Protein AF-A0A4W2FYG4-F1 (afdb_monomer)

Solvent-accessible surface area (backbone atoms only — not comparable to full-atom values): 48461 Å² total; per-residue (Å²): 132,93,82,66,62,69,71,53,63,71,65,68,75,59,91,82,85,75,86,90,75,97,72,81,83,77,82,85,71,73,76,90,79,64,87,76,72,78,89,72,66,62,41,51,52,47,89,77,82,77,51,70,73,56,52,53,50,39,50,63,35,26,74,56,40,35,59,55,27,54,51,48,37,51,54,47,48,53,56,41,28,54,46,18,47,62,55,44,57,94,55,65,95,74,72,91,65,68,86,60,67,67,48,44,70,57,40,49,61,51,49,42,49,48,44,50,52,37,43,44,42,50,22,42,48,78,45,82,39,71,65,84,69,49,40,77,69,22,23,31,38,41,39,38,62,43,24,34,87,70,56,58,52,55,38,44,72,72,64,58,38,16,35,66,41,55,52,69,57,55,70,39,82,65,56,12,47,38,48,54,57,36,58,51,47,60,33,48,90,84,47,80,63,30,55,58,53,36,40,53,52,49,37,59,43,54,71,42,81,42,70,35,71,30,37,39,39,53,42,46,79,55,45,25,58,65,60,42,44,54,38,46,51,34,72,86,34,59,68,45,62,31,32,26,43,31,40,58,44,66,89,46,98,66,80,37,63,60,35,21,84,69,32,56,53,73,68,55,31,50,51,52,37,34,21,35,91,61,43,49,37,38,45,34,34,44,77,72,45,70,61,52,77,65,28,44,76,32,23,59,58,38,27,49,52,53,50,50,57,51,23,61,78,69,72,36,51,72,43,84,55,41,61,67,54,51,51,51,43,52,54,34,51,78,65,73,43,85,79,82,61,63,71,69,54,47,58,52,48,43,67,72,70,64,65,58,65,68,58,57,58,66,48,44,62,60,50,51,56,46,45,76,69,43,100,72,42,60,41,43,64,67,57,56,17,60,72,71,73,41,76,89,38,77,66,51,52,57,52,46,59,64,28,22,76,87,69,80,70,42,34,34,61,66,34,47,50,53,33,49,62,71,66,73,52,97,62,96,44,70,68,58,52,51,55,53,47,60,63,31,21,81,86,70,83,68,42,29,41,69,66,39,48,29,50,49,49,24,64,69,68,74,39,83,90,57,88,43,67,73,60,48,59,74,47,24,95,62,86,44,30,40,62,68,37,52,44,53,43,46,72,73,34,65,74,60,57,36,62,87,50,49,62,63,66,52,54,56,56,58,71,72,66,63,72,98,74,84,95,77,86,87,88,87,90,81,85,90,86,89,84,91,89,91,86,87,92,85,92,90,87,90,89,86,89,88,89,88,85,86,89,84,88,87,90,85,89,88,80,86,82,87,89,89,85,87,90,87,88,90,84,92,86,86,89,87,88,87,92,85,84,91,77,84,88,75,87,77,77,96,66,95,70,76,76,79,87,75,71,92,44,75,61,34,50,51,42,42,53,48,61,68,73,57,53,72,54,63,70,52,50,47,57,52,53,28,51,77,58,59,32,79,62,32,53,55,61,51,52,50,45,37,64,71,48,47,50,53,52,52,50,49,51,52,50,53,43,65,72,69,70,52,52,72,49,60,53,26,73,83,45,65,88,53,30,63,56,22,52,49,52,53,52,49,51,52,58,51,52,61,56,53,48,51,55,52,11,52,53,49,47,53,55,61,52,57,75,44,98,65,54,80,41,74,51,60,82,55,97,55,53,58,97,71,43,49,47,78,80,79,68,66,100,80,73,94,66,80,86,77,71,74,67,82,78,60,40,32,28,49,45,32,31,47,43,36,60,70,62,40,50,84,71,33,92,42,92,95,37,74,62,76,86,59,64,70,51,50,52,32,34,51,52,52,51,52,54,53,46,67,36,46,72,66,40,69,74,34,36,24,56,51,36,59,61,75,77,106

Sequence (808 aa):
MNRCADARAVAATVPGADVGNAGLRPPMVPRQASFFPPPVLNPFVQQTRLGVARRIQIFFLGIILLPIRALLVAIILLLSWSLAAISTACCPEKLTHPITGWKRKITHPVLKFLGHAMFFSMGFVVTVKGKIATPLEAPIFVVAPHSTFFDGIACVAAGLPSIVSRNENVQVPLVGRILRALQPVLVSRVDPDSRKNTINEIIRRATSGGEWPQILVFPEGTCTNRSCLITFKPGAFIPGVPVQPILLRYPNKLDTVTWTWQGYTFIQLCVLTWCQPFTRVEVEFMPVQVPSDEERSDPVLFASTIRNVMAEALKIPVTDHTYEDCRLMISAGQLTLPMEAGLVEFTKISRKLKLDWDGIRKHLDEYAAIASSSKGGRIGIEEFAEYLKLPVSDVLRQLFALFDRNHDGSIDFREYVIGLAVLCNPANTEEIIQVAFKLFDVDEDGFITEEEFSTILQASLGVPDLDVSGLFKEIAQGDSVSYEEFKSFALKHPEYAKIFTTYLDLQTCHVFSLPKEVQATPSVQSLCVLPVFLTPLSPTAPMLLARMNPQVQPENGGAGPGSEQPPRKRKEVLVVKERNGVQCLLASRDGDEQPRETWGKKIDFLLSVVGFAVDLANVWRFPYLCYKNGGGAFLIPYTLFLIIAGMPLFYMELALGQYNREGAATVWKICPFFKGVGYAVILIALYVGFYYNVIIAWSLYYLFSSFTPTLPWTDCGHAWNSPNCTDPKLLNSSVLGNHTKYSKYKFTPAAEFYERGVLHLHESSGIHDIGLPQWQLLLCLIIVVIVLFFSLWKGVKTSGKVMSLFLF

Foldseek 3Di:
DPPPPVVVVVVPPDPDPDDDDDDDDDDDDPPPPDPDDPDQPDFQDDDQDDDPVNVVLLVVLLVPQVVQLVVQLVVLLVVLLVLLCQLCPPPDPQHPFARDDPSCVPSQVVNLVSLVSNCVSLFEDEAEADDQDACQLALAEEEDDAFAPVSCVLCSVSRLAAEEDEPVQLVDPSRNSSNVSSVHQYAYPVDPCRLVSSLVVLLCRSPVNRRHGRYYYHQQVDHTPPQAAEQGHLSNQQNQAKYKYKYKDFPDPGPLGGDHPNDDDNVSSSSSSSSDNHTYMYIYTDPIDHDDPVSNVPSSVVSVVSRVVNCVVSVHHHDHDGVVLVVVLVVCVVVVHDNRDAPPLLVVLCVVVVQDPVLVLVCVVVLLVCCVPDPPQKAALCRVCVSSVHPPDVSSVVVVCSLVVVPPRIRGPLSVVVSVVSHVDDDPDLSVLVVVQCQLPPVPPQWHAPVSVQVSLCVNQVHPPDPCVVVQVVQDPDRIHGSVSSSVCCVVCVVVVCSSVVSVVVVVVVVVPDDPDDPDDDDDDDDDDDDDDDDDDDDDDDDDDDDDDDDDDDDDDDDDDDDDDDDDDDDDDDDDDDDDDDDDDDDDDDDPDDPPDDAPDPVLVVLLVVVVVDDPCVVPVVQVCCVVVPNPVVVVVVVVCCVPPVVVVVVVVVCLCVVVVDALQVSCVVPVVCSVVSVVVVVVVVVVVVVVLLVQLLVVLLVVQVPDPDRQQQDDDDPQADPQADHPVVDDPDPPDDDPPPPPPCRGSNNSCVCRVRLVVVQAPDPVGSDDDDVSSVVSSVVSVVVVCVQDVVHSHRVSVVSVVVVD

Structure (mmCIF, N/CA/C/O backbone):
data_AF-A0A4W2FYG4-F1
#
_entry.id   AF-A0A4W2FYG4-F1
#
loop_
_atom_site.group_PDB
_atom_site.id
_atom_site.type_symbol
_atom_site.label_atom_id
_atom_site.label_alt_id
_atom_site.label_comp_id
_atom_site.label_asym_id
_atom_site.label_entity_id
_atom_site.label_seq_id
_atom_site.pdbx_PDB_ins_code
_atom_site.Cartn_x
_atom_site.Cartn_y
_atom_site.Cartn_z
_atom_site.occupancy
_atom_site.B_iso_or_equiv
_atom_site.auth_seq_id
_atom_site.auth_comp_id
_atom_site.auth_asym_id
_atom_site.auth_atom_id
_atom_site.pdbx_PDB_model_num
ATOM 1 N N . MET A 1 1 ? -19.599 -35.412 -28.132 1.00 35.66 1 MET A N 1
ATOM 2 C CA . MET A 1 1 ? -20.012 -35.941 -26.812 1.00 35.66 1 MET A CA 1
ATOM 3 C C . MET A 1 1 ? -19.128 -37.089 -26.291 1.00 35.66 1 MET A C 1
ATOM 5 O O . MET A 1 1 ? -19.317 -37.475 -25.148 1.00 35.66 1 MET A O 1
ATOM 9 N N . ASN A 1 2 ? -18.092 -37.556 -27.008 1.00 29.70 2 ASN A N 1
ATOM 10 C CA . ASN A 1 2 ? -17.240 -38.674 -26.553 1.00 29.70 2 ASN A CA 1
ATOM 11 C C . ASN A 1 2 ? -15.898 -38.213 -25.940 1.00 29.70 2 ASN A C 1
ATOM 13 O O . ASN A 1 2 ? -14.840 -38.609 -26.408 1.00 29.70 2 ASN A O 1
ATOM 17 N N . ARG A 1 3 ? -15.936 -37.330 -24.929 1.00 28.33 3 ARG A N 1
ATOM 18 C CA . ARG A 1 3 ? -14.764 -36.970 -24.085 1.00 28.33 3 ARG A CA 1
ATOM 19 C C . ARG A 1 3 ? -15.118 -36.795 -22.594 1.00 28.33 3 ARG A C 1
ATOM 21 O O . ARG A 1 3 ? -14.402 -36.138 -21.849 1.00 28.33 3 ARG A O 1
ATOM 28 N N . CYS A 1 4 ? -16.241 -37.371 -22.160 1.00 28.52 4 CYS A N 1
ATOM 29 C CA . CYS A 1 4 ? -16.668 -37.394 -20.751 1.00 28.52 4 CYS A CA 1
ATOM 30 C C . CYS A 1 4 ? -16.801 -38.818 -20.179 1.00 28.52 4 CYS A C 1
ATOM 32 O O . CYS A 1 4 ? -17.163 -38.964 -19.015 1.00 28.52 4 CYS A O 1
ATOM 34 N N . ALA A 1 5 ? -16.529 -39.857 -20.978 1.00 27.62 5 ALA A N 1
ATOM 35 C CA . ALA A 1 5 ? -16.554 -41.249 -20.528 1.00 27.62 5 ALA A CA 1
ATOM 36 C C . ALA A 1 5 ? -15.259 -41.618 -19.783 1.00 27.62 5 ALA A C 1
ATOM 38 O O . ALA A 1 5 ? -15.313 -42.118 -18.663 1.00 27.62 5 ALA A O 1
ATOM 39 N N . ASP A 1 6 ? -14.103 -41.270 -20.349 1.00 31.62 6 ASP A N 1
ATOM 40 C CA . ASP A 1 6 ? -12.790 -41.702 -19.841 1.00 31.62 6 ASP A CA 1
ATOM 41 C C . ASP A 1 6 ? -12.454 -41.092 -18.467 1.00 31.62 6 ASP A C 1
ATOM 43 O O . ASP A 1 6 ? -11.830 -41.731 -17.622 1.00 31.62 6 ASP A O 1
ATOM 47 N N . ALA A 1 7 ? -12.981 -39.896 -18.177 1.00 30.00 7 ALA A N 1
ATOM 48 C CA . ALA A 1 7 ? -12.865 -39.252 -16.867 1.00 30.00 7 ALA A CA 1
ATOM 49 C C . ALA A 1 7 ? -13.614 -39.992 -15.736 1.00 30.00 7 ALA A C 1
ATOM 51 O O . ALA A 1 7 ? -13.339 -39.743 -14.564 1.00 30.00 7 ALA A O 1
ATOM 52 N N . ARG A 1 8 ? -14.552 -40.901 -16.053 1.00 28.20 8 ARG A N 1
ATOM 53 C CA . ARG A 1 8 ? -15.215 -41.762 -15.054 1.00 28.20 8 ARG A CA 1
ATOM 54 C C . ARG A 1 8 ? -14.449 -43.050 -14.764 1.00 28.20 8 ARG A C 1
ATOM 56 O O . ARG A 1 8 ? -14.571 -43.555 -13.655 1.00 28.20 8 ARG A O 1
ATOM 63 N N . ALA A 1 9 ? -13.651 -43.556 -15.706 1.00 28.31 9 ALA A N 1
ATOM 64 C CA . ALA A 1 9 ? -12.872 -44.779 -15.502 1.00 28.31 9 ALA A CA 1
ATOM 65 C C . ALA A 1 9 ? -11.739 -44.578 -14.478 1.00 28.31 9 ALA A C 1
ATOM 67 O O . ALA A 1 9 ? -11.515 -45.432 -13.627 1.00 28.31 9 ALA A O 1
ATOM 68 N N . VAL A 1 10 ? -11.085 -43.410 -14.495 1.00 33.09 10 VAL A N 1
ATOM 69 C CA . VAL A 1 10 ? -10.004 -43.065 -13.546 1.00 33.09 10 VAL A CA 1
ATOM 70 C C . VAL A 1 10 ? -10.533 -42.778 -12.131 1.00 33.09 10 VAL A C 1
ATOM 72 O O . VAL A 1 10 ? -9.816 -42.949 -11.154 1.00 33.09 10 VAL A O 1
ATOM 75 N N . ALA A 1 11 ? -11.805 -42.393 -11.987 1.00 28.78 11 ALA A N 1
ATOM 76 C CA . ALA A 1 11 ? -12.427 -42.167 -10.679 1.00 28.78 11 ALA A CA 1
ATOM 77 C C . ALA A 1 11 ? -12.814 -43.469 -9.941 1.00 28.78 11 ALA A C 1
ATOM 79 O O . ALA A 1 11 ? -13.177 -43.413 -8.769 1.00 28.78 11 ALA A O 1
ATOM 80 N N . ALA A 1 12 ? -12.754 -44.627 -10.611 1.00 26.88 12 ALA A N 1
ATOM 81 C CA . ALA A 1 12 ? -13.190 -45.919 -10.076 1.00 26.88 12 ALA A CA 1
ATOM 82 C C . ALA A 1 12 ? -12.073 -46.737 -9.393 1.00 26.88 12 ALA A C 1
ATOM 84 O O . ALA A 1 12 ? -12.335 -47.827 -8.895 1.00 26.88 12 ALA A O 1
ATOM 85 N N . THR A 1 13 ? -10.832 -46.237 -9.360 1.00 29.45 13 THR A N 1
ATOM 86 C CA . THR A 1 13 ? -9.667 -46.941 -8.786 1.00 29.45 13 THR A CA 1
ATOM 87 C C . THR A 1 13 ? -9.306 -46.496 -7.363 1.00 29.45 13 THR A C 1
ATOM 89 O O . THR A 1 13 ? -8.319 -46.974 -6.807 1.00 29.45 13 THR A O 1
ATOM 92 N N . VAL A 1 14 ? -10.098 -45.611 -6.745 1.00 27.89 14 VAL A N 1
ATOM 93 C CA . VAL A 1 14 ? -9.914 -45.174 -5.350 1.00 27.89 14 VAL A CA 1
ATOM 94 C C . VAL A 1 14 ? -10.729 -46.076 -4.406 1.00 27.89 14 VAL A C 1
ATOM 96 O O . VAL A 1 14 ? -11.959 -46.087 -4.506 1.00 27.89 14 VAL A O 1
ATOM 99 N N . PRO A 1 15 ? -10.102 -46.808 -3.462 1.00 23.58 15 PRO A N 1
ATOM 100 C CA . PRO A 1 15 ? -10.832 -47.637 -2.504 1.00 23.58 15 PRO A CA 1
ATOM 101 C C . PRO A 1 15 ? -11.699 -46.789 -1.559 1.00 23.58 15 PRO A C 1
ATOM 103 O O . PRO A 1 15 ? -11.214 -45.827 -0.967 1.00 23.58 15 PRO A O 1
ATOM 106 N N . GLY A 1 16 ? -12.968 -47.174 -1.379 1.00 31.95 16 GLY A N 1
ATOM 107 C CA . GLY A 1 16 ? -13.890 -46.550 -0.413 1.00 31.95 16 GLY A CA 1
ATOM 108 C C . GLY A 1 16 ? -15.119 -45.851 -1.008 1.00 31.95 16 GLY A C 1
ATOM 109 O O . GLY A 1 16 ? -15.928 -45.310 -0.257 1.00 31.95 16 GLY A O 1
ATOM 110 N N . ALA A 1 17 ? -15.294 -45.871 -2.330 1.00 30.58 17 ALA A N 1
ATOM 111 C CA . ALA A 1 17 ? -16.522 -45.418 -2.975 1.00 30.58 17 ALA A CA 1
ATOM 112 C C . ALA A 1 17 ? -17.598 -46.518 -2.969 1.00 30.58 17 ALA A C 1
ATOM 114 O O . ALA A 1 17 ? -17.764 -47.209 -3.969 1.00 30.58 17 ALA A O 1
ATOM 115 N N . ASP A 1 18 ? -18.351 -46.655 -1.871 1.00 25.28 18 ASP A N 1
ATOM 116 C CA . ASP A 1 18 ? -19.643 -47.350 -1.919 1.00 25.28 18 ASP A CA 1
ATOM 117 C C . ASP A 1 18 ? -20.636 -46.931 -0.817 1.00 25.28 18 ASP A C 1
ATOM 119 O O . ASP A 1 18 ? -20.256 -46.419 0.235 1.00 25.28 18 ASP A O 1
ATOM 123 N N . VAL A 1 19 ? -21.922 -47.196 -1.078 1.00 30.16 19 VAL A N 1
ATOM 124 C CA . VAL A 1 19 ? -23.110 -46.946 -0.227 1.00 30.16 19 VAL A CA 1
ATOM 125 C C . VAL A 1 19 ? -23.534 -45.478 -0.041 1.00 30.16 19 VAL A C 1
ATOM 127 O O . VAL A 1 19 ? -23.146 -44.771 0.889 1.00 30.16 19 VAL A O 1
ATOM 130 N N . GLY A 1 20 ? -24.508 -45.063 -0.854 1.00 31.80 20 GLY A N 1
ATOM 131 C CA . GLY A 1 20 ? -25.427 -43.985 -0.489 1.00 31.80 20 GLY A CA 1
ATOM 132 C C . GLY A 1 20 ? -26.639 -44.530 0.270 1.00 31.80 20 GLY A C 1
ATOM 133 O O . GLY A 1 20 ? -27.361 -45.370 -0.260 1.00 31.80 20 GLY A O 1
ATOM 134 N N . ASN A 1 21 ? -26.916 -44.014 1.471 1.00 23.50 21 ASN A N 1
ATOM 135 C CA . ASN A 1 21 ? -28.264 -44.041 2.043 1.00 23.50 21 ASN A CA 1
ATOM 136 C C . ASN A 1 21 ? -28.465 -42.898 3.055 1.00 23.50 21 ASN A C 1
ATOM 138 O O . ASN A 1 21 ? -27.508 -42.414 3.660 1.00 23.50 21 ASN A O 1
ATOM 142 N N . ALA A 1 22 ? -29.703 -42.430 3.223 1.00 33.62 22 ALA A N 1
ATOM 143 C CA . ALA A 1 22 ? -30.007 -41.285 4.081 1.00 33.62 22 ALA A CA 1
ATOM 144 C C . ALA A 1 22 ? -30.299 -41.718 5.530 1.00 33.62 22 ALA A C 1
ATOM 146 O O . ALA A 1 22 ? -31.404 -42.151 5.842 1.00 33.62 22 ALA A O 1
ATOM 147 N N . GLY A 1 23 ? -29.327 -41.548 6.429 1.00 25.70 23 GLY A N 1
ATOM 148 C CA . GLY A 1 23 ? -29.519 -41.741 7.870 1.00 25.70 23 GLY A CA 1
ATOM 149 C C . GLY A 1 23 ? -28.197 -41.868 8.626 1.00 25.70 23 GLY A C 1
ATOM 150 O O . GLY A 1 23 ? -27.310 -42.569 8.167 1.00 25.70 23 GLY A O 1
ATOM 151 N N . LEU A 1 24 ? -28.088 -41.188 9.777 1.00 26.56 24 LEU A N 1
ATOM 152 C CA . LEU A 1 24 ? -26.979 -41.272 10.747 1.00 26.56 24 LEU A CA 1
ATOM 153 C C . LEU A 1 24 ? -25.557 -41.127 10.162 1.00 26.56 24 LEU A C 1
ATOM 155 O O . LEU A 1 24 ? -24.897 -42.099 9.802 1.00 26.56 24 LEU A O 1
ATOM 159 N N . ARG A 1 25 ? -25.014 -39.899 10.194 1.00 23.78 25 ARG A N 1
ATOM 160 C CA . ARG A 1 25 ? -23.551 -39.729 10.136 1.00 23.78 25 ARG A CA 1
ATOM 161 C C . ARG A 1 25 ? -22.924 -40.425 11.357 1.00 23.78 25 ARG A C 1
ATOM 163 O O . ARG A 1 25 ? -23.405 -40.174 12.464 1.00 23.78 25 ARG A O 1
ATOM 170 N N . PRO A 1 26 ? -21.858 -41.230 11.195 1.00 22.50 26 PRO A N 1
ATOM 171 C CA . PRO A 1 26 ? -21.104 -41.745 12.334 1.00 22.50 26 PRO A CA 1
ATOM 172 C C . PRO A 1 26 ? -20.475 -40.586 13.131 1.00 22.50 26 PRO A C 1
ATOM 174 O O . PRO A 1 26 ? -20.264 -39.502 12.570 1.00 22.50 26 PRO A O 1
ATOM 177 N N . PRO A 1 27 ? -20.184 -40.779 14.432 1.00 23.50 27 PRO A N 1
ATOM 178 C CA . PRO A 1 27 ? -19.633 -39.724 15.276 1.00 23.50 27 PRO A CA 1
ATOM 179 C C . PRO A 1 27 ? -18.306 -39.207 14.711 1.00 23.50 27 PRO A C 1
ATOM 181 O O . PRO A 1 27 ? -17.446 -39.983 14.292 1.00 23.50 27 PRO A O 1
ATOM 184 N N . MET A 1 28 ? -18.139 -37.881 14.700 1.00 25.56 28 MET A N 1
ATOM 185 C CA . MET A 1 28 ? -16.910 -37.239 14.234 1.00 25.56 28 MET A CA 1
ATOM 186 C C . MET A 1 28 ? -15.748 -37.577 15.173 1.00 25.56 28 MET A C 1
ATOM 188 O O . MET A 1 28 ? -15.586 -36.965 16.226 1.00 25.56 28 MET A O 1
ATOM 192 N N . VAL A 1 29 ? -14.927 -38.545 14.768 1.00 23.23 29 VAL A N 1
ATOM 193 C CA . VAL A 1 29 ? -13.667 -38.873 15.440 1.00 23.23 29 VAL A CA 1
ATOM 194 C C . VAL A 1 29 ? -12.726 -37.656 15.370 1.00 23.23 29 VAL A C 1
ATOM 196 O O . VAL A 1 29 ? -12.616 -37.043 14.302 1.00 23.23 29 VAL A O 1
ATOM 199 N N . PRO A 1 30 ? -12.028 -37.287 16.464 1.00 26.98 30 PRO A N 1
ATOM 200 C CA . PRO A 1 30 ? -11.064 -36.191 16.456 1.00 26.98 30 PRO A CA 1
ATOM 201 C C . PRO A 1 30 ? -10.010 -36.319 15.347 1.00 26.98 30 PRO A C 1
ATOM 203 O O . PRO A 1 30 ? -9.455 -37.388 15.090 1.00 26.98 30 PRO A O 1
ATOM 206 N N . ARG A 1 31 ? -9.690 -35.186 14.710 1.00 35.44 31 ARG A N 1
ATOM 207 C CA . ARG A 1 31 ? -8.894 -35.073 13.468 1.00 35.44 31 ARG A CA 1
ATOM 208 C C . ARG A 1 31 ? -7.462 -35.636 13.528 1.00 35.44 31 ARG A C 1
ATOM 210 O O . ARG A 1 31 ? -6.792 -35.703 12.505 1.00 35.44 31 ARG A O 1
ATOM 217 N N . GLN A 1 32 ? -6.972 -36.026 14.701 1.00 31.25 32 GLN A N 1
ATOM 218 C CA . GLN A 1 32 ? -5.591 -36.475 14.915 1.00 31.25 32 GLN A CA 1
ATOM 219 C C . GLN A 1 32 ? -5.256 -37.798 14.184 1.00 31.25 32 GLN A C 1
ATOM 221 O O . GLN A 1 32 ? -4.081 -38.070 13.925 1.00 31.25 32 GLN A O 1
ATOM 226 N N . ALA A 1 33 ? -6.274 -38.582 13.797 1.00 29.20 33 ALA A N 1
ATOM 227 C CA . ALA A 1 33 ? -6.122 -39.940 13.263 1.00 29.20 33 ALA A CA 1
ATOM 228 C C . ALA A 1 33 ? -6.135 -40.096 11.721 1.00 29.20 33 ALA A C 1
ATOM 230 O O . ALA A 1 33 ? -5.760 -41.162 11.243 1.00 29.20 33 ALA A O 1
ATOM 231 N N . SER A 1 34 ? -6.526 -39.087 10.924 1.00 28.94 34 SER A N 1
ATOM 232 C CA . SER A 1 34 ? -6.575 -39.215 9.448 1.00 28.94 34 SER A CA 1
ATOM 233 C C . SER A 1 34 ? -5.407 -38.512 8.752 1.00 28.94 34 SER A C 1
ATOM 235 O O . SER A 1 34 ? -5.094 -37.360 9.060 1.00 28.94 34 SER A O 1
ATOM 237 N N . PHE A 1 35 ? -4.783 -39.194 7.787 1.00 33.97 35 PHE A N 1
ATOM 238 C CA . PHE A 1 35 ? -3.716 -38.643 6.941 1.00 33.97 35 PHE A CA 1
ATOM 239 C C . PHE A 1 35 ? -4.205 -38.082 5.602 1.00 33.97 35 PHE A C 1
ATOM 241 O O . PHE A 1 35 ? -3.509 -37.252 5.032 1.00 33.97 35 PHE A O 1
ATOM 248 N N . PHE A 1 36 ? -5.399 -38.457 5.134 1.00 31.78 36 PHE A N 1
ATOM 249 C CA . PHE A 1 36 ? -6.007 -37.843 3.954 1.00 31.78 36 PHE A CA 1
ATOM 250 C C . PHE A 1 36 ? -6.797 -36.599 4.380 1.00 31.78 36 PHE A C 1
ATOM 252 O O . PHE A 1 36 ? -7.862 -36.739 4.997 1.00 31.78 36 PHE A O 1
ATOM 259 N N . PRO A 1 37 ? -6.314 -35.372 4.100 1.00 39.56 37 PRO A N 1
ATOM 260 C CA . PRO A 1 37 ? -7.140 -34.194 4.279 1.00 39.56 37 PRO A CA 1
ATOM 261 C C . PRO A 1 37 ? -8.272 -34.222 3.236 1.00 39.56 37 PRO A C 1
ATOM 263 O O . PRO A 1 37 ? -8.009 -34.505 2.066 1.00 39.56 37 PRO A O 1
ATOM 266 N N . PRO A 1 38 ? -9.519 -33.845 3.578 1.00 36.09 38 PRO A N 1
ATOM 267 C CA . PRO A 1 38 ? -10.360 -33.238 2.555 1.00 36.09 38 PRO A CA 1
ATOM 268 C C . PRO A 1 38 ? -9.603 -31.995 2.048 1.00 36.09 38 PRO A C 1
ATOM 270 O O . PRO A 1 38 ? -9.083 -31.253 2.888 1.00 36.09 38 PRO A O 1
ATOM 273 N N . PRO A 1 39 ? -9.494 -31.757 0.729 1.00 48.66 39 PRO A N 1
ATOM 274 C CA . PRO A 1 39 ? -8.674 -30.674 0.192 1.00 48.66 39 PRO A CA 1
ATOM 275 C C . PRO A 1 39 ? -9.170 -29.319 0.710 1.00 48.66 39 PRO A C 1
ATOM 277 O O . PRO A 1 39 ? -10.189 -28.790 0.262 1.00 48.66 39 PRO A O 1
ATOM 280 N N . VAL A 1 40 ? -8.455 -28.760 1.690 1.00 54.06 40 VAL A N 1
ATOM 281 C CA . VAL A 1 40 ? -8.733 -27.427 2.224 1.00 54.06 40 VAL A CA 1
ATOM 282 C C . VAL A 1 40 ? -8.129 -26.423 1.253 1.00 54.06 40 VAL A C 1
ATOM 284 O O . VAL A 1 40 ? -6.916 -26.391 1.063 1.00 54.06 40 VAL A O 1
ATOM 287 N N . LEU A 1 41 ? -8.982 -25.604 0.636 1.00 62.50 41 LEU A N 1
ATOM 288 C CA . LEU A 1 41 ? -8.560 -24.510 -0.238 1.00 62.50 41 LEU A CA 1
ATOM 289 C C . LEU A 1 41 ? -7.541 -23.622 0.484 1.00 62.50 41 LEU A C 1
ATOM 291 O O . LEU A 1 41 ? -7.842 -23.125 1.572 1.00 62.50 41 LEU A O 1
ATOM 295 N N . ASN A 1 42 ? -6.381 -23.401 -0.145 1.00 68.69 42 ASN A N 1
ATOM 296 C CA . ASN A 1 42 ? -5.283 -22.592 0.388 1.00 68.69 42 ASN A CA 1
ATOM 297 C C . ASN A 1 42 ? -5.819 -21.255 0.952 1.00 68.69 42 ASN A C 1
ATOM 299 O O . ASN A 1 42 ? -6.348 -20.451 0.177 1.00 68.69 42 ASN A O 1
ATOM 303 N N . PRO A 1 43 ? -5.711 -20.993 2.271 1.00 75.94 43 PRO A N 1
ATOM 304 C CA . PRO A 1 43 ? -6.346 -19.835 2.902 1.00 75.94 43 PRO A CA 1
ATOM 305 C C . PRO A 1 43 ? -5.724 -18.488 2.510 1.00 75.94 43 PRO A C 1
ATOM 307 O O . PRO A 1 43 ? -6.311 -17.440 2.781 1.00 75.94 43 PRO A O 1
ATOM 310 N N . PHE A 1 44 ? -4.547 -18.497 1.876 1.00 74.69 44 PHE A N 1
ATOM 311 C CA . PHE A 1 44 ? -3.757 -17.306 1.546 1.00 74.69 44 PHE A CA 1
ATOM 312 C C . PHE A 1 44 ? -3.856 -16.885 0.070 1.00 74.69 44 PHE A C 1
ATOM 314 O O . PHE A 1 44 ? -3.167 -15.951 -0.354 1.00 74.69 44 PHE A O 1
ATOM 321 N N . VAL A 1 45 ? -4.722 -17.541 -0.711 1.00 70.25 45 VAL A N 1
ATOM 322 C CA . VAL A 1 45 ? -4.934 -17.273 -2.141 1.00 70.25 45 VAL A CA 1
ATOM 323 C C . VAL A 1 45 ? -6.418 -17.033 -2.415 1.00 70.25 45 VAL A C 1
ATOM 325 O O . VAL A 1 45 ? -7.274 -17.787 -1.958 1.00 70.25 45 VAL A O 1
ATOM 328 N N . GLN A 1 46 ? -6.733 -15.993 -3.192 1.00 75.88 46 GLN A N 1
ATOM 329 C CA . GLN A 1 46 ? -8.100 -15.668 -3.603 1.00 75.88 46 GLN A CA 1
ATOM 330 C C . GLN A 1 46 ? -8.147 -15.306 -5.093 1.00 75.88 46 GLN A C 1
ATOM 332 O O . GLN A 1 46 ? -7.815 -14.189 -5.487 1.00 75.88 46 GLN A O 1
ATOM 337 N N . GLN A 1 47 ? -8.617 -16.231 -5.937 1.00 65.25 47 GLN A N 1
ATOM 338 C CA . GLN A 1 47 ? -8.833 -15.972 -7.367 1.00 65.25 47 GLN A CA 1
ATOM 339 C C . GLN A 1 47 ? -10.249 -15.434 -7.646 1.00 65.25 47 GLN A C 1
ATOM 341 O O . GLN A 1 47 ? -11.113 -16.143 -8.167 1.00 65.25 47 GLN A O 1
ATOM 346 N N . THR A 1 48 ? -10.504 -14.154 -7.356 1.00 68.50 48 THR A N 1
ATOM 347 C CA . THR A 1 48 ? -11.793 -13.517 -7.692 1.00 68.50 48 THR A CA 1
ATOM 348 C C . THR A 1 48 ? -11.914 -13.257 -9.204 1.00 68.50 48 THR A C 1
ATOM 350 O O . THR A 1 48 ? -11.502 -12.219 -9.729 1.00 68.50 48 THR A O 1
ATOM 353 N N . ARG A 1 49 ? -12.517 -14.197 -9.945 1.00 68.31 49 ARG A N 1
ATOM 354 C CA . ARG A 1 49 ? -12.766 -14.054 -11.394 1.00 68.31 49 ARG A CA 1
ATOM 355 C C . ARG A 1 49 ? -13.982 -13.162 -11.682 1.00 68.31 49 ARG A C 1
ATOM 357 O O . ARG A 1 49 ? -15.120 -13.620 -11.736 1.00 68.31 49 ARG A O 1
ATOM 364 N N . LEU A 1 50 ? -13.738 -11.871 -11.923 1.00 79.25 50 LEU A N 1
ATOM 365 C CA . LEU A 1 50 ? -14.764 -10.909 -12.352 1.00 79.25 50 LEU A CA 1
ATOM 366 C C . LEU A 1 50 ? -15.104 -11.053 -13.845 1.00 79.25 50 LEU A C 1
ATOM 368 O O . LEU A 1 50 ? -14.309 -10.653 -14.702 1.00 79.25 50 LEU A O 1
ATOM 372 N N . GLY A 1 51 ? -16.302 -11.560 -14.151 1.00 82.50 51 GLY A N 1
ATOM 373 C CA . GLY A 1 51 ? -16.851 -11.609 -15.514 1.00 82.50 51 GLY A CA 1
ATOM 374 C C . GLY A 1 51 ? -17.167 -10.224 -16.101 1.00 82.50 51 GLY A C 1
ATOM 375 O O . GLY A 1 51 ? -17.415 -9.266 -15.365 1.00 82.50 51 GLY A O 1
ATOM 376 N N . VAL A 1 52 ? -17.188 -10.120 -17.436 1.00 85.31 52 VAL A N 1
ATOM 377 C CA . VAL A 1 52 ? -17.272 -8.845 -18.185 1.00 85.31 52 VAL A CA 1
ATOM 378 C C . VAL A 1 52 ? -18.456 -7.974 -17.747 1.00 85.31 52 VAL A C 1
ATOM 380 O O . VAL A 1 52 ? -18.258 -6.814 -17.394 1.00 85.31 52 VAL A O 1
ATOM 383 N N . ALA A 1 53 ? -19.664 -8.540 -17.652 1.00 85.69 53 ALA A N 1
ATOM 384 C CA . ALA A 1 53 ? -20.857 -7.807 -17.216 1.00 85.69 53 ALA A CA 1
ATOM 385 C C . ALA A 1 53 ? -20.717 -7.193 -15.806 1.00 85.69 53 ALA A C 1
ATOM 387 O O . ALA A 1 53 ? -21.196 -6.088 -15.559 1.00 85.69 53 ALA A O 1
ATOM 388 N N . ARG A 1 54 ? -20.011 -7.866 -14.882 1.00 84.50 54 ARG A N 1
ATOM 389 C CA . ARG A 1 54 ? -19.738 -7.326 -13.538 1.00 84.50 54 ARG A CA 1
ATOM 390 C C . ARG A 1 54 ? -18.690 -6.221 -13.567 1.00 84.50 54 ARG A C 1
ATOM 392 O O . ARG A 1 54 ? -18.848 -5.254 -12.834 1.00 84.50 54 ARG A O 1
ATOM 399 N N . ARG A 1 55 ? -17.671 -6.315 -14.429 1.00 86.38 55 ARG A N 1
ATOM 400 C CA . ARG A 1 55 ? -16.697 -5.225 -14.631 1.00 86.38 55 ARG A CA 1
ATOM 401 C C . ARG A 1 55 ? -17.380 -3.963 -15.162 1.00 86.38 55 ARG A C 1
ATOM 403 O O . ARG A 1 55 ? -17.151 -2.891 -14.618 1.00 86.38 55 ARG A O 1
ATOM 410 N N . ILE A 1 56 ? -18.274 -4.107 -16.144 1.00 87.94 56 ILE A N 1
ATOM 411 C CA . ILE A 1 56 ? -19.084 -3.003 -16.686 1.00 87.94 56 ILE A CA 1
ATOM 412 C C . ILE A 1 56 ? -19.974 -2.392 -15.591 1.00 87.94 56 ILE A C 1
ATOM 414 O O . ILE A 1 56 ? -19.990 -1.176 -15.416 1.00 87.94 56 ILE A O 1
ATOM 418 N N . GLN A 1 57 ? -20.661 -3.221 -14.797 1.00 87.25 57 GLN A N 1
ATOM 419 C CA . GLN A 1 57 ? -21.486 -2.742 -13.683 1.00 87.25 57 GLN A CA 1
ATOM 420 C C . GLN A 1 57 ? -20.664 -1.975 -12.629 1.00 87.25 57 GLN A C 1
ATOM 422 O O . GLN A 1 57 ? -21.072 -0.898 -12.201 1.00 87.25 57 GLN A O 1
ATOM 427 N N . ILE A 1 58 ? -19.509 -2.515 -12.224 1.00 88.50 58 ILE A N 1
ATOM 428 C CA . ILE A 1 58 ? -18.589 -1.885 -11.263 1.00 88.50 58 ILE A CA 1
ATOM 429 C C . ILE A 1 58 ? -18.051 -0.558 -11.809 1.00 88.50 58 ILE A C 1
ATOM 431 O O . ILE A 1 58 ? -17.925 0.393 -11.046 1.00 88.50 58 ILE A O 1
ATOM 435 N N . PHE A 1 59 ? -17.773 -0.470 -13.112 1.00 89.25 59 PHE A N 1
ATOM 436 C CA . PHE A 1 59 ? -17.317 0.757 -13.762 1.00 89.25 59 PHE A CA 1
ATOM 437 C C . PHE A 1 59 ? -18.377 1.867 -13.697 1.00 89.25 59 PHE A C 1
ATOM 439 O O . PHE A 1 59 ? -18.103 2.938 -13.157 1.00 89.25 59 PHE A O 1
ATOM 446 N N . PHE A 1 60 ? -19.607 1.601 -14.154 1.00 91.00 60 PHE A N 1
ATOM 447 C CA . PHE A 1 60 ? -20.682 2.602 -14.126 1.00 91.00 60 PHE A CA 1
ATOM 448 C C . PHE A 1 60 ? -21.091 3.008 -12.704 1.00 91.00 60 PHE A C 1
ATOM 450 O O . PHE A 1 60 ? -21.276 4.195 -12.440 1.00 91.00 60 PHE A O 1
ATOM 457 N N . LEU A 1 61 ? -21.182 2.056 -11.768 1.00 91.75 61 LEU A N 1
ATOM 458 C CA . LEU A 1 61 ? -21.424 2.383 -10.360 1.00 91.75 61 LEU A CA 1
ATOM 459 C C . LEU A 1 61 ? -20.248 3.149 -9.744 1.00 91.75 61 LEU A C 1
ATOM 461 O O . LEU A 1 61 ? -20.471 4.037 -8.929 1.00 91.75 61 LEU A O 1
ATOM 465 N N . GLY A 1 62 ? -19.013 2.846 -10.146 1.00 92.38 62 GLY A N 1
ATOM 466 C CA . GLY A 1 62 ? -17.807 3.505 -9.656 1.00 92.38 62 GLY A CA 1
ATOM 467 C C . GLY A 1 62 ? -17.724 4.982 -10.015 1.00 92.38 62 GLY A C 1
ATOM 468 O O . GLY A 1 62 ? -17.343 5.774 -9.161 1.00 92.38 62 GLY A O 1
ATOM 469 N N . ILE A 1 63 ? -18.162 5.377 -11.216 1.00 92.56 63 ILE A N 1
ATOM 470 C CA . ILE A 1 63 ? -18.214 6.792 -11.632 1.00 92.56 63 ILE A CA 1
ATOM 471 C C . ILE A 1 63 ? -19.038 7.645 -10.649 1.00 92.56 63 ILE A C 1
ATOM 473 O O . ILE A 1 63 ? -18.701 8.802 -10.416 1.00 92.56 63 ILE A O 1
ATOM 477 N N . ILE A 1 64 ? -20.092 7.078 -10.048 1.00 92.00 64 ILE A N 1
ATOM 478 C CA . ILE A 1 64 ? -21.013 7.799 -9.156 1.00 92.00 64 ILE A CA 1
ATOM 479 C C . ILE A 1 64 ? -20.686 7.537 -7.679 1.00 92.00 64 ILE A C 1
ATOM 481 O O . ILE A 1 64 ? -20.486 8.472 -6.906 1.00 92.00 64 ILE A O 1
ATOM 485 N N . LEU A 1 65 ? -20.629 6.269 -7.262 1.00 94.81 65 LEU A N 1
ATOM 486 C CA . LEU A 1 65 ? -20.484 5.894 -5.855 1.00 94.81 65 LEU A CA 1
ATOM 487 C C . LEU A 1 65 ? -19.080 6.175 -5.318 1.00 94.81 65 LEU A C 1
ATOM 489 O O . LEU A 1 65 ? -18.958 6.661 -4.196 1.00 94.81 65 LEU A O 1
ATOM 493 N N . LEU A 1 66 ? -18.022 5.898 -6.087 1.00 94.44 66 LEU A N 1
ATOM 494 C CA . LEU A 1 66 ? -16.649 6.031 -5.597 1.00 94.44 66 LEU A CA 1
ATOM 495 C C . LEU A 1 66 ? -16.294 7.469 -5.168 1.00 94.44 66 LEU A C 1
ATOM 497 O O . LEU A 1 66 ? -15.826 7.611 -4.037 1.00 94.44 66 LEU A O 1
ATOM 501 N N . PRO A 1 67 ? -16.530 8.536 -5.968 1.00 94.06 67 PRO A N 1
ATOM 502 C CA . PRO A 1 67 ? -16.202 9.898 -5.541 1.00 94.06 67 PRO A CA 1
ATOM 503 C C . PRO A 1 67 ? -17.057 10.364 -4.355 1.00 94.06 67 PRO A C 1
ATOM 505 O O . PRO A 1 67 ? -16.522 10.970 -3.429 1.00 94.06 67 PRO A O 1
ATOM 508 N N . ILE A 1 68 ? -18.355 10.029 -4.330 1.00 94.56 68 ILE A N 1
ATOM 509 C CA . ILE A 1 68 ? -19.253 10.382 -3.218 1.00 94.56 68 ILE A CA 1
ATOM 510 C C . ILE A 1 68 ? -18.774 9.723 -1.918 1.00 94.56 68 ILE A C 1
ATOM 512 O O . ILE A 1 68 ? -18.624 10.391 -0.896 1.00 94.56 68 ILE A O 1
ATOM 516 N N . ARG A 1 69 ? -18.482 8.417 -1.951 1.00 95.88 69 ARG A N 1
ATOM 517 C CA . ARG A 1 69 ? -18.022 7.671 -0.772 1.00 95.88 69 ARG A CA 1
ATOM 518 C C . ARG A 1 69 ? -16.636 8.101 -0.315 1.00 95.88 69 ARG A C 1
ATOM 520 O O . ARG A 1 69 ? -16.438 8.272 0.884 1.00 95.88 69 ARG A O 1
ATOM 527 N N . ALA A 1 70 ? -15.706 8.334 -1.240 1.00 94.00 70 ALA A N 1
ATOM 528 C CA . ALA A 1 70 ? -14.379 8.844 -0.912 1.00 94.00 70 ALA A CA 1
ATOM 529 C C . ALA A 1 70 ? -14.449 10.217 -0.223 1.00 94.00 70 ALA A C 1
ATOM 531 O O . ALA A 1 70 ? -13.776 10.421 0.786 1.00 94.00 70 ALA A O 1
ATOM 532 N N . LEU A 1 71 ? -15.311 11.123 -0.704 1.00 94.44 71 LEU A N 1
ATOM 533 C CA . LEU A 1 71 ? -15.536 12.429 -0.081 1.00 94.44 71 LEU A CA 1
ATOM 534 C C . LEU A 1 71 ? -16.140 12.299 1.327 1.00 94.44 71 LEU A C 1
ATOM 536 O O . LEU A 1 71 ? -15.624 12.900 2.269 1.00 94.44 71 LEU A O 1
ATOM 540 N N . LEU A 1 72 ? -17.186 11.482 1.498 1.00 95.94 72 LEU A N 1
ATOM 541 C CA . LEU A 1 72 ? -17.807 11.241 2.808 1.00 95.94 72 LEU A CA 1
ATOM 542 C C . LEU A 1 72 ? -16.820 10.625 3.809 1.00 95.94 72 LEU A C 1
ATOM 544 O O . LEU A 1 72 ? -16.719 11.091 4.943 1.00 95.94 72 LEU A O 1
ATOM 548 N N . VAL A 1 73 ? -16.049 9.618 3.389 1.00 94.75 73 VAL A N 1
ATOM 549 C CA . VAL A 1 73 ? -15.014 8.988 4.222 1.00 94.75 73 VAL A CA 1
ATOM 550 C C . VAL A 1 73 ? -13.917 9.991 4.587 1.00 94.75 73 VAL A C 1
ATOM 552 O O . VAL A 1 73 ? -13.519 10.035 5.748 1.00 94.75 73 VAL A O 1
ATOM 555 N N . ALA A 1 74 ? -13.470 10.842 3.658 1.00 92.81 74 ALA A N 1
ATOM 556 C CA . ALA A 1 74 ? -12.482 11.883 3.945 1.00 92.81 74 ALA A CA 1
ATOM 557 C C . ALA A 1 74 ? -12.990 12.897 4.990 1.00 92.81 74 ALA A C 1
ATOM 559 O O . ALA A 1 74 ? -12.278 13.193 5.950 1.00 92.81 74 ALA A O 1
ATOM 560 N N . ILE A 1 75 ? -14.235 13.370 4.860 1.00 94.44 75 ILE A N 1
ATOM 561 C CA . ILE A 1 75 ? -14.869 14.276 5.834 1.00 94.44 75 ILE A CA 1
ATOM 562 C C . ILE A 1 75 ? -14.956 13.609 7.215 1.00 94.44 75 ILE A C 1
ATOM 564 O O . ILE A 1 75 ? -14.548 14.198 8.217 1.00 94.44 75 ILE A O 1
ATOM 568 N N . ILE A 1 76 ? -15.432 12.361 7.283 1.00 95.44 76 ILE A N 1
ATOM 569 C CA . ILE A 1 76 ? -15.576 11.628 8.549 1.00 95.44 76 ILE A CA 1
ATOM 570 C C . ILE A 1 76 ? -14.210 11.346 9.193 1.00 95.44 76 ILE A C 1
ATOM 572 O O . ILE A 1 76 ? -14.090 11.447 10.415 1.00 95.44 76 ILE A O 1
ATOM 576 N N . LEU A 1 77 ? -13.167 11.052 8.410 1.00 92.75 77 LEU A N 1
ATOM 577 C CA . LEU A 1 77 ? -11.803 10.876 8.920 1.00 92.75 77 LEU A CA 1
ATOM 578 C C . LEU A 1 77 ? -11.219 12.177 9.484 1.00 92.75 77 LEU A C 1
ATOM 580 O O . LEU A 1 77 ? -10.598 12.135 10.543 1.00 92.75 77 LEU A O 1
ATOM 584 N N . LEU A 1 78 ? -11.451 13.328 8.844 1.00 92.19 78 LEU A N 1
ATOM 585 C CA . LEU A 1 78 ? -11.012 14.634 9.358 1.00 92.19 78 LEU A CA 1
ATOM 586 C C . LEU A 1 78 ? -11.720 15.002 10.675 1.00 92.19 78 LEU A C 1
ATOM 588 O O . LEU A 1 78 ? -11.065 15.433 11.625 1.00 92.19 78 LEU A O 1
ATOM 592 N N . LEU A 1 79 ? -13.034 14.764 10.769 1.00 93.25 79 LEU A N 1
ATOM 593 C CA . LEU A 1 79 ? -13.812 14.955 12.003 1.00 93.25 79 LEU A CA 1
ATOM 594 C C . LEU A 1 79 ? -13.390 13.981 13.116 1.00 93.25 79 LEU A C 1
ATOM 596 O O . LEU A 1 79 ? -13.269 14.362 14.279 1.00 93.25 79 LEU A O 1
ATOM 600 N N . SER A 1 80 ? -13.120 12.723 12.765 1.00 93.31 80 SER A N 1
ATOM 601 C CA . SER A 1 80 ? -12.628 11.721 13.717 1.00 93.31 80 SER A CA 1
ATOM 602 C C . SER A 1 80 ? -11.220 12.063 14.205 1.00 93.31 80 SER A C 1
ATOM 604 O O . SER A 1 80 ? -10.916 11.881 15.382 1.00 93.31 80 SER A O 1
ATOM 606 N N . TRP A 1 81 ? -10.364 12.600 13.329 1.00 92.81 81 TRP A N 1
ATOM 607 C CA . TRP A 1 81 ? -9.009 13.021 13.674 1.00 92.81 81 TRP A CA 1
ATOM 608 C C . TRP A 1 81 ? -8.992 14.199 14.649 1.00 92.81 81 TRP A C 1
ATOM 610 O O . TRP A 1 81 ? -8.244 14.148 15.624 1.00 92.81 81 TRP A O 1
ATOM 620 N N . SER A 1 82 ? -9.820 15.229 14.443 1.00 90.56 82 SER A N 1
ATOM 621 C CA . SER A 1 82 ? -9.863 16.386 15.348 1.00 90.56 82 SER A CA 1
ATOM 622 C C . SER A 1 82 ? -10.364 15.995 16.744 1.00 90.56 82 SER A C 1
ATOM 624 O O . SER A 1 82 ? -9.748 16.358 17.748 1.00 90.56 82 SER A O 1
ATOM 626 N N . LEU A 1 83 ? -11.398 15.152 16.830 1.00 89.44 83 LEU A N 1
ATOM 627 C CA . LEU A 1 83 ? -11.872 14.577 18.096 1.00 89.44 83 LEU A CA 1
ATOM 628 C C . LEU A 1 83 ? -10.828 13.670 18.759 1.00 89.44 83 LEU A C 1
ATOM 630 O O . LEU A 1 83 ? -10.619 13.747 19.973 1.00 89.44 83 LEU A O 1
ATOM 634 N N . ALA A 1 84 ? -10.135 12.838 17.979 1.00 88.88 84 ALA A N 1
ATOM 635 C CA . ALA A 1 84 ? -9.044 12.012 18.481 1.00 88.88 84 ALA A CA 1
ATOM 636 C C . ALA A 1 84 ? -7.898 12.876 19.026 1.00 88.88 84 ALA A C 1
ATOM 638 O O . ALA A 1 84 ? -7.403 12.604 20.123 1.00 88.88 84 ALA A O 1
ATOM 639 N N . ALA A 1 85 ? -7.524 13.951 18.325 1.00 88.00 85 ALA A N 1
ATOM 640 C CA . ALA A 1 85 ? -6.509 14.905 18.754 1.00 88.00 85 ALA A CA 1
ATOM 641 C C . ALA A 1 85 ? -6.876 15.581 20.085 1.00 88.00 85 ALA A C 1
ATOM 643 O O . ALA A 1 85 ? -6.022 15.624 20.967 1.00 88.00 85 ALA A O 1
ATOM 644 N N . ILE A 1 86 ? -8.137 15.996 20.269 1.00 86.50 86 ILE A N 1
ATOM 645 C CA . ILE A 1 86 ? -8.661 16.530 21.542 1.00 86.50 86 ILE A CA 1
ATOM 646 C C . ILE A 1 86 ? -8.607 15.468 22.652 1.00 86.50 86 ILE A C 1
ATOM 648 O O . ILE A 1 86 ? -8.117 15.741 23.749 1.00 86.50 86 ILE A O 1
ATOM 652 N N . SER A 1 87 ? -9.062 14.240 22.377 1.00 82.94 87 SER A N 1
ATOM 653 C CA . SER A 1 87 ? -9.101 13.158 23.377 1.00 82.94 87 SER A CA 1
ATOM 654 C C . SER A 1 87 ? -7.717 12.757 23.901 1.00 82.94 87 SER A C 1
ATOM 656 O O . SER A 1 87 ? -7.585 12.375 25.061 1.00 82.94 87 SER A O 1
ATOM 658 N N . THR A 1 88 ? -6.690 12.898 23.058 1.00 83.25 88 THR A N 1
ATOM 659 C CA . THR A 1 88 ? -5.286 12.549 23.333 1.00 83.25 88 THR A CA 1
ATOM 660 C C . THR A 1 88 ? -4.401 13.782 23.570 1.00 83.25 88 THR A C 1
ATOM 662 O O . THR A 1 88 ? -3.173 13.671 23.637 1.00 83.25 88 THR A O 1
ATOM 665 N N . ALA A 1 89 ? -4.989 14.979 23.676 1.00 82.44 89 ALA A N 1
ATOM 666 C CA . ALA A 1 89 ? -4.261 16.201 24.001 1.00 82.44 89 ALA A CA 1
ATOM 667 C C . ALA A 1 89 ? -3.711 16.115 25.432 1.00 82.44 89 ALA A C 1
ATOM 669 O O . ALA A 1 89 ? -4.452 15.782 26.364 1.00 82.44 89 ALA A O 1
ATOM 670 N N . CYS A 1 90 ? -2.424 16.429 25.599 1.00 76.75 90 CYS A N 1
ATOM 671 C CA . CYS A 1 90 ? -1.679 16.322 26.861 1.00 76.75 90 CYS A CA 1
ATOM 672 C C . CYS A 1 90 ? -1.591 14.895 27.449 1.00 76.75 90 CYS A C 1
ATOM 674 O O . CYS A 1 90 ? -1.312 14.746 28.635 1.00 76.75 90 CYS A O 1
ATOM 676 N N . CYS A 1 91 ? -1.821 13.846 26.651 1.00 74.31 91 CYS A N 1
ATOM 677 C CA . CYS A 1 91 ? -1.520 12.467 27.048 1.00 74.31 91 CYS A CA 1
ATOM 678 C C . CYS A 1 91 ? -0.074 12.101 26.654 1.00 74.31 91 CYS A C 1
ATOM 680 O O . CYS A 1 91 ? 0.337 12.453 25.543 1.00 74.31 91 CYS A O 1
ATOM 682 N N . PRO A 1 92 ? 0.685 11.380 27.504 1.00 70.88 92 PRO A N 1
ATOM 683 C CA . PRO A 1 92 ? 1.997 10.848 27.135 1.00 70.88 92 PRO A CA 1
ATOM 684 C C . PRO A 1 92 ? 1.876 9.799 26.018 1.00 70.88 92 PRO A C 1
ATOM 686 O O . PRO A 1 92 ? 0.835 9.159 25.863 1.00 70.88 92 PRO A O 1
ATOM 689 N N . GLU A 1 93 ? 2.945 9.604 25.241 1.00 65.75 93 GLU A N 1
ATOM 690 C CA . GLU A 1 93 ? 2.916 8.702 24.078 1.00 65.75 93 GLU A CA 1
ATOM 691 C C . GLU A 1 93 ? 2.780 7.216 24.464 1.00 65.75 93 GLU A C 1
ATOM 693 O O . GLU A 1 93 ? 2.125 6.455 23.751 1.00 65.75 93 GLU A O 1
ATOM 698 N N . LYS A 1 94 ? 3.301 6.824 25.634 1.00 67.25 94 LYS A N 1
ATOM 699 C CA . LYS A 1 94 ? 2.937 5.576 26.321 1.00 67.25 94 LYS A CA 1
ATOM 700 C C . LYS A 1 94 ? 1.966 5.896 27.461 1.00 67.25 94 LYS A C 1
ATOM 702 O O . LYS A 1 94 ? 2.337 6.562 28.424 1.00 67.25 94 LYS A O 1
ATOM 707 N N . LEU A 1 95 ? 0.733 5.405 27.355 1.00 69.94 95 LEU A N 1
ATOM 708 C CA . LEU A 1 95 ? -0.286 5.512 28.403 1.00 69.94 95 LEU A CA 1
ATOM 709 C C . LEU A 1 95 ? -0.038 4.462 29.496 1.00 69.94 95 LEU A C 1
ATOM 711 O O . LEU A 1 95 ? -0.136 3.266 29.235 1.00 69.94 95 LEU A O 1
ATOM 715 N N . THR A 1 96 ? 0.244 4.911 30.720 1.00 67.94 96 THR A N 1
ATOM 716 C CA . THR A 1 96 ? 0.366 4.053 31.916 1.00 67.94 96 THR A CA 1
ATOM 717 C C . THR A 1 96 ? -0.973 3.784 32.606 1.00 67.94 96 THR A C 1
ATOM 719 O O . THR A 1 96 ? -1.111 2.783 33.303 1.00 67.94 96 THR A O 1
ATOM 722 N N . HIS A 1 97 ? -1.969 4.641 32.371 1.00 79.56 97 HIS A N 1
ATOM 723 C CA . HIS A 1 97 ? -3.332 4.554 32.900 1.00 79.56 97 HIS A CA 1
ATOM 724 C C . HIS A 1 97 ? -4.348 4.776 31.771 1.00 79.56 97 HIS A C 1
ATOM 726 O O . HIS A 1 97 ? -4.018 5.450 30.786 1.00 79.56 97 HIS A O 1
ATOM 732 N N . PRO A 1 98 ? -5.582 4.254 31.892 1.00 83.56 98 PRO A N 1
ATOM 733 C CA . PRO A 1 98 ? -6.606 4.471 30.884 1.00 83.56 98 PRO A CA 1
ATOM 734 C C . PRO A 1 98 ? -7.005 5.952 30.807 1.00 83.56 98 PRO A C 1
ATOM 736 O O . PRO A 1 98 ? -7.070 6.657 31.816 1.00 83.56 98 PRO A O 1
ATOM 739 N N . ILE A 1 99 ? -7.354 6.427 29.610 1.00 82.06 99 ILE A N 1
ATOM 740 C CA . ILE A 1 99 ? -7.970 7.746 29.431 1.00 82.06 99 ILE A CA 1
ATOM 741 C C . ILE A 1 99 ? -9.317 7.744 30.173 1.00 82.06 99 ILE A C 1
ATOM 743 O O . ILE A 1 99 ? -10.178 6.889 29.935 1.00 82.06 99 ILE A O 1
ATOM 747 N N . THR A 1 100 ? -9.503 8.708 31.073 1.00 75.06 100 THR A N 1
ATOM 748 C CA . THR A 1 100 ? -10.664 8.835 31.971 1.00 75.06 100 THR A CA 1
ATOM 749 C C . THR A 1 100 ? -11.254 10.254 31.938 1.00 75.06 100 THR A C 1
ATOM 751 O O . THR A 1 100 ? -10.824 11.121 31.173 1.00 75.06 100 THR A O 1
ATOM 754 N N . GLY A 1 101 ? -12.305 10.490 32.731 1.00 79.62 101 GLY A N 1
ATOM 755 C CA . GLY A 1 101 ? -12.917 11.809 32.898 1.00 79.62 101 GLY A CA 1
ATOM 756 C C . GLY A 1 101 ? -13.739 12.301 31.700 1.00 79.62 101 GLY A C 1
ATOM 757 O O . GLY A 1 101 ? -14.240 11.523 30.882 1.00 79.62 101 GLY A O 1
ATOM 758 N N . TRP A 1 102 ? -13.911 13.625 31.620 1.00 78.56 102 TRP A N 1
ATOM 759 C CA . TRP A 1 102 ? -14.778 14.277 30.632 1.00 78.56 102 TRP A CA 1
ATOM 760 C C . TRP A 1 102 ? -14.321 14.043 29.187 1.00 78.56 102 TRP A C 1
ATOM 762 O O . TRP A 1 102 ? -15.170 13.839 28.321 1.00 78.56 102 TRP A O 1
ATOM 772 N N . LYS A 1 103 ? -13.000 13.986 28.940 1.00 77.56 103 LYS A N 1
ATOM 773 C CA . LYS A 1 103 ? -12.423 13.731 27.610 1.00 77.56 103 LYS A CA 1
ATOM 774 C C . LYS A 1 103 ? -13.014 12.458 27.004 1.00 77.56 103 LYS A C 1
ATOM 776 O O . LYS A 1 103 ? -13.640 12.532 25.953 1.00 77.56 103 LYS A O 1
ATOM 781 N N . ARG A 1 104 ? -12.924 11.319 27.705 1.00 80.31 104 ARG A N 1
ATOM 782 C CA . ARG A 1 104 ? -13.493 10.044 27.231 1.00 80.31 104 ARG A CA 1
ATOM 783 C C . ARG A 1 104 ? -15.021 10.056 27.204 1.00 80.31 104 ARG A C 1
ATOM 785 O O . ARG A 1 104 ? -15.588 9.575 26.229 1.00 80.31 104 ARG A O 1
ATOM 792 N N . LYS A 1 105 ? -15.695 10.620 28.218 1.00 83.38 105 LYS A N 1
ATOM 793 C CA . LYS A 1 105 ? -17.173 10.679 28.248 1.00 83.38 105 LYS A CA 1
ATOM 794 C C . LYS A 1 105 ? -17.768 11.422 27.042 1.00 83.38 105 LYS A C 1
ATOM 796 O O . LYS A 1 105 ? -18.818 11.010 26.566 1.00 83.38 105 LYS A O 1
ATOM 801 N N . ILE A 1 106 ? -17.102 12.467 26.542 1.00 82.44 106 ILE A N 1
ATOM 802 C CA . ILE A 1 106 ? -17.570 13.251 25.388 1.00 82.44 106 ILE A CA 1
ATOM 803 C C . ILE A 1 106 ? -17.076 12.667 24.060 1.00 82.44 106 ILE A C 1
ATOM 805 O O . ILE A 1 106 ? -17.876 12.488 23.144 1.00 82.44 106 ILE A O 1
ATOM 809 N N . THR A 1 107 ? -15.785 12.348 23.912 1.00 84.62 107 THR A N 1
ATOM 810 C CA . THR A 1 107 ? -15.259 11.945 22.594 1.00 84.62 107 THR A CA 1
ATOM 811 C C . THR A 1 107 ? -15.623 10.515 22.208 1.00 84.62 107 THR A C 1
ATOM 813 O O . THR A 1 107 ? -15.792 10.241 21.023 1.00 84.62 107 THR A O 1
ATOM 816 N N . HIS A 1 108 ? -15.782 9.599 23.166 1.00 87.75 108 HIS A N 1
ATOM 817 C CA . HIS A 1 108 ? -15.997 8.179 22.876 1.00 87.75 108 HIS A CA 1
ATOM 818 C C . HIS A 1 108 ? -17.359 7.874 22.217 1.00 87.75 108 HIS A C 1
ATOM 820 O O . HIS A 1 108 ? -17.367 7.149 21.219 1.00 87.75 108 HIS A O 1
ATOM 826 N N . PRO A 1 109 ? -18.508 8.430 22.667 1.00 91.69 109 PRO A N 1
ATOM 827 C CA . PRO A 1 109 ? -19.781 8.252 21.962 1.00 91.69 109 PRO A CA 1
ATOM 828 C C . PRO A 1 109 ? -19.751 8.831 20.542 1.00 91.69 109 PRO A C 1
ATOM 830 O O . PRO A 1 109 ? -20.259 8.202 19.615 1.00 91.69 109 PRO A O 1
ATOM 833 N N . VAL A 1 110 ? -19.107 9.989 20.354 1.00 92.31 110 VAL A N 1
ATOM 834 C CA . VAL A 1 110 ? -19.012 10.650 19.043 1.00 92.31 110 VAL A CA 1
ATOM 835 C C . VAL A 1 110 ? -18.098 9.870 18.097 1.00 92.31 110 VAL A C 1
ATOM 837 O O . VAL A 1 110 ? -18.482 9.625 16.959 1.00 92.31 110 VAL A O 1
ATOM 840 N N . LEU A 1 111 ? -16.939 9.388 18.560 1.00 91.94 111 LEU A N 1
ATOM 841 C CA . LEU A 1 111 ? -16.073 8.500 17.776 1.00 91.94 111 LEU A CA 1
ATOM 842 C C . LEU A 1 111 ? -16.774 7.177 17.434 1.00 91.94 111 LEU A C 1
ATOM 844 O O . LEU A 1 111 ? -16.630 6.693 16.312 1.00 91.94 111 LEU A O 1
ATOM 848 N N . LYS A 1 112 ? -17.586 6.611 18.342 1.00 93.12 112 LYS A N 1
ATOM 849 C CA . LYS A 1 112 ? -18.395 5.418 18.042 1.00 93.12 112 LYS A CA 1
ATOM 850 C C . LYS A 1 112 ? -19.414 5.715 16.940 1.00 93.12 112 LYS A C 1
ATOM 852 O O . LYS A 1 112 ? -19.521 4.930 15.999 1.00 93.12 112 LYS A O 1
ATOM 857 N N . PHE A 1 113 ? -20.128 6.839 17.019 1.00 95.19 113 PHE A N 1
ATOM 858 C CA . PHE A 1 113 ? -21.073 7.270 15.983 1.00 95.19 113 PHE A CA 1
ATOM 859 C C . PHE A 1 113 ? -20.382 7.498 14.630 1.00 95.19 113 PHE A C 1
ATOM 861 O O . PHE A 1 113 ? -20.811 6.934 13.625 1.00 95.19 113 PHE A O 1
ATOM 868 N N . LEU A 1 114 ? -19.270 8.242 14.607 1.00 95.38 114 LEU A N 1
ATOM 869 C CA . LEU A 1 114 ? -18.484 8.484 13.394 1.00 95.38 114 LEU A CA 1
ATOM 870 C C . LEU A 1 114 ? -17.922 7.186 12.801 1.00 95.38 114 LEU A C 1
ATOM 872 O O . LEU A 1 114 ? -17.921 7.039 11.585 1.00 95.38 114 LEU A O 1
ATOM 876 N N . GLY A 1 115 ? -17.532 6.210 13.626 1.00 94.56 115 GLY A N 1
ATOM 877 C CA . GLY A 1 115 ? -17.147 4.874 13.165 1.00 94.56 115 GLY A CA 1
ATOM 878 C C . GLY A 1 115 ? -18.277 4.152 12.422 1.00 94.56 115 GLY A C 1
ATOM 879 O O . GLY A 1 115 ? -18.052 3.617 11.337 1.00 94.56 115 GLY A O 1
ATOM 880 N N . HIS A 1 116 ? -19.507 4.183 12.949 1.00 95.44 116 HIS A N 1
ATOM 881 C CA . HIS A 1 116 ? -20.674 3.609 12.261 1.00 95.44 116 HIS A CA 1
ATOM 882 C C . HIS A 1 116 ? -20.982 4.372 10.963 1.00 95.44 116 HIS A C 1
ATOM 884 O O . HIS A 1 116 ? -21.182 3.753 9.917 1.00 95.44 116 HIS A O 1
ATOM 890 N N . ALA A 1 117 ? -20.950 5.708 11.003 1.00 96.56 117 ALA A N 1
ATOM 891 C CA . ALA A 1 117 ? -21.153 6.558 9.832 1.00 96.56 117 ALA A CA 1
ATOM 892 C C . ALA A 1 117 ? -20.077 6.338 8.750 1.00 96.56 117 ALA A C 1
ATOM 894 O O . ALA A 1 117 ? -20.392 6.375 7.561 1.00 96.56 117 ALA A O 1
ATOM 895 N N . MET A 1 118 ? -18.827 6.064 9.140 1.00 95.50 118 MET A N 1
ATOM 896 C CA . MET A 1 118 ? -17.718 5.760 8.233 1.00 95.50 118 MET A CA 1
ATOM 897 C C . MET A 1 118 ? -17.976 4.460 7.469 1.00 95.50 118 MET A C 1
ATOM 899 O O . MET A 1 118 ? -17.949 4.463 6.240 1.00 95.50 118 MET A O 1
ATOM 903 N N . PHE A 1 119 ? -18.280 3.364 8.171 1.00 96.06 119 PHE A N 1
ATOM 904 C CA . PHE A 1 119 ? -18.575 2.082 7.526 1.00 96.06 119 PHE A CA 1
ATOM 905 C C . PHE A 1 119 ? -19.847 2.144 6.670 1.00 96.06 119 PHE A C 1
ATOM 907 O O . PHE A 1 119 ? -19.844 1.639 5.547 1.00 96.06 119 PHE A O 1
ATOM 914 N N . PHE A 1 120 ? -20.892 2.841 7.126 1.00 96.19 120 PHE A N 1
ATOM 915 C CA . PHE A 1 120 ? -22.081 3.107 6.312 1.00 96.19 120 PHE A CA 1
ATOM 916 C C . PHE A 1 120 ? -21.738 3.892 5.032 1.00 96.19 120 PHE A C 1
ATOM 918 O O . PHE A 1 120 ? -22.157 3.511 3.940 1.00 96.19 120 PHE A O 1
ATOM 925 N N . SER A 1 121 ? -20.894 4.926 5.137 1.00 95.56 121 SER A N 1
ATOM 926 C CA . SER A 1 121 ? -20.420 5.717 3.988 1.00 95.56 121 SER A CA 1
ATOM 927 C C . SER A 1 121 ? -19.553 4.904 3.024 1.00 95.56 121 SER A C 1
ATOM 929 O O . SER A 1 121 ? -19.635 5.108 1.821 1.00 95.56 121 SER A O 1
ATOM 931 N N . MET A 1 122 ? -18.786 3.926 3.512 1.00 95.25 122 MET A N 1
ATOM 932 C CA . MET A 1 122 ? -18.080 2.940 2.675 1.00 95.25 122 MET A CA 1
ATOM 933 C C . MET A 1 122 ? -19.028 1.938 1.982 1.00 95.25 122 MET A C 1
ATOM 935 O O . MET A 1 122 ? -18.591 1.176 1.121 1.00 95.25 122 MET A O 1
ATOM 939 N N . GLY A 1 123 ? -20.319 1.940 2.331 1.00 94.56 123 GLY A N 1
ATOM 940 C CA . GLY A 1 123 ? -21.346 1.056 1.783 1.00 94.56 123 GLY A CA 1
ATOM 941 C C . GLY A 1 123 ? -21.640 -0.191 2.614 1.00 94.56 123 GLY A C 1
ATOM 942 O O . GLY A 1 123 ? -22.339 -1.076 2.118 1.00 94.56 123 GLY A O 1
ATOM 943 N N . PHE A 1 124 ? -21.125 -0.303 3.842 1.00 96.56 124 PHE A N 1
ATOM 944 C CA . PHE A 1 124 ? -21.386 -1.466 4.689 1.00 96.56 124 PHE A CA 1
ATOM 945 C C . PHE A 1 124 ? -22.754 -1.395 5.369 1.00 96.56 124 PHE A C 1
ATOM 947 O O . PHE A 1 124 ? -23.103 -0.412 6.020 1.00 96.56 124 PHE A O 1
ATOM 954 N N . VAL A 1 125 ? -23.503 -2.493 5.266 1.00 96.12 125 VAL A N 1
ATOM 955 C CA . VAL A 1 125 ? -24.737 -2.734 6.020 1.00 96.12 125 VAL A CA 1
ATOM 956 C C . VAL A 1 125 ? -24.415 -3.762 7.097 1.00 96.12 125 VAL A C 1
ATOM 958 O O . VAL A 1 125 ? -24.187 -4.936 6.796 1.00 96.12 125 VAL A O 1
ATOM 961 N N . VAL A 1 126 ? -24.350 -3.290 8.341 1.00 96.06 126 VAL A N 1
ATOM 962 C CA . VAL A 1 126 ? -23.899 -4.065 9.503 1.00 96.06 126 VAL A CA 1
ATOM 963 C C . VAL A 1 126 ? -25.093 -4.692 10.205 1.00 96.06 126 VAL A C 1
ATOM 965 O O . VAL A 1 126 ? -26.041 -3.998 10.562 1.00 96.06 126 VAL A O 1
ATOM 968 N N . THR A 1 127 ? -25.046 -5.999 10.441 1.00 96.81 127 THR A N 1
ATOM 969 C CA . THR A 1 127 ? -26.001 -6.704 11.304 1.00 96.81 127 THR A CA 1
ATOM 970 C C . THR A 1 127 ? -25.261 -7.230 12.523 1.00 96.81 127 THR A C 1
ATOM 972 O O . THR A 1 127 ? -24.377 -8.071 12.387 1.00 96.81 127 THR A O 1
ATOM 975 N N . VAL A 1 128 ? -25.610 -6.737 13.711 1.00 96.88 128 VAL A N 1
ATOM 976 C CA . VAL A 1 128 ? -25.033 -7.207 14.978 1.00 96.88 128 VAL A CA 1
ATOM 977 C C . VAL A 1 128 ? -25.949 -8.268 15.589 1.00 96.88 128 VAL A C 1
ATOM 979 O O . VAL A 1 128 ? -27.160 -8.063 15.664 1.00 96.88 128 VAL A O 1
ATOM 982 N N . LYS A 1 129 ? -25.378 -9.401 16.007 1.00 97.12 129 LYS A N 1
ATOM 983 C CA . LYS A 1 129 ? -26.069 -10.522 16.667 1.00 97.12 129 LYS A CA 1
ATOM 984 C C . LYS A 1 129 ? -25.393 -10.838 18.006 1.00 97.12 129 LYS A C 1
ATOM 986 O O . LYS A 1 129 ? -24.187 -10.655 18.135 1.00 97.12 129 LYS A O 1
ATOM 991 N N . GLY A 1 130 ? -26.153 -11.351 18.973 1.00 95.69 130 GLY A N 1
ATOM 992 C CA . GLY A 1 130 ? -25.645 -11.709 20.305 1.00 95.69 130 GLY A CA 1
ATOM 993 C C . GLY A 1 130 ? -25.546 -10.534 21.290 1.00 95.69 130 GLY A C 1
ATOM 994 O O . GLY A 1 130 ? -25.813 -9.383 20.944 1.00 95.69 130 GLY A O 1
ATOM 995 N N . LYS A 1 131 ? -25.190 -10.839 22.546 1.00 95.69 131 LYS A N 1
ATOM 996 C CA . LYS A 1 131 ? -24.998 -9.861 23.633 1.00 95.69 131 LYS A CA 1
ATOM 997 C C . LYS A 1 131 ? -23.506 -9.552 23.772 1.00 95.69 131 LYS A C 1
ATOM 999 O O . LYS A 1 131 ? -22.711 -10.470 23.951 1.00 95.69 131 LYS A O 1
ATOM 1004 N N . ILE A 1 132 ? -23.140 -8.273 23.753 1.00 96.31 132 ILE A N 1
ATOM 1005 C CA . ILE A 1 132 ? -21.771 -7.827 24.048 1.00 96.31 132 ILE A CA 1
ATOM 1006 C C . ILE A 1 132 ? -21.514 -7.998 25.553 1.00 96.31 132 ILE A C 1
ATOM 1008 O O . ILE A 1 132 ? -22.290 -7.498 26.370 1.00 96.31 132 ILE A O 1
ATOM 1012 N N . ALA A 1 133 ? -20.446 -8.708 25.909 1.00 95.69 133 ALA A N 1
ATOM 1013 C CA . ALA A 1 133 ? -19.996 -8.879 27.284 1.00 95.69 133 ALA A CA 1
ATOM 1014 C C . ALA A 1 133 ? -19.362 -7.591 27.829 1.00 95.69 133 ALA A C 1
ATOM 1016 O O . ALA A 1 133 ? -18.708 -6.836 27.107 1.00 95.69 133 ALA A O 1
ATOM 1017 N N . THR A 1 134 ? -19.534 -7.350 29.123 1.00 94.44 134 THR A N 1
ATOM 1018 C CA . THR A 1 134 ? -18.863 -6.276 29.863 1.00 94.44 134 THR A CA 1
ATOM 1019 C C . THR A 1 134 ? -17.375 -6.590 30.091 1.00 94.44 134 THR A C 1
ATOM 1021 O O . THR A 1 134 ? -16.986 -7.760 30.055 1.00 94.44 134 THR A O 1
ATOM 1024 N N . PRO A 1 135 ? -16.531 -5.584 30.407 1.00 92.06 135 PRO A N 1
ATOM 1025 C CA . PRO A 1 135 ? -15.119 -5.804 30.743 1.00 92.06 135 PRO A CA 1
ATOM 1026 C C . PRO A 1 135 ? -14.872 -6.750 31.928 1.00 92.06 135 PRO A C 1
ATOM 1028 O O . PRO A 1 135 ? -13.781 -7.300 32.034 1.00 92.06 135 PRO A O 1
ATOM 1031 N N . LEU A 1 136 ? -15.870 -6.930 32.803 1.00 92.75 136 LEU A N 1
ATOM 1032 C CA . LEU A 1 136 ? -15.839 -7.865 33.932 1.00 92.75 136 LEU A CA 1
ATOM 1033 C C . LEU A 1 136 ? -16.220 -9.297 33.523 1.00 92.75 136 LEU A C 1
ATOM 1035 O O . LEU A 1 136 ? -15.645 -10.246 34.041 1.00 92.75 136 LEU A O 1
ATOM 1039 N N . GLU A 1 137 ? -17.181 -9.458 32.604 1.00 94.94 137 GLU A N 1
ATOM 1040 C CA . GLU A 1 137 ? -17.590 -10.770 32.077 1.00 94.94 137 GLU A CA 1
ATOM 1041 C C . GLU A 1 137 ? -16.519 -11.356 31.138 1.00 94.94 137 GLU A C 1
ATOM 1043 O O . GLU A 1 137 ? -16.225 -12.545 31.216 1.00 94.94 137 GLU A O 1
ATOM 1048 N N . ALA A 1 138 ? -15.937 -10.537 30.251 1.00 96.19 138 ALA A N 1
ATOM 1049 C CA . ALA A 1 138 ? -14.875 -10.947 29.330 1.00 96.19 138 ALA A CA 1
ATOM 1050 C C . ALA A 1 138 ? -13.951 -9.762 28.978 1.00 96.19 138 ALA A C 1
ATOM 1052 O O . ALA A 1 138 ? -14.324 -8.927 28.146 1.00 96.19 138 ALA A O 1
ATOM 1053 N N . PRO A 1 139 ? -12.737 -9.660 29.551 1.00 96.50 139 PRO A N 1
ATOM 1054 C CA . PRO A 1 139 ? -11.800 -8.577 29.239 1.00 96.50 139 PRO A CA 1
ATOM 1055 C C . PRO A 1 139 ? -11.221 -8.627 27.811 1.00 96.50 139 PRO A C 1
ATOM 1057 O O . PRO A 1 139 ? -10.656 -7.629 27.356 1.00 96.50 139 PRO A O 1
ATOM 1060 N N . ILE A 1 140 ? -11.341 -9.751 27.091 1.00 97.50 140 ILE A N 1
ATOM 1061 C CA . ILE A 1 140 ? -10.754 -9.943 25.754 1.00 97.50 140 ILE A CA 1
ATOM 1062 C C . ILE A 1 140 ? -11.818 -10.378 24.733 1.00 97.50 140 ILE A C 1
ATOM 1064 O O . ILE A 1 140 ? -12.548 -11.346 24.945 1.00 97.50 140 ILE A O 1
ATOM 1068 N N . PHE A 1 141 ? -11.855 -9.692 23.590 1.00 98.19 141 PHE A N 1
ATOM 1069 C CA . PHE A 1 141 ? -12.585 -10.082 22.386 1.00 98.19 141 PHE A CA 1
ATOM 1070 C C . PHE A 1 141 ? -11.655 -10.784 21.393 1.00 98.19 141 PHE A C 1
ATOM 1072 O O . PHE A 1 141 ? -10.606 -10.246 21.026 1.00 98.19 141 PHE A O 1
ATOM 1079 N N . VAL A 1 142 ? -12.071 -11.949 20.900 1.00 97.81 142 VAL A N 1
ATOM 1080 C CA . VAL A 1 142 ? -11.320 -12.754 19.924 1.00 97.81 142 VAL A CA 1
ATOM 1081 C C . VAL A 1 142 ? -12.101 -12.780 18.614 1.00 97.81 142 VAL A C 1
ATOM 1083 O O . VAL A 1 142 ? -13.212 -13.297 18.586 1.00 97.81 142 VAL A O 1
ATOM 1086 N N . VAL A 1 143 ? -11.563 -12.209 17.534 1.00 97.94 143 VAL A N 1
ATOM 1087 C CA . VAL A 1 143 ? -12.317 -11.989 16.283 1.00 97.94 143 VAL A CA 1
ATOM 1088 C C . VAL A 1 143 ? -11.803 -12.869 15.146 1.00 97.94 143 VAL A C 1
ATOM 1090 O O . VAL A 1 143 ? -10.619 -12.809 14.818 1.00 97.94 143 VAL A O 1
ATOM 1093 N N . ALA A 1 144 ? -12.691 -13.646 14.515 1.00 96.88 144 ALA A N 1
ATOM 1094 C CA . ALA A 1 144 ? -12.366 -14.484 13.356 1.00 96.88 144 ALA A CA 1
ATOM 1095 C C . ALA A 1 144 ? -13.593 -14.714 12.432 1.00 96.88 144 ALA A C 1
ATOM 1097 O O . ALA A 1 144 ? -14.732 -14.623 12.895 1.00 96.88 144 ALA A O 1
ATOM 1098 N N . PRO A 1 145 ? -13.405 -15.025 11.136 1.00 96.25 145 PRO A N 1
ATOM 1099 C CA . PRO A 1 145 ? -12.128 -15.049 10.436 1.00 96.25 145 PRO A CA 1
ATOM 1100 C C . PRO A 1 145 ? -11.606 -13.633 10.178 1.00 96.25 145 PRO A C 1
ATOM 1102 O O . PRO A 1 145 ? -12.366 -12.755 9.760 1.00 96.25 145 PRO A O 1
ATOM 1105 N N . HIS A 1 146 ? -10.310 -13.410 10.365 1.00 94.50 146 HIS A N 1
ATOM 1106 C CA . HIS A 1 146 ? -9.656 -12.197 9.898 1.00 94.50 146 HIS A CA 1
ATOM 1107 C C . HIS A 1 146 ? -9.429 -12.321 8.392 1.00 94.50 146 HIS A C 1
ATOM 1109 O O . HIS A 1 146 ? -8.686 -13.177 7.932 1.00 94.50 146 HIS A O 1
ATOM 1115 N N . SER A 1 147 ? -10.080 -11.475 7.605 1.00 92.06 147 SER A N 1
ATOM 1116 C CA . SER A 1 147 ? -10.118 -11.569 6.146 1.00 92.06 147 SER A CA 1
ATOM 1117 C C . SER A 1 147 ? -9.771 -10.276 5.426 1.00 92.06 147 SER A C 1
ATOM 1119 O O . SER A 1 147 ? -9.547 -10.296 4.216 1.00 92.06 147 SER A O 1
ATOM 1121 N N . THR A 1 148 ? -9.825 -9.133 6.114 1.00 92.81 148 THR A N 1
ATOM 1122 C CA . THR A 1 148 ? -9.712 -7.828 5.467 1.00 92.81 148 THR A CA 1
ATOM 1123 C C . THR A 1 148 ? -9.413 -6.691 6.438 1.00 92.81 148 THR A C 1
ATOM 1125 O O . THR A 1 148 ? -9.734 -6.738 7.622 1.00 92.81 148 THR A O 1
ATOM 1128 N N . PHE A 1 149 ? -8.869 -5.590 5.920 1.00 88.25 149 PHE A N 1
ATOM 1129 C CA . PHE A 1 149 ? -8.731 -4.346 6.683 1.00 88.25 149 PHE A CA 1
ATOM 1130 C C . PHE A 1 149 ? -10.087 -3.769 7.133 1.00 88.25 149 PHE A C 1
ATOM 1132 O O . PHE A 1 149 ? -10.144 -3.032 8.118 1.00 88.25 149 PHE A O 1
ATOM 1139 N N . PHE A 1 150 ? -11.191 -4.126 6.462 1.00 94.00 150 PHE A N 1
ATOM 1140 C CA . PHE A 1 150 ? -12.541 -3.737 6.885 1.00 94.00 150 PHE A CA 1
ATOM 1141 C C . PHE A 1 150 ? -13.035 -4.471 8.147 1.00 94.00 150 PHE A C 1
ATOM 1143 O O . PHE A 1 150 ? -14.024 -4.034 8.734 1.00 94.00 150 PHE A O 1
ATOM 1150 N N . ASP A 1 151 ? -12.339 -5.509 8.630 1.00 94.75 151 ASP A N 1
ATOM 1151 C CA . ASP A 1 151 ? -12.703 -6.230 9.862 1.00 94.75 151 ASP A CA 1
ATOM 1152 C C . ASP A 1 151 ? -12.609 -5.347 11.116 1.00 94.75 151 ASP A C 1
ATOM 1154 O O . ASP A 1 151 ? -13.198 -5.661 12.151 1.00 94.75 151 ASP A O 1
ATOM 1158 N N . GLY A 1 152 ? -11.957 -4.179 11.018 1.00 92.06 152 GLY A N 1
ATOM 1159 C CA . GLY A 1 152 ? -12.034 -3.112 12.023 1.00 92.06 152 GLY A CA 1
ATOM 1160 C C . GLY A 1 152 ? -13.470 -2.682 12.367 1.00 92.06 152 GLY A C 1
ATOM 1161 O O . GLY A 1 152 ? -13.693 -2.057 13.404 1.00 92.06 152 GLY A O 1
ATOM 1162 N N . ILE A 1 153 ? -14.464 -3.076 11.564 1.00 95.31 153 ILE A N 1
ATOM 1163 C CA . ILE A 1 153 ? -15.885 -2.946 11.893 1.00 95.31 153 ILE A CA 1
ATOM 1164 C C . ILE A 1 153 ? -16.278 -3.694 13.176 1.00 95.31 153 ILE A C 1
ATOM 1166 O O . ILE A 1 153 ? -17.156 -3.225 13.900 1.00 95.31 153 ILE A O 1
ATOM 1170 N N . ALA A 1 154 ? -15.584 -4.786 13.521 1.00 96.38 154 ALA A N 1
ATOM 1171 C CA . ALA A 1 154 ? -15.754 -5.488 14.793 1.00 96.38 154 ALA A CA 1
ATOM 1172 C C . ALA A 1 154 ? -15.439 -4.575 15.989 1.00 96.38 154 ALA A C 1
ATOM 1174 O O . ALA A 1 154 ? -16.168 -4.583 16.975 1.00 96.38 154 ALA A O 1
ATOM 1175 N N . CYS A 1 155 ? -14.413 -3.723 15.880 1.00 95.06 155 CYS A N 1
ATOM 1176 C CA . CYS A 1 155 ? -14.068 -2.738 16.908 1.00 95.06 155 CYS A CA 1
ATOM 1177 C C . CYS A 1 155 ? -15.164 -1.668 17.055 1.00 95.06 155 CYS A C 1
ATOM 1179 O O . CYS A 1 155 ? -15.569 -1.330 18.167 1.00 95.06 155 CYS A O 1
ATOM 1181 N N . VAL A 1 156 ? -15.727 -1.187 15.944 1.00 95.06 156 VAL A N 1
ATOM 1182 C CA . VAL A 1 156 ? -16.846 -0.229 15.969 1.00 95.06 156 VAL A CA 1
ATOM 1183 C C . VAL A 1 156 ? -18.103 -0.847 16.604 1.00 95.06 156 VAL A C 1
ATOM 1185 O O . VAL A 1 156 ? -18.714 -0.223 17.479 1.00 95.06 156 VAL A O 1
ATOM 1188 N N . ALA A 1 157 ? -18.444 -2.085 16.233 1.00 95.62 157 ALA A N 1
ATOM 1189 C CA . ALA A 1 157 ? -19.580 -2.831 16.779 1.00 95.62 157 ALA A CA 1
ATOM 1190 C C . ALA A 1 157 ? -19.413 -3.148 18.278 1.00 95.62 157 ALA A C 1
ATOM 1192 O O . ALA A 1 157 ? -20.327 -2.889 19.062 1.00 95.62 157 ALA A O 1
ATOM 1193 N N . ALA A 1 158 ? -18.227 -3.609 18.693 1.00 95.25 158 ALA A N 1
ATOM 1194 C CA . ALA A 1 158 ? -17.873 -3.893 20.088 1.00 95.25 158 ALA A CA 1
ATOM 1195 C C . ALA A 1 158 ? -17.774 -2.633 20.971 1.00 95.25 158 ALA A C 1
ATOM 1197 O O . ALA A 1 158 ? -17.637 -2.734 22.185 1.00 95.25 158 ALA A O 1
ATOM 1198 N N . GLY A 1 159 ? -17.879 -1.433 20.388 1.00 92.88 159 GLY A N 1
ATOM 1199 C CA . GLY A 1 159 ? -17.912 -0.181 21.139 1.00 92.88 159 GLY A CA 1
ATOM 1200 C C . GLY A 1 159 ? -16.542 0.421 21.437 1.00 92.88 159 GLY A C 1
ATOM 1201 O O . GLY A 1 159 ? -16.390 1.032 22.487 1.00 92.88 159 GLY A O 1
ATOM 1202 N N . LEU A 1 160 ? -15.605 0.314 20.493 1.00 93.25 160 LEU A N 1
ATOM 1203 C CA . LEU A 1 160 ? -14.250 0.883 20.534 1.00 93.25 160 LEU A CA 1
ATOM 1204 C C . LEU A 1 160 ? -13.316 0.314 21.635 1.00 93.25 160 LEU A C 1
ATOM 1206 O O . LEU A 1 160 ? -12.716 1.085 22.387 1.00 93.25 160 LEU A O 1
ATOM 1210 N N . PRO A 1 161 ? -13.150 -1.024 21.724 1.00 94.38 161 PRO A N 1
ATOM 1211 C CA . PRO A 1 161 ? -12.120 -1.652 22.554 1.00 94.38 161 PRO A CA 1
ATOM 1212 C C . PRO A 1 161 ? -10.691 -1.259 22.136 1.00 94.38 161 PRO A C 1
ATOM 1214 O O . PRO A 1 161 ? -10.432 -0.824 21.011 1.00 94.38 161 PRO A O 1
ATOM 1217 N N . SER A 1 162 ? -9.740 -1.484 23.043 1.00 93.44 162 SER A N 1
ATOM 1218 C CA . SER A 1 162 ? -8.303 -1.380 22.773 1.00 93.44 162 SER A CA 1
ATOM 1219 C C . SER A 1 162 ? -7.886 -2.467 21.786 1.00 93.44 162 SER A C 1
ATOM 1221 O O . SER A 1 162 ? -8.046 -3.646 22.078 1.00 93.44 162 SER A O 1
ATOM 1223 N N . ILE A 1 163 ? -7.297 -2.114 20.643 1.00 91.62 163 ILE A N 1
ATOM 1224 C CA . ILE A 1 163 ? -6.856 -3.113 19.655 1.00 91.62 163 ILE A CA 1
ATOM 1225 C C . ILE A 1 163 ? -5.368 -3.447 19.795 1.00 91.62 163 ILE A C 1
ATOM 1227 O O . ILE A 1 163 ? -4.557 -2.571 20.109 1.00 91.62 163 ILE A O 1
ATOM 1231 N N . VAL A 1 164 ? -4.993 -4.694 19.502 1.00 89.31 164 VAL A N 1
ATOM 1232 C CA . VAL A 1 164 ? -3.588 -5.051 19.245 1.00 89.31 164 VAL A CA 1
ATOM 1233 C C . VAL A 1 164 ? -3.238 -4.638 17.813 1.00 89.31 164 VAL A C 1
ATOM 1235 O O . VAL A 1 164 ? -3.882 -5.076 16.862 1.00 89.31 164 VAL A O 1
ATOM 1238 N N . SER A 1 165 ? -2.234 -3.778 17.642 1.00 86.62 165 SER A N 1
ATOM 1239 C CA . SER A 1 165 ? -1.844 -3.221 16.339 1.00 86.62 165 SER A CA 1
ATOM 1240 C C . SER A 1 165 ? -0.330 -3.197 16.172 1.00 86.62 165 SER A C 1
ATOM 1242 O O . SER A 1 165 ? 0.410 -3.036 17.140 1.00 86.62 165 SER A O 1
ATOM 1244 N N . ARG A 1 166 ? 0.151 -3.282 14.926 1.00 82.50 166 ARG A N 1
ATOM 1245 C CA . ARG A 1 166 ? 1.574 -3.056 14.654 1.00 82.50 166 ARG A CA 1
ATOM 1246 C C . ARG A 1 166 ? 1.963 -1.599 14.919 1.00 82.50 166 ARG A C 1
ATOM 1248 O O . ARG A 1 166 ? 1.129 -0.701 14.760 1.00 82.50 166 ARG A O 1
ATOM 1255 N N . ASN A 1 167 ? 3.220 -1.371 15.293 1.00 82.50 167 ASN A N 1
ATOM 1256 C CA . ASN A 1 167 ? 3.741 -0.044 15.628 1.00 82.50 167 ASN A CA 1
ATOM 1257 C C . ASN A 1 167 ? 3.787 0.916 14.421 1.00 82.50 167 ASN A C 1
ATOM 1259 O O . ASN A 1 167 ? 3.643 2.123 14.581 1.00 82.50 167 ASN A O 1
ATOM 1263 N N . GLU A 1 168 ? 3.914 0.411 13.193 1.00 81.50 168 GLU A N 1
ATOM 1264 C CA . GLU A 1 168 ? 3.944 1.263 11.996 1.00 81.50 168 GLU A CA 1
ATOM 1265 C C . GLU A 1 168 ? 2.583 1.953 11.761 1.00 81.50 168 GLU A C 1
ATOM 1267 O O . GLU A 1 168 ? 2.523 3.083 11.276 1.00 81.50 168 GLU A O 1
ATOM 1272 N N . ASN A 1 169 ? 1.480 1.330 12.195 1.00 82.75 169 ASN A N 1
ATOM 1273 C CA . ASN A 1 169 ? 0.125 1.857 12.012 1.00 82.75 169 ASN A CA 1
ATOM 1274 C C . ASN A 1 169 ? -0.127 3.172 12.776 1.00 82.75 169 ASN A C 1
ATOM 1276 O O . ASN A 1 169 ? -0.957 3.972 12.343 1.00 82.75 169 ASN A O 1
ATOM 1280 N N . VAL A 1 170 ? 0.571 3.436 13.893 1.00 82.50 170 VAL A N 1
ATOM 1281 C CA . VAL A 1 170 ? 0.434 4.724 14.608 1.00 82.50 170 VAL A CA 1
ATOM 1282 C C . VAL A 1 170 ? 1.180 5.873 13.927 1.00 82.50 170 VAL A C 1
ATOM 1284 O O . VAL A 1 170 ? 0.926 7.030 14.264 1.00 82.50 170 VAL A O 1
ATOM 1287 N N . GLN A 1 171 ? 2.038 5.587 12.945 1.00 81.25 171 GLN A N 1
ATOM 1288 C CA . GLN A 1 171 ? 2.738 6.603 12.150 1.00 81.25 171 GLN A CA 1
ATOM 1289 C C . GLN A 1 171 ? 1.966 7.020 10.887 1.00 81.25 171 GLN A C 1
ATOM 1291 O O . GLN A 1 171 ? 2.328 7.998 10.238 1.00 81.25 171 GLN A O 1
ATOM 1296 N N . VAL A 1 172 ? 0.873 6.327 10.546 1.00 80.56 172 VAL A N 1
ATOM 1297 C CA . VAL A 1 172 ? 0.028 6.676 9.394 1.00 80.56 172 VAL A CA 1
ATOM 1298 C C . VAL A 1 172 ? -0.658 8.034 9.635 1.00 80.56 172 VAL A C 1
ATOM 1300 O O . VAL A 1 172 ? -1.370 8.176 10.637 1.00 80.56 172 VAL A O 1
ATOM 1303 N N . PRO A 1 173 ? -0.512 9.031 8.738 1.00 73.00 173 PRO A N 1
ATOM 1304 C CA . PRO A 1 173 ? -1.197 10.317 8.862 1.00 73.00 173 PRO A CA 1
ATOM 1305 C C . PRO A 1 173 ? -2.718 10.160 8.981 1.00 73.00 173 PRO A C 1
ATOM 1307 O O . PRO A 1 173 ? -3.314 9.279 8.363 1.00 73.00 173 PRO A O 1
ATOM 1310 N N . LEU A 1 174 ? -3.349 11.026 9.782 1.00 78.38 174 LEU A N 1
ATOM 1311 C CA . LEU A 1 174 ? -4.761 10.970 10.203 1.00 78.38 174 LEU A CA 1
ATOM 1312 C C . LEU A 1 174 ? -5.131 9.710 11.021 1.00 78.38 174 LEU A C 1
ATOM 1314 O O . LEU A 1 174 ? -5.519 9.817 12.187 1.00 78.38 174 LEU A O 1
ATOM 1318 N N . VAL A 1 175 ? -4.963 8.510 10.467 1.00 83.31 175 VAL A N 1
ATOM 1319 C CA . VAL A 1 175 ? -5.376 7.242 11.095 1.00 83.31 175 VAL A CA 1
ATOM 1320 C C . VAL A 1 175 ? -4.621 6.984 12.404 1.00 83.31 175 VAL A C 1
ATOM 1322 O O . VAL A 1 175 ? -5.230 6.601 13.400 1.00 83.31 175 VAL A O 1
ATOM 1325 N N . GLY A 1 176 ? -3.319 7.273 12.460 1.00 85.00 176 GLY A N 1
ATOM 1326 C CA . GLY A 1 176 ? -2.465 7.007 13.620 1.00 85.00 176 GLY A CA 1
ATOM 1327 C C . GLY A 1 176 ? -2.816 7.801 14.886 1.00 85.00 176 GLY A C 1
ATOM 1328 O O . GLY A 1 176 ? -2.473 7.377 15.993 1.00 85.00 176 GLY A O 1
ATOM 1329 N N . ARG A 1 177 ? -3.532 8.932 14.772 1.00 85.94 177 ARG A N 1
ATOM 1330 C CA . ARG A 1 177 ? -4.040 9.684 15.940 1.00 85.94 177 ARG A CA 1
ATOM 1331 C C . ARG A 1 177 ? -5.379 9.129 16.429 1.00 85.94 177 ARG A C 1
ATOM 1333 O O . ARG A 1 177 ? -5.566 9.015 17.637 1.00 85.94 177 ARG A O 1
ATOM 1340 N N . ILE A 1 178 ? -6.256 8.720 15.507 1.00 88.00 178 ILE A N 1
ATOM 1341 C CA . ILE A 1 178 ? -7.503 7.997 15.818 1.00 88.00 178 ILE A CA 1
ATOM 1342 C C . ILE A 1 178 ? -7.168 6.675 16.515 1.00 88.00 178 ILE A C 1
ATOM 1344 O O . ILE A 1 178 ? -7.717 6.379 17.570 1.00 88.00 178 ILE A O 1
ATOM 1348 N N . LEU A 1 179 ? -6.185 5.939 15.990 1.00 88.06 179 LEU A N 1
ATOM 1349 C CA . LEU A 1 179 ? -5.685 4.708 16.587 1.00 88.06 179 LEU A CA 1
ATOM 1350 C C . LEU A 1 179 ? -5.172 4.936 18.017 1.00 88.06 179 LEU A C 1
ATOM 1352 O O . LEU A 1 179 ? -5.598 4.218 18.912 1.00 88.06 179 LEU A O 1
ATOM 1356 N N . ARG A 1 180 ? -4.350 5.971 18.272 1.00 86.94 180 ARG A N 1
ATOM 1357 C CA . ARG A 1 180 ? -3.907 6.331 19.639 1.00 86.94 180 ARG A CA 1
ATOM 1358 C C . ARG A 1 180 ? -5.075 6.617 20.601 1.00 86.94 180 ARG A C 1
ATOM 1360 O O . ARG A 1 180 ? -4.967 6.273 21.773 1.00 86.94 180 ARG A O 1
ATOM 1367 N N . ALA A 1 181 ? -6.187 7.192 20.134 1.00 88.00 181 ALA A N 1
ATOM 1368 C CA . ALA A 1 181 ? -7.370 7.445 20.971 1.00 88.00 181 ALA A CA 1
ATOM 1369 C C . ALA A 1 181 ? -8.090 6.156 21.424 1.00 88.00 181 ALA A C 1
ATOM 1371 O O . ALA A 1 181 ? -8.740 6.159 22.469 1.00 88.00 181 ALA A O 1
ATOM 1372 N N . LEU A 1 182 ? -7.917 5.046 20.694 1.00 89.00 182 LEU A N 1
ATOM 1373 C CA . LEU A 1 182 ? -8.356 3.705 21.106 1.00 89.00 182 LEU A CA 1
ATOM 1374 C C . LEU A 1 182 ? -7.411 3.048 22.127 1.00 89.00 182 LEU A C 1
ATOM 1376 O O . LEU A 1 182 ? -7.703 1.960 22.610 1.00 89.00 182 LEU A O 1
ATOM 1380 N N . GLN A 1 183 ? -6.303 3.708 22.486 1.00 90.38 183 GLN A N 1
ATOM 1381 C CA . GLN A 1 183 ? -5.324 3.247 23.478 1.00 90.38 183 GLN A CA 1
ATOM 1382 C C . GLN A 1 183 ? -4.738 1.867 23.120 1.00 90.38 183 GLN A C 1
ATOM 1384 O O . GLN A 1 183 ? -4.851 0.934 23.909 1.00 90.38 183 GLN A O 1
ATOM 1389 N N . PRO A 1 184 ? -4.138 1.692 21.932 1.00 91.25 184 PRO A N 1
ATOM 1390 C CA . PRO A 1 184 ? -3.809 0.380 21.387 1.00 91.25 184 PRO A CA 1
ATOM 1391 C C . PRO A 1 184 ? -2.693 -0.304 22.184 1.00 91.25 184 PRO A C 1
ATOM 1393 O O . PRO A 1 184 ? -1.860 0.355 22.811 1.00 91.25 184 PRO A O 1
ATOM 1396 N N . VAL A 1 185 ? -2.637 -1.632 22.102 1.00 91.00 185 VAL A N 1
ATOM 1397 C CA . VAL A 1 185 ? -1.443 -2.396 22.478 1.00 91.00 185 VAL A CA 1
ATOM 1398 C C . VAL A 1 185 ? -0.579 -2.525 21.225 1.00 91.00 185 VAL A C 1
ATOM 1400 O O . VAL A 1 185 ? -1.012 -3.096 20.222 1.00 91.00 185 VAL A O 1
ATOM 1403 N N . LEU A 1 186 ? 0.618 -1.940 21.252 1.00 86.94 186 LEU A N 1
ATOM 1404 C CA . LEU A 1 186 ? 1.500 -1.870 20.087 1.00 86.94 186 LEU A CA 1
ATOM 1405 C C . LEU A 1 186 ? 2.513 -3.012 20.084 1.00 86.94 186 LEU A C 1
ATOM 1407 O O . LEU A 1 186 ? 3.168 -3.255 21.093 1.00 86.94 186 LEU A O 1
ATOM 1411 N N . VAL A 1 187 ? 2.680 -3.647 18.922 1.00 83.38 187 VAL A N 1
ATOM 1412 C CA . VAL A 1 187 ? 3.695 -4.679 18.680 1.00 83.38 187 VAL A CA 1
ATOM 1413 C C . VAL A 1 187 ? 4.631 -4.266 17.541 1.00 83.38 187 VAL A C 1
ATOM 1415 O O . VAL A 1 187 ? 4.192 -3.903 16.448 1.00 83.38 187 VAL A O 1
ATOM 1418 N N . SER A 1 188 ? 5.936 -4.319 17.788 1.00 76.50 188 SER A N 1
ATOM 1419 C CA . SER A 1 188 ? 6.984 -4.230 16.769 1.00 76.50 188 SER A CA 1
ATOM 1420 C C . SER A 1 188 ? 7.385 -5.634 16.321 1.00 76.50 188 SER A C 1
ATOM 1422 O O . SER A 1 188 ? 7.287 -6.606 17.071 1.00 76.50 188 SER A O 1
ATOM 1424 N N . ARG A 1 189 ? 7.825 -5.745 15.068 1.00 65.69 189 ARG A N 1
ATOM 1425 C CA . ARG A 1 189 ? 8.347 -6.993 14.489 1.00 65.69 189 ARG A CA 1
ATOM 1426 C C . ARG A 1 189 ? 9.872 -7.024 14.402 1.00 65.69 189 ARG A C 1
ATOM 1428 O O . ARG A 1 189 ? 10.419 -8.096 14.174 1.00 65.69 189 ARG A O 1
ATOM 1435 N N . VAL A 1 190 ? 10.507 -5.863 14.566 1.00 62.44 190 VAL A N 1
ATOM 1436 C CA . VAL A 1 190 ? 11.961 -5.654 14.475 1.00 62.44 190 VAL A CA 1
ATOM 1437 C C . VAL A 1 190 ? 12.615 -5.738 15.856 1.00 62.44 190 VAL A C 1
ATOM 1439 O O . VAL A 1 190 ? 13.727 -6.227 15.984 1.00 62.44 190 VAL A O 1
ATOM 1442 N N . ASP A 1 191 ? 11.903 -5.293 16.893 1.00 65.06 191 ASP A N 1
ATOM 1443 C CA . ASP A 1 191 ? 12.348 -5.351 18.287 1.00 65.06 191 ASP A CA 1
ATOM 1444 C C . ASP A 1 191 ? 12.002 -6.736 18.890 1.00 65.06 191 ASP A C 1
ATOM 1446 O O . ASP A 1 191 ? 10.810 -7.079 18.949 1.00 65.06 191 ASP A O 1
ATOM 1450 N N . PRO A 1 192 ? 13.000 -7.541 19.316 1.00 56.78 192 PRO A N 1
ATOM 1451 C CA . PRO A 1 192 ? 12.774 -8.875 19.873 1.00 56.78 192 PRO A CA 1
ATOM 1452 C C . PRO A 1 192 ? 12.014 -8.841 21.209 1.00 56.78 192 PRO A C 1
ATOM 1454 O O . PRO A 1 192 ? 11.147 -9.692 21.439 1.00 56.78 192 PRO A O 1
ATOM 1457 N N . ASP A 1 193 ? 12.242 -7.828 22.050 1.00 71.44 193 ASP A N 1
ATOM 1458 C CA . ASP A 1 193 ? 11.559 -7.666 23.337 1.00 71.44 193 ASP A CA 1
ATOM 1459 C C . ASP A 1 193 ? 10.117 -7.168 23.174 1.00 71.44 193 ASP A C 1
ATOM 1461 O O . ASP A 1 193 ? 9.274 -7.363 24.056 1.00 71.44 193 ASP A O 1
ATOM 1465 N N . SER A 1 194 ? 9.772 -6.581 22.024 1.00 75.88 194 SER A N 1
ATOM 1466 C CA . SER A 1 194 ? 8.432 -6.041 21.769 1.00 75.88 194 SER A CA 1
ATOM 1467 C C . SER A 1 194 ? 7.311 -7.064 21.952 1.00 75.88 194 SER A C 1
ATOM 1469 O O . SER A 1 194 ? 6.235 -6.719 22.447 1.00 75.88 194 SER A O 1
ATOM 1471 N N . ARG A 1 195 ? 7.546 -8.336 21.599 1.00 71.88 195 ARG A N 1
ATOM 1472 C CA . ARG A 1 195 ? 6.547 -9.406 21.779 1.00 71.88 195 ARG A CA 1
ATOM 1473 C C . ARG A 1 195 ? 6.291 -9.683 23.260 1.00 71.88 195 ARG A C 1
ATOM 1475 O O . ARG A 1 195 ? 5.137 -9.793 23.666 1.00 71.88 195 ARG A O 1
ATOM 1482 N N . LYS A 1 196 ? 7.353 -9.727 24.069 1.00 81.19 196 LYS A N 1
ATOM 1483 C CA . LYS A 1 196 ? 7.287 -9.901 25.527 1.00 81.19 196 LYS A CA 1
ATOM 1484 C C . LYS A 1 196 ? 6.586 -8.709 26.183 1.00 81.19 196 LYS A C 1
ATOM 1486 O O . LYS A 1 196 ? 5.669 -8.894 26.976 1.00 81.19 196 LYS A O 1
ATOM 1491 N N . ASN A 1 197 ? 6.923 -7.492 25.755 1.00 84.88 197 ASN A N 1
ATOM 1492 C CA . ASN A 1 197 ? 6.267 -6.260 26.196 1.00 84.88 197 ASN A CA 1
ATOM 1493 C C . ASN A 1 197 ? 4.771 -6.221 25.826 1.00 84.88 197 ASN A C 1
ATOM 1495 O O . ASN A 1 197 ? 3.947 -5.845 26.654 1.00 84.88 197 ASN A O 1
ATOM 1499 N N . THR A 1 198 ? 4.407 -6.676 24.622 1.00 86.38 198 THR A N 1
ATOM 1500 C CA . THR A 1 198 ? 3.008 -6.817 24.176 1.00 86.38 198 THR A CA 1
ATOM 1501 C C . THR A 1 198 ? 2.232 -7.789 25.067 1.00 86.38 198 THR A C 1
ATOM 1503 O O . THR A 1 198 ? 1.128 -7.468 25.498 1.00 86.38 198 THR A O 1
ATOM 1506 N N . ILE A 1 199 ? 2.807 -8.956 25.376 1.00 87.19 199 ILE A N 1
ATOM 1507 C CA . ILE A 1 199 ? 2.185 -9.963 26.251 1.00 87.19 199 ILE A CA 1
ATOM 1508 C C . ILE A 1 199 ? 2.004 -9.409 27.671 1.00 87.19 199 ILE A C 1
ATOM 1510 O O . ILE A 1 199 ? 0.906 -9.487 28.214 1.00 87.19 199 ILE A O 1
ATOM 1514 N N . ASN A 1 200 ? 3.032 -8.774 28.240 1.00 90.69 200 ASN A N 1
ATOM 1515 C CA . ASN A 1 200 ? 2.959 -8.151 29.566 1.00 90.69 200 ASN A CA 1
ATOM 1516 C C . ASN A 1 200 ? 1.873 -7.059 29.639 1.00 90.69 200 ASN A C 1
ATOM 1518 O O . ASN A 1 200 ? 1.147 -6.971 30.628 1.00 90.69 200 ASN A O 1
ATOM 1522 N N . GLU A 1 201 ? 1.729 -6.248 28.587 1.00 90.75 201 GLU A N 1
ATOM 1523 C CA . GLU A 1 201 ? 0.686 -5.219 28.487 1.00 90.75 201 GLU A CA 1
ATOM 1524 C C . GLU A 1 201 ? -0.720 -5.836 28.363 1.00 90.75 201 GLU A C 1
ATOM 1526 O O . GLU A 1 201 ? -1.657 -5.340 28.991 1.00 90.75 201 GLU A O 1
ATOM 1531 N N . ILE A 1 202 ? -0.872 -6.933 27.607 1.00 92.69 202 ILE A N 1
ATOM 1532 C CA . ILE A 1 202 ? -2.129 -7.694 27.518 1.00 92.69 202 ILE A CA 1
ATOM 1533 C C . ILE A 1 202 ? -2.502 -8.257 28.891 1.00 92.69 202 ILE A C 1
ATOM 1535 O O . ILE A 1 202 ? -3.623 -8.023 29.335 1.00 92.69 202 ILE A O 1
ATOM 1539 N N . ILE A 1 203 ? -1.571 -8.921 29.589 1.00 93.69 203 ILE A N 1
ATOM 1540 C CA . ILE A 1 203 ? -1.788 -9.447 30.946 1.00 93.69 203 ILE A CA 1
ATOM 1541 C C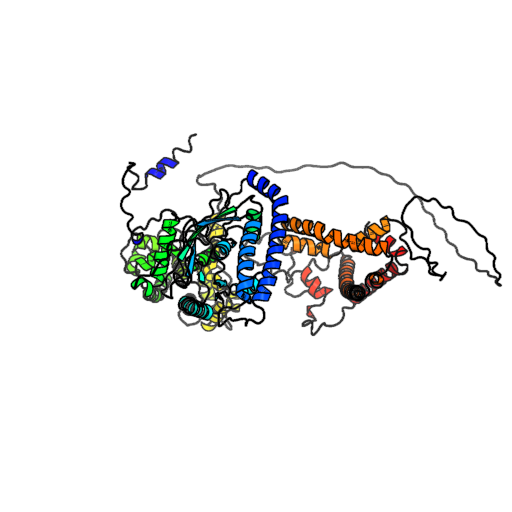 . ILE A 1 203 ? -2.227 -8.312 31.879 1.00 93.69 203 ILE A C 1
ATOM 1543 O O . ILE A 1 203 ? -3.321 -8.385 32.433 1.00 93.69 203 ILE A O 1
ATOM 1547 N N . ARG A 1 204 ? -1.439 -7.227 31.987 1.00 93.12 204 ARG A N 1
ATOM 1548 C CA . ARG A 1 204 ? -1.713 -6.099 32.903 1.00 93.12 204 ARG A CA 1
ATOM 1549 C C . ARG A 1 204 ? -3.101 -5.492 32.703 1.00 93.12 204 ARG A C 1
ATOM 1551 O O . ARG A 1 204 ? -3.734 -5.075 33.666 1.00 93.12 204 ARG A O 1
ATOM 1558 N N . ARG A 1 205 ? -3.566 -5.391 31.455 1.00 93.12 205 ARG A N 1
ATOM 1559 C CA . ARG A 1 205 ? -4.881 -4.819 31.134 1.00 93.12 205 ARG A CA 1
ATOM 1560 C C . ARG A 1 205 ? -6.012 -5.823 31.327 1.00 93.12 205 ARG A C 1
ATOM 1562 O O . ARG A 1 205 ? -7.053 -5.450 31.863 1.00 93.12 205 ARG A O 1
ATOM 1569 N N . ALA A 1 206 ? -5.808 -7.077 30.933 1.00 93.75 206 ALA A N 1
ATOM 1570 C CA . ALA A 1 206 ? -6.814 -8.127 31.038 1.00 93.75 206 ALA A CA 1
ATOM 1571 C C . ALA A 1 206 ? -7.133 -8.502 32.495 1.00 93.75 206 ALA A C 1
ATOM 1573 O O . ALA A 1 206 ? -8.285 -8.784 32.808 1.00 93.75 206 ALA A O 1
ATOM 1574 N N . THR A 1 207 ? -6.147 -8.441 33.396 1.00 92.81 207 THR A N 1
ATOM 1575 C CA . THR A 1 207 ? -6.328 -8.723 34.831 1.00 92.81 207 THR A CA 1
ATOM 1576 C C . THR A 1 207 ? -6.699 -7.490 35.668 1.00 92.81 207 THR A C 1
ATOM 1578 O O . THR A 1 207 ? -6.850 -7.598 36.880 1.00 92.81 207 THR A O 1
ATOM 1581 N N . SER A 1 208 ? -6.909 -6.319 35.050 1.00 90.25 208 SER A N 1
ATOM 1582 C CA . SER A 1 208 ? -7.155 -5.037 35.747 1.00 90.25 208 SER A CA 1
ATOM 1583 C C . SER A 1 208 ? -8.561 -4.849 36.344 1.00 90.25 208 SER A C 1
ATOM 1585 O O . SER A 1 208 ? -8.981 -3.718 36.574 1.00 90.25 208 SER A O 1
ATOM 1587 N N . GLY A 1 209 ? -9.343 -5.917 36.531 1.00 86.88 209 GLY A N 1
ATOM 1588 C CA . GLY A 1 209 ? -10.695 -5.820 37.106 1.00 86.88 209 GLY A CA 1
ATOM 1589 C C . GLY A 1 209 ? -11.655 -4.889 36.345 1.00 86.88 209 GLY A C 1
ATOM 1590 O O . GLY A 1 209 ? -12.568 -4.329 36.942 1.00 86.88 209 GLY A O 1
ATOM 1591 N N . GLY A 1 210 ? -11.443 -4.687 35.039 1.00 83.75 210 GLY A N 1
ATOM 1592 C CA . GLY A 1 210 ? -12.272 -3.817 34.197 1.00 83.75 210 GLY A CA 1
ATOM 1593 C C . GLY A 1 210 ? -11.904 -2.324 34.195 1.00 83.75 210 GLY A C 1
ATOM 1594 O O . GLY A 1 210 ? -12.634 -1.541 33.585 1.00 83.75 210 GLY A O 1
ATOM 1595 N N . GLU A 1 211 ? -10.793 -1.905 34.817 1.00 87.06 211 GLU A N 1
ATOM 1596 C CA . GLU A 1 211 ? -10.307 -0.514 34.725 1.00 87.06 211 GLU A CA 1
ATOM 1597 C C . GLU A 1 211 ? -9.935 -0.115 33.285 1.00 87.06 211 GLU A C 1
ATOM 1599 O O . GLU A 1 211 ? -10.230 0.996 32.822 1.00 87.06 211 GLU A O 1
ATOM 1604 N N . TRP A 1 212 ? -9.283 -1.025 32.555 1.00 90.25 212 TRP A N 1
ATOM 1605 C CA . TRP A 1 212 ? -8.927 -0.820 31.153 1.00 90.25 212 TRP A CA 1
ATOM 1606 C C . TRP A 1 212 ? -10.089 -1.160 30.202 1.00 90.25 212 TRP A C 1
ATOM 1608 O O . TRP A 1 212 ? -10.933 -2.001 30.512 1.00 90.25 212 TRP A O 1
ATOM 1618 N N . PRO A 1 213 ? -10.153 -0.533 29.006 1.00 90.19 213 PRO A N 1
ATOM 1619 C CA . PRO A 1 213 ? -11.035 -1.007 27.945 1.00 90.19 213 PRO A CA 1
ATOM 1620 C C . PRO A 1 213 ? -10.694 -2.458 27.580 1.00 90.19 213 PRO A C 1
ATOM 1622 O O . PRO A 1 213 ? -9.515 -2.818 27.556 1.00 90.19 213 PRO A O 1
ATOM 1625 N N . GLN A 1 214 ? -11.712 -3.242 27.214 1.00 94.81 214 GLN A N 1
ATOM 1626 C CA . GLN A 1 214 ? -11.534 -4.594 26.673 1.00 94.81 214 GLN A CA 1
ATOM 1627 C C . GLN A 1 214 ? -10.532 -4.607 25.514 1.00 94.81 214 GLN A C 1
ATOM 1629 O O . GLN A 1 214 ? -10.424 -3.628 24.768 1.00 94.81 214 GLN A O 1
ATOM 1634 N N . ILE A 1 215 ? -9.814 -5.717 25.356 1.00 96.31 215 ILE A N 1
ATOM 1635 C CA . ILE A 1 215 ? -8.793 -5.887 24.319 1.00 96.31 215 ILE A CA 1
ATOM 1636 C C . ILE A 1 215 ? -9.386 -6.675 23.154 1.00 96.31 215 ILE A C 1
ATOM 1638 O O . ILE A 1 215 ? -9.849 -7.790 23.352 1.00 96.31 215 ILE A O 1
ATOM 1642 N N . LEU A 1 216 ? -9.348 -6.140 21.936 1.00 96.81 216 LEU A N 1
ATOM 1643 C CA . LEU A 1 216 ? -9.770 -6.848 20.727 1.00 96.81 216 LEU A CA 1
ATOM 1644 C C . LEU A 1 216 ? -8.553 -7.368 19.958 1.00 96.81 216 LEU A C 1
ATOM 1646 O O . LEU A 1 216 ? -7.647 -6.603 19.606 1.00 96.81 216 LEU A O 1
ATOM 1650 N N . VAL A 1 217 ? -8.552 -8.676 19.686 1.00 95.62 217 VAL A N 1
ATOM 1651 C CA . VAL A 1 217 ? -7.454 -9.390 19.025 1.00 95.62 217 VAL A CA 1
ATOM 1652 C C . VAL A 1 217 ? -7.975 -10.241 17.866 1.00 95.62 217 VAL A C 1
ATOM 1654 O O . VAL A 1 217 ? -8.962 -10.961 18.000 1.00 95.62 217 VAL A O 1
ATOM 1657 N N . PHE A 1 218 ? -7.261 -10.200 16.740 1.00 95.06 218 PHE A N 1
ATOM 1658 C CA . PHE A 1 218 ? -7.402 -11.147 15.633 1.00 95.06 218 PHE A CA 1
ATOM 1659 C C . PHE A 1 218 ? -6.324 -12.237 15.790 1.00 95.06 218 PHE A C 1
ATOM 1661 O O . PHE A 1 218 ? -5.160 -11.982 15.461 1.00 95.06 218 PHE A O 1
ATOM 1668 N N . PRO A 1 219 ? -6.648 -13.425 16.335 1.00 92.81 219 PRO A N 1
ATOM 1669 C CA . PRO A 1 219 ? -5.648 -14.411 16.754 1.00 92.81 219 PRO A CA 1
ATOM 1670 C C . PRO A 1 219 ? -4.918 -15.082 15.579 1.00 92.81 219 PRO A C 1
ATOM 1672 O O . PRO A 1 219 ? -3.821 -15.599 15.773 1.00 92.81 219 PRO A O 1
ATOM 1675 N N . GLU A 1 220 ? -5.472 -15.034 14.364 1.00 88.44 220 GLU A N 1
ATOM 1676 C CA . GLU A 1 220 ? -4.814 -15.485 13.125 1.00 88.44 220 GLU A CA 1
ATOM 1677 C C . GLU A 1 220 ? -3.537 -14.676 12.809 1.00 88.44 220 GLU A C 1
ATOM 1679 O O . GLU A 1 220 ? -2.596 -15.181 12.198 1.00 88.44 220 GLU A O 1
ATOM 1684 N N . GLY A 1 221 ? -3.468 -13.402 13.221 1.00 81.56 221 GLY A N 1
ATOM 1685 C CA . GLY A 1 221 ? -2.311 -12.525 12.987 1.00 81.56 221 GLY A CA 1
ATOM 1686 C C . GLY A 1 221 ? -2.063 -12.113 11.523 1.00 81.56 221 GLY A C 1
ATOM 1687 O O . GLY A 1 221 ? -1.112 -11.371 11.251 1.00 81.56 221 GLY A O 1
ATOM 1688 N N . THR A 1 222 ? -2.908 -12.563 10.592 1.00 82.12 222 THR A N 1
ATOM 1689 C CA . THR A 1 222 ? -2.937 -12.212 9.162 1.00 82.12 222 THR A CA 1
ATOM 1690 C C . THR A 1 222 ? -4.356 -12.362 8.612 1.00 82.12 222 THR A C 1
ATOM 1692 O O . THR A 1 222 ? -5.213 -12.913 9.297 1.00 82.12 222 THR A O 1
ATOM 1695 N N . CYS A 1 223 ? -4.605 -11.876 7.395 1.00 89.38 223 CYS A N 1
ATOM 1696 C CA . CYS A 1 223 ? -5.879 -12.060 6.705 1.00 89.38 223 CYS A CA 1
ATOM 1697 C C . CYS A 1 223 ? -5.892 -13.342 5.851 1.00 89.38 223 CYS A C 1
ATOM 1699 O O . CYS A 1 223 ? -4.884 -13.686 5.224 1.00 89.38 223 CYS A O 1
ATOM 1701 N N . THR A 1 224 ? -7.043 -14.014 5.811 1.00 88.38 224 THR A N 1
ATOM 1702 C CA . THR A 1 224 ? -7.318 -15.265 5.088 1.00 88.38 224 THR A CA 1
ATOM 1703 C C . THR A 1 224 ? -8.583 -15.148 4.219 1.00 88.38 224 THR A C 1
ATOM 1705 O O . THR A 1 224 ? -9.371 -14.209 4.339 1.00 88.38 224 THR A O 1
ATOM 1708 N N . ASN A 1 225 ? -8.809 -16.095 3.304 1.00 87.88 225 ASN A N 1
ATOM 1709 C CA . ASN A 1 225 ? -9.966 -16.091 2.391 1.00 87.88 225 ASN A CA 1
ATOM 1710 C C . ASN A 1 225 ? -11.282 -16.641 2.986 1.00 87.88 225 ASN A C 1
ATOM 1712 O O . ASN A 1 225 ? -12.255 -16.811 2.250 1.00 87.88 225 ASN A O 1
ATOM 1716 N N . ARG A 1 226 ? -11.339 -16.902 4.301 1.00 91.19 2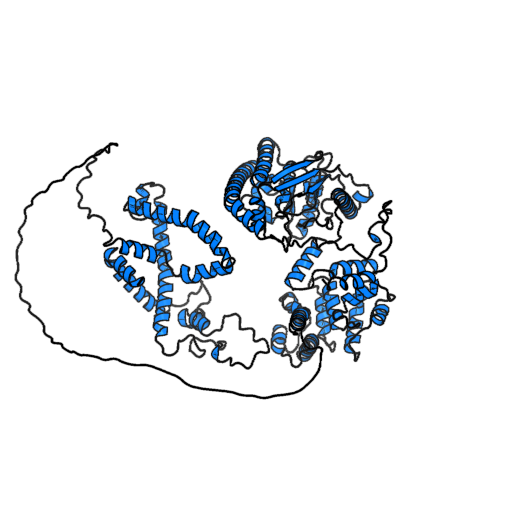26 ARG A N 1
ATOM 1717 C CA . ARG A 1 226 ? -12.486 -17.508 5.018 1.00 91.19 226 ARG A CA 1
ATOM 1718 C C . ARG A 1 226 ? -12.821 -18.962 4.650 1.00 91.19 226 ARG A C 1
ATOM 1720 O O . ARG A 1 226 ? -13.843 -19.456 5.121 1.00 91.19 226 ARG A O 1
ATOM 1727 N N . SER A 1 227 ? -12.005 -19.666 3.857 1.00 86.19 227 SER A N 1
ATOM 1728 C CA . SER A 1 227 ? -12.230 -21.096 3.563 1.00 86.19 227 SER A CA 1
ATOM 1729 C C . SER A 1 227 ? -12.076 -21.985 4.805 1.00 86.19 227 SER A C 1
ATOM 1731 O O . SER A 1 227 ? -12.720 -23.028 4.906 1.00 86.19 227 SER A O 1
ATOM 1733 N N . CYS A 1 228 ? -11.230 -21.565 5.748 1.00 86.81 228 CYS A N 1
ATOM 1734 C CA . CYS A 1 228 ? -10.929 -22.247 7.000 1.00 86.81 228 CYS A CA 1
ATOM 1735 C C . CYS A 1 228 ? -10.357 -21.270 8.041 1.00 86.81 228 CYS A C 1
ATOM 1737 O O . CYS A 1 228 ? -9.857 -20.209 7.668 1.00 86.81 228 CYS A O 1
ATOM 1739 N N . LEU A 1 229 ? -10.349 -21.650 9.325 1.00 89.19 229 LEU A N 1
ATOM 1740 C CA . LEU A 1 229 ? -9.566 -20.943 10.353 1.00 89.19 229 LEU A CA 1
ATOM 1741 C C . LEU A 1 229 ? -8.155 -21.532 10.475 1.00 89.19 229 LEU A C 1
ATOM 1743 O O . LEU A 1 229 ? -8.005 -22.735 10.702 1.00 89.19 229 LEU A O 1
ATOM 1747 N N . ILE A 1 230 ? -7.134 -20.680 10.366 1.00 83.62 230 ILE A N 1
ATOM 1748 C CA . ILE A 1 230 ? -5.727 -21.050 10.588 1.00 83.62 230 ILE A CA 1
ATOM 1749 C C . ILE A 1 230 ? -5.397 -21.154 12.091 1.00 83.62 230 ILE A C 1
ATOM 1751 O O . ILE A 1 230 ? -6.228 -20.835 12.944 1.00 83.62 230 ILE A O 1
ATOM 1755 N N . THR A 1 231 ? -4.195 -21.611 12.446 1.00 81.25 231 THR A N 1
ATOM 1756 C CA . THR A 1 231 ? -3.741 -21.720 13.843 1.00 81.25 231 THR A CA 1
ATOM 1757 C C . THR A 1 231 ? -3.765 -20.365 14.558 1.00 81.25 231 THR A C 1
ATOM 1759 O O . THR A 1 231 ? -3.163 -19.388 14.109 1.00 81.25 231 THR A O 1
ATOM 1762 N N . PHE A 1 232 ? -4.449 -20.312 15.702 1.00 91.69 232 PHE A N 1
ATOM 1763 C CA . PHE A 1 232 ? -4.553 -19.120 16.542 1.00 91.69 232 PHE A CA 1
ATOM 1764 C C . PHE A 1 232 ? -3.284 -18.922 17.377 1.00 91.69 232 PHE A C 1
ATOM 1766 O O . PHE A 1 232 ? -2.784 -19.857 18.001 1.00 91.69 232 PHE A O 1
ATOM 1773 N N . LYS A 1 233 ? -2.764 -17.690 17.426 1.00 86.94 233 LYS A N 1
ATOM 1774 C CA . LYS A 1 233 ? -1.592 -17.358 18.244 1.00 86.94 233 LYS A CA 1
ATOM 1775 C C . LYS A 1 233 ? -1.978 -17.284 19.733 1.00 86.94 233 LYS A C 1
ATOM 1777 O O . LYS A 1 233 ? -2.935 -16.582 20.064 1.00 86.94 233 LYS A O 1
ATOM 1782 N N . PRO A 1 234 ? -1.201 -17.897 20.649 1.00 87.44 234 PRO A N 1
ATOM 1783 C CA . PRO A 1 234 ? -1.565 -18.013 22.066 1.00 87.44 234 PRO A CA 1
ATOM 1784 C C . PRO A 1 234 ? -1.554 -16.682 22.835 1.00 87.44 234 PRO A C 1
ATOM 1786 O O . PRO A 1 234 ? -2.087 -16.611 23.934 1.00 87.44 234 PRO A O 1
ATOM 1789 N N . GLY A 1 235 ? -0.981 -15.604 22.284 1.00 88.44 235 GLY A N 1
ATOM 1790 C CA . GLY A 1 235 ? -0.732 -14.348 23.010 1.00 88.44 235 GLY A CA 1
ATOM 1791 C C . GLY A 1 235 ? -1.957 -13.669 23.644 1.00 88.44 235 GLY A C 1
ATOM 1792 O O . GLY A 1 235 ? -1.802 -12.984 24.649 1.00 88.44 235 GLY A O 1
ATOM 1793 N N . ALA A 1 236 ? -3.161 -13.872 23.098 1.00 90.62 236 ALA A N 1
ATOM 1794 C CA . ALA A 1 236 ? -4.411 -13.373 23.688 1.00 90.62 236 ALA A CA 1
ATOM 1795 C C . ALA A 1 236 ? -4.942 -14.251 24.839 1.00 90.62 236 ALA A C 1
ATOM 1797 O O . ALA A 1 236 ? -5.772 -13.802 25.620 1.00 90.62 236 ALA A O 1
ATOM 1798 N N . PHE A 1 237 ? -4.465 -15.492 24.929 1.00 95.19 237 PHE A N 1
ATOM 1799 C CA . PHE A 1 237 ? -4.954 -16.545 25.820 1.00 95.19 237 PHE A CA 1
ATOM 1800 C C . PHE A 1 237 ? -4.034 -16.750 27.038 1.00 95.19 237 PHE A C 1
ATOM 1802 O O . PHE A 1 237 ? -4.489 -17.236 28.067 1.00 95.19 237 PHE A O 1
ATOM 1809 N N . ILE A 1 238 ? -2.774 -16.285 26.963 1.00 93.75 238 ILE A N 1
ATOM 1810 C CA . ILE A 1 238 ? -1.787 -16.298 28.065 1.00 93.75 238 ILE A CA 1
ATOM 1811 C C . ILE A 1 238 ? -2.333 -15.791 29.417 1.00 93.75 238 ILE A C 1
ATOM 1813 O O . ILE A 1 238 ? -1.960 -16.377 30.428 1.00 93.75 238 ILE A O 1
ATOM 1817 N N . PRO A 1 239 ? -3.192 -14.751 29.507 1.00 93.94 239 PRO A N 1
ATOM 1818 C CA . PRO A 1 239 ? -3.679 -14.287 30.808 1.00 93.94 239 PRO A CA 1
ATOM 1819 C C . PRO A 1 239 ? -4.629 -15.253 31.543 1.00 93.94 239 PRO A C 1
ATOM 1821 O O . PRO A 1 239 ? -4.983 -14.958 32.680 1.00 93.94 239 PRO A O 1
ATOM 1824 N N . GLY A 1 240 ? -5.100 -16.343 30.916 1.00 94.25 240 GLY A N 1
ATOM 1825 C CA . GLY A 1 240 ? -6.008 -17.315 31.551 1.00 94.25 240 GLY A CA 1
ATOM 1826 C C . GLY A 1 240 ? -7.397 -16.761 31.918 1.00 94.25 240 GLY A C 1
ATOM 1827 O O . GLY A 1 240 ? -8.096 -17.329 32.755 1.00 94.25 240 GLY A O 1
ATOM 1828 N N . VAL A 1 241 ? -7.795 -15.636 31.320 1.00 95.56 241 VAL A N 1
ATOM 1829 C CA . VAL A 1 241 ? -9.066 -14.934 31.580 1.00 95.56 241 VAL A CA 1
ATOM 1830 C C . VAL A 1 241 ? -10.180 -15.375 30.619 1.00 95.56 241 VAL A C 1
ATOM 1832 O O . VAL A 1 241 ? -9.880 -15.857 29.525 1.00 95.56 241 VAL A O 1
ATOM 1835 N N . PRO A 1 242 ? -11.466 -15.152 30.958 1.00 97.00 242 PRO A N 1
ATOM 1836 C CA . PRO A 1 242 ? -12.566 -15.352 30.020 1.00 97.00 242 PRO A CA 1
ATOM 1837 C C . PRO A 1 242 ? -12.428 -14.501 28.750 1.00 97.00 242 PRO A C 1
ATOM 1839 O O . PRO A 1 242 ? -12.057 -13.324 28.801 1.00 97.00 242 PRO A O 1
ATOM 1842 N N . VAL A 1 243 ? -12.789 -15.084 27.608 1.00 97.56 243 VAL A N 1
ATOM 1843 C CA . VAL A 1 243 ? -12.775 -14.417 26.299 1.00 97.56 243 VAL A CA 1
ATOM 1844 C C . VAL A 1 243 ? -14.164 -14.456 25.668 1.00 97.56 243 VAL A C 1
ATOM 1846 O O . VAL A 1 243 ? -14.888 -15.439 25.811 1.00 97.56 243 VAL A O 1
ATOM 1849 N N . GLN A 1 244 ? -14.553 -13.413 24.932 1.00 98.25 244 GLN A N 1
ATOM 1850 C CA . GLN A 1 244 ? -15.756 -13.450 24.097 1.00 98.25 244 GLN A CA 1
ATOM 1851 C C . GLN A 1 244 ? -15.369 -13.571 22.613 1.00 98.25 244 GLN A C 1
ATOM 1853 O O . GLN A 1 244 ? -14.799 -12.628 22.051 1.00 98.25 244 GLN A O 1
ATOM 1858 N N . PRO A 1 245 ? -15.685 -14.698 21.949 1.00 98.38 245 PRO A N 1
ATOM 1859 C CA . PRO A 1 245 ? -15.495 -14.832 20.512 1.00 98.38 245 PRO A CA 1
ATOM 1860 C C . PRO A 1 245 ? -16.472 -13.949 19.719 1.00 98.38 245 PRO A C 1
ATOM 1862 O O . PRO A 1 245 ? -17.656 -13.845 20.052 1.00 98.38 245 PRO A O 1
ATOM 1865 N N . ILE A 1 246 ? -15.982 -13.341 18.641 1.00 98.38 246 ILE A N 1
ATOM 1866 C CA . ILE A 1 246 ? -16.759 -12.550 17.684 1.00 98.38 246 ILE A CA 1
ATOM 1867 C C . ILE A 1 246 ? -16.574 -13.157 16.294 1.00 98.38 246 ILE A C 1
ATOM 1869 O O . ILE A 1 246 ? -15.452 -13.246 15.790 1.00 98.38 246 ILE A O 1
ATOM 1873 N N . LEU A 1 247 ? -17.680 -13.542 15.661 1.00 98.19 247 LEU A N 1
ATOM 1874 C CA . LEU A 1 247 ? -17.691 -14.122 14.323 1.00 98.19 247 LEU A CA 1
ATOM 1875 C C . LEU A 1 247 ? -18.009 -13.061 13.272 1.00 98.19 247 LEU A C 1
ATOM 1877 O O . LEU A 1 247 ? -19.021 -12.361 13.373 1.00 98.19 247 LEU A O 1
ATOM 1881 N N . LEU A 1 248 ? -17.174 -12.983 12.235 1.00 97.62 248 LEU A N 1
ATOM 1882 C CA . LEU A 1 248 ? -17.406 -12.139 11.064 1.00 97.62 248 LEU A CA 1
ATOM 1883 C C . LEU A 1 248 ? -17.904 -12.973 9.884 1.00 97.62 248 LEU A C 1
ATOM 1885 O O . LEU A 1 248 ? -17.278 -13.955 9.484 1.00 97.62 248 LEU A O 1
ATOM 1889 N N . ARG A 1 249 ? -19.026 -12.565 9.282 1.00 96.19 249 ARG A N 1
ATOM 1890 C CA . ARG A 1 249 ? -19.534 -13.170 8.040 1.00 96.19 249 ARG A CA 1
ATOM 1891 C C . ARG A 1 249 ? -19.823 -12.102 6.997 1.00 96.19 249 ARG A C 1
ATOM 1893 O O . ARG A 1 249 ? -20.480 -11.105 7.277 1.00 96.19 249 ARG A O 1
ATOM 1900 N N . TYR A 1 250 ? -19.401 -12.365 5.764 1.00 94.31 250 TYR A N 1
ATOM 1901 C CA . TYR A 1 250 ? -19.646 -11.513 4.601 1.00 94.31 250 TYR A CA 1
ATOM 1902 C C . TYR A 1 250 ? -20.566 -12.245 3.606 1.00 94.31 250 TYR A C 1
ATOM 1904 O O . TYR A 1 250 ? -20.065 -12.822 2.640 1.00 94.31 250 TYR A O 1
ATOM 1912 N N . PRO A 1 251 ? -21.902 -12.261 3.813 1.00 91.75 251 PRO A N 1
ATOM 1913 C CA . PRO A 1 251 ? -22.863 -13.020 2.999 1.00 91.75 251 PRO A CA 1
ATOM 1914 C C . PRO A 1 251 ? 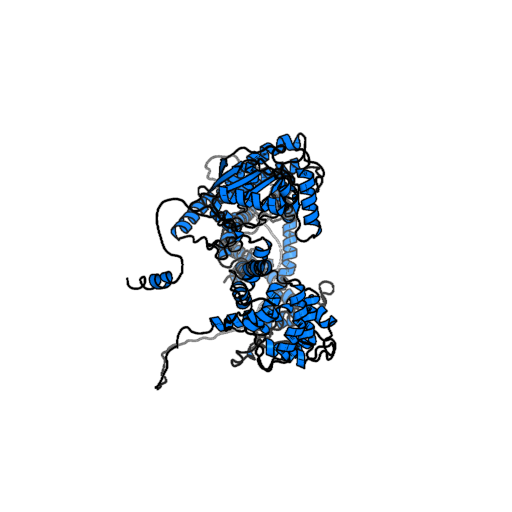-23.154 -12.351 1.637 1.00 91.75 251 PRO A C 1
ATOM 1916 O O . PRO A 1 251 ? -24.304 -12.184 1.224 1.00 91.75 251 PRO A O 1
ATOM 1919 N N . ASN A 1 252 ? -22.106 -11.917 0.937 1.00 89.50 252 ASN A N 1
ATOM 1920 C CA . ASN A 1 252 ? -22.188 -11.197 -0.329 1.00 89.50 252 ASN A CA 1
ATOM 1921 C C . ASN A 1 252 ? -22.014 -12.161 -1.505 1.00 89.50 252 ASN A C 1
ATOM 1923 O O . ASN A 1 252 ? -21.094 -12.971 -1.519 1.00 89.50 252 ASN A O 1
ATOM 1927 N N . LYS A 1 253 ? -22.856 -12.027 -2.541 1.00 82.69 253 LYS A N 1
ATOM 1928 C CA . LYS A 1 253 ? -22.724 -12.815 -3.785 1.00 82.69 253 LYS A CA 1
ATOM 1929 C C . LYS A 1 253 ? -21.419 -12.538 -4.538 1.00 82.69 253 LYS A C 1
ATOM 1931 O O . LYS A 1 253 ? -21.011 -13.355 -5.357 1.00 82.69 253 LYS A O 1
ATOM 1936 N N . LEU A 1 254 ? -20.818 -11.370 -4.313 1.00 84.75 254 LEU A N 1
ATOM 1937 C CA . LEU A 1 254 ? -19.530 -10.989 -4.867 1.00 84.75 254 LEU A CA 1
ATOM 1938 C C . LEU A 1 254 ? -18.571 -10.656 -3.727 1.00 84.75 254 LEU A C 1
ATOM 1940 O O . LEU A 1 254 ? -18.822 -9.732 -2.952 1.00 84.75 254 LEU A O 1
ATOM 1944 N N . ASP A 1 255 ? -17.468 -11.394 -3.664 1.00 87.25 255 ASP A N 1
ATOM 1945 C CA . ASP A 1 255 ? -16.404 -11.150 -2.704 1.00 87.25 255 ASP A CA 1
ATOM 1946 C C . ASP A 1 255 ? -15.437 -10.080 -3.225 1.00 87.25 255 ASP A C 1
ATOM 1948 O O . ASP A 1 255 ? -14.539 -10.353 -4.024 1.00 87.25 255 ASP A O 1
ATOM 1952 N N . THR A 1 256 ? -15.656 -8.845 -2.778 1.00 88.56 256 THR A N 1
ATOM 1953 C CA . THR A 1 256 ? -14.744 -7.709 -2.995 1.00 88.56 256 THR A CA 1
ATOM 1954 C C . THR A 1 256 ? -13.973 -7.328 -1.738 1.00 88.56 256 THR A C 1
ATOM 1956 O O . THR A 1 256 ? -13.233 -6.351 -1.777 1.00 88.56 256 THR A O 1
ATOM 1959 N N . VAL A 1 257 ? -14.184 -8.040 -0.626 1.00 90.75 257 VAL A N 1
ATOM 1960 C CA . VAL A 1 257 ? -13.642 -7.668 0.687 1.00 90.75 257 VAL A CA 1
ATOM 1961 C C . VAL A 1 257 ? -12.440 -8.508 1.079 1.00 90.75 257 VAL A C 1
ATOM 1963 O O . VAL A 1 257 ? -11.590 -7.983 1.784 1.00 90.75 257 VAL A O 1
ATOM 1966 N N . THR A 1 258 ? -12.321 -9.757 0.620 1.00 91.69 258 THR A N 1
ATOM 1967 C CA . THR A 1 258 ? -11.171 -10.619 0.936 1.00 91.69 258 THR A CA 1
ATOM 1968 C C . THR A 1 258 ? -9.848 -10.011 0.491 1.00 91.69 258 THR A C 1
ATOM 1970 O O . THR A 1 258 ? -9.608 -9.801 -0.699 1.00 91.69 258 THR A O 1
ATOM 1973 N N . TRP A 1 259 ? -8.964 -9.803 1.463 1.00 89.25 259 TRP A N 1
ATOM 1974 C CA . TRP A 1 259 ? -7.586 -9.403 1.253 1.00 89.25 259 TRP A CA 1
ATOM 1975 C C . TRP A 1 259 ? -6.649 -10.561 1.600 1.00 89.25 259 TRP A C 1
ATOM 1977 O O . TRP A 1 259 ? -6.435 -10.885 2.764 1.00 89.25 259 TRP A O 1
ATOM 1987 N N . THR A 1 260 ? -6.079 -11.177 0.571 1.00 83.31 260 THR A N 1
ATOM 1988 C CA . THR A 1 260 ? -5.044 -12.215 0.675 1.00 83.31 260 THR A CA 1
ATOM 1989 C C . THR A 1 260 ? -3.768 -11.757 -0.018 1.00 83.31 260 THR A C 1
ATOM 1991 O O . THR A 1 260 ? -3.813 -10.848 -0.847 1.00 83.31 260 THR A O 1
ATOM 1994 N N . TRP A 1 261 ? -2.637 -12.418 0.242 1.00 67.62 261 TRP A N 1
ATOM 1995 C CA . TRP A 1 261 ? -1.355 -12.027 -0.351 1.00 67.62 261 TRP A CA 1
ATOM 1996 C C . TRP A 1 261 ? -1.341 -12.095 -1.891 1.00 67.62 261 TRP A C 1
ATOM 1998 O O . TRP A 1 261 ? -0.946 -11.121 -2.525 1.00 67.62 261 TRP A O 1
ATOM 2008 N N . GLN A 1 262 ? -1.862 -13.169 -2.500 1.00 64.50 262 GLN A N 1
ATOM 2009 C CA . GLN A 1 262 ? -2.059 -13.252 -3.963 1.00 64.50 262 GLN A CA 1
ATOM 2010 C C . GLN A 1 262 ? -3.383 -12.617 -4.445 1.00 64.50 262 GLN A C 1
ATOM 2012 O O . GLN A 1 262 ? -3.898 -12.965 -5.506 1.00 64.50 262 GLN A O 1
ATOM 2017 N N . GLY A 1 263 ? -3.993 -11.752 -3.631 1.00 73.50 263 GLY A N 1
ATOM 2018 C CA . GLY A 1 263 ? -5.275 -11.109 -3.918 1.00 73.50 263 GLY A CA 1
ATOM 2019 C C . GLY A 1 263 ? -5.134 -9.699 -4.494 1.00 73.50 263 GLY A C 1
ATOM 2020 O O . GLY A 1 263 ? -4.092 -9.294 -5.007 1.00 73.50 263 GLY A O 1
ATOM 2021 N N . TYR A 1 264 ? -6.211 -8.921 -4.381 1.00 82.31 264 TYR A N 1
ATOM 2022 C CA . TYR A 1 264 ? -6.207 -7.503 -4.738 1.00 82.31 264 TYR A CA 1
ATOM 2023 C C . TYR A 1 264 ? -5.320 -6.674 -3.800 1.00 82.31 264 TYR A C 1
ATOM 2025 O O . TYR A 1 264 ? -5.252 -6.926 -2.596 1.00 82.31 264 TYR A O 1
ATOM 2033 N N . THR A 1 265 ? -4.708 -5.609 -4.323 1.00 83.31 265 THR A N 1
ATOM 2034 C CA . THR A 1 265 ? -4.073 -4.595 -3.467 1.00 83.31 265 THR A CA 1
ATOM 2035 C C . THR A 1 265 ? -5.126 -3.879 -2.616 1.00 83.31 265 THR A C 1
ATOM 2037 O O . THR A 1 265 ? -6.297 -3.810 -2.990 1.00 83.31 265 THR A O 1
ATOM 2040 N N . PHE A 1 266 ? -4.723 -3.281 -1.489 1.00 82.50 266 PHE A N 1
ATOM 2041 C CA . PHE A 1 266 ? -5.642 -2.535 -0.616 1.00 82.50 266 PHE A CA 1
ATOM 2042 C C . PHE A 1 266 ? -6.468 -1.476 -1.376 1.00 82.50 266 PHE A C 1
ATOM 2044 O O . PHE A 1 266 ? -7.675 -1.368 -1.179 1.00 82.50 266 PHE A O 1
ATOM 2051 N N . ILE A 1 267 ? -5.845 -0.743 -2.307 1.00 86.94 267 ILE A N 1
ATOM 2052 C CA . ILE A 1 267 ? -6.533 0.274 -3.118 1.00 86.94 267 ILE A CA 1
ATOM 2053 C C . ILE A 1 267 ? -7.551 -0.374 -4.068 1.00 86.94 267 ILE A C 1
ATOM 2055 O O . ILE A 1 267 ? -8.688 0.087 -4.148 1.00 86.94 267 ILE A O 1
ATOM 2059 N N . GLN A 1 268 ? -7.180 -1.462 -4.752 1.00 88.56 268 GLN A N 1
ATOM 2060 C CA . GLN A 1 268 ? -8.098 -2.209 -5.623 1.00 88.56 268 GLN A CA 1
ATOM 2061 C C . GLN A 1 268 ? -9.302 -2.748 -4.837 1.00 88.56 268 GLN A C 1
ATOM 2063 O O . GLN A 1 268 ? -10.434 -2.649 -5.302 1.00 88.56 268 GLN A O 1
ATOM 2068 N N . LEU A 1 269 ? -9.068 -3.259 -3.628 1.00 89.81 269 LEU A N 1
ATOM 2069 C CA . LEU A 1 269 ? -10.092 -3.777 -2.724 1.00 89.81 269 LEU A CA 1
ATOM 2070 C C . LEU A 1 269 ? -11.083 -2.691 -2.271 1.00 89.81 269 LEU A C 1
ATOM 2072 O O . LEU A 1 269 ? -12.298 -2.908 -2.289 1.00 89.81 269 LEU A O 1
ATOM 2076 N N . CYS A 1 270 ? -10.571 -1.504 -1.924 1.00 91.62 270 CYS A N 1
ATOM 2077 C CA . CYS A 1 270 ? -11.382 -0.325 -1.618 1.00 91.62 270 CYS A CA 1
ATOM 2078 C C . CYS A 1 270 ? -12.238 0.095 -2.815 1.00 91.62 270 CYS A C 1
ATOM 2080 O O . CYS A 1 270 ? -13.441 0.272 -2.651 1.00 91.62 270 CYS A O 1
ATOM 2082 N N . VAL A 1 271 ? -11.664 0.177 -4.022 1.00 91.19 271 VAL A N 1
ATOM 2083 C CA . VAL A 1 271 ? -12.424 0.484 -5.246 1.00 91.19 271 VAL A CA 1
ATOM 2084 C C . VAL A 1 271 ? -13.524 -0.555 -5.476 1.00 91.19 271 VAL A C 1
ATOM 2086 O O . VAL A 1 271 ? -14.692 -0.195 -5.587 1.00 91.19 271 VAL A O 1
ATOM 2089 N N . LEU A 1 272 ? -13.192 -1.849 -5.481 1.00 90.75 272 LEU A N 1
ATOM 2090 C CA . LEU A 1 272 ? -14.162 -2.920 -5.730 1.00 90.75 272 LEU A CA 1
ATOM 2091 C C . LEU A 1 272 ? -15.306 -2.930 -4.704 1.00 90.75 272 LEU A C 1
ATOM 2093 O O . LEU A 1 272 ? -16.460 -3.120 -5.085 1.00 90.75 272 LEU A O 1
ATOM 2097 N N . THR A 1 273 ? -15.004 -2.688 -3.426 1.00 92.88 273 THR A N 1
ATOM 2098 C CA . THR A 1 273 ? -16.006 -2.640 -2.350 1.00 92.88 273 THR A CA 1
ATOM 2099 C C . THR A 1 273 ? -16.856 -1.373 -2.406 1.00 92.88 273 THR A C 1
ATOM 2101 O O . THR A 1 273 ? -18.081 -1.453 -2.321 1.00 92.88 273 THR A O 1
ATOM 2104 N N . TRP A 1 274 ? -16.249 -0.199 -2.598 1.00 94.62 274 TRP A N 1
ATOM 2105 C CA . TRP A 1 274 ? -16.978 1.073 -2.608 1.00 94.62 274 TRP A CA 1
ATOM 2106 C C . TRP A 1 274 ? -17.783 1.289 -3.896 1.00 94.62 274 TRP A C 1
ATOM 2108 O O . TRP A 1 274 ? -18.736 2.065 -3.873 1.00 94.62 274 TRP A O 1
ATOM 2118 N N . CYS A 1 275 ? -17.487 0.566 -4.979 1.00 93.25 275 CYS A N 1
ATOM 2119 C CA . CYS A 1 275 ? -18.338 0.504 -6.170 1.00 93.25 275 CYS A CA 1
ATOM 2120 C C . CYS A 1 275 ? -19.567 -0.420 -6.014 1.00 93.25 275 CYS A C 1
ATOM 2122 O O . CYS A 1 275 ? -20.457 -0.377 -6.864 1.00 93.25 275 CYS A O 1
ATOM 2124 N N . GLN A 1 276 ? -19.662 -1.259 -4.970 1.00 90.75 276 GLN A N 1
ATOM 2125 C CA . GLN A 1 276 ? -20.875 -2.057 -4.726 1.00 90.75 276 GLN A CA 1
ATOM 2126 C C . GLN A 1 276 ? -22.007 -1.175 -4.170 1.00 90.75 276 GLN A C 1
ATOM 2128 O O . GLN A 1 276 ? -21.738 -0.345 -3.304 1.00 90.75 276 GLN A O 1
ATOM 2133 N N . PRO A 1 277 ? -23.289 -1.366 -4.545 1.00 90.31 277 PRO A N 1
ATOM 2134 C CA . PRO A 1 277 ? -24.393 -0.597 -3.958 1.00 90.31 277 PRO A CA 1
ATOM 2135 C C . PRO A 1 277 ? -24.445 -0.728 -2.429 1.00 90.31 277 PRO A C 1
ATOM 2137 O O . PRO A 1 277 ? -24.578 0.269 -1.724 1.00 90.31 277 PRO A O 1
ATOM 2140 N N . PHE A 1 278 ? -24.242 -1.942 -1.916 1.00 92.19 278 PHE A N 1
ATOM 2141 C CA . PHE A 1 278 ? -24.050 -2.232 -0.499 1.00 92.19 278 PHE A CA 1
ATOM 2142 C C . PHE A 1 278 ? -23.198 -3.495 -0.325 1.00 92.19 278 PHE A C 1
ATOM 2144 O O . PHE A 1 278 ? -23.265 -4.408 -1.146 1.00 92.19 278 PHE A O 1
ATOM 2151 N N . THR A 1 279 ? -22.461 -3.567 0.781 1.00 95.06 279 THR A N 1
ATOM 2152 C CA . THR A 1 279 ? -21.715 -4.750 1.228 1.00 95.06 279 THR A CA 1
ATOM 2153 C C . THR A 1 279 ? -22.268 -5.171 2.586 1.00 95.06 279 THR A C 1
ATOM 2155 O O . THR A 1 279 ? -22.207 -4.413 3.549 1.00 95.06 279 THR A O 1
ATOM 2158 N N . ARG A 1 280 ? -22.857 -6.362 2.689 1.00 96.06 280 ARG A N 1
ATOM 2159 C CA . ARG A 1 280 ? -23.403 -6.869 3.955 1.00 96.06 280 ARG A CA 1
ATOM 2160 C C . ARG A 1 280 ? -22.299 -7.483 4.802 1.00 96.06 280 ARG A C 1
ATOM 2162 O O . ARG A 1 280 ? -21.442 -8.195 4.277 1.00 96.06 280 ARG A O 1
ATOM 2169 N N . VAL A 1 281 ? -22.353 -7.243 6.104 1.00 96.62 281 VAL A N 1
ATOM 2170 C CA . VAL A 1 281 ? -21.480 -7.888 7.086 1.00 96.62 281 VAL A CA 1
ATOM 2171 C C . VAL A 1 281 ? -22.268 -8.184 8.353 1.00 96.62 281 VAL A C 1
ATOM 2173 O O . VAL A 1 281 ? -22.986 -7.328 8.872 1.00 96.62 281 VAL A O 1
ATOM 2176 N N . GLU A 1 282 ? -22.150 -9.414 8.835 1.00 97.31 282 GLU A N 1
ATOM 2177 C CA . GLU A 1 282 ? -22.695 -9.833 10.118 1.00 97.31 282 GLU A CA 1
ATOM 2178 C C . GLU A 1 282 ? -21.564 -9.912 11.145 1.00 97.31 282 GLU A C 1
ATOM 2180 O O . GLU A 1 282 ? -20.521 -10.508 10.870 1.00 97.31 282 GLU A O 1
ATOM 2185 N N . VAL A 1 283 ? -21.794 -9.319 12.315 1.00 98.06 283 VAL A N 1
ATOM 2186 C CA . VAL A 1 283 ? -20.906 -9.362 13.481 1.00 98.06 283 VAL A CA 1
ATOM 2187 C C . VAL A 1 283 ? -21.667 -10.071 14.597 1.00 98.06 283 VAL A C 1
ATOM 2189 O O . VAL A 1 283 ? -22.622 -9.521 15.143 1.00 98.06 283 VAL A O 1
ATOM 2192 N N . GLU A 1 284 ? -21.293 -11.308 14.906 1.00 98.25 284 GLU A N 1
ATOM 2193 C CA . GLU A 1 284 ? -21.966 -12.128 15.918 1.00 98.25 284 GLU A CA 1
ATOM 2194 C C . GLU A 1 284 ? -21.094 -12.293 17.162 1.00 98.25 284 GLU A C 1
ATOM 2196 O O . GLU A 1 284 ? -20.009 -12.861 17.095 1.00 98.25 284 GLU A O 1
ATOM 2201 N N . PHE A 1 285 ? -21.588 -11.819 18.303 1.00 98.44 285 PHE A N 1
ATOM 2202 C CA . PHE A 1 285 ? -20.982 -12.004 19.617 1.00 98.44 285 PHE A CA 1
ATOM 2203 C C . PHE A 1 285 ? -21.437 -13.352 20.193 1.00 98.44 285 PHE A C 1
ATOM 2205 O O . PHE A 1 285 ? -22.608 -13.517 20.545 1.00 98.44 285 PHE A O 1
ATOM 2212 N N . MET A 1 286 ? -20.523 -14.320 20.277 1.00 98.00 286 MET A N 1
ATOM 2213 C CA . MET A 1 286 ? -20.787 -15.639 20.867 1.00 98.00 286 MET A CA 1
ATOM 2214 C C . MET A 1 286 ? -20.913 -15.556 22.400 1.00 98.00 286 MET A C 1
ATOM 2216 O O . MET A 1 286 ? -20.501 -14.558 22.994 1.00 98.00 286 MET A O 1
ATOM 2220 N N . PRO A 1 287 ? -21.439 -16.588 23.085 1.00 97.62 287 PRO A N 1
ATOM 2221 C CA . PRO A 1 287 ? -21.340 -16.687 24.540 1.00 97.62 287 PRO A CA 1
ATOM 2222 C C . PRO A 1 287 ? -19.884 -16.596 25.022 1.00 97.62 287 PRO A C 1
ATOM 2224 O O . PRO A 1 287 ? -18.974 -17.107 24.363 1.00 97.62 287 PRO A O 1
ATOM 2227 N N . VAL A 1 288 ? -19.677 -15.958 26.177 1.00 97.88 288 VAL A N 1
ATOM 2228 C CA . VAL A 1 288 ? -18.365 -15.874 26.837 1.00 97.88 288 VAL A CA 1
ATOM 2229 C C . VAL A 1 288 ? -17.831 -17.279 27.107 1.00 97.88 288 VAL A C 1
ATOM 2231 O O . VAL A 1 288 ? -18.552 -18.130 27.622 1.00 97.88 288 VAL A O 1
ATOM 2234 N N . GLN A 1 289 ? -16.567 -17.501 26.764 1.00 97.12 289 GLN A N 1
ATOM 2235 C CA . GLN A 1 289 ? -15.843 -18.740 27.008 1.00 97.12 289 GLN A CA 1
ATOM 2236 C C . GLN A 1 289 ? -14.918 -18.533 28.209 1.00 97.12 289 GLN A C 1
ATOM 2238 O O . GLN A 1 289 ? -14.045 -17.662 28.187 1.00 97.12 289 GLN A O 1
ATOM 2243 N N . VAL A 1 290 ? -15.140 -19.307 29.268 1.00 96.31 290 VAL A N 1
ATOM 2244 C CA . VAL A 1 290 ? -14.321 -19.307 30.485 1.00 96.31 290 VAL A CA 1
ATOM 2245 C C . VAL A 1 290 ? -13.353 -20.489 30.378 1.00 96.31 290 VAL A C 1
ATOM 2247 O O . VAL A 1 290 ? -13.844 -21.601 30.199 1.00 96.31 290 VAL A O 1
ATOM 2250 N N . PRO A 1 291 ? -12.025 -20.287 30.475 1.00 95.81 291 PRO A N 1
ATOM 2251 C CA . PRO A 1 291 ? -11.071 -21.390 30.377 1.00 95.81 291 PRO A CA 1
ATOM 2252 C C . PRO A 1 291 ? -11.187 -22.345 31.568 1.00 95.81 291 PRO A C 1
ATOM 2254 O O . PRO A 1 291 ? -11.359 -21.892 32.712 1.00 95.81 291 PRO A O 1
ATOM 2257 N N . SER A 1 292 ? -11.038 -23.644 31.292 1.00 94.94 292 SER A N 1
ATOM 2258 C CA . SER A 1 292 ? -10.824 -24.681 32.309 1.00 94.94 292 SER A CA 1
ATOM 2259 C C . SER A 1 292 ? -9.487 -24.493 33.043 1.00 94.94 292 SER A C 1
ATOM 2261 O O . SER A 1 292 ? -8.651 -23.678 32.645 1.00 94.94 292 SER A O 1
ATOM 2263 N N . ASP A 1 293 ? -9.257 -25.239 34.125 1.00 93.06 293 ASP A N 1
ATOM 2264 C CA . ASP A 1 293 ? -7.992 -25.145 34.865 1.00 93.06 293 ASP A CA 1
ATOM 2265 C C . ASP A 1 293 ? -6.791 -25.650 34.042 1.00 93.06 293 ASP A C 1
ATOM 2267 O O . ASP A 1 293 ? -5.707 -25.068 34.111 1.00 93.06 293 ASP A O 1
ATOM 2271 N N . GLU A 1 294 ? -6.995 -26.635 33.164 1.00 91.56 294 GLU A N 1
ATOM 2272 C CA . GLU A 1 294 ? -6.005 -27.071 32.175 1.00 91.56 294 GLU A CA 1
ATOM 2273 C C . GLU A 1 294 ? -5.711 -25.957 31.158 1.00 91.56 294 GLU A C 1
ATOM 2275 O O . GLU A 1 294 ? -4.549 -25.632 30.916 1.00 91.56 294 GLU A O 1
ATOM 2280 N N . GLU A 1 295 ? -6.744 -25.310 30.613 1.00 91.81 295 GLU A N 1
ATOM 2281 C CA . GLU A 1 295 ? -6.627 -24.220 29.632 1.00 91.81 295 GLU A CA 1
ATOM 2282 C C . GLU A 1 295 ? -5.995 -22.942 30.204 1.00 91.81 295 GLU A C 1
ATOM 2284 O O . GLU A 1 295 ? -5.365 -22.177 29.472 1.00 91.81 295 GLU A O 1
ATOM 2289 N N . ARG A 1 296 ? -6.110 -22.710 31.518 1.00 91.62 296 ARG A N 1
ATOM 2290 C CA . ARG A 1 296 ? -5.353 -21.657 32.220 1.00 91.62 296 ARG A CA 1
ATOM 2291 C C . ARG A 1 296 ? -3.856 -21.955 32.268 1.00 91.62 296 ARG A C 1
ATOM 2293 O O . ARG A 1 296 ? -3.060 -21.018 32.273 1.00 91.62 296 ARG A O 1
ATOM 2300 N N . SER A 1 297 ? -3.477 -23.233 32.322 1.00 88.94 297 SER A N 1
ATOM 2301 C CA . SER A 1 297 ? -2.076 -23.672 32.333 1.00 88.94 297 SER A CA 1
ATOM 2302 C C . SER A 1 297 ? -1.472 -23.829 30.930 1.00 88.94 297 SER A C 1
ATOM 2304 O O . SER A 1 297 ? -0.270 -23.621 30.765 1.00 88.94 297 SER A O 1
ATOM 2306 N N . ASP A 1 298 ? -2.297 -24.114 29.914 1.00 89.50 298 ASP A N 1
ATOM 2307 C CA . ASP A 1 298 ? -1.897 -24.224 28.507 1.00 89.50 298 ASP A CA 1
ATOM 2308 C C . ASP A 1 298 ? -2.659 -23.222 27.602 1.00 89.50 298 ASP A C 1
ATOM 2310 O O . ASP A 1 298 ? -3.739 -23.513 27.073 1.00 89.50 298 ASP A O 1
ATOM 2314 N N . PRO A 1 299 ? -2.060 -22.044 27.333 1.00 89.44 299 PRO A N 1
ATOM 2315 C CA . PRO A 1 299 ? -2.610 -21.055 26.406 1.00 89.44 299 PRO A CA 1
ATOM 2316 C C . PRO A 1 299 ? -2.725 -21.523 24.947 1.00 89.44 299 PRO A C 1
ATOM 2318 O O . PRO A 1 299 ? -3.454 -20.901 24.170 1.00 89.44 299 PRO A O 1
ATOM 2321 N N . VAL A 1 300 ? -1.990 -22.563 24.534 1.00 86.19 300 VAL A N 1
ATOM 2322 C CA . VAL A 1 300 ? -2.071 -23.139 23.181 1.00 86.19 300 VAL A CA 1
ATOM 2323 C C . VAL A 1 300 ? -3.295 -24.043 23.082 1.00 86.19 300 VAL A C 1
ATOM 2325 O O . VAL A 1 300 ? -4.039 -23.940 22.103 1.00 86.19 300 VAL A O 1
ATOM 2328 N N . LEU A 1 301 ? -3.555 -24.852 24.115 1.00 87.75 301 LEU A N 1
ATOM 2329 C CA . LEU A 1 301 ? -4.798 -25.608 24.252 1.00 87.75 301 LEU A CA 1
ATOM 2330 C C . LEU A 1 301 ? -6.002 -24.663 24.195 1.00 87.75 301 LEU A C 1
ATOM 2332 O O . LEU A 1 301 ? -6.833 -24.826 23.301 1.00 87.75 301 LEU A O 1
ATOM 2336 N N . PHE A 1 302 ? -6.037 -23.618 25.033 1.00 94.94 302 PHE A N 1
ATOM 2337 C CA . PHE A 1 302 ? -7.153 -22.662 25.065 1.00 94.94 302 PHE A CA 1
ATOM 2338 C C . PHE A 1 302 ? -7.367 -21.965 23.709 1.00 94.94 302 PHE A C 1
ATOM 2340 O O . PHE A 1 302 ? -8.488 -21.900 23.199 1.00 94.94 302 PHE A O 1
ATOM 2347 N N . ALA A 1 303 ? -6.286 -21.519 23.053 1.00 92.38 303 ALA A N 1
ATOM 2348 C CA . ALA A 1 303 ? -6.356 -20.957 21.703 1.00 92.38 303 ALA A CA 1
ATOM 2349 C C . ALA A 1 303 ? -6.953 -21.948 20.683 1.00 92.38 303 ALA A C 1
ATOM 2351 O O . ALA A 1 303 ? -7.711 -21.547 19.794 1.00 92.38 303 ALA A O 1
ATOM 2352 N N . SER A 1 304 ? -6.630 -23.240 20.810 1.00 89.25 304 SER A N 1
ATOM 2353 C CA . SER A 1 304 ? -7.136 -24.298 19.934 1.00 89.25 304 SER A CA 1
ATOM 2354 C C . SER A 1 304 ? -8.613 -24.627 20.191 1.00 89.25 304 SER A C 1
ATOM 2356 O O . SER A 1 304 ? -9.364 -24.762 19.222 1.00 89.25 304 SER A O 1
ATOM 2358 N N . THR A 1 305 ? -9.060 -24.661 21.453 1.00 94.94 305 THR A N 1
ATOM 2359 C CA . THR A 1 305 ? -10.474 -24.832 21.826 1.00 94.94 305 THR A CA 1
ATOM 2360 C C . THR A 1 305 ? -11.311 -23.708 21.232 1.00 94.94 305 THR A C 1
ATOM 2362 O O . THR A 1 305 ? -12.271 -23.965 20.505 1.00 94.94 305 THR A O 1
ATOM 2365 N N . ILE A 1 306 ? -10.896 -22.455 21.447 1.00 97.38 306 ILE A N 1
ATOM 2366 C CA . ILE A 1 306 ? -11.599 -21.276 20.930 1.00 97.38 306 ILE A CA 1
ATOM 2367 C C . ILE A 1 306 ? -11.628 -21.277 19.395 1.00 97.38 306 ILE A C 1
ATOM 2369 O O . ILE A 1 306 ? -12.683 -21.025 18.812 1.00 97.38 306 ILE A O 1
ATOM 2373 N N . ARG A 1 307 ? -10.525 -21.647 18.721 1.00 96.12 307 ARG A N 1
ATOM 2374 C CA . ARG A 1 307 ? -10.506 -21.841 17.257 1.00 96.12 307 ARG A CA 1
ATOM 2375 C C . ARG A 1 307 ? -11.561 -22.853 16.807 1.00 96.12 307 ARG A C 1
ATOM 2377 O O . ARG A 1 307 ? -12.286 -22.583 15.853 1.00 96.12 307 ARG A O 1
ATOM 2384 N N . ASN A 1 308 ? -11.656 -24.000 17.477 1.00 94.06 308 ASN A N 1
ATOM 2385 C CA . ASN A 1 308 ? -12.583 -25.068 17.104 1.00 94.06 308 ASN A CA 1
ATOM 2386 C C . ASN A 1 308 ? -14.050 -24.650 17.320 1.00 94.06 308 ASN A C 1
ATOM 2388 O O . ASN A 1 308 ? -14.862 -24.816 16.412 1.00 94.06 308 ASN A O 1
ATOM 2392 N N . VAL A 1 309 ? -14.366 -24.019 18.457 1.00 96.56 309 VAL A N 1
ATOM 2393 C CA . VAL A 1 309 ? -15.705 -23.477 18.769 1.00 96.56 309 VAL A CA 1
ATOM 2394 C C . VAL A 1 309 ? -16.136 -22.418 17.743 1.00 96.56 309 VAL A C 1
ATOM 2396 O O . VAL A 1 309 ? -17.269 -22.439 17.255 1.00 96.56 309 VAL A O 1
ATOM 2399 N N . MET A 1 310 ? -15.229 -21.516 17.352 1.00 97.81 310 MET A N 1
ATOM 2400 C CA . MET A 1 310 ? -15.504 -20.522 16.307 1.00 97.81 310 MET A CA 1
ATOM 2401 C C . MET A 1 310 ? -15.693 -21.174 14.929 1.00 97.81 310 MET A C 1
ATOM 2403 O O . MET A 1 310 ? -16.602 -20.792 14.192 1.00 97.81 310 MET A O 1
ATOM 2407 N N . ALA A 1 311 ? -14.875 -22.171 14.580 1.00 94.94 311 ALA A N 1
ATOM 2408 C CA . ALA A 1 311 ? -14.963 -22.894 13.311 1.00 94.94 311 ALA A CA 1
ATOM 2409 C C . ALA A 1 311 ? -16.285 -23.667 13.165 1.00 94.94 311 ALA A C 1
ATOM 2411 O O . ALA A 1 311 ? -16.917 -23.609 12.107 1.00 94.94 311 ALA A O 1
ATOM 2412 N N . GLU A 1 312 ? -16.749 -24.320 14.234 1.00 95.62 312 GLU A N 1
ATOM 2413 C CA . GLU A 1 312 ? -18.035 -25.021 14.279 1.00 95.62 312 GLU A CA 1
ATOM 2414 C C . GLU A 1 312 ? -19.214 -24.054 14.071 1.00 95.62 312 GLU A C 1
ATOM 2416 O O . GLU A 1 312 ? -20.060 -24.276 13.201 1.00 95.62 312 GLU A O 1
ATOM 2421 N N . ALA A 1 313 ? -19.223 -22.922 14.781 1.00 95.69 313 ALA A N 1
ATOM 2422 C CA . ALA A 1 313 ? -20.253 -21.889 14.644 1.00 95.69 313 ALA A CA 1
ATOM 2423 C C . ALA A 1 313 ? -20.216 -21.147 13.286 1.00 95.69 313 ALA A C 1
ATOM 2425 O O . ALA A 1 313 ? -21.240 -20.644 12.804 1.00 95.69 313 ALA A O 1
ATOM 2426 N N . LEU A 1 314 ? -19.055 -21.093 12.628 1.00 94.81 314 LEU A N 1
ATOM 2427 C CA . LEU A 1 314 ? -18.899 -20.617 11.248 1.00 94.81 314 LEU A CA 1
ATOM 2428 C C . LEU A 1 314 ? -19.238 -21.686 10.196 1.00 94.81 314 LEU A C 1
ATOM 2430 O O . LEU A 1 314 ? -19.521 -21.326 9.053 1.00 94.81 314 LEU A O 1
ATOM 2434 N N . LYS A 1 315 ? -19.248 -22.970 10.576 1.00 94.25 315 LYS A N 1
ATOM 2435 C CA . LYS A 1 315 ? -19.365 -24.147 9.697 1.00 94.25 315 LYS A CA 1
ATOM 2436 C C . LYS A 1 315 ? -18.256 -24.228 8.639 1.00 94.25 315 LYS A C 1
ATOM 2438 O O . LYS A 1 315 ? -18.510 -24.623 7.501 1.00 94.25 315 LYS A O 1
ATOM 2443 N N . ILE A 1 316 ? -17.030 -23.872 9.023 1.00 89.19 316 ILE A N 1
ATOM 2444 C CA . ILE A 1 316 ? -15.827 -23.975 8.181 1.00 89.19 316 ILE A CA 1
ATOM 2445 C C . ILE A 1 316 ? -14.794 -24.904 8.837 1.00 89.19 316 ILE A C 1
ATOM 2447 O O . ILE A 1 316 ? -14.757 -24.997 10.063 1.00 89.19 316 ILE A O 1
ATOM 2451 N N . PRO A 1 317 ? -13.952 -25.615 8.067 1.00 86.00 317 PRO A N 1
ATOM 2452 C CA . PRO A 1 317 ? -12.874 -26.417 8.639 1.00 86.00 317 PRO A CA 1
ATOM 2453 C C . PRO A 1 317 ? -11.820 -25.545 9.340 1.00 86.00 317 PRO A C 1
ATOM 2455 O O . PRO A 1 317 ? -11.672 -24.357 9.057 1.00 86.00 317 PRO A O 1
ATOM 2458 N N . VAL A 1 318 ? -11.021 -26.155 10.214 1.00 82.38 318 VAL A N 1
ATOM 2459 C CA . VAL A 1 318 ? -9.753 -25.569 10.684 1.00 82.38 318 VAL A CA 1
ATOM 2460 C C . VAL A 1 318 ? -8.590 -26.062 9.821 1.00 82.38 318 VAL A C 1
ATOM 2462 O O . VAL A 1 318 ? -8.685 -27.088 9.141 1.00 82.38 318 VAL A O 1
ATOM 2465 N N . THR A 1 319 ? -7.458 -25.376 9.855 1.00 73.56 319 THR A N 1
ATOM 2466 C CA . THR A 1 319 ? -6.199 -25.832 9.259 1.00 73.56 319 THR A CA 1
ATOM 2467 C C . THR A 1 319 ? -5.037 -25.419 10.146 1.00 73.56 319 THR A C 1
ATOM 2469 O O . THR A 1 319 ? -5.105 -24.386 10.810 1.00 73.56 319 THR A O 1
ATOM 2472 N N . ASP A 1 320 ? -3.982 -26.225 10.177 1.00 67.94 320 ASP A N 1
ATOM 2473 C CA . ASP A 1 320 ? -2.885 -26.025 11.127 1.00 67.94 320 ASP A CA 1
ATOM 2474 C C . ASP A 1 320 ? -1.765 -25.122 10.584 1.00 67.94 320 ASP A C 1
ATOM 2476 O O . ASP A 1 320 ? -0.797 -24.856 11.294 1.00 67.94 320 ASP A O 1
ATOM 2480 N N . HIS A 1 321 ? -1.964 -24.551 9.384 1.00 64.62 321 HIS A N 1
ATOM 2481 C CA . HIS A 1 321 ? -1.173 -23.434 8.866 1.00 64.62 321 HIS A CA 1
ATOM 2482 C C . HIS A 1 321 ? -1.043 -22.316 9.907 1.00 64.62 321 HIS A C 1
ATOM 2484 O O . HIS A 1 321 ? -2.000 -21.953 10.595 1.00 64.62 321 H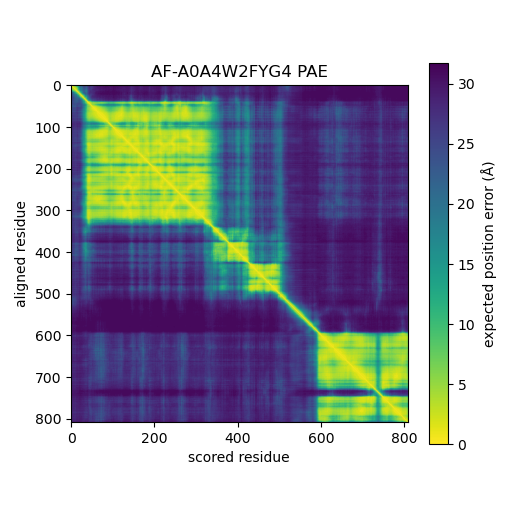IS A O 1
ATOM 2490 N N . THR A 1 322 ? 0.135 -21.720 9.964 1.00 63.19 322 THR A N 1
ATOM 2491 C CA . THR A 1 322 ? 0.489 -20.592 10.819 1.00 63.19 322 THR A CA 1
ATOM 2492 C C . THR A 1 322 ? 0.776 -19.341 9.982 1.00 63.19 322 THR A C 1
ATOM 2494 O O . THR A 1 322 ? 0.840 -19.365 8.749 1.00 63.19 322 THR A O 1
ATOM 2497 N N . TYR A 1 323 ? 0.974 -18.206 10.654 1.00 58.62 323 TYR A N 1
ATOM 2498 C CA . TYR A 1 323 ? 1.482 -16.995 10.002 1.00 58.62 323 TYR A CA 1
ATOM 2499 C C . TYR A 1 323 ? 2.922 -17.178 9.485 1.00 58.62 323 TYR A C 1
ATOM 2501 O O . TYR A 1 323 ? 3.338 -16.558 8.505 1.00 58.62 323 TYR A O 1
ATOM 2509 N N . GLU A 1 324 ? 3.689 -18.015 10.169 1.00 53.19 324 GLU A N 1
ATOM 2510 C CA . GLU A 1 324 ? 5.062 -18.363 9.849 1.00 53.19 324 GLU A CA 1
ATOM 2511 C C . GLU A 1 324 ? 5.112 -19.201 8.555 1.00 53.19 324 GLU A C 1
ATOM 2513 O O . GLU A 1 324 ? 5.865 -18.848 7.647 1.00 53.19 324 GLU A O 1
ATOM 2518 N N . ASP A 1 325 ? 4.208 -20.175 8.393 1.00 52.03 325 ASP A N 1
ATOM 2519 C CA . ASP A 1 325 ? 4.020 -20.916 7.132 1.00 52.03 325 ASP A CA 1
ATOM 2520 C C . ASP A 1 325 ? 3.615 -19.980 5.988 1.00 52.03 325 ASP A C 1
ATOM 2522 O O . ASP A 1 325 ? 4.180 -20.042 4.900 1.00 52.03 325 ASP A O 1
ATOM 2526 N N . CYS A 1 326 ? 2.702 -19.035 6.244 1.00 52.09 326 CYS A N 1
ATOM 2527 C CA . CYS A 1 326 ? 2.323 -18.006 5.273 1.00 52.09 326 CYS A CA 1
ATOM 2528 C C . CYS A 1 326 ? 3.542 -17.193 4.794 1.00 52.09 326 CYS A C 1
ATOM 2530 O O . CYS A 1 326 ? 3.689 -16.948 3.598 1.00 52.09 326 CYS A O 1
ATOM 2532 N N . ARG A 1 327 ? 4.460 -16.807 5.696 1.00 47.19 327 ARG A N 1
ATOM 2533 C CA . ARG A 1 327 ? 5.716 -16.133 5.312 1.00 47.19 327 ARG A CA 1
ATOM 2534 C C . ARG A 1 327 ? 6.619 -17.018 4.456 1.00 47.19 327 ARG A C 1
ATOM 2536 O O . ARG A 1 327 ? 7.167 -16.515 3.479 1.00 47.19 327 ARG A O 1
ATOM 2543 N N . LEU A 1 328 ? 6.775 -18.290 4.820 1.00 47.44 328 LEU A N 1
ATOM 2544 C CA . LEU A 1 328 ? 7.589 -19.248 4.069 1.00 47.44 328 LEU A CA 1
ATOM 2545 C C . LEU A 1 328 ? 7.017 -19.465 2.662 1.00 47.44 328 LEU A C 1
ATOM 2547 O O . LEU A 1 328 ? 7.761 -19.377 1.691 1.00 47.44 328 LEU A O 1
ATOM 2551 N N . MET A 1 329 ? 5.696 -19.618 2.535 1.00 48.25 329 MET A N 1
ATOM 2552 C CA . MET A 1 329 ? 4.997 -19.683 1.245 1.00 48.25 329 MET A CA 1
ATOM 2553 C C . MET A 1 329 ? 5.212 -18.410 0.415 1.00 48.25 329 MET A C 1
ATOM 2555 O O . MET A 1 329 ? 5.508 -18.504 -0.768 1.00 48.25 329 MET A O 1
ATOM 2559 N N . ILE A 1 330 ? 5.133 -17.215 1.012 1.00 43.06 330 ILE A N 1
ATOM 2560 C CA . ILE A 1 330 ? 5.400 -15.946 0.306 1.00 43.06 330 ILE A CA 1
ATOM 2561 C C . ILE A 1 330 ? 6.826 -15.913 -0.259 1.00 43.06 330 ILE A C 1
ATOM 2563 O O . ILE A 1 330 ? 7.009 -15.581 -1.430 1.00 43.06 330 ILE A O 1
ATOM 2567 N N . SER A 1 331 ? 7.826 -16.276 0.549 1.00 39.66 331 SER A N 1
ATOM 2568 C CA . SER A 1 331 ? 9.222 -16.351 0.107 1.00 39.66 331 SER A CA 1
ATOM 2569 C C . SER A 1 331 ? 9.420 -17.417 -0.976 1.00 39.66 331 SER A C 1
ATOM 2571 O O . SER A 1 331 ? 10.044 -17.134 -1.993 1.00 39.66 331 SER A O 1
ATOM 2573 N N . ALA A 1 332 ? 8.825 -18.601 -0.818 1.00 40.25 332 ALA A N 1
ATOM 2574 C CA . ALA A 1 332 ? 8.868 -19.682 -1.800 1.00 40.25 332 ALA A CA 1
ATOM 2575 C C . ALA A 1 332 ? 8.201 -19.294 -3.134 1.00 40.25 332 ALA A C 1
ATOM 2577 O O . ALA A 1 332 ? 8.743 -19.571 -4.200 1.00 40.25 332 ALA A O 1
ATOM 2578 N N . GLY A 1 333 ? 7.073 -18.580 -3.093 1.00 37.00 333 GLY A N 1
ATOM 2579 C CA . GLY A 1 333 ? 6.366 -18.084 -4.276 1.00 37.00 333 GLY A CA 1
ATOM 2580 C C . GLY A 1 333 ? 7.089 -16.946 -5.000 1.00 37.00 333 GLY A C 1
ATOM 2581 O O . GLY A 1 333 ? 6.994 -16.844 -6.220 1.00 37.00 333 GLY A O 1
ATOM 2582 N N . GLN A 1 334 ? 7.850 -16.117 -4.277 1.00 32.47 334 GLN A N 1
ATOM 2583 C CA . GLN A 1 334 ? 8.786 -15.147 -4.868 1.00 32.47 334 GLN A CA 1
ATOM 2584 C C . GLN A 1 334 ? 10.008 -15.818 -5.519 1.00 32.47 334 GLN A C 1
ATOM 2586 O O . GLN A 1 334 ? 10.668 -15.191 -6.343 1.00 32.47 334 GLN A O 1
ATOM 2591 N N . LEU A 1 335 ? 10.278 -17.078 -5.166 1.00 32.09 335 LEU A N 1
ATOM 2592 C CA . LEU A 1 335 ? 11.313 -17.951 -5.728 1.00 32.09 335 LEU A CA 1
ATOM 2593 C C . LEU A 1 335 ? 10.717 -19.030 -6.663 1.00 32.09 335 LEU A C 1
ATOM 2595 O O . LEU A 1 335 ? 11.374 -20.016 -6.974 1.00 32.09 335 LEU A O 1
ATOM 2599 N N . THR A 1 336 ? 9.457 -18.874 -7.095 1.00 34.12 336 THR A N 1
ATOM 2600 C CA . THR A 1 336 ? 8.754 -19.785 -8.027 1.00 34.12 336 THR A CA 1
ATOM 2601 C C . THR A 1 336 ? 8.709 -21.274 -7.630 1.00 34.12 336 THR A C 1
ATOM 2603 O O . THR A 1 336 ? 8.468 -22.140 -8.469 1.00 34.12 336 THR A O 1
ATOM 2606 N N . LEU A 1 337 ? 8.856 -21.589 -6.340 1.00 32.94 337 LEU A N 1
ATOM 2607 C CA . LEU A 1 337 ? 8.762 -22.955 -5.819 1.00 32.94 337 LEU A CA 1
ATOM 2608 C C . LEU A 1 337 ? 7.293 -23.424 -5.706 1.00 32.94 337 LEU A C 1
ATOM 2610 O O . LEU A 1 337 ? 6.408 -22.607 -5.426 1.00 32.94 337 LEU A O 1
ATOM 2614 N N . PRO A 1 338 ? 7.002 -24.731 -5.887 1.00 34.66 338 PRO A N 1
ATOM 2615 C CA . PRO A 1 338 ? 5.642 -25.267 -5.817 1.00 34.66 338 PRO A CA 1
ATOM 2616 C C . PRO A 1 338 ? 5.036 -25.078 -4.419 1.00 34.66 338 PRO A C 1
ATOM 2618 O O . PRO A 1 338 ? 5.477 -25.643 -3.421 1.00 34.66 338 PRO A O 1
ATOM 2621 N N . MET A 1 339 ? 3.989 -24.259 -4.363 1.00 36.28 339 MET A N 1
ATOM 2622 C CA . MET A 1 339 ? 3.507 -23.601 -3.144 1.00 36.28 339 MET A CA 1
ATOM 2623 C C . MET A 1 339 ? 2.534 -24.442 -2.296 1.00 36.28 339 MET A C 1
ATOM 2625 O O . MET A 1 339 ? 1.955 -23.927 -1.342 1.00 36.28 339 MET A O 1
ATOM 2629 N N . GLU A 1 340 ? 2.281 -25.698 -2.676 1.00 40.31 340 GLU A N 1
ATOM 2630 C CA . GLU A 1 340 ? 1.013 -26.371 -2.348 1.00 40.31 340 GLU A CA 1
ATOM 2631 C C . GLU A 1 340 ? 1.106 -27.565 -1.376 1.00 40.31 340 GLU A C 1
ATOM 2633 O O . GLU A 1 340 ? 0.059 -27.981 -0.886 1.00 40.31 340 GLU A O 1
ATOM 2638 N N . ALA A 1 341 ? 2.296 -28.102 -1.049 1.00 36.72 341 ALA A N 1
ATOM 2639 C CA . ALA A 1 341 ? 2.385 -29.329 -0.225 1.00 36.72 341 ALA A CA 1
ATOM 2640 C C . ALA A 1 341 ? 3.586 -29.480 0.743 1.00 36.72 341 ALA A C 1
ATOM 2642 O O . ALA A 1 341 ? 3.404 -30.022 1.830 1.00 36.72 341 ALA A O 1
ATOM 2643 N N . GLY A 1 342 ? 4.795 -29.026 0.385 1.00 35.66 342 GLY A N 1
ATOM 2644 C CA . GLY A 1 342 ? 6.052 -29.501 1.003 1.00 35.66 342 GLY A CA 1
ATOM 2645 C C . GLY A 1 342 ? 6.195 -29.344 2.530 1.00 35.66 342 GLY A C 1
ATOM 2646 O O . GLY A 1 342 ? 6.139 -30.326 3.269 1.00 35.66 342 GLY A O 1
ATOM 2647 N N . LEU A 1 343 ? 6.427 -28.119 3.024 1.00 39.84 343 LEU A N 1
ATOM 2648 C CA . LEU A 1 343 ? 6.914 -27.912 4.403 1.00 39.84 343 LEU A CA 1
ATOM 2649 C C . LEU A 1 343 ? 5.913 -28.309 5.508 1.00 39.84 343 LEU A C 1
ATOM 2651 O O . LEU A 1 343 ? 6.322 -28.783 6.572 1.00 39.84 343 LEU A O 1
ATOM 2655 N N . VAL A 1 344 ? 4.609 -28.114 5.287 1.00 41.00 344 VAL A N 1
ATOM 2656 C CA . VAL A 1 344 ? 3.585 -28.331 6.329 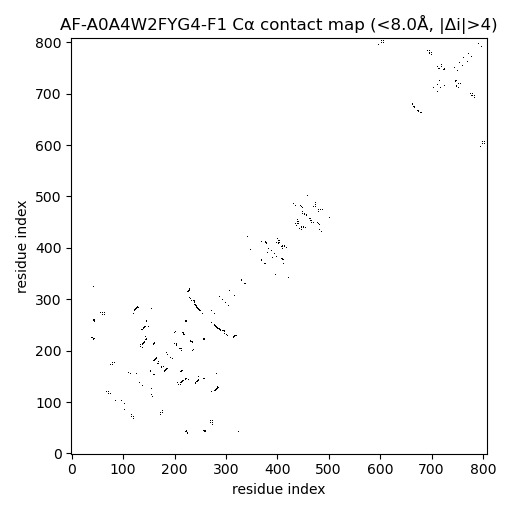1.00 41.00 344 VAL A CA 1
ATOM 2657 C C . VAL A 1 344 ? 3.362 -29.825 6.580 1.00 41.00 344 VAL A C 1
ATOM 2659 O O . VAL A 1 344 ? 3.332 -30.258 7.735 1.00 41.00 344 VAL A O 1
ATOM 2662 N N . GLU A 1 345 ? 3.265 -30.629 5.517 1.00 43.03 345 GLU A N 1
ATOM 2663 C CA . GLU A 1 345 ? 3.172 -32.086 5.646 1.00 43.03 345 GLU A CA 1
ATOM 2664 C C . GLU A 1 345 ? 4.494 -32.683 6.150 1.00 43.03 345 GLU A C 1
ATOM 2666 O O . GLU A 1 345 ? 4.465 -33.540 7.032 1.00 43.03 345 GLU A O 1
ATOM 2671 N N . PHE A 1 346 ? 5.651 -32.152 5.734 1.00 45.03 346 PHE A N 1
ATOM 2672 C CA . PHE A 1 346 ? 6.944 -32.579 6.275 1.00 45.03 346 PHE A CA 1
ATOM 2673 C C . PHE A 1 346 ? 7.037 -32.390 7.802 1.00 45.03 346 PHE A C 1
ATOM 2675 O O . PHE A 1 346 ? 7.359 -33.321 8.545 1.00 45.03 346 PHE A O 1
ATOM 2682 N N . THR A 1 347 ? 6.722 -31.192 8.307 1.00 42.34 347 THR A N 1
ATOM 2683 C CA . THR A 1 347 ? 6.822 -30.872 9.749 1.00 42.34 347 THR A CA 1
ATOM 2684 C C . THR A 1 347 ? 5.905 -31.770 10.596 1.00 42.34 347 THR A C 1
ATOM 2686 O O . THR A 1 347 ? 6.209 -32.121 11.740 1.00 42.34 347 THR A O 1
ATOM 2689 N N . LYS A 1 348 ? 4.778 -32.182 10.008 1.00 44.00 348 LYS A N 1
ATOM 2690 C CA . LYS A 1 348 ? 3.786 -33.111 10.561 1.00 44.00 348 LYS A CA 1
ATOM 2691 C C . LYS A 1 348 ? 4.261 -34.573 10.507 1.00 44.00 348 LYS A C 1
ATOM 2693 O O . LYS A 1 348 ? 4.037 -35.298 11.477 1.00 44.00 348 LYS A O 1
ATOM 2698 N N . ILE A 1 349 ? 4.949 -34.986 9.440 1.00 44.94 349 ILE A N 1
ATOM 2699 C CA . ILE A 1 349 ? 5.607 -36.298 9.297 1.00 44.94 349 ILE A CA 1
ATOM 2700 C C . ILE A 1 349 ? 6.709 -36.461 10.349 1.00 44.94 349 ILE A C 1
ATOM 2702 O O . ILE A 1 349 ? 6.648 -37.397 11.143 1.00 44.94 349 ILE A O 1
ATOM 2706 N N . SER A 1 350 ? 7.641 -35.508 10.447 1.00 47.16 350 SER A N 1
ATOM 2707 C CA . SER A 1 350 ? 8.727 -35.519 11.441 1.00 47.16 350 SER A CA 1
ATOM 2708 C C . SER A 1 350 ? 8.211 -35.666 12.878 1.00 47.16 350 SER A C 1
ATOM 2710 O O . SER A 1 350 ? 8.640 -36.559 13.613 1.00 47.16 350 SER A O 1
ATOM 2712 N N . ARG A 1 351 ? 7.223 -34.845 13.267 1.00 48.12 351 ARG A N 1
ATOM 2713 C CA . ARG A 1 351 ? 6.645 -34.875 14.620 1.00 48.12 351 ARG A CA 1
ATOM 2714 C C . ARG A 1 351 ? 5.917 -36.189 14.927 1.00 48.12 351 ARG A C 1
ATOM 2716 O O . ARG A 1 351 ? 5.886 -36.597 16.084 1.00 48.12 351 ARG A O 1
ATOM 2723 N N . LYS A 1 352 ? 5.342 -36.856 13.917 1.00 47.06 352 LYS A N 1
ATOM 2724 C CA . LYS A 1 352 ? 4.719 -38.182 14.069 1.00 47.06 352 LYS A CA 1
ATOM 2725 C C . LYS A 1 352 ? 5.739 -39.326 14.099 1.00 47.06 352 LYS A C 1
ATOM 2727 O O . LYS A 1 352 ? 5.516 -40.285 14.830 1.00 47.06 352 LYS A O 1
ATOM 2732 N N . LEU A 1 353 ? 6.841 -39.215 13.356 1.00 50.47 353 LEU A N 1
ATOM 2733 C CA . LEU A 1 353 ? 7.937 -40.193 13.341 1.00 50.47 353 LEU A CA 1
ATOM 2734 C C . LEU A 1 353 ? 8.870 -40.096 14.562 1.00 50.47 353 LEU A C 1
ATOM 2736 O O . LEU A 1 353 ? 9.644 -41.018 14.789 1.00 50.47 353 LEU A O 1
ATOM 2740 N N . LYS A 1 354 ? 8.795 -39.010 15.352 1.00 48.62 354 LYS A N 1
ATOM 2741 C CA . LYS A 1 354 ? 9.721 -38.709 16.464 1.00 48.62 354 LYS A CA 1
ATOM 2742 C C . LYS A 1 354 ? 11.197 -38.725 16.030 1.00 48.62 354 LYS A C 1
ATOM 2744 O O . LYS A 1 354 ? 12.047 -39.223 16.761 1.00 48.62 354 LYS A O 1
ATOM 2749 N N . LEU A 1 355 ? 11.483 -38.193 14.839 1.00 53.38 355 LEU A N 1
ATOM 2750 C CA . LEU A 1 355 ? 12.848 -38.125 14.314 1.00 53.38 355 LEU A CA 1
ATOM 2751 C C . LEU A 1 355 ? 13.750 -37.326 15.262 1.00 53.38 355 LEU A C 1
ATOM 2753 O O . LEU A 1 355 ? 13.440 -36.180 15.594 1.00 53.38 355 LEU A O 1
ATOM 2757 N N . ASP A 1 356 ? 14.861 -37.936 15.673 1.00 54.00 356 ASP A N 1
ATOM 2758 C CA . ASP A 1 356 ? 15.919 -37.263 16.419 1.00 54.00 356 ASP A CA 1
ATOM 2759 C C . ASP A 1 356 ? 16.748 -36.405 15.456 1.00 54.00 356 ASP A C 1
ATOM 2761 O O . ASP A 1 356 ? 17.579 -36.897 14.690 1.00 54.00 356 ASP A O 1
ATOM 2765 N N . TRP A 1 357 ? 16.486 -35.102 15.485 1.00 53.28 357 TRP A N 1
ATOM 2766 C CA . TRP A 1 357 ? 17.155 -34.125 14.636 1.00 53.28 357 TRP A CA 1
ATOM 2767 C C . TRP A 1 357 ? 18.616 -33.877 15.004 1.00 53.28 357 TRP A C 1
ATOM 2769 O O . TRP A 1 357 ? 19.376 -33.435 14.144 1.00 53.28 357 TRP A O 1
ATOM 2779 N N . ASP A 1 358 ? 19.026 -34.152 16.242 1.00 44.44 358 ASP A N 1
ATOM 2780 C CA . ASP A 1 358 ? 20.432 -34.062 16.641 1.00 44.44 358 ASP A CA 1
ATOM 2781 C C . ASP A 1 358 ? 21.182 -35.314 16.177 1.00 44.44 358 ASP A C 1
ATOM 2783 O O . ASP A 1 358 ? 22.278 -35.209 15.626 1.00 44.44 358 ASP A O 1
ATOM 2787 N N . GLY A 1 359 ? 20.535 -36.481 16.265 1.00 52.41 359 GLY A N 1
ATOM 2788 C CA . GLY A 1 359 ? 20.993 -37.722 15.644 1.00 52.41 359 GLY A CA 1
ATOM 2789 C C . GLY A 1 359 ? 21.204 -37.583 14.132 1.00 52.41 359 GLY A C 1
ATOM 2790 O O . GLY A 1 359 ? 22.315 -37.799 13.654 1.00 52.41 359 GLY A O 1
ATOM 2791 N N . ILE A 1 360 ? 20.179 -37.169 13.376 1.00 52.44 360 ILE A N 1
ATOM 2792 C CA . ILE A 1 360 ? 20.260 -37.016 11.906 1.00 52.44 360 ILE A CA 1
ATOM 2793 C C . ILE A 1 360 ? 21.351 -36.014 11.495 1.00 52.44 360 ILE A C 1
ATOM 2795 O O . ILE A 1 360 ? 22.058 -36.259 10.521 1.00 52.44 360 ILE A O 1
ATOM 2799 N N . ARG A 1 361 ? 21.534 -34.918 12.247 1.00 48.72 361 ARG A N 1
ATOM 2800 C CA . ARG A 1 361 ? 22.610 -33.943 11.998 1.00 48.72 361 ARG A CA 1
ATOM 2801 C C . ARG A 1 361 ? 24.000 -34.493 12.307 1.00 48.72 361 ARG A C 1
ATOM 2803 O O . ARG A 1 361 ? 24.929 -34.211 11.566 1.00 48.72 361 ARG A O 1
ATOM 2810 N N . LYS A 1 362 ? 24.157 -35.296 13.359 1.00 49.91 362 LYS A N 1
ATOM 2811 C CA . LYS A 1 362 ? 25.443 -35.930 13.695 1.00 49.91 362 LYS A CA 1
ATOM 2812 C C . LYS A 1 362 ? 25.849 -36.998 12.676 1.00 49.91 362 LYS A C 1
ATOM 2814 O O . LYS A 1 362 ? 27.019 -37.152 12.356 1.00 49.91 362 LYS A O 1
ATOM 2819 N N . HIS A 1 363 ? 24.855 -37.691 12.142 1.00 52.28 363 HIS A N 1
ATOM 2820 C CA . HIS A 1 363 ? 24.986 -38.660 11.065 1.00 52.28 363 HIS A CA 1
ATOM 2821 C C . HIS A 1 363 ? 25.270 -38.037 9.679 1.00 52.28 363 HIS A C 1
ATOM 2823 O O . HIS A 1 363 ? 25.446 -38.766 8.707 1.00 52.28 363 HIS A O 1
ATOM 2829 N N . LEU A 1 364 ? 25.284 -36.708 9.560 1.00 49.06 364 LEU A N 1
ATOM 2830 C CA . LEU A 1 364 ? 25.460 -36.003 8.289 1.00 49.06 364 LEU A CA 1
ATOM 2831 C C . LEU A 1 364 ? 26.913 -36.058 7.785 1.00 49.06 364 LEU A C 1
ATOM 2833 O O . LEU A 1 364 ? 27.128 -36.193 6.582 1.00 49.06 364 LEU A O 1
ATOM 2837 N N . ASP A 1 365 ? 27.885 -36.053 8.705 1.00 49.69 365 ASP A N 1
ATOM 2838 C CA . ASP A 1 365 ? 29.307 -36.283 8.408 1.00 49.69 365 ASP A CA 1
ATOM 2839 C C . ASP A 1 365 ? 29.533 -37.710 7.846 1.00 49.69 365 ASP A C 1
ATOM 2841 O O . ASP A 1 365 ? 30.233 -37.896 6.852 1.00 49.69 365 ASP A O 1
ATOM 2845 N N . GLU A 1 366 ? 28.870 -38.724 8.423 1.00 55.25 366 GLU A N 1
ATOM 2846 C CA . GLU A 1 366 ? 28.920 -40.118 7.940 1.00 55.25 366 GLU A CA 1
ATOM 2847 C C . GLU A 1 366 ? 28.310 -40.260 6.529 1.00 55.25 366 GLU A C 1
ATOM 2849 O O . GLU A 1 366 ? 28.853 -40.971 5.682 1.00 55.25 366 GLU A O 1
ATOM 2854 N N . TYR A 1 367 ? 27.217 -39.543 6.239 1.00 55.47 367 TYR A N 1
ATOM 2855 C CA . TYR A 1 367 ? 26.599 -39.517 4.907 1.00 55.47 367 TYR A CA 1
ATOM 2856 C C . TYR A 1 367 ? 27.474 -38.843 3.844 1.00 55.47 367 TYR A C 1
ATOM 2858 O O . TYR A 1 367 ? 27.547 -39.344 2.719 1.00 55.47 367 TYR A O 1
ATOM 2866 N N . ALA A 1 368 ? 28.136 -37.730 4.178 1.00 49.97 368 ALA A N 1
ATOM 2867 C CA . ALA A 1 368 ? 29.051 -37.047 3.265 1.00 49.97 368 ALA A CA 1
ATOM 2868 C C . ALA A 1 368 ? 30.209 -37.975 2.855 1.00 49.97 368 ALA A C 1
ATOM 2870 O O . ALA A 1 368 ? 30.451 -38.171 1.665 1.00 49.97 368 ALA A O 1
ATOM 2871 N N . ALA A 1 369 ? 30.827 -38.661 3.823 1.00 53.53 369 ALA A N 1
ATOM 2872 C CA . ALA A 1 369 ? 31.885 -39.639 3.564 1.00 53.53 369 ALA A CA 1
ATOM 2873 C C . ALA A 1 369 ? 31.433 -40.806 2.656 1.00 53.53 369 ALA A C 1
ATOM 2875 O O . ALA A 1 369 ? 32.211 -41.300 1.834 1.00 53.53 369 ALA A O 1
ATOM 2876 N N . ILE A 1 370 ? 30.173 -41.249 2.754 1.00 52.34 370 ILE A N 1
ATOM 2877 C CA . ILE A 1 370 ? 29.610 -42.303 1.887 1.00 52.34 370 ILE A CA 1
ATOM 2878 C C . ILE A 1 370 ? 29.348 -41.783 0.465 1.00 52.34 370 ILE A C 1
ATOM 2880 O O . ILE A 1 370 ? 29.633 -42.490 -0.505 1.00 52.34 370 ILE A O 1
ATOM 2884 N N . ALA A 1 371 ? 28.853 -40.554 0.310 1.00 45.94 371 ALA A N 1
ATOM 2885 C CA . ALA A 1 371 ? 28.660 -39.942 -1.005 1.00 45.94 371 ALA A CA 1
ATOM 2886 C C . ALA A 1 371 ? 29.991 -39.746 -1.755 1.00 45.94 371 ALA A C 1
ATOM 2888 O O . ALA A 1 371 ? 30.051 -40.005 -2.956 1.00 45.94 371 ALA A O 1
ATOM 2889 N N . SER A 1 372 ? 31.062 -39.386 -1.040 1.00 46.38 372 SER A N 1
ATOM 2890 C CA . SER A 1 372 ? 32.414 -39.238 -1.597 1.00 46.38 372 SER A CA 1
ATOM 2891 C C . SER A 1 372 ? 33.104 -40.574 -1.918 1.00 46.38 372 SER A C 1
ATOM 2893 O O . SER A 1 372 ? 33.933 -40.638 -2.824 1.00 46.38 372 SER A O 1
ATOM 2895 N N . SER A 1 373 ? 32.780 -41.659 -1.202 1.00 48.81 373 SER A N 1
ATOM 2896 C CA . SER A 1 373 ? 33.458 -42.964 -1.348 1.00 48.81 373 SER A CA 1
ATOM 2897 C C . SER A 1 373 ? 32.716 -43.991 -2.214 1.00 48.81 373 SER A C 1
ATOM 2899 O O . SER A 1 373 ? 33.339 -44.909 -2.760 1.00 48.81 373 SER A O 1
ATOM 2901 N N . SER A 1 374 ? 31.397 -43.862 -2.379 1.00 44.78 374 SER A N 1
ATOM 2902 C CA . SER A 1 374 ? 30.591 -44.797 -3.170 1.00 44.78 374 SER A CA 1
ATOM 2903 C C . SER A 1 374 ? 30.548 -44.412 -4.655 1.00 44.78 374 SER A C 1
ATOM 2905 O O . SER A 1 374 ? 30.124 -43.323 -5.036 1.00 44.78 374 SER A O 1
ATOM 2907 N N . LYS A 1 375 ? 30.924 -45.348 -5.539 1.00 45.72 375 LYS A N 1
ATOM 2908 C CA . LYS A 1 375 ? 30.824 -45.202 -7.008 1.00 45.72 375 LYS A CA 1
ATOM 2909 C C . LYS A 1 375 ? 29.365 -45.289 -7.501 1.00 45.72 375 LYS A C 1
ATOM 2911 O O . LYS A 1 375 ? 29.039 -46.154 -8.310 1.00 45.72 375 LYS A O 1
ATOM 2916 N N . GLY A 1 376 ? 28.488 -44.426 -6.988 1.00 53.31 376 GLY A N 1
ATOM 2917 C CA . GLY A 1 376 ? 27.053 -44.426 -7.295 1.00 53.31 376 GLY A CA 1
ATOM 2918 C C . GLY A 1 376 ? 26.257 -43.227 -6.761 1.00 53.31 376 GLY A C 1
ATOM 2919 O O . GLY A 1 376 ? 25.316 -42.813 -7.433 1.00 53.31 376 GLY A O 1
ATOM 2920 N N . GLY A 1 377 ? 26.632 -42.643 -5.611 1.00 55.56 377 GLY A N 1
ATOM 2921 C CA . GLY A 1 377 ? 26.108 -41.349 -5.125 1.00 55.56 377 GLY A CA 1
ATOM 2922 C C . GLY A 1 377 ? 24.584 -41.236 -4.925 1.00 55.56 377 GLY A C 1
ATOM 2923 O O . GLY A 1 377 ? 24.057 -40.122 -4.929 1.00 55.56 377 GLY A O 1
ATOM 2924 N N . ARG A 1 378 ? 23.876 -42.367 -4.804 1.00 61.41 378 ARG A N 1
ATOM 2925 C CA . ARG A 1 378 ? 22.408 -42.495 -4.803 1.00 61.41 378 ARG A CA 1
ATOM 2926 C C . ARG A 1 378 ? 21.966 -43.533 -3.776 1.00 61.41 378 ARG A C 1
ATOM 2928 O O . ARG A 1 378 ? 22.580 -44.593 -3.707 1.00 61.41 378 ARG A O 1
ATOM 2935 N N . ILE A 1 379 ? 20.911 -43.229 -3.022 1.00 68.44 379 ILE A N 1
ATOM 2936 C CA . ILE A 1 379 ? 20.433 -44.023 -1.877 1.00 68.44 379 ILE A CA 1
ATOM 2937 C C . ILE A 1 379 ? 18.983 -44.467 -2.109 1.00 68.44 379 ILE A C 1
ATOM 2939 O O . ILE A 1 379 ? 18.119 -43.639 -2.408 1.00 68.44 379 ILE A O 1
ATOM 2943 N N . GLY A 1 380 ? 18.705 -45.764 -1.959 1.00 76.94 380 GLY A N 1
ATOM 2944 C CA . GLY A 1 380 ? 17.351 -46.327 -2.053 1.00 76.94 380 GLY A CA 1
ATOM 2945 C C . GLY A 1 380 ? 16.506 -46.091 -0.794 1.00 76.94 380 GLY A C 1
ATOM 2946 O O . GLY A 1 380 ? 17.022 -45.749 0.272 1.00 76.94 380 GLY A O 1
ATOM 2947 N N . ILE A 1 381 ? 15.188 -46.301 -0.875 1.00 77.88 381 ILE A N 1
ATOM 2948 C CA . ILE A 1 381 ? 14.306 -46.104 0.291 1.00 77.88 381 ILE A CA 1
ATOM 2949 C C . ILE A 1 381 ? 14.577 -47.108 1.418 1.00 77.88 381 ILE A C 1
ATOM 2951 O O . ILE A 1 381 ? 14.428 -46.764 2.588 1.00 77.88 381 ILE A O 1
ATOM 2955 N N . GLU A 1 382 ? 15.005 -48.323 1.088 1.00 76.88 382 GLU A N 1
ATOM 2956 C CA . GLU A 1 382 ? 15.399 -49.354 2.048 1.00 76.88 382 GLU A CA 1
ATOM 2957 C C . GLU A 1 382 ? 16.638 -48.928 2.855 1.00 76.88 382 GLU A C 1
ATOM 2959 O O . GLU A 1 382 ? 16.629 -49.010 4.082 1.00 76.88 382 GLU A O 1
ATOM 2964 N N . GLU A 1 383 ? 17.657 -48.386 2.186 1.00 73.00 383 GLU A N 1
ATOM 2965 C CA . GLU A 1 383 ? 18.882 -47.867 2.813 1.00 73.00 383 GLU A CA 1
ATOM 2966 C C . GLU A 1 383 ? 18.581 -46.620 3.662 1.00 73.00 383 GLU A C 1
ATOM 2968 O O . GLU A 1 383 ? 19.011 -46.518 4.811 1.00 73.00 383 GLU A O 1
ATOM 2973 N N . PHE A 1 384 ? 17.749 -45.706 3.148 1.00 73.12 384 PHE A N 1
ATOM 2974 C CA . PHE A 1 384 ? 17.265 -44.534 3.887 1.00 73.12 384 PHE A CA 1
ATOM 2975 C C . PHE A 1 384 ? 16.470 -44.922 5.151 1.00 73.12 384 PHE A C 1
ATOM 2977 O O . PHE A 1 384 ? 16.532 -44.229 6.171 1.00 73.12 384 PHE A O 1
ATOM 2984 N N . ALA A 1 385 ? 15.743 -46.045 5.112 1.00 73.56 385 ALA A N 1
ATOM 2985 C CA . ALA A 1 385 ? 15.009 -46.602 6.248 1.00 73.56 385 ALA A CA 1
ATOM 2986 C C . ALA A 1 385 ? 15.939 -47.184 7.316 1.00 73.56 385 ALA A C 1
ATOM 2988 O O . ALA A 1 385 ? 15.842 -46.816 8.492 1.00 73.56 385 ALA A O 1
ATOM 2989 N N . GLU A 1 386 ? 16.856 -48.059 6.896 1.00 71.75 386 GLU A N 1
ATOM 2990 C CA . GLU A 1 386 ? 17.848 -48.700 7.760 1.00 71.75 386 GLU A CA 1
ATOM 2991 C C . GLU A 1 386 ? 18.694 -47.653 8.489 1.00 71.75 386 GLU A C 1
ATOM 2993 O O . GLU A 1 386 ? 18.852 -47.711 9.712 1.00 71.75 386 GLU A O 1
ATOM 2998 N N . TYR A 1 387 ? 19.124 -46.622 7.763 1.00 65.00 387 TYR A N 1
ATOM 2999 C CA . TYR A 1 387 ? 19.920 -45.535 8.308 1.00 65.00 387 TYR A CA 1
ATOM 3000 C C . TYR A 1 387 ? 19.159 -44.688 9.339 1.00 65.00 387 TYR A C 1
ATOM 3002 O O . TYR A 1 387 ? 19.662 -44.421 10.434 1.00 65.00 387 TYR A O 1
ATOM 3010 N N . LEU A 1 388 ? 17.915 -44.293 9.037 1.00 60.16 388 LEU A N 1
ATOM 3011 C CA . LEU A 1 388 ? 17.050 -43.597 9.999 1.00 60.16 388 LEU A CA 1
ATOM 3012 C C . LEU A 1 388 ? 16.577 -44.510 11.148 1.00 60.16 388 LEU A C 1
ATOM 3014 O O . LEU A 1 388 ? 15.884 -44.038 12.050 1.00 60.16 388 LEU A O 1
ATOM 3018 N N . LYS A 1 389 ? 16.955 -45.799 11.136 1.00 67.25 389 LYS A N 1
ATOM 3019 C CA . LYS A 1 389 ? 16.559 -46.841 12.099 1.00 67.25 389 LYS A CA 1
ATOM 3020 C C . LYS A 1 389 ? 15.036 -46.970 12.204 1.00 67.25 389 LYS A C 1
ATOM 3022 O O . LYS A 1 389 ? 14.484 -47.239 13.272 1.00 67.25 389 LYS A O 1
ATOM 3027 N N . LEU A 1 390 ? 14.354 -46.776 11.074 1.00 66.38 390 LEU A N 1
ATOM 3028 C CA . LEU A 1 390 ? 12.904 -46.848 10.933 1.00 66.38 390 LEU A CA 1
ATOM 3029 C C . LEU A 1 390 ? 12.518 -47.963 9.954 1.00 66.38 390 LEU A C 1
ATOM 3031 O O . LEU A 1 390 ? 13.170 -48.133 8.931 1.00 66.38 390 LEU A O 1
ATOM 3035 N N . PRO A 1 391 ? 11.421 -48.701 10.194 1.00 69.06 391 PRO A N 1
ATOM 3036 C CA . PRO A 1 391 ? 10.899 -49.621 9.193 1.00 69.06 391 PRO A CA 1
ATOM 3037 C C . PRO A 1 391 ? 10.346 -48.849 7.985 1.00 69.06 391 PRO A C 1
ATOM 3039 O O . PRO A 1 391 ? 9.715 -47.794 8.145 1.00 69.06 391 PRO A O 1
ATOM 3042 N N . VAL A 1 392 ? 10.505 -49.416 6.781 1.00 76.19 392 VAL A N 1
ATOM 3043 C CA . VAL A 1 392 ? 9.867 -48.906 5.557 1.00 76.19 392 VAL A CA 1
ATOM 3044 C C . VAL A 1 392 ? 8.351 -48.889 5.764 1.00 76.19 392 VAL A C 1
ATOM 3046 O O . VAL A 1 392 ? 7.681 -49.919 5.790 1.00 76.19 392 VAL A O 1
ATOM 3049 N N . SER A 1 393 ? 7.814 -47.688 5.941 1.00 70.62 393 SER A N 1
ATOM 3050 C CA . SER A 1 393 ? 6.408 -47.417 6.233 1.00 70.62 393 SER A CA 1
ATOM 3051 C C . SER A 1 393 ? 5.882 -46.364 5.267 1.00 70.62 393 SER A C 1
ATOM 3053 O O . SER A 1 393 ? 6.659 -45.606 4.688 1.00 70.62 393 SER A O 1
ATOM 3055 N N . ASP A 1 394 ? 4.564 -46.249 5.112 1.00 58.66 394 ASP A N 1
ATOM 3056 C CA . ASP A 1 394 ? 3.985 -45.248 4.203 1.00 58.66 394 ASP A CA 1
ATOM 3057 C C . ASP A 1 394 ? 4.314 -43.804 4.617 1.00 58.66 394 ASP A C 1
ATOM 3059 O O . ASP A 1 394 ? 4.330 -42.904 3.780 1.00 58.66 394 ASP A O 1
ATOM 3063 N N . VAL A 1 395 ? 4.634 -43.585 5.897 1.00 47.88 395 VAL A N 1
ATOM 3064 C CA . VAL A 1 395 ? 5.104 -42.299 6.430 1.00 47.88 395 VAL A CA 1
ATOM 3065 C C . VAL A 1 395 ? 6.568 -42.045 6.051 1.00 47.88 395 VAL A C 1
ATOM 3067 O O . VAL A 1 395 ? 6.916 -40.923 5.690 1.00 47.88 395 VAL A O 1
ATOM 3070 N N . LEU A 1 396 ? 7.415 -43.081 6.057 1.00 64.81 396 LEU A N 1
ATOM 3071 C CA . LEU A 1 396 ? 8.782 -42.985 5.542 1.00 64.81 396 LEU A CA 1
ATOM 3072 C C . LEU A 1 396 ? 8.804 -42.822 4.013 1.00 64.81 396 LEU A C 1
ATOM 3074 O O . LEU A 1 396 ? 9.602 -42.050 3.505 1.00 64.81 396 LEU A O 1
ATOM 3078 N N . ARG A 1 397 ? 7.892 -43.464 3.274 1.00 67.69 397 ARG A N 1
ATOM 3079 C CA . ARG A 1 397 ? 7.717 -43.252 1.822 1.00 67.69 397 ARG A CA 1
ATOM 3080 C C . ARG A 1 397 ? 7.370 -41.806 1.484 1.00 67.69 397 ARG A C 1
ATOM 3082 O O . ARG A 1 397 ? 7.915 -41.255 0.536 1.00 67.69 397 ARG A O 1
ATOM 3089 N N . GLN A 1 398 ? 6.511 -41.177 2.286 1.00 56.44 398 GLN A N 1
ATOM 3090 C CA . GLN A 1 398 ? 6.212 -39.748 2.157 1.00 56.44 398 GLN A CA 1
ATOM 3091 C C . GLN A 1 398 ? 7.417 -38.869 2.511 1.00 56.44 398 GLN A C 1
ATOM 3093 O O . GLN A 1 398 ? 7.613 -37.844 1.870 1.00 56.44 398 GLN A O 1
ATOM 3098 N N . LEU A 1 399 ? 8.235 -39.265 3.495 1.00 58.03 399 LEU A N 1
ATOM 3099 C CA . LEU A 1 399 ? 9.490 -38.580 3.809 1.00 58.03 399 LEU A CA 1
ATOM 3100 C C . LEU A 1 399 ? 10.483 -38.680 2.641 1.00 58.03 399 LEU A C 1
ATOM 3102 O O . LEU A 1 399 ? 10.999 -37.664 2.194 1.00 58.03 399 LEU A O 1
ATOM 3106 N N . PHE A 1 400 ? 10.697 -39.890 2.123 1.00 67.25 400 PHE A N 1
ATOM 3107 C CA . PHE A 1 400 ? 11.584 -40.187 1.002 1.00 67.25 400 PHE A CA 1
ATOM 3108 C C . PHE A 1 400 ? 11.193 -39.390 -0.248 1.00 67.25 400 PHE A C 1
ATOM 3110 O O . PHE A 1 400 ? 12.031 -38.686 -0.791 1.00 67.25 400 PHE A O 1
ATOM 3117 N N . ALA A 1 401 ? 9.908 -39.368 -0.620 1.00 62.12 401 ALA A N 1
ATOM 3118 C CA . ALA A 1 401 ? 9.388 -38.600 -1.761 1.00 62.12 401 ALA A CA 1
ATOM 3119 C C . ALA A 1 401 ? 9.452 -37.059 -1.608 1.00 62.12 401 ALA A C 1
ATOM 3121 O O . ALA A 1 401 ? 9.066 -36.331 -2.523 1.00 62.12 401 ALA A O 1
ATOM 3122 N N . LEU A 1 402 ? 9.888 -36.542 -0.451 1.00 52.97 402 LEU A N 1
ATOM 3123 C CA . LEU A 1 402 ? 10.193 -35.117 -0.250 1.00 52.97 402 LEU A CA 1
ATOM 3124 C C . LEU A 1 402 ? 11.690 -34.810 -0.449 1.00 52.97 402 LEU A C 1
ATOM 3126 O O . LEU A 1 402 ? 12.035 -33.649 -0.673 1.00 52.97 402 LEU A O 1
ATOM 3130 N N . PHE A 1 403 ? 12.550 -35.834 -0.399 1.00 59.75 403 PHE A N 1
ATOM 3131 C CA . PHE A 1 403 ? 13.964 -35.775 -0.776 1.00 59.75 403 PHE A CA 1
ATOM 3132 C C . PHE A 1 403 ? 14.167 -36.192 -2.246 1.00 59.75 403 PHE A C 1
ATOM 3134 O O . PHE A 1 403 ? 14.777 -35.436 -2.993 1.00 59.75 403 PHE A O 1
ATOM 3141 N N . ASP A 1 404 ? 13.597 -37.324 -2.676 1.00 64.31 404 ASP A N 1
ATOM 3142 C CA . ASP A 1 404 ? 13.526 -37.784 -4.074 1.00 64.31 404 ASP A CA 1
ATOM 3143 C C . ASP A 1 404 ? 12.584 -36.862 -4.868 1.00 64.31 404 ASP A C 1
ATOM 3145 O O . ASP A 1 404 ? 11.355 -37.018 -4.878 1.00 64.31 404 ASP A O 1
ATOM 3149 N N . ARG A 1 405 ? 13.173 -35.831 -5.481 1.00 53.38 405 ARG A N 1
ATOM 3150 C CA . ARG A 1 405 ? 12.462 -34.735 -6.152 1.00 53.38 405 ARG A CA 1
ATOM 3151 C C . ARG A 1 405 ? 12.271 -34.979 -7.637 1.00 53.38 405 ARG A C 1
ATOM 3153 O O . ARG A 1 405 ? 11.375 -34.379 -8.231 1.00 53.38 405 ARG A O 1
ATOM 3160 N N . ASN A 1 406 ? 13.141 -35.782 -8.234 1.00 51.59 406 ASN A N 1
ATOM 3161 C CA . ASN A 1 406 ? 13.032 -36.206 -9.623 1.00 51.59 406 ASN A CA 1
ATOM 3162 C C . ASN A 1 406 ? 12.083 -37.421 -9.791 1.00 51.59 406 ASN A C 1
ATOM 3164 O O . ASN A 1 406 ? 11.607 -37.663 -10.901 1.00 51.59 406 ASN A O 1
ATOM 3168 N N . HIS A 1 407 ? 11.734 -38.093 -8.685 1.00 61.00 407 HIS A N 1
ATOM 3169 C CA . HIS A 1 407 ? 10.880 -39.280 -8.595 1.00 61.00 407 HIS A CA 1
ATOM 3170 C C . HIS A 1 407 ? 11.453 -40.515 -9.314 1.00 61.00 407 HIS A C 1
ATOM 3172 O O . HIS A 1 407 ? 10.697 -41.332 -9.848 1.00 61.00 407 HIS A O 1
ATOM 3178 N N . ASP A 1 408 ? 12.782 -40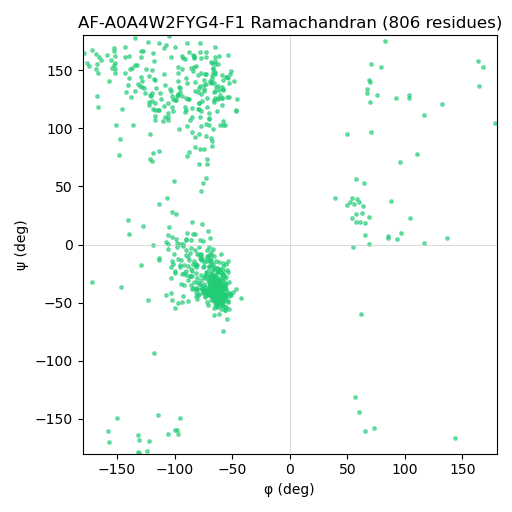.658 -9.331 1.00 68.06 408 ASP A N 1
ATOM 3179 C CA . ASP A 1 408 ? 13.497 -41.808 -9.897 1.00 68.06 408 ASP A CA 1
ATOM 3180 C C . ASP A 1 408 ? 13.659 -42.981 -8.914 1.00 68.06 408 ASP A C 1
ATOM 3182 O O . ASP A 1 408 ? 14.097 -44.062 -9.314 1.00 68.06 408 ASP A O 1
ATOM 3186 N N . GLY A 1 409 ? 13.212 -42.816 -7.663 1.00 71.12 409 GLY A N 1
ATOM 3187 C CA . GLY A 1 409 ? 13.236 -43.856 -6.635 1.00 71.12 409 GLY A CA 1
ATOM 3188 C C . GLY A 1 409 ? 14.556 -43.942 -5.869 1.00 71.12 409 GLY A C 1
ATOM 3189 O O . GLY A 1 409 ? 14.710 -44.840 -5.038 1.00 71.12 409 GLY A O 1
ATOM 3190 N N . SER A 1 410 ? 15.490 -43.020 -6.115 1.00 73.06 410 SER A N 1
ATOM 3191 C CA . SER A 1 410 ? 16.723 -42.855 -5.349 1.00 73.06 410 SER A CA 1
ATOM 3192 C C . SER A 1 410 ? 16.911 -41.399 -4.922 1.00 73.06 410 SER A C 1
ATOM 3194 O O . SER A 1 410 ? 16.564 -40.485 -5.657 1.00 73.06 410 SER A O 1
ATOM 3196 N N . ILE A 1 411 ? 17.469 -41.175 -3.732 1.00 64.62 411 ILE A N 1
ATOM 3197 C CA . ILE A 1 411 ? 17.899 -39.843 -3.295 1.00 64.62 411 ILE A CA 1
ATOM 3198 C C . ILE A 1 411 ? 19.361 -39.688 -3.705 1.00 64.62 411 ILE A C 1
ATOM 3200 O O . ILE A 1 411 ? 20.218 -40.405 -3.179 1.00 64.62 411 ILE A O 1
ATOM 3204 N N . ASP A 1 412 ? 19.664 -38.769 -4.624 1.00 61.00 412 ASP A N 1
ATOM 3205 C CA . ASP A 1 412 ? 21.056 -38.385 -4.883 1.00 61.00 412 ASP A CA 1
ATOM 3206 C C . ASP A 1 412 ? 21.611 -37.446 -3.791 1.00 61.00 412 ASP A C 1
ATOM 3208 O O . ASP A 1 412 ? 20.869 -36.821 -3.029 1.00 61.00 412 ASP A O 1
ATOM 3212 N N . PHE A 1 413 ? 22.938 -37.346 -3.675 1.00 53.97 413 PHE A N 1
ATOM 3213 C CA . PHE A 1 413 ? 23.574 -36.521 -2.636 1.00 53.97 413 PHE A CA 1
ATOM 3214 C C . PHE A 1 413 ? 23.130 -35.040 -2.657 1.00 53.97 413 PHE A C 1
ATOM 3216 O O . PHE A 1 413 ? 22.990 -34.398 -1.614 1.00 53.97 413 PHE A O 1
ATOM 3223 N N . ARG A 1 414 ? 22.840 -34.491 -3.839 1.00 50.44 414 ARG A N 1
ATOM 3224 C CA . ARG A 1 414 ? 22.360 -33.113 -4.011 1.00 50.44 414 ARG A CA 1
ATOM 3225 C C . ARG A 1 414 ? 20.898 -32.988 -3.572 1.00 50.44 414 ARG A C 1
ATOM 3227 O O . ARG A 1 414 ? 20.540 -32.003 -2.932 1.00 50.44 414 ARG A O 1
ATOM 3234 N N . GLU A 1 415 ? 20.058 -33.972 -3.866 1.00 54.75 415 GLU A N 1
ATOM 3235 C CA . GLU A 1 415 ? 18.687 -34.078 -3.358 1.00 54.75 415 GLU A CA 1
ATOM 3236 C C . GLU A 1 415 ? 18.640 -34.202 -1.829 1.00 54.75 415 GLU A C 1
ATOM 3238 O O . GLU A 1 415 ? 17.818 -33.542 -1.186 1.00 54.75 415 GLU A O 1
ATOM 3243 N N . TYR A 1 416 ? 19.581 -34.943 -1.238 1.00 59.53 416 TYR A N 1
ATOM 3244 C CA . TYR A 1 416 ? 19.773 -35.027 0.210 1.00 59.53 416 TYR A CA 1
ATOM 3245 C C . TYR A 1 416 ? 20.077 -33.653 0.837 1.00 59.53 416 TYR A C 1
ATOM 3247 O O . TYR A 1 416 ? 19.360 -33.212 1.743 1.00 59.53 416 TYR A O 1
ATOM 3255 N N . VAL A 1 417 ? 21.073 -32.930 0.307 1.00 49.41 417 VAL A N 1
ATOM 3256 C CA . VAL A 1 417 ? 21.452 -31.581 0.776 1.00 49.41 417 VAL A CA 1
ATOM 3257 C C . VAL A 1 417 ? 20.325 -30.562 0.564 1.00 49.41 417 VAL A C 1
ATOM 3259 O O . VAL A 1 417 ? 20.032 -29.775 1.465 1.00 49.41 417 VAL A O 1
ATOM 3262 N N . ILE A 1 418 ? 19.637 -30.590 -0.585 1.00 50.22 418 ILE A N 1
ATOM 3263 C CA . ILE A 1 418 ? 18.482 -29.718 -0.867 1.00 50.22 418 ILE A CA 1
ATOM 3264 C C . ILE A 1 418 ? 17.336 -29.993 0.107 1.00 50.22 418 ILE A C 1
ATOM 3266 O O . ILE A 1 418 ? 16.701 -29.045 0.574 1.00 50.22 418 ILE A O 1
ATOM 3270 N N . GLY A 1 419 ? 17.081 -31.264 0.426 1.00 51.03 419 GLY A N 1
ATOM 3271 C CA . GLY A 1 419 ? 16.164 -31.647 1.489 1.00 51.03 419 GLY A CA 1
ATOM 3272 C C . GLY A 1 419 ? 16.568 -30.971 2.794 1.00 51.03 419 GLY A C 1
ATOM 3273 O O . GLY A 1 419 ? 15.862 -30.087 3.267 1.00 51.03 419 GLY A O 1
ATOM 3274 N N . LEU A 1 420 ? 17.746 -31.282 3.333 1.00 50.25 420 LEU A N 1
ATOM 3275 C CA . LEU A 1 420 ? 18.248 -30.706 4.588 1.00 50.25 420 LEU A CA 1
ATOM 3276 C C . LEU A 1 420 ? 18.210 -29.168 4.645 1.00 50.25 420 LEU A C 1
ATOM 3278 O O . LEU A 1 420 ? 17.758 -28.613 5.647 1.00 50.25 420 LEU A O 1
ATOM 3282 N N . ALA A 1 421 ? 18.584 -28.467 3.573 1.00 46.44 421 ALA A N 1
ATOM 3283 C CA . ALA A 1 421 ? 18.531 -27.004 3.511 1.00 46.44 421 ALA A CA 1
ATOM 3284 C C . ALA A 1 421 ? 17.097 -26.438 3.606 1.00 46.44 421 ALA A C 1
ATOM 3286 O O . ALA A 1 421 ? 16.878 -25.385 4.207 1.00 46.44 421 ALA A O 1
ATOM 3287 N N . VAL A 1 422 ? 16.099 -27.145 3.062 1.00 44.97 422 VAL A N 1
ATOM 3288 C CA . VAL A 1 422 ? 14.671 -26.798 3.210 1.00 44.97 422 VAL A CA 1
ATOM 3289 C C . VAL A 1 422 ? 14.155 -27.103 4.626 1.00 44.97 422 VAL A C 1
ATOM 3291 O O . VAL A 1 422 ? 13.204 -26.465 5.086 1.00 44.97 422 VAL A O 1
ATOM 3294 N N . LEU A 1 423 ? 14.782 -28.045 5.334 1.00 47.47 423 LEU A N 1
ATOM 3295 C CA . LEU A 1 423 ? 14.333 -28.558 6.632 1.00 47.47 423 LEU A CA 1
ATOM 3296 C C . LEU A 1 423 ? 14.921 -27.838 7.842 1.00 47.47 423 LEU A C 1
ATOM 3298 O O . LEU A 1 423 ? 14.220 -27.651 8.836 1.00 47.47 423 LEU A O 1
ATOM 3302 N N . CYS A 1 424 ? 16.175 -27.398 7.761 1.00 44.94 424 CYS A N 1
ATOM 3303 C CA . CYS A 1 424 ? 16.893 -26.799 8.887 1.00 44.94 424 CYS A CA 1
ATOM 3304 C C . CYS A 1 424 ? 16.474 -25.353 9.224 1.00 44.94 424 CYS A C 1
ATOM 3306 O O . CYS A 1 424 ? 17.013 -24.795 10.177 1.00 44.94 424 CYS A O 1
ATOM 3308 N N . ASN A 1 425 ? 15.473 -24.793 8.519 1.00 45.44 425 ASN A N 1
ATOM 3309 C CA . ASN A 1 425 ? 14.940 -23.422 8.636 1.00 45.44 425 ASN A CA 1
ATOM 3310 C C . ASN A 1 425 ? 15.962 -22.340 8.194 1.00 45.44 425 ASN A C 1
ATOM 3312 O O . ASN A 1 425 ? 17.093 -22.346 8.669 1.00 45.44 425 ASN A O 1
ATOM 3316 N N . PRO A 1 426 ? 15.606 -21.374 7.318 1.00 40.47 426 PRO A N 1
ATOM 3317 C CA . PRO A 1 426 ? 16.553 -20.368 6.831 1.00 40.47 426 PRO A CA 1
ATOM 3318 C C . PRO A 1 426 ? 16.879 -19.303 7.893 1.00 40.47 426 PRO A C 1
ATOM 3320 O O . PRO A 1 426 ? 16.346 -18.189 7.892 1.00 40.47 426 PRO A O 1
ATOM 3323 N N . ALA A 1 427 ? 17.808 -19.650 8.774 1.00 34.78 427 ALA A N 1
ATOM 3324 C CA . ALA A 1 427 ? 18.767 -18.733 9.362 1.00 34.78 427 ALA A CA 1
ATOM 3325 C C . ALA A 1 427 ? 20.164 -19.188 8.918 1.00 34.78 427 ALA A C 1
ATOM 3327 O O . ALA A 1 427 ? 20.424 -20.389 8.860 1.00 34.78 427 ALA A O 1
ATOM 3328 N N . ASN A 1 428 ? 21.060 -18.243 8.619 1.00 48.31 428 ASN A N 1
ATOM 3329 C CA . ASN A 1 428 ? 22.478 -18.536 8.394 1.00 48.31 428 ASN A CA 1
ATOM 3330 C C . ASN A 1 428 ? 23.118 -18.875 9.748 1.00 48.31 428 ASN A C 1
ATOM 3332 O O . ASN A 1 428 ? 23.786 -18.041 10.357 1.00 48.31 428 ASN A O 1
ATOM 3336 N N . THR A 1 429 ? 22.817 -20.063 10.266 1.00 52.41 429 THR A N 1
ATOM 3337 C CA . THR A 1 429 ? 23.399 -20.579 11.500 1.00 52.41 429 THR A CA 1
ATOM 3338 C C . THR A 1 429 ? 24.835 -20.995 11.212 1.00 52.41 429 THR A C 1
ATOM 3340 O O . THR A 1 429 ? 25.095 -21.630 10.190 1.00 52.41 429 THR A O 1
ATOM 3343 N N . GLU A 1 430 ? 25.746 -20.660 12.125 1.00 53.16 430 GLU A N 1
ATOM 3344 C CA . GLU A 1 430 ? 27.170 -21.028 12.098 1.00 53.16 430 GLU A CA 1
ATOM 3345 C C . GLU A 1 430 ? 27.381 -22.493 11.668 1.00 53.16 430 GLU A C 1
ATOM 3347 O O . GLU A 1 430 ? 28.140 -22.784 10.753 1.00 53.16 430 GLU A O 1
ATOM 3352 N N . GLU A 1 431 ? 26.590 -23.398 12.248 1.00 52.09 431 GLU A N 1
ATOM 3353 C CA . GLU A 1 431 ? 26.582 -24.841 11.982 1.00 52.09 431 GLU A CA 1
ATOM 3354 C C . GLU A 1 431 ? 26.349 -25.207 10.500 1.00 52.09 431 GLU A C 1
ATOM 3356 O O . GLU A 1 431 ? 26.955 -26.148 9.995 1.00 52.09 431 GLU A O 1
ATOM 3361 N N . ILE A 1 432 ? 25.496 -24.470 9.776 1.00 53.31 432 ILE A N 1
ATOM 3362 C CA . ILE A 1 432 ? 25.209 -24.730 8.351 1.00 53.31 432 ILE A CA 1
ATOM 3363 C C . ILE A 1 432 ? 26.368 -24.242 7.476 1.00 53.31 432 ILE A C 1
ATOM 3365 O O . ILE A 1 432 ? 26.712 -24.889 6.490 1.00 53.31 432 ILE A O 1
ATOM 3369 N N . ILE A 1 433 ? 26.992 -23.123 7.852 1.00 59.16 433 ILE A N 1
ATOM 3370 C CA . ILE A 1 433 ? 28.190 -22.600 7.185 1.00 59.16 433 ILE A CA 1
ATOM 3371 C C . ILE A 1 433 ? 29.369 -23.559 7.404 1.00 59.16 433 ILE A C 1
ATOM 3373 O O . ILE A 1 433 ? 30.121 -23.815 6.471 1.00 59.16 433 ILE A O 1
ATOM 3377 N N . GLN A 1 434 ? 29.488 -24.147 8.597 1.00 60.66 434 GLN A N 1
ATOM 3378 C CA . GLN A 1 434 ? 30.508 -25.141 8.933 1.00 60.66 434 GLN A CA 1
ATOM 3379 C C . GLN A 1 434 ? 30.343 -26.453 8.153 1.00 60.66 434 GLN A C 1
ATOM 3381 O O . GLN A 1 434 ? 31.320 -26.967 7.616 1.00 60.66 434 GLN A O 1
ATOM 3386 N N . VAL A 1 435 ? 29.113 -26.962 8.026 1.00 56.19 435 VAL A N 1
ATOM 3387 C CA . VAL A 1 435 ? 28.808 -28.119 7.163 1.00 56.19 435 VAL A CA 1
ATOM 3388 C C . VAL A 1 435 ? 29.082 -27.803 5.690 1.00 56.19 435 VAL A C 1
ATOM 3390 O O . VAL A 1 435 ? 29.621 -28.642 4.978 1.00 56.19 435 VAL A O 1
ATOM 3393 N N . ALA A 1 436 ? 28.746 -26.595 5.226 1.00 58.53 436 ALA A N 1
ATOM 3394 C CA . ALA A 1 436 ? 29.044 -26.180 3.859 1.00 58.53 436 ALA A CA 1
ATOM 3395 C C . ALA A 1 436 ? 30.555 -26.037 3.611 1.00 58.53 436 ALA A C 1
ATOM 3397 O O . ALA A 1 436 ? 31.007 -26.404 2.537 1.00 58.53 436 ALA A O 1
ATOM 3398 N N . PHE A 1 437 ? 31.338 -25.558 4.582 1.00 66.94 437 PHE A N 1
ATOM 3399 C CA . PHE A 1 437 ? 32.796 -25.463 4.463 1.00 66.94 437 PHE A CA 1
ATOM 3400 C C . PHE A 1 437 ? 33.445 -26.845 4.317 1.00 66.94 437 PHE A C 1
ATOM 3402 O O . PHE A 1 437 ? 34.131 -27.083 3.329 1.00 66.94 437 PHE A O 1
ATOM 3409 N N . LYS A 1 438 ? 33.107 -27.786 5.214 1.00 61.16 438 LYS A N 1
ATOM 3410 C CA . LYS A 1 438 ? 33.504 -29.208 5.133 1.00 61.16 438 LYS A CA 1
ATOM 3411 C C . LYS A 1 438 ? 33.118 -29.907 3.820 1.00 61.16 438 LYS A C 1
ATOM 3413 O O . LYS A 1 438 ? 33.569 -31.012 3.563 1.00 61.16 438 LYS A O 1
ATOM 3418 N N . LEU A 1 439 ? 32.197 -29.337 3.040 1.00 58.62 439 LEU A N 1
ATOM 3419 C CA . LEU A 1 439 ? 31.794 -29.900 1.752 1.00 58.62 439 LEU A CA 1
ATOM 3420 C C . LEU A 1 439 ? 32.723 -29.473 0.605 1.00 58.62 439 LEU A C 1
ATOM 3422 O O . LEU A 1 439 ? 32.750 -30.135 -0.428 1.00 58.62 439 LEU A O 1
ATOM 3426 N N . PHE A 1 440 ? 33.434 -28.357 0.772 1.00 62.56 440 PHE A N 1
ATOM 3427 C CA . PHE A 1 440 ? 34.415 -27.844 -0.186 1.00 62.56 440 PHE A CA 1
ATOM 3428 C C . PHE A 1 440 ? 35.859 -28.177 0.184 1.00 62.56 440 PHE A C 1
ATOM 3430 O O . PHE A 1 440 ? 36.691 -28.190 -0.709 1.00 62.56 440 PHE A O 1
ATOM 3437 N N . ASP A 1 441 ? 36.130 -28.404 1.464 1.00 72.38 441 ASP A N 1
ATOM 3438 C CA . ASP A 1 441 ? 37.375 -28.948 2.011 1.00 72.38 441 ASP A CA 1
ATOM 3439 C C . ASP A 1 441 ? 37.299 -30.481 1.865 1.00 72.38 441 ASP A C 1
ATOM 3441 O O . ASP A 1 441 ? 36.629 -31.158 2.648 1.00 72.38 441 ASP A O 1
ATOM 3445 N N . VAL A 1 442 ? 37.825 -31.009 0.754 1.00 62.66 442 VAL A N 1
ATOM 3446 C CA . VAL A 1 442 ? 37.638 -32.406 0.315 1.00 62.66 442 VAL A CA 1
ATOM 3447 C C . VAL A 1 442 ? 38.721 -33.323 0.883 1.00 62.66 442 VAL A C 1
ATOM 3449 O O . VAL A 1 442 ? 38.475 -34.524 1.035 1.00 62.66 442 VAL A O 1
ATOM 3452 N N . ASP A 1 443 ? 39.903 -32.786 1.191 1.00 70.75 443 ASP A N 1
ATOM 3453 C CA . ASP A 1 443 ? 41.005 -33.522 1.821 1.00 70.75 443 ASP A CA 1
ATOM 3454 C C . ASP A 1 443 ? 41.118 -33.336 3.352 1.00 70.75 443 ASP A C 1
ATOM 3456 O O . ASP A 1 443 ? 41.947 -33.998 3.984 1.00 70.75 443 ASP A O 1
ATOM 3460 N N . GLU A 1 444 ? 40.204 -32.562 3.951 1.00 74.00 444 GLU A N 1
ATOM 3461 C CA . GLU A 1 444 ? 40.105 -32.245 5.385 1.00 74.00 444 GLU A CA 1
ATOM 3462 C C . GLU A 1 444 ? 41.324 -31.466 5.941 1.00 74.00 444 GLU A C 1
ATOM 3464 O O . GLU A 1 444 ? 41.630 -31.558 7.138 1.00 74.00 444 GLU A O 1
ATOM 3469 N N . ASP A 1 445 ? 42.032 -30.687 5.108 1.00 78.06 445 ASP A N 1
ATOM 3470 C CA . ASP A 1 445 ? 43.196 -29.890 5.533 1.00 78.06 445 ASP A CA 1
ATOM 3471 C C . ASP A 1 445 ? 42.834 -28.606 6.316 1.00 78.06 445 ASP A C 1
ATOM 3473 O O . ASP A 1 445 ? 43.686 -28.025 7.005 1.00 78.06 445 ASP A O 1
ATOM 3477 N N . GLY A 1 446 ? 41.554 -28.214 6.306 1.00 78.50 446 GLY A N 1
ATOM 3478 C CA . GLY A 1 446 ? 41.025 -27.036 6.996 1.00 78.50 446 GLY A CA 1
ATOM 3479 C C . GLY A 1 446 ? 40.980 -25.765 6.142 1.00 78.50 446 GLY A C 1
ATOM 3480 O O . GLY A 1 446 ? 40.632 -24.692 6.661 1.00 78.50 446 GLY A O 1
ATOM 3481 N N . PHE A 1 447 ? 41.315 -25.868 4.859 1.00 85.44 447 PHE A N 1
ATOM 3482 C CA . PHE A 1 447 ? 41.220 -24.831 3.843 1.00 85.44 447 PHE A CA 1
ATOM 3483 C C . PHE A 1 447 ? 40.435 -25.356 2.631 1.00 85.44 447 PHE A C 1
ATOM 3485 O O . PHE A 1 447 ? 40.160 -26.536 2.494 1.00 85.44 447 PHE A O 1
ATOM 3492 N N . ILE A 1 448 ? 40.020 -24.449 1.750 1.00 81.50 448 ILE A N 1
ATOM 3493 C CA . ILE A 1 448 ? 39.441 -24.802 0.452 1.00 81.50 448 ILE A CA 1
ATOM 3494 C C . ILE A 1 448 ? 40.371 -24.253 -0.622 1.00 81.50 448 ILE A C 1
ATOM 3496 O O . ILE A 1 448 ? 40.599 -23.038 -0.682 1.00 81.50 448 ILE A O 1
ATOM 3500 N N . THR A 1 449 ? 40.883 -25.118 -1.490 1.00 85.62 449 THR A N 1
ATOM 3501 C CA . THR A 1 449 ? 41.666 -24.725 -2.668 1.00 85.62 449 THR A CA 1
ATOM 3502 C C . THR A 1 449 ? 40.772 -24.353 -3.856 1.00 85.62 449 THR A C 1
ATOM 3504 O O . THR A 1 449 ? 39.581 -24.675 -3.911 1.00 85.62 449 THR A O 1
ATOM 3507 N N . GLU A 1 450 ? 41.341 -23.664 -4.852 1.00 81.25 450 GLU A N 1
ATOM 3508 C CA . GLU A 1 450 ? 40.600 -23.280 -6.063 1.00 81.25 450 GLU A CA 1
ATOM 3509 C C . GLU A 1 450 ? 40.115 -24.517 -6.847 1.00 81.25 450 GLU A C 1
ATOM 3511 O O . GLU A 1 450 ? 39.028 -24.497 -7.427 1.00 81.25 450 GLU A O 1
ATOM 3516 N N . GLU A 1 451 ? 40.881 -25.614 -6.813 1.00 78.00 451 GLU A N 1
ATOM 3517 C CA . GLU A 1 451 ? 40.550 -26.875 -7.486 1.00 78.00 451 GLU A CA 1
ATOM 3518 C C . GLU A 1 451 ? 39.372 -27.599 -6.821 1.00 78.00 451 GLU A C 1
ATOM 3520 O O . GLU A 1 451 ? 38.467 -28.058 -7.521 1.00 78.00 451 GLU A O 1
ATOM 3525 N N . GLU A 1 452 ? 39.312 -27.653 -5.489 1.00 74.56 452 GLU A N 1
ATOM 3526 C CA . GLU A 1 452 ? 38.187 -28.266 -4.771 1.00 74.56 452 GLU A CA 1
ATOM 3527 C C . GLU A 1 452 ? 36.919 -27.413 -4.869 1.00 74.56 452 GLU A C 1
ATOM 3529 O O . GLU A 1 452 ? 35.837 -27.928 -5.173 1.00 74.56 452 GLU A O 1
ATOM 3534 N N . PHE A 1 453 ? 37.056 -26.089 -4.718 1.00 76.56 453 PHE A N 1
ATOM 3535 C CA . PHE A 1 453 ? 35.958 -25.144 -4.917 1.00 76.56 453 PHE A CA 1
ATOM 3536 C C . PHE A 1 453 ? 35.355 -25.279 -6.320 1.00 76.56 453 PHE A C 1
ATOM 3538 O O . PHE A 1 4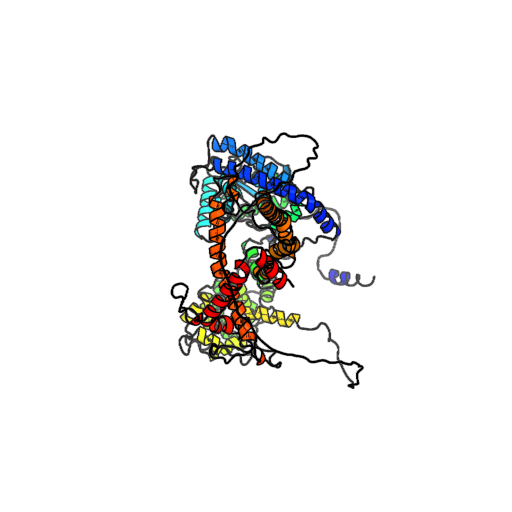53 ? 34.131 -25.308 -6.482 1.00 76.56 453 PHE A O 1
ATOM 3545 N N . SER A 1 454 ? 36.215 -25.430 -7.332 1.00 68.25 454 SER A N 1
ATOM 3546 C CA . SER A 1 454 ? 35.819 -25.701 -8.714 1.00 68.25 454 SER A CA 1
ATOM 3547 C C . SER A 1 454 ? 35.141 -27.060 -8.854 1.00 68.25 454 SER A C 1
ATOM 3549 O O . SER A 1 454 ? 34.026 -27.132 -9.365 1.00 68.25 454 SER A O 1
ATOM 3551 N N . THR A 1 455 ? 35.750 -28.128 -8.337 1.00 63.62 455 THR A N 1
ATOM 3552 C CA . THR A 1 455 ? 35.251 -29.509 -8.445 1.00 63.62 455 THR A CA 1
ATOM 3553 C C . THR A 1 455 ? 33.844 -29.648 -7.864 1.00 63.62 455 THR A C 1
ATOM 3555 O O . THR A 1 455 ? 32.943 -30.175 -8.523 1.00 63.62 455 THR A O 1
ATOM 3558 N N . ILE A 1 456 ? 33.614 -29.113 -6.662 1.00 58.88 456 ILE A N 1
ATOM 3559 C CA . ILE A 1 456 ? 32.313 -29.183 -5.991 1.00 58.88 456 ILE A CA 1
ATOM 3560 C C . ILE A 1 456 ? 31.272 -28.300 -6.693 1.00 58.88 456 ILE A C 1
ATOM 3562 O O . ILE A 1 456 ? 30.122 -28.725 -6.840 1.00 58.88 456 ILE A O 1
ATOM 3566 N N . LEU A 1 457 ? 31.637 -27.114 -7.202 1.00 56.09 457 LEU A N 1
ATOM 3567 C CA . LEU A 1 457 ? 30.712 -26.277 -7.981 1.00 56.09 457 LEU A CA 1
ATOM 3568 C C . LEU A 1 457 ? 30.368 -26.886 -9.348 1.00 56.09 457 LEU A C 1
ATOM 3570 O O . LEU A 1 457 ? 29.195 -26.880 -9.726 1.00 56.09 457 LEU A O 1
ATOM 3574 N N . GLN A 1 458 ? 31.341 -27.454 -10.062 1.00 59.66 458 GLN A N 1
ATOM 3575 C CA . GLN A 1 458 ? 31.136 -28.155 -11.335 1.00 59.66 458 GLN A CA 1
ATOM 3576 C C . GLN A 1 458 ? 30.211 -29.363 -11.157 1.00 59.66 458 GLN A C 1
ATOM 3578 O O . GLN A 1 458 ? 29.226 -29.497 -11.889 1.00 59.66 458 GLN A O 1
ATOM 3583 N N . ALA A 1 459 ? 30.457 -30.191 -10.135 1.00 50.16 459 ALA A N 1
ATOM 3584 C CA . ALA A 1 459 ? 29.600 -31.322 -9.785 1.00 50.16 459 ALA A CA 1
ATOM 3585 C C . ALA A 1 459 ? 28.181 -30.877 -9.377 1.00 50.16 459 ALA A C 1
ATOM 3587 O O . ALA A 1 459 ? 27.192 -31.450 -9.838 1.00 50.16 459 ALA A O 1
ATOM 3588 N N . SER A 1 460 ? 28.064 -29.815 -8.572 1.00 44.06 460 SER A N 1
ATOM 3589 C CA . SER A 1 460 ? 26.773 -29.281 -8.103 1.00 44.06 460 SER A CA 1
ATOM 3590 C C . SER A 1 460 ? 25.926 -28.669 -9.223 1.00 44.06 460 SER A C 1
ATOM 3592 O O . SER A 1 460 ? 24.696 -28.754 -9.192 1.00 44.06 460 SER A O 1
ATOM 3594 N N . LEU A 1 461 ? 26.571 -28.037 -10.208 1.00 44.19 461 LEU A N 1
ATOM 3595 C CA . LEU A 1 461 ? 25.909 -27.345 -11.318 1.00 44.19 461 LEU A CA 1
ATOM 3596 C C . LEU A 1 461 ? 25.755 -28.223 -12.570 1.00 44.19 461 LEU A C 1
ATOM 3598 O O . LEU A 1 461 ? 24.971 -27.874 -13.452 1.00 44.19 461 LEU A O 1
ATOM 3602 N N . GLY A 1 462 ? 26.448 -29.364 -12.643 1.00 41.00 462 GLY A N 1
ATOM 3603 C CA . GLY A 1 462 ? 26.424 -30.270 -13.795 1.00 41.00 462 GLY A CA 1
ATOM 3604 C C . GLY A 1 462 ? 27.099 -29.691 -15.043 1.00 41.00 462 GLY A C 1
ATOM 3605 O O . GLY A 1 462 ? 26.757 -30.082 -16.159 1.00 41.00 462 GLY A O 1
ATOM 3606 N N . VAL A 1 463 ? 28.018 -28.739 -14.860 1.00 47.12 463 VAL A N 1
ATOM 3607 C CA . VAL A 1 463 ? 28.732 -28.039 -15.935 1.00 47.12 463 VAL A CA 1
ATOM 3608 C C . VAL A 1 463 ? 30.223 -28.363 -15.812 1.00 47.12 463 VAL A C 1
ATOM 3610 O O . VAL A 1 463 ? 30.839 -27.899 -14.851 1.00 47.12 463 VAL A O 1
ATOM 3613 N N . PRO A 1 464 ? 30.815 -29.144 -16.737 1.00 49.12 464 PRO A N 1
ATOM 3614 C CA . PRO A 1 464 ? 32.266 -29.291 -16.799 1.00 49.12 464 PRO A CA 1
ATOM 3615 C C . PRO A 1 464 ? 32.915 -27.957 -17.193 1.00 49.12 464 PRO A C 1
ATOM 3617 O O . PRO A 1 464 ? 32.302 -27.151 -17.896 1.00 49.12 464 PRO A O 1
ATOM 3620 N N . ASP A 1 465 ? 34.154 -27.742 -16.752 1.00 57.84 465 ASP A N 1
ATOM 3621 C CA . ASP A 1 465 ? 34.979 -26.572 -17.094 1.00 57.84 465 ASP A CA 1
ATOM 3622 C C . ASP A 1 465 ? 34.372 -25.213 -16.673 1.00 57.84 465 ASP A C 1
ATOM 3624 O O . ASP A 1 465 ? 34.501 -24.198 -17.363 1.00 57.84 465 ASP A O 1
ATOM 3628 N N . LEU A 1 466 ? 33.701 -25.173 -15.515 1.00 55.53 466 LEU A N 1
ATOM 3629 C CA . LEU A 1 466 ? 33.234 -23.924 -14.910 1.00 55.53 466 LEU A CA 1
ATOM 3630 C C . LEU A 1 466 ? 34.420 -23.117 -14.355 1.00 55.53 466 LEU A C 1
ATOM 3632 O O . LEU A 1 466 ? 35.081 -23.552 -13.414 1.00 55.53 466 LEU A O 1
ATOM 3636 N N . ASP A 1 467 ? 34.635 -21.914 -14.892 1.00 66.81 467 ASP A N 1
ATOM 3637 C CA . ASP A 1 467 ? 35.548 -20.918 -14.321 1.00 66.81 467 ASP A CA 1
ATOM 3638 C C . ASP A 1 467 ? 34.964 -20.357 -13.013 1.00 66.81 467 ASP A C 1
ATOM 3640 O O . ASP A 1 467 ? 33.974 -19.616 -13.011 1.00 66.81 467 ASP A O 1
ATOM 3644 N N . VAL A 1 468 ? 35.586 -20.736 -11.896 1.00 65.31 468 VAL A N 1
ATOM 3645 C CA . VAL A 1 468 ? 35.272 -20.239 -10.549 1.00 65.31 468 VAL A CA 1
ATOM 3646 C C . VAL A 1 468 ? 36.319 -19.251 -10.028 1.00 65.31 468 VAL A C 1
ATOM 3648 O O . VAL A 1 468 ? 36.116 -18.679 -8.957 1.00 65.31 468 VAL A O 1
ATOM 3651 N N . SER A 1 469 ? 37.403 -19.001 -10.772 1.00 72.69 469 SER A N 1
ATOM 3652 C CA . SER A 1 469 ? 38.582 -18.249 -10.322 1.00 72.69 469 SER A CA 1
ATOM 3653 C C . SER A 1 469 ? 38.238 -16.841 -9.842 1.00 72.69 469 SER A C 1
ATOM 3655 O O . SER A 1 469 ? 38.814 -16.337 -8.878 1.00 72.69 469 SER A O 1
ATOM 3657 N N . GLY A 1 470 ? 37.280 -16.190 -10.509 1.00 67.88 470 GLY A N 1
ATOM 3658 C CA . GLY A 1 470 ? 36.798 -14.863 -10.123 1.00 67.88 470 GLY A CA 1
ATOM 3659 C C . GLY A 1 470 ? 36.026 -14.857 -8.800 1.00 67.88 470 GLY A C 1
ATOM 3660 O O . GLY A 1 470 ? 36.198 -13.937 -8.009 1.00 67.88 470 GLY A O 1
ATOM 3661 N N . LEU A 1 471 ? 35.212 -15.886 -8.541 1.00 65.88 471 LEU A N 1
ATOM 3662 C CA . LEU A 1 471 ? 34.457 -16.020 -7.291 1.00 65.88 471 LEU A CA 1
ATOM 3663 C C . LEU A 1 471 ? 35.371 -16.459 -6.144 1.00 65.88 471 LEU A C 1
ATOM 3665 O O . LEU A 1 471 ? 35.281 -15.904 -5.055 1.00 65.88 471 LEU A O 1
ATOM 3669 N N . PHE A 1 472 ? 36.283 -17.398 -6.399 1.00 76.00 472 PHE A N 1
ATOM 3670 C CA . PHE A 1 472 ? 37.273 -17.844 -5.422 1.00 76.00 472 PHE A CA 1
ATOM 3671 C C . PHE A 1 472 ? 38.109 -16.662 -4.902 1.00 76.00 472 PHE A C 1
ATOM 3673 O O . PHE A 1 472 ? 38.224 -16.475 -3.696 1.00 76.00 472 PHE A O 1
ATOM 3680 N N . LYS A 1 473 ? 38.559 -15.769 -5.796 1.00 78.06 473 LYS A N 1
ATOM 3681 C CA . LYS A 1 473 ? 39.296 -14.534 -5.454 1.00 78.06 473 LYS A CA 1
ATOM 3682 C C . LYS A 1 473 ? 38.456 -13.422 -4.807 1.00 78.06 473 LYS A C 1
ATOM 3684 O O . LYS A 1 473 ? 39.032 -12.459 -4.308 1.00 78.06 473 LYS A O 1
ATOM 3689 N N . GLU A 1 474 ? 37.122 -13.515 -4.798 1.00 71.44 474 GLU A N 1
ATOM 3690 C CA . GLU A 1 474 ? 36.271 -12.645 -3.960 1.00 71.44 474 GLU A CA 1
ATOM 3691 C C . GLU A 1 474 ? 36.168 -13.155 -2.507 1.00 71.44 474 GLU A C 1
ATOM 3693 O O . GLU A 1 474 ? 35.781 -12.386 -1.622 1.00 71.44 474 GLU A O 1
ATOM 3698 N N . ILE A 1 475 ? 36.514 -14.426 -2.257 1.00 74.81 475 ILE A N 1
ATOM 3699 C CA . ILE A 1 475 ? 36.440 -15.089 -0.946 1.00 74.81 475 ILE A CA 1
ATOM 3700 C C . ILE A 1 475 ? 37.835 -15.190 -0.304 1.00 74.81 475 ILE A C 1
ATOM 3702 O O . ILE A 1 475 ? 37.993 -14.844 0.866 1.00 74.81 475 ILE A O 1
ATOM 3706 N N . ALA A 1 476 ? 38.833 -15.643 -1.066 1.00 78.31 476 ALA A N 1
ATOM 3707 C CA . ALA A 1 476 ? 40.205 -15.875 -0.623 1.00 78.31 476 ALA A CA 1
ATOM 3708 C C . ALA A 1 476 ? 41.009 -14.572 -0.508 1.00 78.31 476 ALA A C 1
ATOM 3710 O O . ALA A 1 476 ? 41.000 -13.746 -1.423 1.00 78.31 476 ALA A O 1
ATOM 3711 N N . GLN A 1 477 ? 41.781 -14.414 0.573 1.00 70.50 477 GLN A N 1
ATOM 3712 C CA . GLN A 1 477 ? 42.820 -13.374 0.671 1.00 70.50 477 GLN A CA 1
ATOM 3713 C C . GLN A 1 477 ? 44.221 -13.888 0.277 1.00 70.50 477 GLN A C 1
ATOM 3715 O O . GLN A 1 477 ? 45.185 -13.120 0.303 1.00 70.50 477 GLN A O 1
ATOM 3720 N N . GLY A 1 478 ? 44.330 -15.163 -0.111 1.00 75.12 478 GLY A N 1
ATOM 3721 C CA . GLY A 1 478 ? 45.545 -15.826 -0.591 1.00 75.12 478 GLY A CA 1
ATOM 3722 C C . GLY A 1 478 ? 45.220 -16.941 -1.592 1.00 75.12 478 GLY A C 1
ATOM 3723 O O . GLY A 1 478 ? 44.222 -16.855 -2.304 1.00 75.12 478 GLY A O 1
ATOM 3724 N N . ASP A 1 479 ? 46.051 -17.984 -1.634 1.00 78.81 479 ASP A N 1
ATOM 3725 C CA . ASP A 1 479 ? 45.894 -19.118 -2.564 1.00 78.81 479 ASP A CA 1
ATOM 3726 C C . ASP A 1 479 ? 44.854 -20.167 -2.097 1.00 78.81 479 ASP A C 1
ATOM 3728 O O . ASP A 1 479 ? 44.497 -21.068 -2.854 1.00 78.81 479 ASP A O 1
ATOM 3732 N N . SER A 1 480 ? 44.343 -20.044 -0.866 1.00 83.81 480 SER A N 1
ATOM 3733 C CA . SER A 1 480 ? 43.275 -20.880 -0.301 1.00 83.81 480 SER A CA 1
ATOM 3734 C C . SER A 1 480 ? 42.273 -20.053 0.519 1.00 83.81 480 SER A C 1
ATOM 3736 O O . SER A 1 480 ? 42.550 -18.910 0.894 1.00 83.81 480 SER A O 1
ATOM 3738 N N . VAL A 1 481 ? 41.088 -20.616 0.776 1.00 84.75 481 VAL A N 1
ATOM 3739 C CA . VAL A 1 481 ? 40.028 -20.020 1.607 1.00 84.75 481 VAL A CA 1
ATOM 3740 C C . VAL A 1 481 ? 39.966 -20.724 2.960 1.00 84.75 481 VAL A C 1
ATOM 3742 O O . VAL A 1 481 ? 39.693 -21.918 3.026 1.00 84.75 481 VAL A O 1
ATOM 3745 N N . SER A 1 482 ? 40.130 -19.982 4.053 1.00 88.44 482 SER A N 1
ATOM 3746 C CA . SER A 1 482 ? 39.906 -20.497 5.411 1.00 88.44 482 SER A CA 1
ATOM 3747 C C . SER A 1 482 ? 38.428 -20.462 5.831 1.00 88.44 482 SER A C 1
ATOM 3749 O O . SER A 1 482 ? 37.620 -19.700 5.288 1.00 88.44 482 SER A O 1
ATOM 3751 N N . TYR A 1 483 ? 38.068 -21.232 6.867 1.00 82.19 483 TYR A N 1
ATOM 3752 C CA . TYR A 1 483 ? 36.699 -21.266 7.404 1.00 82.19 483 TYR A CA 1
ATOM 3753 C C . TYR A 1 483 ? 36.141 -19.878 7.758 1.00 82.19 483 TYR A C 1
ATOM 3755 O O . TYR A 1 483 ? 35.008 -19.553 7.399 1.00 82.19 483 TYR A O 1
ATOM 3763 N N . GLU A 1 484 ? 36.930 -19.027 8.421 1.00 81.06 484 GLU A N 1
ATOM 3764 C CA . GLU A 1 484 ? 36.482 -17.686 8.819 1.00 81.06 484 GLU A CA 1
ATOM 3765 C C . GLU A 1 484 ? 36.312 -16.737 7.617 1.00 81.06 484 GLU A C 1
ATOM 3767 O O . GLU A 1 484 ? 35.451 -15.857 7.653 1.00 81.06 484 GLU A O 1
ATOM 3772 N N . GLU A 1 485 ? 37.052 -16.930 6.521 1.00 81.12 485 GLU A N 1
ATOM 3773 C CA . GLU A 1 485 ? 36.852 -16.182 5.270 1.00 81.12 485 GLU A CA 1
ATOM 3774 C C . GLU A 1 485 ? 35.574 -16.624 4.554 1.00 81.12 485 GLU A C 1
ATOM 3776 O O . GLU A 1 485 ? 34.724 -15.785 4.245 1.00 81.12 485 GLU A O 1
ATOM 3781 N N . PHE A 1 486 ? 35.386 -17.937 4.382 1.00 78.00 486 PHE A N 1
ATOM 3782 C CA . PHE A 1 486 ? 34.177 -18.530 3.803 1.00 78.00 486 PHE A CA 1
ATOM 3783 C C . PHE A 1 486 ? 32.912 -18.092 4.558 1.00 78.00 486 PHE A C 1
ATOM 3785 O O . PHE A 1 486 ? 31.924 -17.650 3.967 1.00 78.00 486 PHE A O 1
ATOM 3792 N N . LYS A 1 487 ? 32.970 -18.127 5.892 1.00 74.81 487 LYS A N 1
ATOM 3793 C CA . LYS A 1 487 ? 31.923 -17.663 6.807 1.00 74.81 487 LYS A CA 1
ATOM 3794 C C . LYS A 1 487 ? 31.680 -16.162 6.735 1.00 74.81 487 LYS A C 1
ATOM 3796 O O . LYS A 1 487 ? 30.529 -15.737 6.620 1.00 74.81 487 LYS A O 1
ATOM 3801 N N . SER A 1 488 ? 32.736 -15.350 6.786 1.00 73.75 488 SER A N 1
ATOM 3802 C CA . SER A 1 488 ? 32.642 -13.891 6.659 1.00 73.75 488 SER A CA 1
ATOM 3803 C C . SER A 1 488 ? 31.965 -13.508 5.341 1.00 73.75 488 SER A C 1
ATOM 3805 O O . SER A 1 488 ? 31.042 -12.690 5.326 1.00 73.75 488 SER A O 1
ATOM 3807 N N . PHE A 1 489 ? 32.338 -14.176 4.247 1.00 72.06 489 PHE A N 1
ATOM 3808 C CA . PHE A 1 489 ? 31.716 -14.017 2.940 1.00 72.06 489 PHE A CA 1
ATOM 3809 C C . PHE A 1 489 ? 30.240 -14.446 2.938 1.00 72.06 489 PHE A C 1
ATOM 3811 O O . PHE A 1 489 ? 29.380 -13.651 2.556 1.00 72.06 489 PHE A O 1
ATOM 3818 N N . ALA A 1 490 ? 29.912 -15.642 3.441 1.00 63.78 490 ALA A N 1
ATOM 3819 C CA . ALA A 1 490 ? 28.543 -16.167 3.493 1.00 63.78 490 ALA A CA 1
ATOM 3820 C C . ALA A 1 490 ? 27.582 -15.325 4.362 1.00 63.78 490 ALA A C 1
ATOM 3822 O O . ALA A 1 490 ? 26.391 -15.213 4.055 1.00 63.78 490 ALA A O 1
ATOM 3823 N N . LEU A 1 491 ? 28.082 -14.703 5.436 1.00 59.53 491 LEU A N 1
ATOM 3824 C CA . LEU A 1 491 ? 27.312 -13.788 6.288 1.00 59.53 491 LEU A CA 1
ATOM 3825 C C . LEU A 1 491 ? 27.149 -12.392 5.666 1.00 59.53 491 LEU A C 1
ATOM 3827 O O . LEU A 1 491 ? 26.114 -11.750 5.854 1.00 59.53 491 LEU A O 1
ATOM 3831 N N . LYS A 1 492 ? 28.153 -11.918 4.920 1.00 59.84 492 LYS A N 1
ATOM 3832 C CA . LYS A 1 492 ? 28.164 -10.604 4.257 1.00 59.84 492 LYS A CA 1
ATOM 3833 C C . LYS A 1 492 ? 27.382 -10.592 2.939 1.00 59.84 492 LYS A C 1
ATOM 3835 O O . LYS A 1 492 ? 26.819 -9.556 2.589 1.00 59.84 492 LYS A O 1
ATOM 3840 N N . HIS A 1 493 ? 27.315 -11.735 2.258 1.00 50.56 493 HIS A N 1
ATOM 3841 C CA . HIS A 1 493 ? 26.647 -11.938 0.974 1.00 50.56 493 HIS A CA 1
ATOM 3842 C C . HIS A 1 493 ? 25.561 -13.026 1.060 1.00 50.56 493 HIS A C 1
ATOM 3844 O O . HIS A 1 493 ? 25.722 -14.125 0.516 1.00 50.56 493 HIS A O 1
ATOM 3850 N N . PRO A 1 494 ? 24.407 -12.746 1.700 1.00 47.28 494 PRO A N 1
ATOM 3851 C CA . PRO A 1 494 ? 23.279 -13.681 1.750 1.00 47.28 494 PRO A CA 1
ATOM 3852 C C . PRO A 1 494 ? 22.707 -14.022 0.358 1.00 47.28 494 PRO A C 1
ATOM 3854 O O . PRO A 1 494 ? 21.982 -15.002 0.204 1.00 47.28 494 PRO A O 1
ATOM 3857 N N . GLU A 1 495 ? 23.038 -13.250 -0.679 1.00 38.69 495 GLU A N 1
ATOM 3858 C CA . GLU A 1 495 ? 22.796 -13.587 -2.081 1.00 38.69 495 GLU A CA 1
ATOM 3859 C C . GLU A 1 495 ? 23.704 -14.695 -2.635 1.00 38.69 495 GLU A C 1
ATOM 3861 O O . GLU A 1 495 ? 23.269 -15.394 -3.543 1.00 38.69 495 GLU A O 1
ATOM 3866 N N . TYR A 1 496 ? 24.910 -14.912 -2.098 1.00 42.69 496 TYR A N 1
ATOM 3867 C CA . TYR A 1 496 ? 25.783 -16.026 -2.493 1.00 42.69 496 TYR A CA 1
ATOM 3868 C C . TYR A 1 496 ? 25.524 -17.297 -1.679 1.00 42.69 496 TYR A C 1
ATOM 3870 O O . TYR A 1 496 ? 25.730 -18.391 -2.195 1.00 42.69 496 TYR A O 1
ATOM 3878 N N . ALA A 1 497 ? 24.877 -17.193 -0.513 1.00 43.19 497 ALA A N 1
ATOM 3879 C CA . ALA A 1 497 ? 24.178 -18.337 0.081 1.00 43.19 497 ALA A CA 1
ATOM 3880 C C . ALA A 1 497 ? 23.100 -18.918 -0.867 1.00 43.19 497 ALA A C 1
ATOM 3882 O O . ALA A 1 497 ? 22.717 -20.080 -0.733 1.00 43.19 497 ALA A O 1
ATOM 3883 N N . LYS A 1 498 ? 22.649 -18.163 -1.888 1.00 37.84 498 LYS A N 1
ATOM 3884 C CA . LYS A 1 498 ? 21.814 -18.725 -2.956 1.00 37.84 498 LYS A CA 1
ATOM 3885 C C . LYS A 1 498 ? 22.555 -19.628 -3.933 1.00 37.84 498 LYS A C 1
ATOM 3887 O O . LYS A 1 498 ? 21.848 -20.329 -4.644 1.00 37.84 498 LYS A O 1
ATOM 3892 N N . ILE A 1 499 ? 23.889 -19.668 -3.994 1.00 38.94 499 ILE A N 1
ATOM 3893 C CA . ILE A 1 499 ? 24.617 -20.585 -4.897 1.00 38.94 499 ILE A CA 1
ATOM 3894 C C . ILE A 1 499 ? 24.150 -22.032 -4.657 1.00 38.94 499 ILE A C 1
ATOM 3896 O O . ILE A 1 499 ? 23.784 -22.719 -5.609 1.00 38.94 499 ILE A O 1
ATOM 3900 N N . PHE A 1 500 ? 23.957 -22.410 -3.390 1.00 44.16 500 PHE A N 1
ATOM 3901 C CA . PHE A 1 500 ? 23.373 -23.687 -2.944 1.00 44.16 500 PHE A CA 1
ATOM 3902 C C . PHE A 1 500 ? 21.886 -23.893 -3.305 1.00 44.16 500 PHE A C 1
ATOM 3904 O O . PHE A 1 500 ? 21.351 -24.988 -3.163 1.00 44.16 500 PHE A O 1
ATOM 3911 N N . THR A 1 501 ? 21.200 -22.854 -3.788 1.00 36.97 501 THR A N 1
ATOM 3912 C CA . THR A 1 501 ? 19.799 -22.889 -4.251 1.00 36.97 501 THR A CA 1
ATOM 3913 C C . THR A 1 501 ? 19.637 -22.637 -5.756 1.00 36.97 501 THR A C 1
ATOM 3915 O O . THR A 1 501 ? 18.573 -22.930 -6.298 1.00 36.97 501 THR A O 1
ATOM 3918 N N . THR A 1 502 ? 20.669 -22.149 -6.458 1.00 34.97 502 THR A N 1
ATOM 3919 C CA . THR A 1 502 ? 20.618 -21.743 -7.881 1.00 34.97 502 THR A CA 1
ATOM 3920 C C . THR A 1 502 ? 20.274 -22.906 -8.821 1.00 34.97 502 THR A C 1
ATOM 3922 O O . THR A 1 502 ? 19.694 -22.700 -9.885 1.00 34.97 502 THR A O 1
ATOM 3925 N N . TYR A 1 503 ? 20.526 -24.148 -8.399 1.00 36.91 503 TYR A N 1
ATOM 3926 C CA . TYR A 1 503 ? 20.064 -25.363 -9.079 1.00 36.91 503 TYR A CA 1
ATOM 3927 C C . TYR A 1 503 ? 18.537 -25.384 -9.343 1.00 36.91 503 TYR A C 1
ATOM 3929 O O . TYR A 1 503 ? 18.083 -25.910 -10.363 1.00 36.91 503 TYR A O 1
ATOM 3937 N N . LEU A 1 504 ? 17.731 -24.767 -8.469 1.00 35.66 504 LEU A N 1
ATOM 3938 C CA . LEU A 1 504 ? 16.264 -24.733 -8.573 1.00 35.66 504 LEU A CA 1
ATOM 3939 C C . LEU A 1 504 ? 15.772 -23.860 -9.745 1.00 35.66 504 LEU A C 1
ATOM 3941 O O . LEU A 1 504 ? 14.775 -24.196 -10.395 1.00 35.66 504 LEU A O 1
ATOM 3945 N N . ASP A 1 505 ? 16.505 -22.788 -10.053 1.00 34.44 505 ASP A N 1
ATOM 3946 C CA . ASP A 1 505 ? 16.222 -21.885 -11.176 1.00 34.44 505 ASP A CA 1
ATOM 3947 C C . ASP A 1 505 ? 16.655 -22.508 -12.525 1.00 34.44 505 ASP A C 1
ATOM 3949 O O . ASP A 1 505 ? 16.073 -22.222 -13.574 1.00 34.44 505 ASP A O 1
ATOM 3953 N N . LEU A 1 506 ? 17.639 -23.417 -12.510 1.00 34.16 506 LEU A N 1
ATOM 3954 C CA . LEU A 1 506 ? 18.133 -24.113 -13.707 1.00 34.16 506 LEU A CA 1
ATOM 3955 C C . LEU A 1 506 ? 17.227 -25.287 -14.121 1.00 34.16 506 LEU A C 1
ATOM 3957 O O . LEU A 1 506 ? 16.885 -25.417 -15.298 1.00 34.16 506 LEU A O 1
ATOM 3961 N N . GLN A 1 507 ? 16.763 -26.098 -13.163 1.00 33.03 507 GLN A N 1
ATOM 3962 C CA . GLN A 1 507 ? 15.821 -27.200 -13.422 1.00 33.03 507 GLN A CA 1
ATOM 3963 C C . GLN A 1 507 ? 14.496 -26.714 -14.035 1.00 33.03 507 GLN A C 1
ATOM 3965 O O . GLN A 1 507 ? 13.977 -27.315 -14.979 1.00 33.03 507 GLN A O 1
ATOM 3970 N N . THR A 1 508 ? 13.964 -25.587 -13.554 1.00 31.31 508 THR A N 1
ATOM 3971 C CA . THR A 1 508 ? 12.722 -25.003 -14.089 1.00 31.31 508 THR A CA 1
ATOM 3972 C C . THR A 1 508 ? 12.870 -24.540 -15.542 1.00 31.31 508 THR A C 1
ATOM 3974 O O . THR A 1 508 ? 11.943 -24.724 -16.332 1.00 31.31 508 THR A O 1
ATOM 3977 N N . CYS A 1 509 ? 14.039 -24.041 -15.952 1.00 31.28 509 CYS A N 1
ATOM 3978 C CA . CYS A 1 509 ? 14.294 -23.670 -17.348 1.00 31.28 509 CYS A CA 1
ATOM 3979 C C . CYS A 1 509 ? 14.375 -24.883 -18.296 1.00 31.28 509 CYS A C 1
ATOM 3981 O O . CYS A 1 509 ? 14.018 -24.763 -19.471 1.00 31.28 509 CYS A O 1
ATOM 3983 N N . HIS A 1 510 ? 14.782 -26.060 -17.809 1.00 32.69 510 HIS A N 1
ATOM 3984 C CA . HIS A 1 510 ? 14.905 -27.261 -18.643 1.00 32.69 510 HIS A CA 1
ATOM 3985 C C . HIS A 1 510 ? 13.556 -27.977 -18.851 1.00 32.69 510 HIS A C 1
ATOM 3987 O O . HIS A 1 510 ? 13.226 -28.379 -19.964 1.00 32.69 510 HIS A O 1
ATOM 3993 N N . VAL A 1 511 ? 12.704 -28.039 -17.819 1.00 31.44 511 VAL A N 1
ATOM 3994 C CA . VAL A 1 511 ? 11.378 -28.688 -17.910 1.00 31.44 511 VAL A CA 1
ATOM 3995 C C . VAL A 1 511 ? 10.395 -27.913 -18.805 1.00 31.44 511 VAL A C 1
ATOM 3997 O O . VAL A 1 511 ? 9.556 -28.520 -19.468 1.00 31.44 511 VAL A O 1
ATOM 4000 N N . PHE A 1 512 ? 10.503 -26.580 -18.878 1.00 29.59 512 PHE A N 1
ATOM 4001 C CA . PHE A 1 512 ? 9.629 -25.746 -19.720 1.00 29.59 512 PHE A CA 1
ATOM 4002 C C . PHE A 1 512 ? 10.139 -25.503 -21.152 1.00 29.59 512 PHE A C 1
ATOM 4004 O O . PHE A 1 512 ? 9.416 -24.897 -21.943 1.00 29.59 512 PHE A O 1
ATOM 4011 N N . SER A 1 513 ? 11.342 -25.967 -21.511 1.00 31.94 513 SER A N 1
ATOM 4012 C CA . SER A 1 513 ? 11.919 -25.764 -22.854 1.00 31.94 513 SER A CA 1
ATOM 4013 C C . SER A 1 513 ? 11.748 -26.953 -23.813 1.00 31.94 513 SER A C 1
ATOM 4015 O O . SER A 1 513 ? 12.081 -26.832 -24.991 1.00 31.94 513 SER A O 1
ATOM 4017 N N . LEU A 1 514 ? 11.151 -28.066 -23.365 1.00 27.77 514 LEU A N 1
ATOM 4018 C CA . LEU A 1 514 ? 10.790 -29.205 -24.220 1.00 27.77 514 LEU A CA 1
ATOM 4019 C C . LEU A 1 514 ? 9.494 -28.946 -25.024 1.00 27.77 514 LEU A C 1
ATOM 4021 O O . LEU A 1 514 ? 8.430 -28.745 -24.425 1.00 27.77 514 LEU A O 1
ATOM 4025 N N . PRO A 1 515 ? 9.521 -29.005 -26.373 1.00 29.83 515 PRO A N 1
ATOM 4026 C CA . PRO A 1 515 ? 8.311 -28.942 -27.189 1.00 29.83 515 PRO A CA 1
ATOM 4027 C C . PRO A 1 515 ? 7.407 -30.162 -26.963 1.00 29.83 515 PRO A C 1
ATOM 4029 O O . PRO A 1 515 ? 7.871 -31.300 -26.921 1.00 29.83 515 PRO A O 1
ATOM 4032 N N . LYS A 1 516 ? 6.089 -29.944 -26.889 1.00 31.78 516 LYS A N 1
ATOM 4033 C CA . LYS A 1 516 ? 5.094 -31.028 -26.870 1.00 31.78 516 LYS A CA 1
ATOM 4034 C C . LYS A 1 516 ? 4.834 -31.586 -28.272 1.00 31.78 516 LYS A C 1
ATOM 4036 O O . LYS A 1 516 ? 3.743 -31.402 -28.794 1.00 31.78 516 LYS A O 1
ATOM 4041 N N . GLU A 1 517 ? 5.810 -32.280 -28.847 1.00 31.47 517 GLU A N 1
ATOM 4042 C CA . GLU A 1 517 ? 5.615 -33.256 -29.929 1.00 31.47 517 GLU A CA 1
ATOM 4043 C C . GLU A 1 517 ? 6.908 -34.067 -30.148 1.00 31.47 517 GLU A C 1
ATOM 4045 O O . GLU A 1 517 ? 7.999 -33.556 -29.927 1.00 31.47 517 GLU A O 1
ATOM 4050 N N . VAL A 1 518 ? 6.759 -35.318 -30.611 1.00 30.17 518 VAL A N 1
ATOM 4051 C CA . VAL A 1 518 ? 7.772 -36.392 -30.795 1.00 30.17 518 VAL A CA 1
ATOM 4052 C C . VAL A 1 518 ? 7.895 -37.404 -29.634 1.00 30.17 518 VAL A C 1
ATOM 4054 O O . VAL A 1 518 ? 8.912 -37.537 -28.963 1.00 30.17 518 VAL A O 1
ATOM 4057 N N . GLN A 1 519 ? 6.864 -38.248 -29.508 1.00 28.91 519 GLN A N 1
ATOM 4058 C CA . GLN A 1 519 ? 7.040 -39.686 -29.240 1.00 28.91 519 GLN A CA 1
ATOM 4059 C C . GLN A 1 519 ? 6.425 -40.490 -30.401 1.00 28.91 519 GLN A C 1
ATOM 4061 O O . GLN A 1 519 ? 5.353 -41.072 -30.274 1.00 28.91 519 GLN A O 1
ATOM 4066 N N . ALA A 1 520 ? 7.094 -40.467 -31.559 1.00 26.94 520 ALA A N 1
ATOM 4067 C CA . ALA A 1 520 ? 6.928 -41.427 -32.655 1.00 26.94 520 ALA A CA 1
ATOM 4068 C C . ALA A 1 520 ? 8.082 -41.269 -33.666 1.00 26.94 520 ALA A C 1
ATOM 4070 O O . ALA A 1 520 ? 8.350 -40.170 -34.148 1.00 26.94 520 ALA A O 1
ATOM 4071 N N . THR A 1 521 ? 8.759 -42.367 -33.986 1.00 22.67 521 THR A N 1
ATOM 4072 C CA . THR A 1 521 ? 9.822 -42.502 -35.003 1.00 22.67 521 THR A CA 1
ATOM 4073 C C . THR A 1 521 ? 9.291 -43.279 -36.227 1.00 22.67 521 THR A C 1
ATOM 4075 O O . THR A 1 521 ? 8.242 -43.912 -36.109 1.00 22.67 521 THR A O 1
ATOM 4078 N N . PRO A 1 522 ? 10.016 -43.388 -37.365 1.00 31.47 522 PRO A N 1
ATOM 4079 C CA . PRO A 1 522 ? 10.952 -42.440 -37.995 1.00 31.47 522 PRO A CA 1
ATOM 4080 C C . PRO A 1 522 ? 10.750 -42.266 -39.537 1.00 31.47 522 PRO A C 1
ATOM 4082 O O . PRO A 1 522 ? 10.040 -43.033 -40.180 1.00 31.47 522 PRO A O 1
ATOM 4085 N N . SER A 1 523 ? 11.560 -41.374 -40.141 1.00 22.78 523 SER A N 1
ATOM 4086 C CA . SER A 1 523 ? 12.246 -41.540 -41.456 1.00 22.78 523 SER A CA 1
ATOM 4087 C C . SER A 1 523 ? 11.748 -40.837 -42.761 1.00 22.78 523 SER A C 1
ATOM 4089 O O . SER A 1 523 ? 10.624 -41.023 -43.208 1.00 22.78 523 SER A O 1
ATOM 4091 N N . VAL A 1 524 ? 12.719 -40.151 -43.415 1.00 23.48 524 VAL A N 1
ATOM 4092 C CA . VAL A 1 524 ? 13.023 -40.065 -44.881 1.00 23.48 524 VAL A CA 1
ATOM 4093 C C . VAL A 1 524 ? 12.424 -38.952 -45.800 1.00 23.48 524 VAL A C 1
ATOM 4095 O O . VAL A 1 524 ? 11.222 -38.850 -45.991 1.00 23.48 524 VAL A O 1
ATOM 4098 N N . GLN A 1 525 ? 13.359 -38.255 -46.497 1.00 23.03 525 GLN A N 1
ATOM 4099 C CA . GLN A 1 525 ? 13.289 -37.405 -47.729 1.00 23.03 525 GLN A CA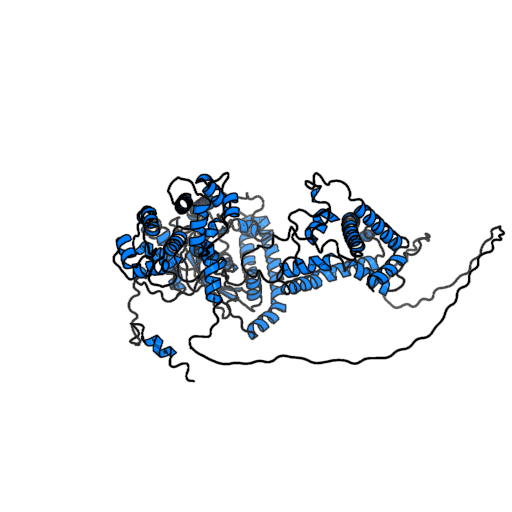 1
ATOM 4100 C C . GLN A 1 525 ? 12.586 -36.015 -47.710 1.00 23.03 525 GLN A C 1
ATOM 4102 O O . GLN A 1 525 ? 11.647 -35.819 -46.955 1.00 23.03 525 GLN A O 1
ATOM 4107 N N . SER A 1 526 ? 12.895 -35.026 -48.588 1.00 22.02 526 SER A N 1
ATOM 4108 C CA . SER A 1 526 ? 14.138 -34.536 -49.270 1.00 22.02 526 SER A CA 1
ATOM 4109 C C . SER A 1 526 ? 13.821 -33.294 -50.174 1.00 22.02 526 SER A C 1
ATOM 4111 O O . SER A 1 526 ? 12.664 -33.124 -50.539 1.00 22.02 526 SER A O 1
ATOM 4113 N N . LEU A 1 527 ? 14.844 -32.521 -50.614 1.00 22.75 527 LEU A N 1
ATOM 4114 C CA . LEU A 1 527 ? 14.860 -31.403 -51.619 1.00 22.75 527 LEU A CA 1
ATOM 4115 C C . LEU A 1 527 ? 14.162 -30.059 -51.235 1.00 22.75 527 LEU A C 1
ATOM 4117 O O . LEU A 1 527 ? 13.046 -30.059 -50.740 1.00 22.75 527 LEU A O 1
ATOM 4121 N N . CYS A 1 528 ? 14.848 -28.892 -51.249 1.00 20.77 528 CYS A N 1
ATOM 4122 C CA . CYS A 1 528 ? 15.224 -27.966 -52.369 1.00 20.77 528 CYS A CA 1
ATOM 4123 C C . CYS A 1 528 ? 14.015 -27.209 -52.996 1.00 20.77 528 CYS A C 1
ATOM 4125 O O . CYS A 1 528 ? 12.960 -27.806 -53.141 1.00 20.77 528 CYS A O 1
ATOM 4127 N N . VAL A 1 529 ? 14.043 -25.913 -53.382 1.00 22.58 529 VAL A N 1
ATOM 4128 C CA . VAL A 1 529 ? 15.096 -25.062 -54.013 1.00 22.58 529 VAL A CA 1
ATOM 4129 C C . VAL A 1 529 ? 14.943 -23.543 -53.657 1.00 22.58 529 VAL A C 1
ATOM 4131 O O . VAL A 1 529 ? 13.890 -23.116 -53.193 1.00 22.58 529 VAL A O 1
ATOM 4134 N N . LEU A 1 530 ? 15.977 -22.725 -53.924 1.00 18.83 530 LEU A N 1
ATOM 4135 C CA . LEU A 1 530 ? 16.034 -21.232 -53.975 1.00 18.83 530 LEU A CA 1
ATOM 4136 C C . LEU A 1 530 ? 15.886 -20.718 -55.462 1.00 18.83 530 LEU A C 1
ATOM 4138 O O . LEU A 1 530 ? 15.629 -21.562 -56.318 1.00 18.83 530 LEU A O 1
ATOM 4142 N N . PRO A 1 531 ? 16.217 -19.461 -55.883 1.00 36.88 531 PRO A N 1
ATOM 4143 C CA . PRO A 1 531 ? 15.690 -18.107 -55.556 1.00 36.88 531 PRO A CA 1
ATOM 4144 C C . PRO A 1 531 ? 15.375 -17.186 -56.804 1.00 36.88 531 PRO A C 1
ATOM 4146 O O . PRO A 1 531 ? 15.400 -17.655 -57.934 1.00 36.88 531 PRO A O 1
ATOM 4149 N N . VAL A 1 532 ? 15.210 -15.853 -56.580 1.00 23.05 532 VAL A N 1
ATOM 4150 C CA . VAL A 1 532 ? 15.265 -14.658 -57.513 1.00 23.05 532 VAL A CA 1
ATOM 4151 C C . VAL A 1 532 ? 14.125 -14.486 -58.574 1.00 23.05 532 VAL A C 1
ATOM 4153 O O . VAL A 1 532 ? 13.648 -15.471 -59.109 1.00 23.05 532 VAL A O 1
ATOM 4156 N N . PHE A 1 533 ? 13.573 -13.299 -58.935 1.00 22.14 533 PHE A N 1
ATOM 4157 C CA . PHE A 1 533 ? 14.226 -12.081 -59.482 1.00 22.14 533 PHE A CA 1
ATOM 4158 C C . PHE A 1 533 ? 13.327 -10.810 -59.678 1.00 22.14 533 PHE A C 1
ATOM 4160 O O . PHE A 1 533 ? 12.159 -10.915 -60.031 1.00 22.14 533 PHE A O 1
ATOM 4167 N N . LEU A 1 534 ? 13.996 -9.637 -59.625 1.00 21.86 534 LEU A N 1
ATOM 4168 C CA . LEU A 1 534 ? 13.837 -8.376 -60.409 1.00 21.86 534 LEU A CA 1
ATOM 4169 C C . LEU A 1 534 ? 12.746 -7.295 -60.145 1.00 21.86 534 LEU A C 1
ATOM 4171 O O . LEU A 1 534 ? 11.685 -7.511 -59.577 1.00 21.86 534 LEU A O 1
ATOM 4175 N N . THR A 1 535 ? 13.143 -6.075 -60.546 1.00 21.19 535 THR A N 1
ATOM 4176 C CA . THR A 1 535 ? 12.666 -4.699 -60.252 1.00 21.19 535 THR A CA 1
ATOM 4177 C C . THR A 1 535 ? 12.082 -4.032 -61.535 1.00 21.19 535 THR A C 1
ATOM 4179 O O . THR A 1 535 ? 11.685 -4.783 -62.424 1.00 21.19 535 THR A O 1
ATOM 4182 N N . PRO A 1 536 ? 12.162 -2.699 -61.803 1.00 35.25 536 PRO A N 1
ATOM 4183 C CA . PRO A 1 536 ? 11.785 -1.449 -61.091 1.00 35.25 536 PRO A CA 1
ATOM 4184 C C . PRO A 1 536 ? 10.782 -0.582 -61.926 1.00 35.25 536 PRO A C 1
ATOM 4186 O O . PRO A 1 536 ? 10.340 -1.033 -62.976 1.00 35.25 536 PRO A O 1
ATOM 4189 N N . LEU A 1 537 ? 10.491 0.689 -61.552 1.00 22.48 537 LEU A N 1
ATOM 4190 C CA . LEU A 1 537 ? 10.267 1.799 -62.526 1.00 22.48 537 LEU A CA 1
ATOM 4191 C C . LEU A 1 537 ? 10.260 3.237 -61.927 1.00 22.48 537 LEU A C 1
ATOM 4193 O O . LEU A 1 537 ? 9.854 3.467 -60.793 1.00 22.48 537 LEU A O 1
ATOM 4197 N N . SER A 1 538 ? 10.733 4.186 -62.747 1.00 23.77 538 SER A N 1
ATOM 4198 C CA . SER A 1 538 ? 10.874 5.669 -62.663 1.00 23.77 538 SER A CA 1
ATOM 4199 C C . SER A 1 538 ? 11.215 6.119 -64.121 1.00 23.77 538 SER A C 1
ATOM 4201 O O . SER A 1 538 ? 11.738 5.229 -64.806 1.00 23.77 538 SER A O 1
ATOM 4203 N N . PRO A 1 539 ? 10.989 7.350 -64.685 1.00 37.22 539 PRO A N 1
ATOM 4204 C CA . PRO A 1 539 ? 11.301 8.689 -64.116 1.00 37.22 539 PRO A CA 1
ATOM 4205 C C . PRO A 1 539 ? 10.490 9.915 -64.664 1.00 37.22 539 PRO A C 1
ATOM 4207 O O . PRO A 1 539 ? 9.532 9.742 -65.412 1.00 37.22 539 PRO A O 1
ATOM 4210 N N . THR A 1 540 ? 10.881 11.169 -64.329 1.00 23.11 540 THR A N 1
ATOM 4211 C CA . THR A 1 540 ? 11.239 12.312 -65.250 1.00 23.11 540 THR A CA 1
ATOM 4212 C C . THR A 1 540 ? 11.246 13.712 -64.567 1.00 23.11 540 THR A C 1
ATOM 4214 O O . THR A 1 540 ? 10.633 13.902 -63.523 1.00 23.11 540 THR A O 1
ATOM 4217 N N . ALA A 1 541 ? 11.974 14.686 -65.150 1.00 22.08 541 ALA A N 1
ATOM 4218 C CA . ALA A 1 541 ? 12.113 16.116 -64.754 1.00 22.08 541 ALA A CA 1
ATOM 4219 C C . ALA A 1 541 ? 11.917 17.041 -66.002 1.00 22.08 541 ALA A C 1
ATOM 4221 O O . ALA A 1 541 ? 11.663 16.457 -67.061 1.00 22.08 541 ALA A O 1
ATOM 4222 N N . PRO A 1 542 ? 12.012 18.410 -65.976 1.00 34.00 542 PRO A N 1
ATOM 4223 C CA . PRO A 1 542 ? 13.304 19.150 -65.919 1.00 34.00 542 PRO A CA 1
ATOM 4224 C C . PRO A 1 542 ? 13.275 20.632 -65.373 1.00 34.00 542 PRO A C 1
ATOM 4226 O O . PRO A 1 542 ? 12.370 21.029 -64.648 1.00 34.00 542 PRO A O 1
ATOM 4229 N N . MET A 1 543 ? 14.324 21.422 -65.693 1.00 22.69 543 MET A N 1
ATOM 4230 C CA . MET A 1 543 ? 14.808 22.719 -65.129 1.00 22.69 543 MET A CA 1
ATOM 4231 C C . MET A 1 543 ? 14.232 24.028 -65.746 1.00 22.69 543 MET A C 1
ATOM 4233 O O . MET A 1 543 ? 13.699 23.959 -66.847 1.00 22.69 543 MET A O 1
ATOM 4237 N N . LEU A 1 544 ? 14.535 25.224 -65.169 1.00 22.08 544 LEU A N 1
ATOM 4238 C CA . LEU A 1 544 ? 15.326 26.299 -65.852 1.00 22.08 544 LEU A CA 1
ATOM 4239 C C . LEU A 1 544 ? 15.836 27.489 -64.962 1.00 22.08 544 LEU A C 1
ATOM 4241 O O . LEU A 1 544 ? 15.388 27.681 -63.839 1.00 22.08 544 LEU A O 1
ATOM 4245 N N . LEU A 1 545 ? 16.813 28.239 -65.514 1.00 21.75 545 LEU A N 1
ATOM 4246 C CA . LEU A 1 545 ? 17.715 29.331 -65.027 1.00 21.75 545 LEU A CA 1
ATOM 4247 C C . LEU A 1 545 ? 17.070 30.583 -64.340 1.00 21.75 545 LEU A C 1
ATOM 4249 O O . LEU A 1 545 ? 15.892 30.832 -64.541 1.00 21.75 545 LEU A O 1
ATOM 4253 N N . ALA A 1 546 ? 17.771 31.463 -63.577 1.00 23.14 546 ALA A N 1
ATOM 4254 C CA . ALA A 1 546 ? 18.887 32.341 -64.022 1.00 23.14 546 ALA A CA 1
ATOM 4255 C C . ALA A 1 546 ? 19.670 33.131 -62.921 1.00 23.14 546 ALA A C 1
ATOM 4257 O O . ALA A 1 546 ? 19.241 33.246 -61.778 1.00 23.14 546 ALA A O 1
ATOM 4258 N N . ARG A 1 547 ? 20.830 33.706 -63.309 1.00 25.69 547 ARG A N 1
ATOM 4259 C CA . ARG A 1 547 ? 21.722 34.616 -62.534 1.00 25.69 547 ARG A CA 1
ATOM 4260 C C . ARG A 1 547 ? 21.239 36.079 -62.547 1.00 25.69 547 ARG A C 1
ATOM 4262 O O . ARG A 1 547 ? 20.794 36.513 -63.602 1.00 25.69 547 ARG A O 1
ATOM 4269 N N . MET A 1 548 ? 21.574 36.874 -61.514 1.00 22.81 548 MET A N 1
ATOM 4270 C CA . MET A 1 548 ? 22.353 38.136 -61.648 1.00 22.81 548 MET A CA 1
ATOM 4271 C C . MET A 1 548 ? 22.687 38.809 -60.296 1.00 22.81 548 MET A C 1
ATOM 4273 O O . MET A 1 548 ? 22.000 38.605 -59.304 1.00 22.81 548 MET A O 1
ATOM 4277 N N . ASN A 1 549 ? 23.756 39.614 -60.284 1.00 25.03 549 ASN A N 1
ATOM 4278 C CA . ASN A 1 549 ? 24.238 40.469 -59.186 1.00 25.03 549 ASN A CA 1
ATOM 4279 C C . ASN A 1 549 ? 24.699 41.807 -59.804 1.00 25.03 549 ASN A C 1
ATOM 4281 O O . ASN A 1 549 ? 25.268 41.764 -60.899 1.00 25.03 549 ASN A O 1
ATOM 4285 N N . PRO A 1 550 ? 24.487 42.964 -59.152 1.00 31.75 550 PRO A N 1
ATOM 4286 C CA . PRO A 1 550 ? 25.567 43.960 -59.103 1.00 31.75 550 PRO A CA 1
ATOM 4287 C C . PRO A 1 550 ? 25.688 44.737 -57.769 1.00 31.75 550 PRO A C 1
ATOM 4289 O O . PRO A 1 550 ? 24.758 44.818 -56.970 1.00 31.75 550 PRO A O 1
ATOM 4292 N N . GLN A 1 551 ? 26.861 45.346 -57.558 1.00 25.64 551 GLN A N 1
ATOM 4293 C CA . GLN A 1 551 ? 27.187 46.241 -56.433 1.00 25.64 551 GLN A CA 1
ATOM 4294 C C . GLN A 1 551 ? 26.815 47.717 -56.697 1.00 25.64 551 GLN A C 1
ATOM 4296 O O . GLN A 1 551 ? 26.666 48.097 -57.855 1.00 25.64 551 GLN A O 1
ATOM 4301 N N . VAL A 1 552 ? 26.802 48.559 -55.645 1.00 25.80 552 VAL A N 1
ATOM 4302 C CA . VAL A 1 552 ? 27.737 49.703 -55.391 1.00 25.80 552 VAL A CA 1
ATOM 4303 C C . VAL A 1 552 ? 27.202 50.612 -54.247 1.00 25.80 552 VAL A C 1
ATOM 4305 O O . VAL A 1 552 ? 26.007 50.621 -53.967 1.00 25.80 552 VAL A O 1
ATOM 4308 N N . GLN A 1 553 ? 28.106 51.298 -53.525 1.00 25.72 553 GLN A N 1
ATOM 4309 C CA . GLN A 1 553 ? 27.849 52.223 -52.395 1.00 25.72 553 GLN A CA 1
ATOM 4310 C C . GLN A 1 553 ? 27.790 53.725 -52.851 1.00 25.72 553 GLN A C 1
ATOM 4312 O O . GLN A 1 553 ? 27.387 53.968 -53.982 1.00 25.72 553 GLN A O 1
ATOM 4317 N N . PRO A 1 554 ? 28.167 54.746 -52.040 1.00 52.19 554 PRO A N 1
ATOM 4318 C CA . PRO A 1 554 ? 27.298 55.486 -51.109 1.00 52.19 554 PRO A CA 1
ATOM 4319 C C . PRO A 1 554 ? 27.283 57.013 -51.368 1.00 52.19 554 PRO A C 1
ATOM 4321 O O . PRO A 1 554 ? 28.138 57.520 -52.085 1.00 52.19 554 PRO A O 1
ATOM 4324 N N . GLU A 1 555 ? 26.438 57.782 -50.668 1.00 28.33 555 GLU A N 1
ATOM 4325 C CA . GLU A 1 555 ? 26.677 59.229 -50.489 1.00 28.33 555 GLU A CA 1
ATOM 4326 C C . GLU A 1 555 ? 26.366 59.735 -49.075 1.00 28.33 555 GLU A C 1
ATOM 4328 O O . GLU A 1 555 ? 25.532 59.193 -48.349 1.00 28.33 555 GLU A O 1
ATOM 4333 N N . ASN A 1 556 ? 27.092 60.790 -48.701 1.00 27.72 556 ASN A N 1
ATOM 4334 C CA . ASN A 1 556 ? 27.100 61.452 -47.403 1.00 27.72 556 ASN A CA 1
ATOM 4335 C C . ASN A 1 556 ? 27.029 62.967 -47.673 1.00 27.72 556 ASN A C 1
ATOM 4337 O O . ASN A 1 556 ? 27.804 63.466 -48.485 1.00 27.72 556 ASN A O 1
ATOM 4341 N N . GLY A 1 557 ? 26.151 63.711 -47.000 1.00 26.47 557 GLY A N 1
ATOM 4342 C CA . GLY A 1 557 ? 26.033 65.162 -47.201 1.00 26.47 557 GLY A CA 1
ATOM 4343 C C . GLY A 1 557 ? 24.923 65.758 -46.342 1.00 26.47 557 GLY A C 1
ATOM 4344 O O . GLY A 1 557 ? 23.747 65.548 -46.620 1.00 26.47 557 GLY A O 1
ATOM 4345 N N . GLY A 1 558 ? 25.287 66.443 -45.256 1.00 27.41 558 GLY A N 1
ATOM 4346 C CA . GLY A 1 558 ? 24.337 66.886 -44.231 1.00 27.41 558 GLY A CA 1
ATOM 4347 C C . GLY A 1 558 ? 24.090 68.395 -44.191 1.00 27.41 558 GLY A C 1
ATOM 4348 O O . GLY A 1 558 ? 24.839 69.181 -44.762 1.00 27.41 558 GLY A O 1
ATOM 4349 N N . ALA A 1 559 ? 23.071 68.784 -43.422 1.00 25.05 559 ALA A N 1
ATOM 4350 C CA . ALA A 1 559 ? 22.888 70.123 -42.865 1.00 25.05 559 ALA A CA 1
ATOM 4351 C C . ALA A 1 559 ? 21.983 70.046 -41.618 1.00 25.05 559 ALA A C 1
ATOM 4353 O O . ALA A 1 559 ? 21.014 69.289 -41.601 1.00 25.05 559 ALA A O 1
ATOM 4354 N N . GLY A 1 560 ? 22.292 70.826 -40.578 1.00 26.08 560 GLY A N 1
ATOM 4355 C CA . GLY A 1 560 ? 21.309 71.244 -39.561 1.00 26.08 560 GLY A CA 1
ATOM 4356 C C . GLY A 1 560 ? 20.825 72.674 -39.862 1.00 26.08 560 GLY A C 1
ATOM 4357 O O . GLY A 1 560 ? 21.073 73.147 -40.973 1.00 26.08 560 GLY A O 1
ATOM 4358 N N . PRO A 1 561 ? 20.256 73.425 -38.896 1.00 45.41 561 PRO A N 1
ATOM 4359 C CA . PRO A 1 561 ? 19.873 73.061 -37.525 1.00 45.41 561 PRO A CA 1
ATOM 4360 C C . PRO A 1 561 ? 18.418 73.496 -37.185 1.00 45.41 561 PRO A C 1
ATOM 4362 O O . PRO A 1 561 ? 17.693 73.979 -38.045 1.00 45.41 561 PRO A O 1
ATOM 4365 N N . GLY A 1 562 ? 18.033 73.447 -35.903 1.00 26.45 562 GLY A N 1
ATOM 4366 C CA . GLY A 1 562 ? 17.060 74.409 -35.352 1.00 26.45 562 GLY A CA 1
ATOM 4367 C C . GLY A 1 562 ? 15.619 73.923 -35.134 1.00 26.45 562 GLY A C 1
ATOM 4368 O O . GLY A 1 562 ? 14.945 73.429 -36.027 1.00 26.45 562 GLY A O 1
ATOM 4369 N N . SER A 1 563 ? 15.157 74.109 -33.902 1.00 31.59 563 SER A N 1
ATOM 4370 C CA . SER A 1 563 ? 13.819 73.851 -33.353 1.00 31.59 563 SER A CA 1
ATOM 4371 C C . SER A 1 563 ? 12.675 74.697 -33.931 1.00 31.59 563 SER A C 1
ATOM 4373 O O . SER A 1 563 ? 12.872 75.896 -34.090 1.00 31.59 563 SER A O 1
ATOM 4375 N N . GLU A 1 564 ? 11.452 74.139 -33.992 1.00 23.75 564 GLU A N 1
ATOM 4376 C CA . GLU A 1 564 ? 10.234 74.778 -33.434 1.00 23.75 564 GLU A CA 1
ATOM 4377 C C . GLU A 1 564 ? 9.023 73.812 -33.305 1.00 23.75 564 GLU A C 1
ATOM 4379 O O . GLU A 1 564 ? 8.991 72.735 -33.899 1.00 23.75 564 GLU A O 1
ATOM 4384 N N . GLN A 1 565 ? 8.040 74.182 -32.470 1.00 29.02 565 GLN A N 1
ATOM 4385 C CA . GLN A 1 565 ? 6.797 73.456 -32.113 1.00 29.02 565 GLN A CA 1
ATOM 4386 C C . GLN A 1 565 ? 5.635 74.476 -31.951 1.00 29.02 565 GLN A C 1
ATOM 4388 O O . GLN A 1 565 ? 5.938 75.657 -31.788 1.00 29.02 565 GLN A O 1
ATOM 4393 N N . PRO A 1 566 ? 4.335 74.081 -31.823 1.00 56.47 566 PRO A N 1
ATOM 4394 C CA . PRO A 1 566 ? 3.705 72.767 -32.016 1.00 56.47 566 PRO A CA 1
ATOM 4395 C C . PRO A 1 566 ? 2.647 72.810 -33.166 1.00 56.47 566 PRO A C 1
ATOM 4397 O O . PRO A 1 566 ? 3.118 72.689 -34.293 1.00 56.47 566 PRO A O 1
ATOM 4400 N N . PRO A 1 567 ? 1.300 73.031 -33.046 1.00 39.31 567 PRO A N 1
ATOM 4401 C CA . PRO A 1 567 ? 0.306 72.923 -31.956 1.00 39.31 567 PRO A CA 1
ATOM 4402 C C . PRO A 1 567 ? -0.640 71.684 -32.087 1.00 39.31 567 PRO A C 1
ATOM 4404 O O . PRO A 1 567 ? -0.338 70.716 -32.776 1.00 39.31 567 PRO A O 1
ATOM 4407 N N . ARG A 1 568 ? -1.782 71.671 -31.370 1.00 38.09 568 ARG A N 1
ATOM 4408 C CA . ARG A 1 568 ? -2.731 70.532 -31.199 1.00 38.09 568 ARG A CA 1
ATOM 4409 C C . ARG A 1 568 ? -4.024 70.626 -32.040 1.00 38.09 568 ARG A C 1
ATOM 4411 O O . ARG A 1 568 ? -4.487 71.733 -32.309 1.00 38.09 568 ARG A O 1
ATOM 4418 N N . LYS A 1 569 ? -4.737 69.496 -32.243 1.00 24.91 569 LYS A N 1
ATOM 4419 C CA . LYS A 1 569 ? -6.224 69.468 -32.340 1.00 24.91 569 LYS A CA 1
ATOM 4420 C C . LYS A 1 569 ? -6.891 68.140 -31.892 1.00 24.91 569 LYS A C 1
ATOM 4422 O O . LYS A 1 569 ? -6.233 67.122 -31.731 1.00 24.91 569 LYS A O 1
ATOM 4427 N N . ARG A 1 570 ? -8.204 68.238 -31.621 1.00 30.45 570 ARG A N 1
ATOM 4428 C CA . ARG A 1 570 ? -9.138 67.370 -30.847 1.00 30.45 570 ARG A CA 1
ATOM 4429 C C . ARG A 1 570 ? -9.854 66.275 -31.681 1.00 30.45 570 ARG A C 1
ATOM 4431 O O . ARG A 1 570 ? -10.036 66.492 -32.874 1.00 30.45 570 ARG A O 1
ATOM 4438 N N . LYS A 1 571 ? -10.377 65.215 -31.021 1.00 25.06 571 LYS A N 1
ATOM 4439 C CA . LYS A 1 571 ? -11.673 64.492 -31.266 1.00 25.06 571 LYS A CA 1
ATOM 4440 C C . LYS A 1 571 ? -11.975 63.573 -30.055 1.00 25.06 571 LYS A C 1
ATOM 4442 O O . LYS A 1 571 ? -11.056 62.916 -29.591 1.00 25.06 571 LYS A O 1
ATOM 4447 N N . GLU A 1 572 ? -13.067 63.732 -29.298 1.00 23.73 572 GLU A N 1
ATOM 4448 C CA . GLU A 1 572 ? -14.489 63.347 -29.516 1.00 23.73 572 GLU A CA 1
ATOM 4449 C C . GLU A 1 572 ? -14.809 61.847 -29.330 1.00 23.73 572 GLU A C 1
ATOM 4451 O O . GLU A 1 572 ? -14.139 60.984 -29.886 1.00 23.73 572 GLU A O 1
ATOM 4456 N N . VAL A 1 573 ? -15.836 61.557 -28.513 1.00 24.02 573 VAL A N 1
ATOM 4457 C CA . VAL A 1 573 ? -16.231 60.221 -28.017 1.00 24.02 573 VAL A CA 1
ATOM 4458 C C . VAL A 1 573 ? -17.737 60.028 -28.204 1.00 24.02 573 VAL A C 1
ATOM 4460 O O . VAL A 1 573 ? -18.513 60.936 -27.910 1.00 24.02 573 VAL A O 1
ATOM 4463 N N . LEU A 1 574 ? -18.151 58.835 -28.642 1.00 24.19 574 LEU A N 1
ATOM 4464 C CA . LEU A 1 574 ? -19.555 58.449 -28.813 1.00 24.19 574 LEU A CA 1
ATOM 4465 C C . LEU A 1 574 ? -19.963 57.435 -27.730 1.00 24.19 574 LEU A C 1
ATOM 4467 O O . LEU A 1 574 ? -19.202 56.519 -27.425 1.00 24.19 574 LEU A O 1
ATOM 4471 N N . VAL A 1 575 ? -21.155 57.593 -27.147 1.00 26.33 575 VAL A N 1
ATOM 4472 C CA . VAL A 1 575 ? -21.652 56.772 -26.026 1.00 26.33 575 VAL A CA 1
ATOM 4473 C C . VAL A 1 575 ? -22.882 55.972 -26.450 1.00 26.33 575 VAL A C 1
ATOM 4475 O O . VAL A 1 575 ? -23.818 56.534 -27.013 1.00 26.33 575 VAL A O 1
ATOM 4478 N N . VAL A 1 576 ? -22.921 54.685 -26.095 1.00 25.61 576 VAL A N 1
ATOM 4479 C CA . VAL A 1 576 ? -24.134 53.849 -26.098 1.00 25.61 576 VAL A CA 1
ATOM 4480 C C . VAL A 1 576 ? -24.255 53.173 -24.728 1.00 25.61 576 VAL A C 1
ATOM 4482 O O . VAL A 1 576 ? -23.250 52.791 -24.131 1.00 25.61 576 VAL A O 1
ATOM 4485 N N . LYS A 1 577 ? -25.481 53.078 -24.200 1.00 27.33 577 LYS A N 1
ATOM 4486 C CA . LYS A 1 577 ? -25.783 52.679 -22.817 1.00 27.33 577 LYS A CA 1
ATOM 4487 C C . LYS A 1 577 ? -26.971 51.720 -22.765 1.00 27.33 577 LYS A C 1
ATOM 4489 O O . LYS A 1 577 ? -28.063 52.115 -23.147 1.00 27.33 577 LYS A O 1
ATOM 4494 N N . GLU A 1 578 ? -26.786 50.570 -22.123 1.00 27.70 578 GLU A N 1
ATOM 4495 C CA . GLU A 1 578 ? -27.821 49.797 -21.414 1.00 27.70 578 GLU A CA 1
ATOM 4496 C C . GLU A 1 578 ? -27.133 49.153 -20.195 1.00 27.70 578 GLU A C 1
ATOM 4498 O O . GLU A 1 578 ? -26.050 48.599 -20.331 1.00 27.70 578 GLU A O 1
ATOM 4503 N N . ARG A 1 579 ? -27.493 49.458 -18.942 1.00 32.75 579 ARG A N 1
ATOM 4504 C CA . ARG A 1 579 ? -28.706 49.161 -18.136 1.00 32.75 579 ARG A CA 1
ATOM 4505 C C . ARG A 1 579 ? -28.360 48.166 -17.010 1.00 32.75 579 ARG A C 1
ATOM 4507 O O . ARG A 1 579 ? -28.696 46.991 -17.074 1.00 32.75 579 ARG A O 1
ATOM 4514 N N . ASN A 1 580 ? -27.733 48.724 -15.965 1.00 27.38 580 ASN A N 1
ATOM 4515 C CA . ASN A 1 580 ? -27.907 48.451 -14.520 1.00 27.38 580 ASN A CA 1
ATOM 4516 C C . ASN A 1 580 ? -26.576 48.255 -13.772 1.00 27.38 580 ASN A C 1
ATOM 4518 O O . ASN A 1 580 ? -25.818 47.341 -14.068 1.00 27.38 580 ASN A O 1
ATOM 4522 N N . GLY A 1 581 ? -26.338 49.097 -12.758 1.00 26.80 581 GLY A N 1
ATOM 4523 C CA . GLY A 1 581 ? -25.150 49.060 -11.893 1.00 26.80 581 GLY A CA 1
ATOM 4524 C C . GLY A 1 581 ? -24.300 50.327 -12.014 1.00 26.80 581 GLY A C 1
ATOM 4525 O O . GLY A 1 581 ? -23.717 50.598 -13.058 1.00 26.80 581 GLY A O 1
ATOM 4526 N N . VAL A 1 582 ? -24.267 51.135 -10.952 1.00 34.16 582 VAL A N 1
ATOM 4527 C CA . VAL A 1 582 ? -23.514 52.400 -10.890 1.00 34.16 582 VAL A CA 1
ATOM 4528 C C . VAL A 1 582 ? -22.046 52.121 -10.560 1.00 34.16 582 VAL A C 1
ATOM 4530 O O . VAL A 1 582 ? -21.770 51.445 -9.575 1.00 34.16 582 VAL A O 1
ATOM 4533 N N . GLN A 1 583 ? -21.114 52.717 -11.309 1.00 28.11 583 GLN A N 1
ATOM 4534 C CA . GLN A 1 583 ? -19.703 52.817 -10.921 1.00 28.11 583 GLN A CA 1
ATOM 4535 C C . GLN A 1 583 ? -19.324 54.301 -10.819 1.00 28.11 583 GLN A C 1
ATOM 4537 O O . GLN A 1 583 ? -19.504 55.056 -11.777 1.00 28.11 583 GLN A O 1
ATOM 4542 N N . CYS A 1 584 ? -18.821 54.732 -9.660 1.00 27.45 584 CYS A N 1
ATOM 4543 C CA . CYS A 1 584 ? -18.372 56.110 -9.457 1.00 27.45 584 CYS A CA 1
ATOM 4544 C C . CYS A 1 584 ? -17.180 56.462 -10.355 1.00 27.45 584 CYS A C 1
ATOM 4546 O O . CYS A 1 584 ? -16.196 55.724 -10.422 1.00 27.45 584 CYS A O 1
ATOM 4548 N N . LEU A 1 585 ? -17.241 57.649 -10.959 1.00 34.12 585 LEU A N 1
ATOM 4549 C CA . LEU A 1 585 ? -16.094 58.305 -11.575 1.00 34.12 585 LEU A CA 1
ATOM 4550 C C . LEU A 1 585 ? -15.129 58.773 -10.477 1.00 34.12 585 LEU A C 1
ATOM 4552 O O . LEU A 1 585 ? -15.400 59.756 -9.791 1.00 34.12 585 LEU A O 1
ATOM 4556 N N . LEU A 1 586 ? -13.984 58.105 -10.348 1.00 27.88 586 LEU A N 1
ATOM 4557 C CA . LEU A 1 586 ? -12.789 58.705 -9.759 1.00 27.88 586 LEU A CA 1
ATOM 4558 C C . LEU A 1 586 ? -11.809 59.000 -10.889 1.00 27.88 586 LEU A C 1
ATOM 4560 O O . LEU A 1 586 ? -11.245 58.090 -11.491 1.00 27.88 586 LEU A O 1
ATOM 4564 N N . ALA A 1 587 ? -11.632 60.287 -11.181 1.00 33.53 587 ALA A N 1
ATOM 4565 C CA . ALA A 1 587 ? -10.619 60.753 -12.111 1.00 33.53 587 ALA A CA 1
ATOM 4566 C C . ALA A 1 587 ? -9.227 60.558 -11.487 1.00 33.53 587 ALA A C 1
ATOM 4568 O O . ALA A 1 587 ? -8.807 61.328 -10.622 1.00 33.53 587 ALA A O 1
ATOM 4569 N N . SER A 1 588 ? -8.508 59.523 -11.919 1.00 27.52 588 SER A N 1
ATOM 4570 C CA . SER A 1 588 ? -7.071 59.401 -11.684 1.00 27.52 588 SER A CA 1
ATOM 4571 C C . SER A 1 588 ? -6.322 60.328 -12.643 1.00 27.52 588 SER A C 1
ATOM 4573 O O . SER A 1 588 ? -6.591 60.330 -13.841 1.00 27.52 588 SER A O 1
ATOM 4575 N N . ARG A 1 589 ? -5.414 61.136 -12.086 1.00 31.84 589 ARG A N 1
ATOM 4576 C CA . ARG A 1 589 ? -4.612 62.150 -12.791 1.00 31.84 589 ARG A CA 1
ATOM 4577 C C . ARG A 1 589 ? -3.850 61.564 -13.984 1.00 31.84 589 ARG A C 1
ATOM 4579 O O . ARG A 1 589 ? -3.282 60.484 -13.854 1.00 31.84 589 ARG A O 1
ATOM 4586 N N . ASP A 1 590 ? -3.741 62.348 -15.059 1.00 36.62 590 ASP A N 1
ATOM 4587 C CA . ASP A 1 590 ? -2.752 62.133 -16.120 1.00 36.62 590 ASP A CA 1
ATOM 4588 C C . ASP A 1 590 ? -1.334 62.145 -15.521 1.00 36.62 590 ASP A C 1
ATOM 4590 O O . ASP A 1 590 ? -0.778 63.196 -15.192 1.00 36.62 590 ASP A O 1
ATOM 4594 N N . GLY A 1 591 ? -0.763 60.954 -15.370 1.00 36.31 591 GLY A N 1
ATOM 4595 C CA . GLY A 1 591 ? 0.673 60.714 -15.433 1.00 36.31 591 GLY A CA 1
ATOM 4596 C C . GLY A 1 591 ? 0.956 59.963 -16.732 1.00 36.31 591 GLY A C 1
ATOM 4597 O O . GLY A 1 591 ? 0.116 59.181 -17.175 1.00 36.31 591 GLY A O 1
ATOM 4598 N N . ASP A 1 592 ? 2.111 60.210 -17.347 1.00 41.78 592 ASP A N 1
ATOM 4599 C CA . ASP A 1 592 ? 2.485 59.704 -18.679 1.00 41.78 592 ASP A CA 1
ATOM 4600 C C . ASP A 1 592 ? 2.878 58.204 -18.650 1.00 41.78 592 ASP A C 1
ATOM 4602 O O . ASP A 1 592 ? 3.971 57.797 -19.046 1.00 41.78 592 ASP A O 1
ATOM 4606 N N . GLU A 1 593 ? 1.999 57.358 -18.097 1.00 50.22 593 GLU A N 1
ATOM 4607 C CA . GLU A 1 593 ? 2.162 55.905 -18.074 1.00 50.22 593 GLU A CA 1
ATOM 4608 C C . GLU A 1 593 ? 1.921 55.336 -19.475 1.00 50.22 593 GLU A C 1
ATOM 4610 O O . GLU A 1 593 ? 0.781 55.180 -19.925 1.00 50.22 593 GLU A O 1
ATOM 4615 N N . GLN A 1 594 ? 3.006 54.975 -20.167 1.00 60.72 594 GLN A N 1
ATOM 4616 C CA . GLN A 1 594 ? 2.899 54.244 -21.427 1.00 60.72 594 GLN A CA 1
ATOM 4617 C C . GLN A 1 594 ? 2.060 52.968 -21.226 1.00 60.72 594 GLN A C 1
ATOM 4619 O O . GLN A 1 594 ? 2.373 52.155 -20.348 1.00 60.72 594 GLN A O 1
ATOM 4624 N N . PRO A 1 595 ? 1.005 52.745 -22.032 1.00 70.75 595 PRO A N 1
ATOM 4625 C CA . PRO A 1 595 ? 0.114 51.613 -21.835 1.00 70.75 595 PRO A CA 1
ATOM 4626 C C . PRO A 1 595 ? 0.879 50.297 -22.006 1.00 70.75 595 PRO A C 1
ATOM 4628 O O . PRO A 1 595 ? 1.504 50.068 -23.043 1.00 70.75 595 PRO A O 1
ATOM 4631 N N . ARG A 1 596 ? 0.796 49.414 -20.995 1.00 79.56 596 ARG A N 1
ATOM 4632 C CA . ARG A 1 596 ? 1.493 48.114 -20.969 1.00 79.56 596 ARG A CA 1
ATOM 4633 C C . ARG A 1 596 ? 1.351 47.383 -22.304 1.00 79.56 596 ARG A C 1
ATOM 4635 O O . ARG A 1 596 ? 0.224 47.114 -22.735 1.00 79.56 596 ARG A O 1
ATOM 4642 N N . GLU A 1 597 ? 2.494 47.017 -22.889 1.00 82.00 597 GLU A N 1
ATOM 4643 C CA . GLU A 1 597 ? 2.568 46.365 -24.197 1.00 82.00 597 GLU A CA 1
ATOM 4644 C C . GLU A 1 597 ? 1.659 45.133 -24.307 1.00 82.00 597 GLU A C 1
ATOM 4646 O O . GLU A 1 597 ? 1.452 44.382 -23.348 1.00 82.00 597 GLU A O 1
ATOM 4651 N N . THR A 1 598 ? 1.133 44.921 -25.511 1.00 84.69 598 THR A N 1
ATOM 4652 C CA . THR A 1 598 ? 0.227 43.825 -25.852 1.00 84.69 598 THR A CA 1
ATOM 4653 C C . THR A 1 598 ? 0.835 42.909 -26.913 1.00 84.69 598 THR A C 1
ATOM 4655 O O . THR A 1 598 ? 1.730 43.292 -27.670 1.00 84.69 598 THR A O 1
ATOM 4658 N N . TRP A 1 599 ? 0.341 41.672 -26.962 1.00 85.12 599 TRP A N 1
ATOM 4659 C CA . TRP A 1 599 ? 0.721 40.685 -27.971 1.00 85.12 599 TRP A CA 1
ATOM 4660 C C . TRP A 1 599 ? 0.205 41.085 -29.357 1.00 85.12 599 TRP A C 1
ATOM 4662 O O . TRP A 1 599 ? -0.937 41.526 -29.487 1.00 85.12 599 TRP A O 1
ATOM 4672 N N . GLY A 1 600 ? 1.034 40.902 -30.391 1.00 79.88 600 GLY A N 1
ATOM 4673 C CA . GLY A 1 600 ? 0.694 41.271 -31.769 1.00 79.88 600 GLY A CA 1
ATOM 4674 C C . GLY A 1 600 ? -0.438 40.428 -32.358 1.00 79.88 600 GLY A C 1
ATOM 4675 O O . GLY A 1 600 ? -1.323 40.963 -33.025 1.00 79.88 600 GLY A O 1
ATOM 4676 N N . LYS A 1 601 ? -0.446 39.118 -32.085 1.00 85.94 601 LYS A N 1
ATOM 4677 C CA . LYS A 1 601 ? -1.542 38.205 -32.431 1.00 85.94 601 LYS A CA 1
ATOM 4678 C C . LYS A 1 601 ? -1.887 37.290 -31.255 1.00 85.94 601 LYS A C 1
ATOM 4680 O O . LYS A 1 601 ? -1.041 36.945 -30.434 1.00 85.94 601 LYS A O 1
ATOM 4685 N N . LYS A 1 602 ? -3.136 36.806 -31.229 1.00 86.56 602 LYS A N 1
ATOM 4686 C CA . LYS A 1 602 ? -3.599 35.801 -30.252 1.00 86.56 602 LYS A CA 1
ATOM 4687 C C . LYS A 1 602 ? -2.830 34.474 -30.361 1.00 86.56 602 LYS A C 1
ATOM 4689 O O . LYS A 1 602 ? -2.650 33.803 -29.349 1.00 86.56 602 LYS A O 1
ATOM 4694 N N . ILE A 1 603 ? -2.375 34.109 -31.565 1.00 84.50 603 ILE A N 1
ATOM 4695 C CA . ILE A 1 603 ? -1.586 32.889 -31.784 1.00 84.50 603 ILE A CA 1
ATOM 4696 C C . ILE A 1 603 ? -0.183 32.994 -31.172 1.00 84.50 603 ILE A C 1
ATOM 4698 O O . ILE A 1 603 ? 0.239 32.048 -30.524 1.00 84.50 603 ILE A O 1
ATOM 4702 N N . ASP A 1 604 ? 0.477 34.155 -31.253 1.00 83.44 604 ASP A N 1
ATOM 4703 C CA . ASP A 1 604 ? 1.794 34.390 -30.640 1.00 83.44 604 ASP A CA 1
ATOM 4704 C C . ASP A 1 604 ? 1.743 34.172 -29.113 1.00 83.44 604 ASP A C 1
ATOM 4706 O O . ASP A 1 604 ? 2.637 33.560 -28.528 1.00 83.44 604 ASP A O 1
ATOM 4710 N N . PHE A 1 605 ? 0.658 34.627 -28.470 1.00 85.56 605 PHE A N 1
ATOM 4711 C CA . PHE A 1 605 ? 0.393 34.373 -27.051 1.00 85.56 605 PHE A CA 1
ATOM 4712 C C . PHE A 1 605 ? 0.131 32.886 -26.773 1.00 85.56 605 PHE A C 1
ATOM 4714 O O . PHE A 1 605 ? 0.739 32.323 -25.866 1.00 85.56 605 PHE A O 1
ATOM 4721 N N . LEU A 1 606 ? -0.735 32.235 -27.560 1.00 87.00 606 LEU A N 1
ATOM 4722 C CA . LEU A 1 606 ? -1.059 30.815 -27.387 1.00 87.00 606 LEU A CA 1
ATOM 4723 C C . LEU A 1 606 ? 0.184 29.924 -27.531 1.00 87.00 606 LEU A C 1
ATOM 4725 O O . LEU A 1 606 ? 0.411 29.064 -26.687 1.00 87.00 606 LEU A O 1
ATOM 4729 N N . LEU A 1 607 ? 1.006 30.162 -28.555 1.00 84.56 607 LEU A N 1
ATOM 4730 C CA . LEU A 1 607 ? 2.255 29.435 -28.788 1.00 84.56 607 LEU A CA 1
ATOM 4731 C C . LEU A 1 607 ? 3.275 29.702 -27.677 1.00 84.56 607 LEU A C 1
ATOM 4733 O O . LEU A 1 607 ? 3.906 28.765 -27.207 1.00 84.56 607 LEU A O 1
ATOM 4737 N N . SER A 1 608 ? 3.376 30.936 -27.173 1.00 86.31 608 SER A N 1
ATOM 4738 C CA . SER A 1 608 ? 4.239 31.241 -26.019 1.00 86.31 608 SER A CA 1
ATOM 4739 C C . SER A 1 608 ? 3.802 30.503 -24.745 1.00 86.31 608 SER A C 1
ATOM 4741 O O . SER A 1 608 ? 4.644 30.062 -23.969 1.00 86.31 608 SER A O 1
ATOM 4743 N N . VAL A 1 609 ? 2.492 30.332 -24.531 1.00 88.31 609 VAL A N 1
ATOM 4744 C CA . VAL A 1 609 ? 1.946 29.561 -23.400 1.00 88.31 609 VAL A CA 1
ATOM 4745 C C . VAL A 1 609 ? 2.165 28.053 -23.585 1.00 88.31 609 VAL A C 1
ATOM 4747 O O . VAL A 1 609 ? 2.514 27.374 -22.624 1.00 88.31 609 VAL A O 1
ATOM 4750 N N . VAL A 1 610 ? 2.025 27.524 -24.806 1.00 88.38 610 VAL A N 1
ATOM 4751 C CA . VAL A 1 610 ? 2.332 26.115 -25.118 1.00 88.38 610 VAL A CA 1
ATOM 4752 C C . VAL A 1 610 ? 3.829 25.826 -24.964 1.00 88.38 610 VAL A C 1
ATOM 4754 O O . VAL A 1 610 ? 4.182 24.843 -24.324 1.00 88.38 610 VAL A O 1
ATOM 4757 N N . GLY A 1 611 ? 4.704 26.701 -25.464 1.00 86.25 611 GLY A N 1
ATOM 4758 C CA . GLY A 1 611 ? 6.160 26.580 -25.320 1.00 86.25 611 GLY A CA 1
ATOM 4759 C C . GLY A 1 611 ? 6.663 26.732 -23.880 1.00 86.25 611 GLY A C 1
ATOM 4760 O O . GLY A 1 611 ? 7.736 26.243 -23.558 1.00 86.25 611 GLY A O 1
ATOM 4761 N N . PHE A 1 612 ? 5.885 27.363 -22.994 1.00 86.12 612 PHE A N 1
ATOM 4762 C CA . PHE A 1 612 ? 6.135 27.340 -21.548 1.00 86.12 612 PHE A CA 1
ATOM 4763 C C . PHE A 1 612 ? 5.630 26.049 -20.877 1.00 86.12 612 PHE A C 1
ATOM 4765 O O . PHE A 1 612 ? 6.212 25.597 -19.896 1.00 86.12 612 PHE A O 1
ATOM 4772 N N . ALA A 1 613 ? 4.544 25.458 -21.385 1.00 88.50 613 ALA A N 1
ATOM 4773 C CA . ALA A 1 613 ? 3.924 24.258 -20.821 1.00 88.50 613 ALA A CA 1
ATOM 4774 C C . ALA A 1 613 ? 4.563 22.933 -21.286 1.00 88.50 613 ALA A C 1
ATOM 4776 O O . ALA A 1 613 ? 4.301 21.896 -20.675 1.00 88.50 613 ALA A O 1
ATOM 4777 N N . VAL A 1 614 ? 5.351 22.958 -22.366 1.00 89.12 614 VAL A N 1
ATOM 4778 C CA . VAL A 1 614 ? 6.086 21.807 -22.907 1.00 89.12 614 VAL A CA 1
ATOM 4779 C C . VAL A 1 614 ? 7.575 21.993 -22.631 1.00 89.12 614 VAL A C 1
ATOM 4781 O O . VAL A 1 614 ? 8.222 22.839 -23.242 1.00 89.12 614 VAL A O 1
ATOM 4784 N N . ASP A 1 615 ? 8.119 21.185 -21.726 1.00 87.81 615 ASP A N 1
ATOM 4785 C CA . ASP A 1 615 ? 9.519 21.220 -21.313 1.00 87.81 615 ASP A CA 1
ATOM 4786 C C . ASP A 1 615 ? 10.226 19.860 -21.488 1.00 87.81 615 ASP A C 1
ATOM 4788 O O . ASP A 1 615 ? 9.666 18.862 -21.952 1.00 87.81 615 ASP A O 1
ATOM 4792 N N . LEU A 1 616 ? 11.499 19.806 -21.092 1.00 85.94 616 LEU A N 1
ATOM 4793 C CA . LEU A 1 616 ? 12.291 18.578 -21.128 1.00 85.94 616 LEU A CA 1
ATOM 4794 C C . LEU A 1 616 ? 11.710 17.474 -20.216 1.00 85.94 616 LEU A C 1
ATOM 4796 O O . LEU A 1 616 ? 11.827 16.290 -20.532 1.00 85.94 616 LEU A O 1
ATOM 4800 N N . ALA A 1 617 ? 11.055 17.819 -19.103 1.00 80.69 617 ALA A N 1
ATOM 4801 C CA . ALA A 1 617 ? 10.437 16.847 -18.206 1.00 80.69 617 ALA A CA 1
ATOM 4802 C C . ALA A 1 617 ? 9.213 16.156 -18.842 1.00 80.69 617 ALA A C 1
ATOM 4804 O O . ALA A 1 617 ? 8.958 14.988 -18.529 1.00 80.69 617 ALA A O 1
ATOM 4805 N N . ASN A 1 618 ? 8.511 16.786 -19.791 1.00 89.75 618 ASN A N 1
ATOM 4806 C CA . ASN A 1 618 ? 7.524 16.079 -20.618 1.00 89.75 618 ASN A CA 1
ATOM 4807 C C . ASN A 1 618 ? 8.154 14.934 -21.436 1.00 89.75 618 ASN A C 1
ATOM 4809 O O . ASN A 1 618 ? 7.496 13.915 -21.644 1.00 89.75 618 ASN A O 1
ATOM 4813 N N . VAL A 1 619 ? 9.418 15.070 -21.859 1.00 90.19 619 VAL A N 1
ATOM 4814 C CA . VAL A 1 619 ? 10.106 14.102 -22.734 1.00 90.19 619 VAL A CA 1
ATOM 4815 C C . VAL A 1 619 ? 10.658 12.896 -21.967 1.00 90.19 619 VAL A C 1
ATOM 4817 O O . VAL A 1 619 ? 10.471 11.769 -22.413 1.00 90.19 619 VAL A O 1
ATOM 4820 N N . TRP A 1 620 ? 11.305 13.086 -20.808 1.00 86.69 620 TRP A N 1
ATOM 4821 C CA . TRP A 1 620 ? 11.890 11.965 -20.041 1.00 86.69 620 TRP A CA 1
ATOM 4822 C C . TRP A 1 620 ? 11.119 11.615 -18.764 1.00 86.69 620 TRP A C 1
ATOM 4824 O O . TRP A 1 620 ? 10.883 10.438 -18.475 1.00 86.69 620 TRP A O 1
ATOM 4834 N N . ARG A 1 621 ? 10.700 12.618 -17.983 1.00 88.69 621 ARG A N 1
ATOM 4835 C CA . ARG A 1 621 ? 10.142 12.400 -16.640 1.00 88.69 621 ARG A CA 1
ATOM 4836 C C . ARG A 1 621 ? 8.732 11.830 -16.704 1.00 88.69 621 ARG A C 1
ATOM 4838 O O . ARG A 1 621 ? 8.416 10.941 -15.914 1.00 88.69 621 ARG A O 1
ATOM 4845 N N . PHE A 1 622 ? 7.896 12.301 -17.631 1.00 92.00 622 PHE A N 1
ATOM 4846 C CA . PHE A 1 622 ? 6.551 11.754 -17.808 1.00 92.00 622 PHE A CA 1
ATOM 4847 C C . PHE A 1 622 ? 6.577 10.280 -18.262 1.00 92.00 622 PHE A C 1
ATOM 4849 O O . PHE A 1 622 ? 5.977 9.470 -17.551 1.00 92.00 622 PHE A O 1
ATOM 4856 N N . PRO A 1 623 ? 7.314 9.864 -19.316 1.00 91.44 623 PRO A N 1
ATOM 4857 C CA . PRO A 1 623 ? 7.430 8.445 -19.669 1.00 91.44 623 PRO A CA 1
ATOM 4858 C C . PRO A 1 623 ? 8.033 7.581 -18.555 1.00 91.44 623 PRO A C 1
ATOM 4860 O O . PRO A 1 623 ? 7.494 6.513 -18.264 1.00 91.44 623 PRO A O 1
ATOM 4863 N N . TYR A 1 624 ? 9.081 8.057 -17.869 1.00 88.44 624 TYR A N 1
ATOM 4864 C CA . TYR A 1 624 ? 9.693 7.339 -16.743 1.00 88.44 624 TYR A CA 1
ATOM 4865 C C . TYR A 1 624 ? 8.701 7.097 -15.593 1.00 88.44 624 TYR A C 1
ATOM 4867 O O . TYR A 1 624 ? 8.574 5.973 -15.102 1.00 88.44 624 TYR A O 1
ATOM 4875 N N . LEU A 1 625 ? 7.966 8.133 -15.168 1.00 87.19 625 LEU A N 1
ATOM 4876 C CA . LEU A 1 625 ? 6.963 8.012 -14.106 1.00 87.19 625 LEU A CA 1
ATOM 4877 C C . LEU A 1 625 ? 5.745 7.198 -14.551 1.00 87.19 625 LEU A C 1
ATOM 4879 O O . LEU A 1 625 ? 5.200 6.455 -13.739 1.00 87.19 625 LEU A O 1
ATOM 4883 N N . CYS A 1 626 ? 5.343 7.301 -15.818 1.00 89.69 626 CYS A N 1
ATOM 4884 C CA . CYS A 1 626 ? 4.284 6.485 -16.398 1.00 89.69 626 CYS A CA 1
ATOM 4885 C C . CYS A 1 626 ? 4.652 4.999 -16.314 1.00 89.69 626 CYS A C 1
ATOM 4887 O O . CYS A 1 626 ? 3.943 4.231 -15.667 1.00 89.69 626 CYS A O 1
ATOM 4889 N N . TYR A 1 627 ? 5.816 4.610 -16.845 1.00 85.25 627 TYR A N 1
ATOM 4890 C CA . TYR A 1 627 ? 6.328 3.240 -16.776 1.00 85.25 627 TYR A CA 1
ATOM 4891 C C . TYR A 1 627 ? 6.419 2.726 -15.331 1.00 85.25 627 TYR A C 1
ATOM 4893 O O . TYR A 1 627 ? 5.801 1.716 -14.990 1.00 85.25 627 TYR A O 1
ATOM 4901 N N . LYS A 1 628 ? 7.109 3.468 -14.452 1.00 85.31 628 LYS A N 1
ATOM 4902 C CA . LYS A 1 628 ? 7.348 3.077 -13.052 1.00 85.31 628 LYS A CA 1
ATOM 4903 C C . LYS A 1 628 ? 6.065 2.890 -12.236 1.00 85.31 628 LYS A C 1
ATOM 4905 O O . LYS A 1 628 ? 6.037 2.048 -11.343 1.00 85.31 628 LYS A O 1
ATOM 4910 N N . ASN A 1 629 ? 5.011 3.651 -12.534 1.00 87.69 629 ASN A N 1
ATOM 4911 C CA . ASN A 1 629 ? 3.754 3.645 -11.782 1.00 87.69 629 ASN A CA 1
ATOM 4912 C C . ASN A 1 629 ? 2.629 2.844 -12.475 1.00 87.69 629 ASN A C 1
ATOM 4914 O O . ASN A 1 629 ? 1.450 3.133 -12.269 1.00 87.69 629 ASN A O 1
ATOM 4918 N N . GLY A 1 630 ? 2.978 1.830 -13.278 1.00 78.62 630 GLY A N 1
ATOM 4919 C CA . GLY A 1 630 ? 2.016 0.895 -13.883 1.00 78.62 630 GLY A CA 1
ATOM 4920 C C . GLY A 1 630 ? 1.728 1.118 -15.372 1.00 78.62 630 GLY A C 1
ATOM 4921 O O . GLY A 1 630 ? 0.671 0.710 -15.859 1.00 78.62 630 GLY A O 1
ATOM 4922 N N . GLY A 1 631 ? 2.635 1.772 -16.100 1.00 89.88 631 GLY A N 1
ATOM 4923 C CA . GLY A 1 631 ? 2.499 2.046 -17.531 1.00 89.88 631 GLY A CA 1
ATOM 4924 C C . GLY A 1 631 ? 1.211 2.808 -17.847 1.00 89.88 631 GLY A C 1
ATOM 4925 O O . GLY A 1 631 ? 0.858 3.769 -17.166 1.00 89.88 631 GLY A O 1
ATOM 4926 N N . GLY A 1 632 ? 0.455 2.339 -18.844 1.00 84.88 632 GLY A N 1
ATOM 4927 C CA . GLY A 1 632 ? -0.808 2.964 -19.258 1.00 84.88 632 GLY A CA 1
ATOM 4928 C C . GLY A 1 632 ? -1.845 3.151 -18.138 1.00 84.88 632 GLY A C 1
ATOM 4929 O O . GLY A 1 632 ? -2.684 4.043 -18.240 1.00 84.88 632 GLY A O 1
ATOM 4930 N N . ALA A 1 633 ? -1.772 2.391 -17.035 1.00 86.88 633 ALA A N 1
ATOM 4931 C CA . ALA A 1 633 ? -2.649 2.596 -15.881 1.00 86.88 633 ALA A CA 1
ATOM 4932 C C . ALA A 1 633 ? -2.405 3.943 -15.170 1.00 86.88 633 ALA A C 1
ATOM 4934 O O . ALA A 1 633 ? -3.347 4.504 -14.610 1.00 86.88 633 ALA A O 1
ATOM 4935 N N . PHE A 1 634 ? -1.187 4.499 -15.235 1.00 88.62 634 PHE A N 1
ATOM 4936 C CA . PHE A 1 634 ? -0.843 5.812 -14.673 1.00 88.62 634 PHE A CA 1
ATOM 4937 C C . PHE A 1 634 ? -1.583 6.971 -15.366 1.00 88.62 634 PHE A C 1
ATOM 4939 O O . PHE A 1 634 ? -1.852 7.998 -14.741 1.00 88.62 634 PHE A O 1
ATOM 4946 N N . LEU A 1 635 ? -1.985 6.797 -16.631 1.00 89.88 635 LEU A N 1
ATOM 4947 C CA . LEU A 1 635 ? -2.724 7.815 -17.387 1.00 89.88 635 LEU A CA 1
ATOM 4948 C C . LEU A 1 635 ? -4.094 8.131 -16.769 1.00 89.88 635 LEU A C 1
ATOM 4950 O O . LEU A 1 635 ? -4.574 9.255 -16.898 1.00 89.88 635 LEU A O 1
ATOM 4954 N N . ILE A 1 636 ? -4.709 7.178 -16.063 1.00 89.69 636 ILE A N 1
ATOM 4955 C CA . ILE A 1 636 ? -6.014 7.356 -15.410 1.00 89.69 636 ILE A CA 1
ATOM 4956 C C . ILE A 1 636 ? -5.937 8.395 -14.269 1.00 89.69 636 ILE A C 1
ATOM 4958 O O . ILE A 1 636 ? -6.609 9.425 -14.380 1.00 89.69 636 ILE A O 1
ATOM 4962 N N . PRO A 1 637 ? -5.125 8.216 -13.202 1.00 91.75 637 PRO A N 1
ATOM 4963 C CA . PRO A 1 637 ? -4.972 9.238 -12.169 1.00 91.75 637 PRO A CA 1
ATOM 4964 C C . PRO A 1 637 ? -4.319 10.516 -12.709 1.00 91.75 637 PRO A C 1
ATOM 4966 O O . PRO A 1 637 ? -4.714 11.598 -12.285 1.00 91.75 637 PRO A O 1
ATOM 4969 N N . TYR A 1 638 ? -3.385 10.429 -13.666 1.00 92.44 638 TYR A N 1
ATOM 4970 C CA . TYR A 1 638 ? -2.785 11.615 -14.289 1.00 92.44 638 TYR A CA 1
ATOM 4971 C C . TYR A 1 638 ? -3.845 12.512 -14.948 1.00 92.44 638 TYR A C 1
ATOM 4973 O O . TYR A 1 638 ? -3.907 13.704 -14.657 1.00 92.44 638 TYR A O 1
ATOM 4981 N N . THR A 1 639 ? -4.735 11.937 -15.762 1.00 93.31 639 THR A N 1
ATOM 4982 C CA . THR A 1 639 ? -5.815 12.682 -16.436 1.00 93.31 639 THR A CA 1
ATOM 4983 C C . THR A 1 639 ? -6.838 13.218 -15.430 1.00 93.31 639 THR A C 1
ATOM 4985 O O . THR A 1 639 ? -7.311 14.345 -15.567 1.00 93.31 639 THR A O 1
ATOM 4988 N N . LEU A 1 640 ? -7.145 12.450 -14.378 1.00 93.25 640 LEU A N 1
ATOM 4989 C CA . LEU A 1 640 ? -8.039 12.879 -13.300 1.00 93.25 640 LEU A CA 1
ATOM 4990 C C . LEU A 1 640 ? -7.492 14.108 -12.553 1.00 93.25 640 LEU A C 1
ATOM 4992 O O . LEU A 1 640 ? -8.208 15.095 -12.391 1.00 93.25 640 LEU A O 1
ATOM 4996 N N . PHE A 1 641 ? -6.222 14.084 -12.133 1.00 94.62 641 PHE A N 1
ATOM 4997 C CA . PHE A 1 641 ? -5.583 15.227 -11.471 1.00 94.62 641 PHE A CA 1
ATOM 4998 C C . PHE A 1 641 ? -5.337 16.402 -12.425 1.00 94.62 641 PHE A C 1
ATOM 5000 O O . PHE A 1 641 ? -5.437 17.553 -11.998 1.00 94.62 641 PHE A O 1
ATOM 5007 N N . LEU A 1 642 ? -5.092 16.148 -13.715 1.00 93.31 642 LEU A N 1
ATOM 5008 C CA . LEU A 1 642 ? -5.023 17.197 -14.732 1.00 93.31 642 LEU A CA 1
ATOM 5009 C C . LEU A 1 642 ? -6.351 17.962 -14.832 1.00 93.31 642 LEU A C 1
ATOM 5011 O O . LEU A 1 642 ? -6.330 19.186 -14.843 1.00 93.31 642 LEU A O 1
ATOM 5015 N N . ILE A 1 643 ? -7.495 17.273 -14.838 1.00 94.31 643 ILE A N 1
ATOM 5016 C CA . ILE A 1 643 ? -8.818 17.913 -14.928 1.00 94.31 643 ILE A CA 1
ATOM 5017 C C . ILE A 1 643 ? -9.235 18.568 -13.599 1.00 94.31 643 ILE A C 1
ATOM 5019 O O . ILE A 1 643 ? -9.785 19.666 -13.611 1.00 94.31 643 ILE A O 1
ATOM 5023 N N . ILE A 1 644 ? -8.982 17.924 -12.453 1.00 93.44 644 ILE A N 1
ATOM 5024 C CA . ILE A 1 644 ? -9.464 18.398 -11.140 1.00 93.44 644 ILE A CA 1
ATOM 5025 C C . ILE A 1 644 ? -8.563 19.479 -10.523 1.00 93.44 644 ILE A C 1
ATOM 5027 O O . ILE A 1 644 ? -9.064 20.350 -9.816 1.00 93.44 644 ILE A O 1
ATOM 5031 N N . ALA A 1 645 ? -7.250 19.440 -10.767 1.00 91.31 645 ALA A N 1
ATOM 5032 C CA . ALA A 1 645 ? -6.286 20.356 -10.149 1.00 91.31 645 ALA A CA 1
ATOM 5033 C C . ALA A 1 645 ? -5.465 21.147 -11.178 1.00 91.31 645 ALA A C 1
ATOM 5035 O O . ALA A 1 645 ? -5.371 22.367 -11.062 1.00 91.31 645 ALA A O 1
ATOM 5036 N N . GLY A 1 646 ? -4.914 20.487 -12.202 1.00 92.88 646 GLY A N 1
ATOM 5037 C CA . GLY A 1 646 ? -4.037 21.128 -13.190 1.00 92.88 646 GLY A CA 1
ATOM 5038 C C . GLY A 1 646 ? -4.726 22.243 -13.984 1.00 92.88 646 GLY A C 1
ATOM 5039 O O . GLY A 1 646 ? -4.319 23.401 -13.913 1.00 92.88 646 GLY A O 1
ATOM 5040 N N . MET A 1 647 ? -5.797 21.909 -14.707 1.00 92.69 647 MET A N 1
ATOM 5041 C CA . MET A 1 647 ? -6.553 22.850 -15.537 1.00 92.69 647 MET A CA 1
ATOM 5042 C C . MET A 1 647 ? -7.180 23.998 -14.724 1.00 92.69 647 MET A C 1
ATOM 5044 O O . MET A 1 647 ? -7.039 25.140 -15.164 1.00 92.69 647 MET A O 1
ATOM 5048 N N . PRO A 1 648 ? -7.810 23.778 -13.547 1.00 95.56 648 PRO A N 1
ATOM 5049 C CA . PRO A 1 648 ? -8.354 24.874 -12.748 1.00 95.56 648 PRO A CA 1
ATOM 5050 C C . PRO A 1 648 ? -7.289 25.839 -12.223 1.00 95.56 648 PRO A C 1
ATOM 5052 O O . PRO A 1 648 ? -7.499 27.046 -12.305 1.00 95.56 648 PRO A O 1
ATOM 5055 N N . LEU A 1 649 ? -6.144 25.344 -11.733 1.00 93.62 649 LEU A N 1
ATOM 5056 C CA . LEU A 1 649 ? -5.054 26.206 -11.256 1.00 93.62 649 LEU A CA 1
ATOM 5057 C C . LEU A 1 649 ? -4.438 27.017 -12.402 1.00 93.62 649 LEU A C 1
ATOM 5059 O O . LEU A 1 649 ? -4.296 28.232 -12.287 1.00 93.62 649 LEU A O 1
ATOM 5063 N N . PHE A 1 650 ? -4.159 26.364 -13.531 1.00 92.06 650 PHE A N 1
ATOM 5064 C CA . PHE A 1 650 ? -3.618 27.006 -14.729 1.00 92.06 650 PHE A CA 1
ATOM 5065 C C . PHE A 1 650 ? -4.564 28.077 -15.298 1.00 92.06 650 PHE A C 1
ATOM 5067 O O . PHE A 1 650 ? -4.146 29.197 -15.591 1.00 92.06 650 PHE A O 1
ATOM 5074 N N . TYR A 1 651 ? -5.862 27.771 -15.401 1.00 93.25 651 TYR A N 1
ATOM 5075 C CA . TYR A 1 651 ? -6.864 28.738 -15.851 1.00 93.25 651 TYR A CA 1
ATOM 5076 C C . TYR A 1 651 ? -7.038 29.896 -14.860 1.00 93.25 651 TYR A C 1
ATOM 5078 O O . TYR A 1 651 ? -7.138 31.047 -15.282 1.00 93.25 651 TYR A O 1
ATOM 5086 N N . MET A 1 652 ? -7.038 29.617 -13.551 1.00 93.69 652 MET A N 1
ATOM 5087 C CA . MET A 1 652 ? -7.104 30.642 -12.508 1.00 93.69 652 MET A CA 1
ATOM 5088 C C . MET A 1 652 ? -5.922 31.613 -12.605 1.00 93.69 652 MET A C 1
ATOM 5090 O O . MET A 1 652 ? -6.134 32.821 -12.545 1.00 93.69 652 MET A O 1
ATOM 5094 N N . GLU A 1 653 ? -4.697 31.114 -12.786 1.00 90.69 653 GLU A N 1
ATOM 5095 C CA . GLU A 1 653 ? -3.499 31.950 -12.911 1.00 90.69 653 GLU A CA 1
ATOM 5096 C C . GLU A 1 653 ? -3.524 32.809 -14.187 1.00 90.69 653 GLU A C 1
ATOM 5098 O O . GLU A 1 653 ? -3.297 34.021 -14.121 1.00 90.69 653 GLU A O 1
ATOM 5103 N N . LEU A 1 654 ? -3.907 32.226 -15.331 1.00 90.25 654 LEU A N 1
ATOM 5104 C CA . LEU A 1 654 ? -4.101 32.968 -16.581 1.00 90.25 654 LEU A CA 1
ATOM 5105 C C . LEU A 1 654 ? -5.175 34.058 -16.447 1.00 90.25 654 LEU A C 1
ATOM 5107 O O . LEU A 1 654 ? -4.944 35.202 -16.846 1.00 90.25 654 LEU A O 1
ATOM 5111 N N . ALA A 1 655 ? -6.327 33.735 -15.855 1.00 92.06 655 ALA A N 1
ATOM 5112 C CA . ALA A 1 655 ? -7.411 34.687 -15.631 1.00 92.06 655 ALA A CA 1
ATOM 5113 C C . ALA A 1 655 ? -6.991 35.810 -14.668 1.00 92.06 655 ALA A C 1
ATOM 5115 O O . ALA A 1 655 ? -7.260 36.982 -14.936 1.00 92.06 655 ALA A O 1
ATOM 5116 N N . LEU A 1 656 ? -6.276 35.478 -13.588 1.00 89.69 656 LEU A N 1
ATOM 5117 C CA . LEU A 1 656 ? -5.747 36.437 -12.618 1.00 89.69 656 LEU A CA 1
ATOM 5118 C C . LEU A 1 656 ? -4.758 37.413 -13.276 1.00 89.69 656 LEU A C 1
ATOM 5120 O O . LEU A 1 656 ? -4.870 38.627 -13.078 1.00 89.69 656 LEU A O 1
ATOM 5124 N N . GLY A 1 657 ? -3.826 36.899 -14.084 1.00 88.19 657 GLY A N 1
ATOM 5125 C CA . GLY A 1 657 ? -2.853 37.701 -14.826 1.00 88.19 657 GLY A CA 1
ATOM 5126 C C . GLY A 1 657 ? -3.502 38.587 -15.894 1.00 88.19 657 GLY A C 1
ATOM 5127 O O . GLY A 1 657 ? -3.193 39.778 -15.978 1.00 88.19 657 GLY A O 1
ATOM 5128 N N . GLN A 1 658 ? -4.444 38.040 -16.670 1.00 89.06 658 GLN A N 1
ATOM 5129 C CA . GLN A 1 658 ? -5.152 38.774 -17.722 1.00 89.06 658 GLN A CA 1
ATOM 5130 C C . GLN A 1 658 ? -6.071 39.867 -17.157 1.00 89.06 658 GLN A C 1
ATOM 5132 O O . GLN A 1 658 ? -6.094 40.970 -17.702 1.00 89.06 658 GLN A O 1
ATOM 5137 N N . TYR A 1 659 ? -6.801 39.588 -16.071 1.00 90.56 659 TYR A N 1
ATOM 5138 C CA . TYR A 1 659 ? -7.723 40.542 -15.448 1.00 90.56 659 TYR A CA 1
ATOM 5139 C C . TYR A 1 659 ? -6.984 41.713 -14.791 1.00 90.56 659 TYR A C 1
ATOM 5141 O O . TYR A 1 659 ? -7.325 42.870 -15.020 1.00 90.56 659 TYR A O 1
ATOM 5149 N N . ASN A 1 660 ? -5.942 41.430 -14.001 1.00 87.69 660 ASN A N 1
ATOM 5150 C CA . ASN A 1 660 ? -5.237 42.474 -13.253 1.00 87.69 660 ASN A CA 1
ATOM 5151 C C . ASN A 1 660 ? -4.204 43.233 -14.093 1.00 87.69 660 ASN A C 1
ATOM 5153 O O . ASN A 1 660 ? -3.871 44.364 -13.747 1.00 87.69 660 ASN A O 1
ATOM 5157 N N . ARG A 1 661 ? -3.679 42.620 -15.166 1.00 87.62 661 ARG A N 1
ATOM 5158 C CA . ARG A 1 661 ? -2.584 43.150 -16.003 1.00 87.62 661 ARG A CA 1
ATOM 5159 C C . ARG A 1 661 ? -1.345 43.567 -15.197 1.00 87.62 661 ARG A C 1
ATOM 5161 O O . ARG A 1 661 ? -0.631 44.492 -15.580 1.00 87.62 661 ARG A O 1
ATOM 5168 N N . GLU A 1 662 ? -1.042 42.818 -14.139 1.00 86.69 662 GLU A N 1
ATOM 5169 C CA . GLU A 1 662 ? 0.085 43.025 -13.215 1.00 86.69 662 GLU A CA 1
ATOM 5170 C C . GLU A 1 662 ? 1.234 42.017 -13.433 1.00 86.69 662 GLU A C 1
ATOM 5172 O O . GLU A 1 662 ? 1.173 41.174 -14.334 1.00 86.69 662 GLU A O 1
ATOM 5177 N N . GLY A 1 663 ? 2.312 42.127 -12.651 1.00 86.06 663 GLY A N 1
ATOM 5178 C CA . GLY A 1 663 ? 3.365 41.112 -12.527 1.00 86.06 663 GLY A CA 1
ATOM 5179 C C . GLY A 1 663 ? 3.196 40.247 -11.269 1.00 86.06 663 GLY A C 1
ATOM 5180 O O . GLY A 1 663 ? 2.412 40.575 -10.378 1.00 86.06 663 GLY A O 1
ATOM 5181 N N . ALA A 1 664 ? 3.971 39.162 -11.158 1.00 86.25 664 ALA A N 1
ATOM 5182 C CA . ALA A 1 664 ? 3.836 38.168 -10.082 1.00 86.25 664 ALA A CA 1
ATOM 5183 C C . ALA A 1 664 ? 3.954 38.743 -8.652 1.00 86.25 664 ALA A C 1
ATOM 5185 O O . ALA A 1 664 ? 3.322 38.230 -7.733 1.00 86.25 664 ALA A O 1
ATOM 5186 N N . ALA A 1 665 ? 4.718 39.826 -8.454 1.00 87.62 665 ALA A N 1
ATOM 5187 C CA . ALA A 1 665 ? 4.829 40.517 -7.164 1.00 87.62 665 ALA A CA 1
ATOM 5188 C C . ALA A 1 665 ? 3.771 41.618 -6.945 1.00 87.62 665 ALA A C 1
ATOM 5190 O O . ALA A 1 665 ? 3.381 41.868 -5.804 1.00 87.62 665 ALA A O 1
ATOM 5191 N N . THR A 1 666 ? 3.294 42.279 -8.006 1.00 89.75 666 THR A N 1
ATOM 5192 C CA . THR A 1 666 ? 2.367 43.423 -7.906 1.00 89.75 666 THR A CA 1
ATOM 5193 C C . THR A 1 666 ? 0.894 43.009 -7.916 1.00 89.75 666 THR A C 1
ATOM 5195 O O . THR A 1 666 ? 0.060 43.706 -7.336 1.00 89.75 666 THR A O 1
ATOM 5198 N N . VAL A 1 667 ? 0.563 41.832 -8.464 1.00 91.50 667 VAL A N 1
ATOM 5199 C CA . VAL A 1 667 ? -0.803 41.269 -8.459 1.00 91.50 667 VAL A CA 1
ATOM 5200 C C . VAL A 1 667 ? -1.366 41.071 -7.043 1.00 91.50 667 VAL A C 1
ATOM 5202 O O . VAL A 1 667 ? -2.569 41.198 -6.823 1.00 91.50 667 VAL A O 1
ATOM 5205 N N . TRP A 1 668 ? -0.498 40.881 -6.044 1.00 91.06 668 TRP A N 1
ATOM 5206 C CA . TRP A 1 668 ? -0.877 40.750 -4.632 1.00 91.06 668 TRP A CA 1
ATOM 5207 C C . TRP A 1 668 ? -1.411 42.037 -3.986 1.00 91.06 668 TRP A C 1
ATOM 5209 O O . TRP A 1 668 ? -1.751 42.020 -2.806 1.00 91.06 668 TRP A O 1
ATOM 5219 N N . LYS A 1 669 ? -1.602 43.126 -4.745 1.00 85.88 669 LYS A N 1
ATOM 5220 C CA . LYS A 1 669 ? -2.457 44.254 -4.328 1.00 85.88 669 LYS A CA 1
ATOM 5221 C C . LYS A 1 669 ? -3.881 43.818 -3.934 1.00 85.88 669 LYS A C 1
ATOM 5223 O O . LYS A 1 669 ? -4.513 44.490 -3.129 1.00 85.88 669 LYS A O 1
ATOM 5228 N N . ILE A 1 670 ? -4.348 42.671 -4.443 1.00 88.75 670 ILE A N 1
ATOM 5229 C CA . ILE A 1 670 ? -5.621 42.024 -4.070 1.00 88.75 670 ILE A CA 1
ATOM 5230 C C . ILE A 1 670 ? -5.630 41.581 -2.595 1.00 88.75 670 ILE A C 1
ATOM 5232 O O . ILE A 1 670 ? -6.649 41.695 -1.919 1.00 88.75 670 ILE A O 1
ATOM 5236 N N . CYS A 1 671 ? -4.505 41.074 -2.084 1.00 90.75 671 CYS A N 1
ATOM 5237 C CA . CYS A 1 671 ? -4.352 40.677 -0.686 1.00 90.75 671 CYS A CA 1
ATOM 5238 C C . CYS A 1 671 ? -2.897 40.915 -0.237 1.00 90.75 671 CYS A C 1
ATOM 5240 O O . CYS A 1 671 ? -2.056 40.020 -0.375 1.00 90.75 671 CYS A O 1
ATOM 5242 N N . PRO A 1 672 ? -2.579 42.111 0.302 1.00 90.38 672 PRO A N 1
ATOM 5243 C CA . PRO A 1 672 ? -1.201 42.515 0.597 1.00 90.38 672 PRO A CA 1
ATOM 5244 C C . PRO A 1 672 ? -0.441 41.585 1.552 1.00 90.38 672 PRO A C 1
ATOM 5246 O O . PRO A 1 672 ? 0.782 41.499 1.468 1.00 90.38 672 PRO A O 1
ATOM 5249 N N . PHE A 1 673 ? -1.151 40.845 2.412 1.00 93.38 673 PHE A N 1
ATOM 5250 C CA . PHE A 1 673 ? -0.575 39.823 3.291 1.00 93.38 673 PHE A CA 1
ATOM 5251 C C . PHE A 1 673 ? 0.200 38.742 2.513 1.00 93.38 673 PHE A C 1
ATOM 5253 O O . PHE A 1 673 ? 1.266 38.308 2.940 1.00 93.38 673 PHE A O 1
ATOM 5260 N N . PHE A 1 674 ? -0.280 38.361 1.325 1.00 92.44 674 PHE A N 1
ATOM 5261 C CA . PHE A 1 674 ? 0.350 37.342 0.482 1.00 92.44 674 PHE A CA 1
ATOM 5262 C C . PHE A 1 674 ? 1.393 37.895 -0.501 1.00 92.44 674 PHE A C 1
ATOM 5264 O O . PHE A 1 674 ? 1.909 37.143 -1.325 1.00 92.44 674 PHE A O 1
ATOM 5271 N N . LYS A 1 675 ? 1.795 39.172 -0.398 1.00 90.75 675 LYS A N 1
ATOM 5272 C CA . LYS A 1 675 ? 2.821 39.767 -1.280 1.00 90.75 675 LYS A CA 1
ATOM 5273 C C . LYS A 1 675 ? 4.152 38.993 -1.275 1.00 90.75 675 LYS A C 1
ATOM 5275 O O . LYS A 1 675 ? 4.842 38.955 -2.292 1.00 90.75 675 LYS A O 1
ATOM 5280 N N . GLY A 1 676 ? 4.476 38.312 -0.171 1.00 93.31 676 GLY A N 1
ATOM 5281 C CA . GLY A 1 676 ? 5.625 37.403 -0.073 1.00 93.31 676 GLY A CA 1
ATOM 5282 C C . GLY A 1 676 ? 5.602 36.240 -1.076 1.00 93.31 676 GLY A C 1
ATOM 5283 O O . GLY A 1 676 ? 6.661 35.840 -1.551 1.00 93.31 676 GLY A O 1
ATOM 5284 N N . VAL A 1 677 ? 4.420 35.750 -1.473 1.00 93.00 677 VAL A N 1
ATOM 5285 C CA . VAL A 1 677 ? 4.271 34.669 -2.467 1.00 93.00 677 VAL A CA 1
ATOM 5286 C C . VAL A 1 677 ? 4.828 35.106 -3.824 1.00 93.00 677 VAL A C 1
ATOM 5288 O O . VAL A 1 677 ? 5.557 34.355 -4.465 1.00 93.00 677 VAL A O 1
ATOM 5291 N N . GLY A 1 678 ? 4.567 36.348 -4.238 1.00 91.12 678 GLY A N 1
ATOM 5292 C CA . GLY A 1 678 ? 5.091 36.891 -5.492 1.00 91.12 678 GLY A CA 1
ATOM 5293 C C . GLY A 1 678 ? 6.617 37.009 -5.524 1.00 91.12 678 GLY A C 1
ATOM 5294 O O . GLY A 1 678 ? 7.236 36.692 -6.537 1.00 91.12 678 GLY A O 1
ATOM 5295 N N . TYR A 1 679 ? 7.239 37.401 -4.407 1.00 92.75 679 TYR A N 1
ATOM 5296 C CA . TYR A 1 679 ? 8.702 37.405 -4.287 1.00 92.75 679 TYR A CA 1
ATOM 5297 C C . TYR A 1 679 ? 9.285 35.984 -4.251 1.00 92.75 679 TYR A C 1
ATOM 5299 O O . TYR A 1 679 ? 10.324 35.743 -4.862 1.00 92.75 679 TYR A O 1
ATOM 5307 N N . ALA A 1 680 ? 8.600 35.030 -3.611 1.00 94.94 680 ALA A N 1
ATOM 5308 C CA . ALA A 1 680 ? 9.004 33.625 -3.616 1.00 94.94 680 ALA A CA 1
ATOM 5309 C C . ALA A 1 680 ? 8.980 33.020 -5.032 1.00 94.94 680 ALA A C 1
ATOM 5311 O O . ALA A 1 680 ? 9.916 32.319 -5.401 1.00 94.94 680 ALA A O 1
ATOM 5312 N N . VAL A 1 681 ? 7.978 33.344 -5.860 1.00 92.31 681 VAL A N 1
ATOM 5313 C CA . VAL A 1 681 ? 7.930 32.917 -7.273 1.00 92.31 681 VAL A CA 1
ATOM 5314 C C . VAL A 1 681 ? 9.117 33.471 -8.073 1.00 92.31 681 VAL A C 1
ATOM 5316 O O . VAL A 1 681 ? 9.728 32.728 -8.837 1.00 92.31 681 VAL A O 1
ATOM 5319 N N . ILE A 1 682 ? 9.501 34.737 -7.863 1.00 92.19 682 ILE A N 1
ATOM 5320 C CA . ILE A 1 682 ? 10.682 35.337 -8.515 1.00 92.19 682 ILE A CA 1
ATOM 5321 C C . ILE A 1 682 ? 11.976 34.628 -8.078 1.00 92.19 682 ILE A C 1
ATOM 5323 O O . ILE A 1 682 ? 12.823 34.322 -8.916 1.00 92.19 682 ILE A O 1
ATOM 5327 N N . LEU A 1 683 ? 12.113 34.315 -6.785 1.00 94.62 683 LEU A N 1
ATOM 5328 C CA . LEU A 1 683 ? 13.257 33.571 -6.246 1.00 94.62 683 LEU A CA 1
ATOM 5329 C C . LEU A 1 683 ? 13.338 32.146 -6.825 1.00 94.62 683 LEU A C 1
ATOM 5331 O O . LEU A 1 683 ? 14.409 31.696 -7.225 1.00 94.62 683 LEU A O 1
ATOM 5335 N N . ILE A 1 684 ? 12.204 31.444 -6.910 1.00 94.56 684 ILE A N 1
ATOM 5336 C CA . ILE A 1 684 ? 12.121 30.105 -7.510 1.00 94.56 684 ILE A CA 1
ATOM 5337 C C . ILE A 1 684 ? 12.503 30.166 -8.992 1.00 94.56 684 ILE A C 1
ATOM 5339 O O . ILE A 1 684 ? 13.306 29.350 -9.436 1.00 94.56 684 ILE A O 1
ATOM 5343 N N . ALA A 1 685 ? 12.005 31.152 -9.745 1.00 91.50 685 ALA A N 1
ATOM 5344 C CA . ALA A 1 685 ? 12.363 31.339 -11.150 1.00 91.50 685 ALA A CA 1
ATOM 5345 C C . ALA A 1 685 ? 13.874 31.574 -11.349 1.00 91.50 685 ALA A C 1
ATOM 5347 O O . ALA A 1 685 ? 14.451 31.039 -12.294 1.00 91.50 685 ALA A O 1
ATOM 5348 N N . LEU A 1 686 ? 14.532 32.300 -10.435 1.00 92.81 686 LEU A N 1
ATOM 5349 C CA . LEU A 1 686 ? 15.987 32.481 -10.442 1.00 92.81 686 LEU A CA 1
ATOM 5350 C C . LEU A 1 686 ? 16.733 31.149 -10.236 1.00 92.81 686 LEU A C 1
ATOM 5352 O O . LEU A 1 686 ? 17.611 30.814 -11.030 1.00 92.81 686 LEU A O 1
ATOM 5356 N N . TYR A 1 687 ? 16.350 30.353 -9.230 1.00 93.06 687 TYR A N 1
ATOM 5357 C CA . TYR A 1 687 ? 16.950 29.030 -8.997 1.00 93.06 687 TYR A CA 1
ATOM 5358 C C . TYR A 1 687 ? 16.722 28.056 -10.159 1.00 93.06 687 TYR A C 1
ATOM 5360 O O . TYR A 1 687 ? 17.639 27.332 -10.544 1.00 93.06 687 TYR A O 1
ATOM 5368 N N . VAL A 1 688 ? 15.518 28.054 -10.736 1.00 92.88 688 VAL A N 1
ATOM 5369 C CA . VAL A 1 688 ? 15.172 27.260 -11.924 1.00 92.88 688 VAL A CA 1
ATOM 5370 C C . VAL A 1 688 ? 16.038 27.677 -13.115 1.00 92.88 688 VAL A C 1
ATOM 5372 O O . VAL A 1 688 ? 16.602 26.815 -13.786 1.00 92.88 688 VAL A O 1
ATOM 5375 N N . GLY A 1 689 ? 16.230 28.983 -13.321 1.00 90.75 689 GLY A N 1
ATOM 5376 C CA . GLY A 1 689 ? 17.098 29.527 -14.364 1.00 90.75 689 GLY A CA 1
ATOM 5377 C C . GLY A 1 689 ? 18.566 29.104 -14.242 1.00 90.75 689 GLY A C 1
ATOM 5378 O O . GLY A 1 689 ? 19.206 28.871 -15.267 1.00 90.75 689 GLY A O 1
ATOM 5379 N N . PHE A 1 690 ? 19.103 28.948 -13.026 1.00 91.00 690 PHE A N 1
ATOM 5380 C CA . PHE A 1 690 ? 20.491 28.505 -12.849 1.00 91.00 690 PHE A CA 1
ATOM 5381 C C . PHE A 1 690 ? 20.736 27.089 -13.386 1.00 91.00 690 PHE A C 1
ATOM 5383 O O . PHE A 1 690 ? 21.692 26.896 -14.133 1.00 91.00 690 PHE A O 1
ATOM 5390 N N . TYR A 1 691 ? 19.888 26.105 -13.058 1.00 92.19 691 TYR A N 1
ATOM 5391 C CA . TYR A 1 691 ? 20.140 24.721 -13.484 1.00 92.19 691 TYR A CA 1
ATOM 5392 C C . TYR A 1 691 ? 19.607 24.401 -14.888 1.00 92.19 691 TYR A C 1
ATOM 5394 O O . TYR A 1 691 ? 20.251 23.648 -15.617 1.00 92.19 691 TYR A O 1
ATOM 5402 N N . TYR A 1 692 ? 18.475 24.976 -15.318 1.00 92.81 692 TYR A N 1
ATOM 5403 C CA . TYR A 1 692 ? 17.937 24.679 -16.654 1.00 92.81 692 TYR A CA 1
ATOM 5404 C C . TYR A 1 692 ? 18.861 25.163 -17.775 1.00 92.81 692 TYR A C 1
ATOM 5406 O O . TYR A 1 692 ? 19.057 24.441 -18.750 1.00 92.81 692 TYR A O 1
ATOM 5414 N N . ASN A 1 693 ? 19.487 26.334 -17.624 1.00 93.38 693 ASN A N 1
ATOM 5415 C CA . ASN A 1 693 ? 20.429 26.845 -18.623 1.00 93.38 693 ASN A CA 1
ATOM 5416 C C . ASN A 1 693 ? 21.679 25.958 -18.759 1.00 93.38 693 ASN A C 1
ATOM 5418 O O . ASN A 1 693 ? 22.210 25.828 -19.860 1.00 93.38 693 ASN A O 1
ATOM 5422 N N . VAL A 1 694 ? 22.107 25.290 -17.680 1.00 94.00 694 VAL A N 1
ATOM 5423 C CA . VAL A 1 694 ? 23.199 24.300 -17.715 1.00 94.00 694 VAL A CA 1
ATOM 5424 C C . VAL A 1 694 ? 22.785 23.046 -18.492 1.00 94.00 694 VAL A C 1
ATOM 5426 O O . VAL A 1 694 ? 23.551 22.572 -19.325 1.00 94.00 694 VAL A O 1
ATOM 5429 N N . ILE A 1 695 ? 21.553 22.556 -18.314 1.00 93.75 695 ILE A N 1
ATOM 5430 C CA . ILE A 1 695 ? 21.035 21.413 -19.087 1.00 93.75 695 ILE A CA 1
ATOM 5431 C C . ILE A 1 695 ? 20.922 21.760 -20.583 1.00 93.75 695 ILE A C 1
ATOM 5433 O O . ILE A 1 695 ? 21.262 20.942 -21.436 1.00 93.75 695 ILE A O 1
ATOM 5437 N N . ILE A 1 696 ? 20.500 22.984 -20.924 1.00 93.31 696 ILE A N 1
ATOM 5438 C CA . ILE A 1 696 ? 20.491 23.457 -22.320 1.00 93.31 696 ILE A CA 1
ATOM 5439 C C . ILE A 1 696 ? 21.928 23.550 -22.865 1.00 93.31 696 ILE A C 1
ATOM 5441 O O . ILE A 1 696 ? 22.163 23.165 -24.008 1.00 93.31 696 ILE A O 1
ATOM 5445 N N . ALA A 1 697 ? 22.899 23.992 -22.058 1.00 95.31 697 ALA A N 1
ATOM 5446 C CA . ALA A 1 697 ? 24.309 24.021 -22.448 1.00 95.31 697 ALA A CA 1
ATOM 5447 C C . ALA A 1 697 ? 24.883 22.613 -22.704 1.00 95.31 697 ALA A C 1
ATOM 5449 O O . ALA A 1 697 ? 25.624 22.443 -23.670 1.00 95.31 697 ALA A O 1
ATOM 5450 N N . TRP A 1 698 ? 24.497 21.596 -21.920 1.00 95.31 698 TRP A N 1
ATOM 5451 C CA . TRP A 1 698 ? 24.823 20.193 -22.217 1.00 95.31 698 TRP A CA 1
ATOM 5452 C C . TRP A 1 698 ? 24.227 19.759 -23.560 1.00 95.31 698 TRP A C 1
ATOM 5454 O O . TRP A 1 698 ? 24.948 19.249 -24.412 1.00 95.31 698 TRP A O 1
ATOM 5464 N N . SER A 1 699 ? 22.937 20.015 -23.798 1.00 94.62 699 SER A N 1
ATOM 5465 C CA . SER A 1 699 ? 22.276 19.684 -25.071 1.00 94.62 699 SER A CA 1
ATOM 5466 C C . SER A 1 699 ? 22.929 20.376 -26.274 1.00 94.62 699 SER A C 1
ATOM 5468 O O . SER A 1 699 ? 23.061 19.774 -27.337 1.00 94.62 699 SER A O 1
ATOM 5470 N N . LEU A 1 700 ? 23.379 21.624 -26.109 1.00 94.94 700 LEU A N 1
ATOM 5471 C CA . LEU A 1 700 ? 24.106 22.376 -27.132 1.00 94.94 700 LEU A CA 1
ATOM 5472 C C . LEU A 1 700 ? 25.510 21.801 -27.387 1.00 94.94 700 LEU A C 1
ATOM 5474 O O . LEU A 1 700 ? 25.927 21.713 -28.539 1.00 94.94 700 LEU A O 1
ATOM 5478 N N . TYR A 1 701 ? 26.210 21.354 -26.341 1.00 95.62 701 TYR A N 1
ATOM 5479 C CA . TYR A 1 701 ? 27.472 20.625 -26.484 1.00 95.62 701 TYR A CA 1
ATOM 5480 C C . TYR A 1 701 ? 27.267 19.327 -27.282 1.00 95.62 701 TYR A C 1
ATOM 5482 O O . TYR A 1 701 ? 27.940 19.119 -28.288 1.00 95.62 701 TYR A O 1
ATOM 5490 N N . TYR A 1 702 ? 26.262 18.516 -26.923 1.00 95.50 702 TYR A N 1
ATOM 5491 C CA . TYR A 1 702 ? 25.880 17.315 -27.679 1.00 95.50 702 TYR A CA 1
ATOM 5492 C C . TYR A 1 702 ? 25.520 17.619 -29.143 1.00 95.50 702 TYR A C 1
ATOM 5494 O O . TYR A 1 702 ? 25.893 16.850 -30.029 1.00 95.50 702 TYR A O 1
ATOM 5502 N N . LEU A 1 703 ? 24.839 18.737 -29.423 1.00 95.19 703 LEU A N 1
ATOM 5503 C CA . LEU A 1 703 ? 24.534 19.170 -30.790 1.00 95.19 703 LEU A CA 1
ATOM 5504 C C . LEU A 1 703 ? 25.815 19.454 -31.588 1.00 95.19 703 LEU A C 1
ATOM 5506 O O . LEU A 1 703 ? 25.951 18.952 -32.700 1.00 95.19 703 LEU A O 1
ATOM 5510 N N . PHE A 1 704 ? 26.776 20.192 -31.024 1.00 94.69 704 PHE A N 1
ATOM 5511 C CA . PHE A 1 704 ? 28.059 20.440 -31.690 1.00 94.69 704 PHE A CA 1
ATOM 5512 C C . PHE A 1 704 ? 28.886 19.158 -31.868 1.00 94.69 704 PHE A C 1
ATOM 5514 O O . PHE A 1 704 ? 29.435 18.935 -32.946 1.00 94.69 704 PHE A O 1
ATOM 5521 N N . SER A 1 705 ? 28.916 18.279 -30.862 1.00 92.75 705 SER A N 1
ATOM 5522 C CA . SER A 1 705 ? 29.539 16.952 -30.958 1.00 92.75 705 SER A CA 1
ATOM 5523 C C . SER A 1 705 ? 28.864 16.032 -31.982 1.00 92.75 705 SER A C 1
ATOM 5525 O O . SER A 1 705 ? 29.497 15.088 -32.435 1.00 92.75 705 SER A O 1
ATOM 5527 N N . SER A 1 706 ? 27.614 16.298 -32.378 1.00 96.06 706 SER A N 1
ATOM 5528 C CA . SER A 1 706 ? 26.893 15.516 -33.397 1.00 96.06 706 SER A CA 1
ATOM 5529 C C . SER A 1 706 ? 27.296 15.856 -34.838 1.00 96.06 706 SER A C 1
ATOM 5531 O O . SER A 1 706 ? 26.869 15.166 -35.760 1.00 96.06 706 SER A O 1
ATOM 5533 N N . PHE A 1 707 ? 28.099 16.904 -35.064 1.00 94.88 707 PHE A N 1
ATOM 5534 C CA . PHE A 1 707 ? 28.596 17.263 -36.400 1.00 94.88 707 PHE A CA 1
ATOM 5535 C C . PHE A 1 707 ? 29.861 16.486 -36.817 1.00 94.88 707 PHE A C 1
ATOM 5537 O O . PHE A 1 707 ? 30.472 16.798 -37.840 1.00 94.88 707 PHE A O 1
ATOM 5544 N N . THR A 1 708 ? 30.262 15.470 -36.049 1.00 91.62 708 THR A N 1
ATOM 5545 C CA . THR A 1 708 ? 31.323 14.527 -36.420 1.00 91.62 708 THR A CA 1
ATOM 5546 C C . THR A 1 708 ? 30.775 13.396 -37.308 1.00 91.62 708 THR A C 1
ATOM 5548 O O . THR A 1 708 ? 29.618 13.002 -37.163 1.00 91.62 708 THR A O 1
ATOM 5551 N N . PRO A 1 709 ? 31.579 12.830 -38.232 1.00 90.00 709 PRO A N 1
ATOM 5552 C CA . PRO A 1 709 ? 31.128 11.747 -39.117 1.00 90.00 709 PRO A CA 1
ATOM 5553 C C . PRO A 1 709 ? 30.866 10.426 -38.373 1.00 90.00 709 PRO A C 1
ATOM 5555 O O . PRO A 1 709 ? 30.050 9.618 -38.811 1.00 90.00 709 PRO A O 1
ATOM 5558 N N . THR A 1 710 ? 31.542 10.216 -37.242 1.00 89.38 710 THR A N 1
ATOM 5559 C CA . THR A 1 710 ? 31.285 9.152 -36.267 1.00 89.38 710 THR A CA 1
ATOM 5560 C C . THR A 1 710 ? 30.956 9.810 -34.930 1.00 89.38 710 THR A C 1
ATOM 5562 O O . THR A 1 710 ? 31.654 10.730 -34.499 1.00 89.38 710 THR A O 1
ATOM 5565 N N . LEU A 1 711 ? 29.858 9.401 -34.293 1.00 92.25 711 LEU A N 1
ATOM 5566 C CA . LEU A 1 711 ? 29.390 10.024 -33.052 1.00 92.25 711 LEU A CA 1
ATOM 5567 C C . LEU A 1 711 ? 30.290 9.592 -31.877 1.00 92.25 711 LEU A C 1
ATOM 5569 O O . LEU A 1 711 ? 30.474 8.391 -31.693 1.00 92.25 711 LEU A O 1
ATOM 5573 N N . PRO A 1 712 ? 30.777 10.511 -31.021 1.00 90.31 712 PRO A N 1
ATOM 5574 C CA . PRO A 1 712 ? 31.792 10.223 -29.990 1.00 90.31 712 PRO A CA 1
ATOM 5575 C C . PRO A 1 712 ? 31.299 9.371 -28.798 1.00 90.31 712 PRO A C 1
ATOM 5577 O O . PRO A 1 712 ? 31.963 9.258 -27.769 1.00 90.31 712 PRO A O 1
ATOM 5580 N N . TRP A 1 713 ? 30.107 8.787 -28.926 1.00 91.69 713 TRP A N 1
ATOM 5581 C CA . TRP A 1 713 ? 29.463 7.883 -27.976 1.00 91.69 713 TRP A CA 1
ATOM 5582 C C . TRP A 1 713 ? 29.013 6.563 -28.624 1.00 91.69 713 TRP A C 1
ATOM 5584 O O . TRP A 1 713 ? 28.175 5.862 -28.051 1.00 91.69 713 TRP A O 1
ATOM 5594 N N . THR A 1 714 ? 29.505 6.218 -29.823 1.00 88.19 714 THR A N 1
ATOM 5595 C CA . THR A 1 714 ? 29.167 4.942 -30.488 1.00 88.19 714 THR A CA 1
ATOM 5596 C C . THR A 1 714 ? 30.213 3.845 -30.367 1.00 88.19 714 THR A C 1
ATOM 5598 O O . THR A 1 714 ? 29.928 2.727 -30.795 1.00 88.19 714 THR A O 1
ATOM 5601 N N . ASP A 1 715 ? 31.387 4.157 -29.830 1.00 86.69 715 ASP A N 1
ATOM 5602 C CA . ASP A 1 715 ? 32.560 3.287 -29.801 1.00 86.69 715 ASP A CA 1
ATOM 5603 C C . ASP A 1 715 ? 33.453 3.634 -28.600 1.00 86.69 715 ASP A C 1
ATOM 5605 O O . ASP A 1 715 ? 33.398 4.739 -28.056 1.00 86.69 715 ASP A O 1
ATOM 5609 N N . CYS A 1 716 ? 34.228 2.651 -28.144 1.00 83.94 716 CYS A N 1
ATOM 5610 C CA . CYS A 1 716 ? 35.224 2.817 -27.085 1.00 83.94 716 CYS A CA 1
ATOM 5611 C C . CYS A 1 716 ? 36.609 3.037 -27.702 1.00 83.94 716 CYS A C 1
ATOM 5613 O O . CYS A 1 716 ? 36.974 2.356 -28.659 1.00 83.94 716 CYS A O 1
ATOM 5615 N N . GLY A 1 717 ? 37.411 3.925 -27.111 1.00 83.38 717 GLY A N 1
ATOM 5616 C CA . GLY A 1 717 ? 38.787 4.193 -27.561 1.00 83.38 717 GLY A CA 1
ATOM 5617 C C . GLY A 1 717 ? 39.168 5.673 -27.596 1.00 83.38 717 GLY A C 1
ATOM 5618 O O . GLY A 1 717 ? 40.258 6.021 -28.045 1.00 83.38 717 GLY A O 1
ATOM 5619 N N . HIS A 1 718 ? 38.289 6.557 -27.126 1.00 88.94 718 HIS A N 1
ATOM 5620 C CA . HIS A 1 718 ? 38.579 7.975 -26.976 1.00 88.94 718 HIS A CA 1
ATOM 5621 C C . HIS A 1 718 ? 39.324 8.272 -25.665 1.00 88.94 718 HIS A C 1
ATOM 5623 O O . HIS A 1 718 ? 39.270 7.500 -24.710 1.00 88.94 718 HIS A O 1
ATOM 5629 N N . ALA A 1 719 ? 39.972 9.438 -25.585 1.00 89.94 719 ALA A N 1
ATOM 5630 C CA . ALA A 1 719 ? 40.813 9.831 -24.448 1.00 89.94 719 ALA A CA 1
ATOM 5631 C C . ALA A 1 719 ? 40.081 9.915 -23.089 1.00 89.94 719 ALA A C 1
ATOM 5633 O O . ALA A 1 719 ? 40.724 9.858 -22.046 1.00 89.94 719 ALA A O 1
ATOM 5634 N N . TRP A 1 720 ? 38.750 10.051 -23.091 1.00 89.31 720 TRP A N 1
ATOM 5635 C CA . TRP A 1 720 ? 37.913 10.058 -21.884 1.00 89.31 720 TRP A CA 1
ATOM 5636 C C . TRP A 1 720 ? 37.446 8.662 -21.442 1.00 89.31 720 TRP A C 1
ATOM 5638 O O . TRP A 1 720 ? 36.888 8.532 -20.350 1.00 89.31 720 TRP A O 1
ATOM 5648 N N . ASN A 1 721 ? 37.624 7.620 -22.262 1.00 90.88 721 ASN A N 1
ATOM 5649 C CA . ASN A 1 721 ? 37.155 6.279 -21.918 1.00 90.88 721 ASN A CA 1
ATOM 5650 C C . ASN A 1 721 ? 38.021 5.621 -20.840 1.00 90.88 721 ASN A C 1
ATOM 5652 O O . ASN A 1 721 ? 39.233 5.822 -20.772 1.00 90.88 721 ASN A O 1
ATOM 5656 N N . SER A 1 722 ? 37.396 4.800 -19.997 1.00 85.69 722 SER A N 1
ATOM 5657 C CA . SER A 1 722 ? 38.129 3.899 -19.109 1.00 85.69 722 SER A CA 1
ATOM 5658 C C . SER A 1 722 ? 38.527 2.608 -19.842 1.00 85.69 722 SER A C 1
ATOM 5660 O O . SER A 1 722 ? 37.879 2.237 -20.825 1.00 85.69 722 SER A O 1
ATOM 5662 N N . PRO A 1 723 ? 39.526 1.857 -19.336 1.00 80.38 723 PRO A N 1
ATOM 5663 C CA . PRO A 1 723 ? 39.849 0.521 -19.848 1.00 80.38 723 PRO A CA 1
ATOM 5664 C C . PRO A 1 723 ? 38.684 -0.482 -19.790 1.00 80.38 723 PRO A C 1
ATOM 5666 O O . PRO A 1 723 ? 38.738 -1.509 -20.455 1.00 80.38 723 PRO A O 1
ATOM 5669 N N . ASN A 1 724 ? 37.632 -0.189 -19.014 1.00 77.44 724 ASN A N 1
ATOM 5670 C CA . ASN A 1 724 ? 36.468 -1.058 -18.830 1.00 77.44 724 ASN A CA 1
ATOM 5671 C C . ASN A 1 724 ? 35.318 -0.740 -19.811 1.00 77.44 724 ASN A C 1
ATOM 5673 O O . ASN A 1 724 ? 34.268 -1.383 -19.751 1.00 77.44 724 ASN A O 1
ATOM 5677 N N . CYS A 1 725 ? 35.484 0.251 -20.696 1.00 83.25 725 CYS A N 1
ATOM 5678 C CA . CYS A 1 725 ? 34.494 0.599 -21.714 1.00 83.25 725 CYS A CA 1
ATOM 5679 C C . CYS A 1 725 ? 34.235 -0.590 -22.656 1.00 83.25 725 CYS A C 1
ATOM 5681 O O . CYS A 1 725 ? 35.169 -1.150 -23.225 1.00 83.25 725 CYS A O 1
ATOM 5683 N N . THR A 1 726 ? 32.965 -0.964 -22.852 1.00 77.75 726 THR A N 1
ATOM 5684 C CA . THR A 1 726 ? 32.576 -2.103 -23.708 1.00 77.75 726 THR A CA 1
ATOM 5685 C C . THR A 1 726 ? 31.734 -1.654 -24.910 1.00 77.75 726 THR A C 1
ATOM 5687 O O . THR A 1 726 ? 30.612 -1.173 -24.732 1.00 77.75 726 THR A O 1
ATOM 5690 N N . ASP A 1 727 ? 32.242 -1.830 -26.136 1.00 69.94 727 ASP A N 1
ATOM 5691 C CA . ASP A 1 727 ? 31.539 -1.462 -27.378 1.00 69.94 727 ASP A CA 1
ATOM 5692 C C . ASP A 1 727 ? 30.433 -2.486 -27.738 1.00 69.94 727 ASP A C 1
ATOM 5694 O O . ASP A 1 727 ? 30.737 -3.671 -27.922 1.00 69.94 727 ASP A O 1
ATOM 5698 N N . PRO A 1 728 ? 29.161 -2.064 -27.904 1.00 63.47 728 PRO A N 1
ATOM 5699 C CA . PRO A 1 728 ? 28.070 -2.942 -28.336 1.00 63.47 728 PRO A CA 1
ATOM 5700 C C . PRO A 1 728 ? 28.279 -3.640 -29.693 1.00 63.47 728 PRO A C 1
ATOM 5702 O O . PRO A 1 728 ? 27.679 -4.686 -29.927 1.00 63.47 728 PRO A O 1
ATOM 5705 N N . LYS A 1 729 ? 29.086 -3.080 -30.604 1.00 61.28 729 LYS A N 1
ATOM 5706 C CA . LYS A 1 729 ? 29.284 -3.591 -31.976 1.00 61.28 729 LYS A CA 1
ATOM 5707 C C . LYS A 1 729 ? 30.278 -4.751 -32.068 1.00 61.28 729 LYS A C 1
ATOM 5709 O O . LYS A 1 729 ? 30.290 -5.444 -33.082 1.00 61.28 729 LYS A O 1
ATOM 5714 N N . LEU A 1 730 ? 31.103 -4.976 -31.042 1.00 56.28 730 LEU A N 1
ATOM 5715 C CA . LEU A 1 730 ? 32.057 -6.095 -31.009 1.00 56.28 730 LEU A CA 1
ATOM 5716 C C . LEU A 1 730 ? 31.388 -7.450 -30.691 1.00 56.28 730 LEU A C 1
ATOM 5718 O O . LEU A 1 730 ? 32.016 -8.498 -30.827 1.00 56.28 730 LEU A O 1
ATOM 5722 N N . LEU A 1 731 ? 30.100 -7.448 -30.332 1.00 54.84 731 LEU A N 1
ATOM 5723 C CA . LEU A 1 731 ? 29.276 -8.639 -30.107 1.00 54.84 731 LEU A CA 1
ATOM 5724 C C . LEU A 1 731 ? 28.619 -9.125 -31.412 1.00 54.84 731 LEU A C 1
ATOM 5726 O O . LEU A 1 731 ? 27.438 -8.887 -31.659 1.00 54.84 731 LEU A O 1
ATOM 5730 N N . ASN A 1 732 ? 29.382 -9.838 -32.247 1.00 40.75 732 ASN A N 1
ATOM 5731 C CA . ASN A 1 732 ? 28.827 -10.559 -33.400 1.00 40.75 732 ASN A CA 1
ATOM 5732 C C . ASN A 1 732 ? 28.190 -11.905 -32.992 1.00 40.75 732 ASN A C 1
ATOM 5734 O O . ASN A 1 732 ? 28.646 -12.588 -32.075 1.00 40.75 732 ASN A O 1
ATOM 5738 N N . SER A 1 733 ? 27.122 -12.284 -33.698 1.00 47.72 733 SER A N 1
ATOM 5739 C CA . SER A 1 733 ? 26.152 -13.326 -33.319 1.00 47.72 733 SER A CA 1
ATOM 5740 C C . SER A 1 733 ? 26.645 -14.784 -33.389 1.00 47.72 733 SER A C 1
ATOM 5742 O O . SER A 1 733 ? 26.151 -15.567 -34.200 1.00 47.72 733 SER A O 1
ATOM 5744 N N . SER A 1 734 ? 27.560 -15.186 -32.506 1.00 37.56 734 SER A N 1
ATOM 5745 C CA . SER A 1 734 ? 27.897 -16.606 -32.275 1.00 37.56 734 SER A CA 1
ATOM 5746 C C . SER A 1 734 ? 28.129 -16.989 -30.804 1.00 37.56 734 SER A C 1
ATOM 5748 O O . SER A 1 734 ? 28.497 -18.126 -30.524 1.00 37.56 734 SER A O 1
ATOM 5750 N N . VAL A 1 735 ? 27.838 -16.091 -29.854 1.00 42.72 735 VAL A N 1
ATOM 5751 C CA . VAL A 1 735 ? 27.872 -16.370 -28.406 1.00 42.72 735 VAL A CA 1
ATOM 5752 C C . VAL A 1 735 ? 26.473 -16.170 -27.816 1.00 42.72 735 VAL A C 1
ATOM 5754 O O . VAL A 1 735 ? 26.165 -15.142 -27.219 1.00 42.72 735 VAL A O 1
ATOM 5757 N N . LEU A 1 736 ? 25.599 -17.163 -28.020 1.00 37.34 736 LEU A N 1
ATOM 5758 C CA . LEU A 1 736 ? 24.296 -17.265 -27.344 1.00 37.34 736 LEU A CA 1
ATOM 5759 C C . LEU A 1 736 ? 24.316 -18.370 -26.270 1.00 37.34 736 LEU A C 1
ATOM 5761 O O . LEU A 1 736 ? 23.373 -19.142 -26.119 1.00 37.34 736 LEU A O 1
ATOM 5765 N N . GLY A 1 737 ? 25.434 -18.443 -25.550 1.00 35.81 737 GLY A N 1
ATOM 5766 C CA . GLY A 1 737 ? 25.691 -19.332 -24.424 1.00 35.81 737 GLY A CA 1
ATOM 5767 C C . GLY A 1 737 ? 26.703 -18.674 -23.484 1.00 35.81 737 GLY A C 1
ATOM 5768 O O . GLY A 1 737 ? 27.574 -17.938 -23.941 1.00 35.81 737 GLY A O 1
ATOM 5769 N N . ASN A 1 738 ? 26.563 -18.948 -22.187 1.00 32.78 738 ASN A N 1
ATOM 5770 C CA . ASN A 1 738 ? 27.273 -18.346 -21.052 1.00 32.78 738 ASN A CA 1
ATOM 5771 C C . ASN A 1 738 ? 26.989 -16.862 -20.745 1.00 32.78 738 ASN A C 1
ATOM 5773 O O . ASN A 1 738 ? 26.939 -15.973 -21.593 1.00 32.78 738 ASN A O 1
ATOM 5777 N N . HIS A 1 739 ? 26.780 -16.614 -19.449 1.00 42.94 739 HIS A N 1
ATOM 5778 C CA . HIS A 1 739 ? 26.312 -15.351 -18.895 1.00 42.94 739 HIS A CA 1
ATOM 5779 C C . HIS A 1 739 ? 27.415 -14.288 -18.811 1.00 42.94 739 HIS A C 1
ATOM 5781 O O . HIS A 1 739 ? 27.909 -13.980 -17.724 1.00 42.94 739 HIS A O 1
ATOM 5787 N N . THR A 1 740 ? 27.690 -13.588 -19.911 1.00 36.22 740 THR A N 1
ATOM 5788 C CA . THR A 1 740 ? 28.143 -12.197 -19.785 1.00 36.22 740 THR A CA 1
ATOM 5789 C C . THR A 1 740 ? 26.978 -11.363 -19.244 1.00 36.22 740 THR A C 1
ATOM 5791 O O . THR A 1 740 ? 26.149 -10.824 -19.978 1.00 36.22 740 THR A O 1
ATOM 5794 N N . LYS A 1 741 ? 26.877 -11.265 -17.908 1.00 41.78 741 LYS A N 1
ATOM 5795 C CA . LYS A 1 741 ? 26.019 -10.270 -17.249 1.00 41.78 741 LYS A CA 1
ATOM 5796 C C . LYS A 1 741 ? 26.451 -8.896 -17.759 1.00 41.78 741 LYS A C 1
ATOM 5798 O O . LYS A 1 741 ? 27.468 -8.372 -17.312 1.00 41.78 741 LYS A O 1
ATOM 5803 N N . TYR A 1 742 ? 25.673 -8.324 -18.679 1.00 40.75 742 TYR A N 1
ATOM 5804 C CA . TYR A 1 742 ? 25.876 -6.973 -19.205 1.00 40.75 742 TYR A CA 1
ATOM 5805 C C . TYR A 1 742 ? 26.124 -6.028 -18.024 1.00 40.75 742 TYR A C 1
ATOM 5807 O O . TYR A 1 742 ? 25.258 -5.899 -17.152 1.00 40.75 742 TYR A O 1
ATOM 5815 N N . SER A 1 743 ? 27.327 -5.446 -17.941 1.00 37.41 743 SER A N 1
ATOM 5816 C CA . SER A 1 743 ? 27.856 -4.854 -16.703 1.00 37.41 743 SER A CA 1
ATOM 5817 C C . SER A 1 743 ? 27.083 -3.602 -16.278 1.00 37.41 743 SER A C 1
ATOM 5819 O O . SER A 1 743 ? 27.435 -2.468 -16.608 1.00 37.41 743 SER A O 1
ATOM 5821 N N . LYS A 1 744 ? 25.976 -3.831 -15.558 1.00 44.94 744 LYS A N 1
ATOM 5822 C CA . LYS A 1 744 ? 25.199 -2.891 -14.734 1.00 44.94 744 LYS A CA 1
ATOM 5823 C C . LYS A 1 744 ? 25.045 -1.479 -15.331 1.00 44.94 744 LYS A C 1
ATOM 5825 O O . LYS A 1 744 ? 25.128 -0.497 -14.600 1.00 44.94 744 LYS A O 1
ATOM 5830 N N . TYR A 1 745 ? 24.829 -1.388 -16.648 1.00 50.62 745 TYR A N 1
ATOM 5831 C CA . TYR A 1 745 ? 24.665 -0.165 -17.458 1.00 50.62 745 TYR A CA 1
ATOM 5832 C C . TYR A 1 745 ? 25.780 0.909 -17.383 1.00 50.62 745 TYR A C 1
ATOM 5834 O O . TYR A 1 745 ? 25.682 1.909 -18.092 1.00 50.62 745 TYR A O 1
ATOM 5842 N N . LYS A 1 746 ? 26.836 0.735 -16.577 1.00 53.34 746 LYS A N 1
ATOM 5843 C CA . LYS A 1 746 ? 27.771 1.821 -16.218 1.00 53.34 746 LYS A CA 1
ATOM 5844 C C . LYS A 1 746 ? 28.914 2.079 -17.204 1.00 53.34 746 LYS A C 1
ATOM 5846 O O . LYS A 1 746 ? 29.385 3.204 -17.269 1.00 53.34 746 LYS A O 1
ATOM 5851 N N . PHE A 1 747 ? 29.348 1.076 -17.965 1.00 71.62 747 PHE A N 1
ATOM 5852 C CA . PHE A 1 747 ? 30.579 1.146 -18.777 1.00 71.62 747 PHE A CA 1
ATOM 5853 C C . PHE A 1 747 ? 30.311 1.098 -20.291 1.00 71.62 747 PHE A C 1
ATOM 5855 O O . PHE A 1 747 ? 31.058 0.498 -21.062 1.00 71.62 747 PHE A O 1
ATOM 5862 N N . THR A 1 748 ? 29.199 1.694 -20.727 1.00 84.31 748 THR A N 1
ATOM 5863 C CA . THR A 1 748 ? 28.899 1.850 -22.162 1.00 84.31 748 THR A CA 1
ATOM 5864 C C . THR A 1 748 ? 29.566 3.115 -22.719 1.00 84.31 748 THR A C 1
ATOM 5866 O O . THR A 1 748 ? 29.692 4.086 -21.968 1.00 84.31 748 THR A O 1
ATOM 5869 N N . PRO A 1 749 ? 29.909 3.170 -24.024 1.00 88.06 749 PRO A N 1
ATOM 5870 C CA . PRO A 1 749 ? 30.473 4.365 -24.656 1.00 88.06 749 PRO A CA 1
ATOM 5871 C C . PRO A 1 749 ? 29.679 5.645 -24.364 1.00 88.06 749 PRO A C 1
ATOM 5873 O O . PRO A 1 749 ? 30.258 6.686 -24.073 1.00 88.06 749 PRO A O 1
ATOM 5876 N N . ALA A 1 750 ? 28.344 5.561 -24.376 1.00 89.19 750 ALA A N 1
ATOM 5877 C CA . ALA A 1 750 ? 27.461 6.693 -24.113 1.00 89.19 750 ALA A CA 1
ATOM 5878 C C . ALA A 1 750 ? 27.395 7.107 -22.635 1.00 89.19 750 ALA A C 1
ATOM 5880 O O . ALA A 1 750 ? 27.335 8.305 -22.350 1.00 89.19 750 ALA A O 1
ATOM 5881 N N . ALA A 1 751 ? 27.438 6.150 -21.701 1.00 87.56 751 ALA A N 1
ATOM 5882 C CA . ALA A 1 751 ? 27.521 6.457 -20.274 1.00 87.56 751 ALA A CA 1
ATOM 5883 C C . ALA A 1 751 ? 28.858 7.134 -19.938 1.00 87.56 751 ALA A C 1
ATOM 5885 O O . ALA A 1 751 ? 28.870 8.175 -19.286 1.00 87.56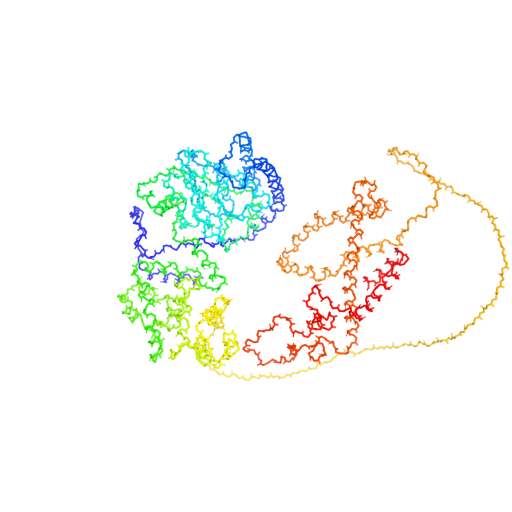 751 ALA A O 1
ATOM 5886 N N . GLU A 1 752 ? 29.974 6.606 -20.450 1.00 90.06 752 GLU A N 1
ATOM 5887 C CA . GLU A 1 752 ? 31.290 7.208 -20.227 1.00 90.06 752 GLU A CA 1
ATOM 5888 C C . GLU A 1 752 ? 31.470 8.541 -20.956 1.00 90.06 752 GLU A C 1
ATOM 5890 O O . GLU A 1 752 ? 32.068 9.453 -20.389 1.00 90.06 752 GLU A O 1
ATOM 5895 N N . PHE A 1 753 ? 30.925 8.713 -22.165 1.00 92.50 753 PHE A N 1
ATOM 5896 C CA . PHE A 1 753 ? 30.935 10.018 -22.827 1.00 92.50 753 PHE A CA 1
ATOM 5897 C C . PHE A 1 753 ? 30.214 11.068 -21.969 1.00 92.50 753 PHE A C 1
ATOM 5899 O O . PHE A 1 753 ? 30.760 12.144 -21.752 1.00 92.50 753 PHE A O 1
ATOM 5906 N N . TYR A 1 754 ? 29.048 10.749 -21.397 1.00 93.62 754 TYR A N 1
ATOM 5907 C CA . TYR A 1 754 ? 28.342 11.667 -20.497 1.00 93.62 754 TYR A CA 1
ATOM 5908 C C . TYR A 1 754 ? 29.111 11.921 -19.186 1.00 93.62 754 TYR A C 1
ATOM 5910 O O . TYR A 1 754 ? 29.398 13.069 -18.850 1.00 93.62 754 TYR A O 1
ATOM 5918 N N . GLU A 1 755 ? 29.477 10.869 -18.447 1.00 91.00 755 GLU A N 1
ATOM 5919 C CA . GLU A 1 755 ? 30.084 11.001 -17.114 1.00 91.00 755 GLU A CA 1
ATOM 5920 C C . GLU A 1 755 ? 31.532 11.514 -17.156 1.00 91.00 755 GLU A C 1
ATOM 5922 O O . GLU A 1 755 ? 31.922 12.317 -16.308 1.00 91.00 755 GLU A O 1
ATOM 5927 N N . ARG A 1 756 ? 32.339 11.073 -18.129 1.00 90.75 756 ARG A N 1
ATOM 5928 C CA . ARG A 1 756 ? 33.768 11.410 -18.228 1.00 90.75 756 ARG A CA 1
ATOM 5929 C C . ARG A 1 756 ? 34.077 12.458 -19.289 1.00 90.75 756 ARG A C 1
ATOM 5931 O O . ARG A 1 756 ? 34.865 13.343 -18.991 1.00 90.75 756 ARG A O 1
ATOM 5938 N N . GLY A 1 757 ? 33.463 12.381 -20.470 1.00 90.25 757 GLY A N 1
ATOM 5939 C CA . GLY A 1 757 ? 33.731 13.303 -21.584 1.00 90.25 757 GLY A CA 1
ATOM 5940 C C . GLY A 1 757 ? 33.007 14.653 -21.493 1.00 90.25 757 GLY A C 1
ATOM 5941 O O . GLY A 1 757 ? 33.578 15.676 -21.852 1.00 90.25 757 GLY A O 1
ATOM 5942 N N . VAL A 1 758 ? 31.762 14.677 -21.003 1.00 93.00 758 VAL A N 1
ATOM 5943 C CA . VAL A 1 758 ? 30.950 15.906 -20.893 1.00 93.00 758 VAL A CA 1
ATOM 5944 C C . VAL A 1 758 ? 31.022 16.501 -19.490 1.00 93.00 758 VAL A C 1
ATOM 5946 O O . VAL A 1 758 ? 31.262 17.697 -19.340 1.00 93.00 758 VAL A O 1
ATOM 5949 N N . LEU A 1 759 ? 30.794 15.685 -18.456 1.00 91.56 759 LEU A N 1
ATOM 5950 C CA . LEU A 1 759 ? 30.703 16.165 -17.073 1.00 91.56 759 LEU A CA 1
ATOM 5951 C C . LEU A 1 759 ? 32.024 16.136 -16.298 1.00 91.56 759 LEU A C 1
ATOM 5953 O O . LEU A 1 759 ? 32.098 16.778 -15.255 1.00 91.56 759 LEU A O 1
ATOM 5957 N N . HIS A 1 760 ? 33.032 15.388 -16.765 1.00 90.69 760 HIS A N 1
ATOM 5958 C CA . HIS A 1 760 ? 34.300 15.174 -16.049 1.00 90.69 760 HIS A CA 1
ATOM 5959 C C . HIS A 1 760 ? 34.106 14.733 -14.578 1.00 90.69 760 HIS A C 1
ATOM 5961 O O . HIS A 1 760 ? 34.915 15.026 -13.704 1.00 90.69 760 HIS A O 1
ATOM 5967 N N . LEU A 1 761 ? 33.051 13.960 -14.287 1.00 88.06 761 LEU A N 1
ATOM 5968 C CA . LEU A 1 761 ? 32.668 13.565 -12.923 1.00 88.06 761 LEU A CA 1
ATOM 5969 C C . LEU A 1 761 ? 33.767 12.769 -12.194 1.00 88.06 761 LEU A C 1
ATOM 5971 O O . LEU A 1 761 ? 33.820 12.755 -10.972 1.00 88.06 761 LEU A O 1
ATOM 5975 N N . HIS A 1 762 ? 34.661 12.132 -12.952 1.00 86.31 762 HIS A N 1
ATOM 5976 C CA . HIS A 1 762 ? 35.828 11.407 -12.451 1.00 86.31 762 HIS A CA 1
ATOM 5977 C C . HIS A 1 762 ? 36.935 12.304 -11.858 1.00 86.31 762 HIS A C 1
ATOM 5979 O O . HIS A 1 762 ? 37.811 11.783 -11.174 1.00 86.31 762 HIS A O 1
ATOM 5985 N N . GLU A 1 763 ? 36.899 13.618 -12.100 1.00 87.38 763 GLU A N 1
ATOM 5986 C CA . GLU A 1 763 ? 37.805 14.612 -11.502 1.00 87.38 763 GLU A CA 1
ATOM 5987 C C . GLU A 1 763 ? 37.301 15.125 -10.137 1.00 87.38 763 GLU A C 1
ATOM 5989 O O . GLU A 1 763 ? 38.015 15.857 -9.459 1.00 87.38 763 GLU A O 1
ATOM 5994 N N . SER A 1 764 ? 36.079 14.755 -9.730 1.00 89.81 764 SER A N 1
ATOM 5995 C CA . SER A 1 764 ? 35.426 15.199 -8.493 1.00 89.81 764 SER A CA 1
ATOM 5996 C C . SER A 1 764 ? 35.267 14.043 -7.507 1.00 89.81 764 SER A C 1
ATOM 5998 O O . SER A 1 764 ? 34.716 12.993 -7.842 1.00 89.81 764 SER A O 1
ATOM 6000 N N . SER A 1 765 ? 35.677 14.248 -6.252 1.00 85.31 765 SER A N 1
ATOM 6001 C CA . SER A 1 765 ? 35.418 13.280 -5.172 1.00 85.31 765 SER A CA 1
ATOM 6002 C C . SER A 1 765 ? 34.014 13.404 -4.546 1.00 85.31 765 SER A C 1
ATOM 6004 O O . SER A 1 765 ? 33.620 12.572 -3.724 1.00 85.31 765 SER A O 1
ATOM 6006 N N . GLY A 1 766 ? 33.220 14.404 -4.952 1.00 83.25 766 GLY A N 1
ATOM 6007 C CA . GLY A 1 766 ? 31.832 14.609 -4.530 1.00 83.25 766 GLY A CA 1
ATOM 6008 C C . GLY A 1 766 ? 31.459 16.088 -4.377 1.00 83.25 766 GLY A C 1
ATOM 6009 O O . GLY A 1 766 ? 32.191 16.983 -4.775 1.00 83.25 766 GLY A O 1
ATOM 6010 N N . ILE A 1 767 ? 30.318 16.376 -3.737 1.00 89.00 767 ILE A N 1
ATOM 6011 C CA . ILE A 1 767 ? 29.803 17.758 -3.570 1.00 89.00 767 ILE A CA 1
ATOM 6012 C C . ILE A 1 767 ? 30.769 18.664 -2.774 1.00 89.00 767 ILE A C 1
ATOM 6014 O O . ILE A 1 767 ? 30.739 19.883 -2.921 1.00 89.00 767 ILE A O 1
ATOM 6018 N N . HIS A 1 768 ? 31.636 18.082 -1.943 1.00 90.12 768 HIS A N 1
ATOM 6019 C CA . HIS A 1 768 ? 32.660 18.811 -1.186 1.00 90.12 768 HIS A CA 1
ATOM 6020 C C . HIS A 1 768 ? 33.842 19.288 -2.048 1.00 90.12 768 HIS A C 1
ATOM 6022 O O . HIS A 1 768 ? 34.611 20.134 -1.603 1.00 90.12 768 HIS A O 1
ATOM 6028 N N . ASP A 1 769 ? 33.974 18.751 -3.260 1.00 88.25 769 ASP A N 1
ATOM 6029 C CA . ASP A 1 769 ? 35.120 18.892 -4.152 1.00 88.25 769 ASP A CA 1
ATOM 6030 C C . ASP A 1 769 ? 34.618 18.845 -5.604 1.00 88.25 769 ASP A C 1
ATOM 6032 O O . ASP A 1 769 ? 34.651 17.821 -6.286 1.00 88.25 769 ASP A O 1
ATOM 6036 N N . ILE A 1 770 ? 34.046 19.962 -6.052 1.00 85.50 770 ILE A N 1
ATOM 6037 C CA . ILE A 1 770 ? 33.326 20.072 -7.332 1.00 85.50 770 ILE A CA 1
ATOM 6038 C C . ILE A 1 770 ? 34.239 20.187 -8.567 1.00 85.50 770 ILE A C 1
ATOM 6040 O O . ILE A 1 770 ? 33.730 20.375 -9.671 1.00 85.50 770 ILE A O 1
ATOM 6044 N N . GLY A 1 771 ? 35.561 20.097 -8.396 1.00 86.12 771 GLY A N 1
ATOM 6045 C CA . GLY A 1 771 ? 36.535 20.264 -9.475 1.00 86.12 771 GLY A CA 1
ATOM 6046 C C . GLY A 1 771 ? 36.572 21.678 -10.076 1.00 86.12 771 GLY A C 1
ATOM 6047 O O . GLY A 1 771 ? 36.138 22.660 -9.464 1.00 86.12 771 GLY A O 1
ATOM 6048 N N . LEU A 1 772 ? 37.123 21.788 -11.289 1.00 87.31 772 LEU A N 1
ATOM 6049 C CA . LEU A 1 772 ? 37.204 23.041 -12.047 1.00 87.31 772 LEU A CA 1
ATOM 6050 C C . LEU A 1 772 ? 36.060 23.169 -13.075 1.00 87.31 772 LEU A C 1
ATOM 6052 O O . LEU A 1 772 ? 35.569 22.161 -13.584 1.00 87.31 772 LEU A O 1
ATOM 6056 N N . PRO A 1 773 ? 35.638 24.398 -13.442 1.00 88.81 773 PRO A N 1
ATOM 6057 C CA . PRO A 1 773 ? 34.616 24.593 -14.468 1.00 88.81 773 PRO A CA 1
ATOM 6058 C C . PRO A 1 773 ? 35.092 24.127 -15.852 1.00 88.81 773 PRO A C 1
ATOM 6060 O O . PRO A 1 773 ? 36.103 24.612 -16.360 1.00 88.81 773 PRO A O 1
ATOM 6063 N N . GLN A 1 774 ? 34.319 23.253 -16.501 1.00 90.69 774 GLN A N 1
ATOM 6064 C CA . GLN A 1 774 ? 34.611 22.794 -17.861 1.00 90.69 774 GLN A CA 1
ATOM 6065 C C . GLN A 1 774 ? 34.379 23.916 -18.887 1.00 90.69 774 GLN A C 1
ATOM 6067 O O . GLN A 1 774 ? 33.249 24.359 -19.118 1.00 90.69 774 GLN A O 1
ATOM 6072 N N . TRP A 1 775 ? 35.460 24.388 -19.514 1.00 93.19 775 TRP A N 1
ATOM 6073 C CA . TRP A 1 775 ? 35.467 25.581 -20.373 1.00 93.19 775 TRP A CA 1
ATOM 6074 C C . TRP A 1 775 ? 34.570 25.460 -21.613 1.00 93.19 775 TRP A C 1
ATOM 6076 O O . TRP A 1 775 ? 33.980 26.447 -22.053 1.00 93.19 775 TRP A O 1
ATOM 6086 N N . GLN A 1 776 ? 34.411 24.253 -22.152 1.00 93.94 776 GLN A N 1
ATOM 6087 C CA . GLN A 1 776 ? 33.545 23.960 -23.294 1.00 93.94 776 GLN A CA 1
ATOM 6088 C C . GLN A 1 776 ? 32.064 24.124 -22.919 1.00 93.94 776 GLN A C 1
ATOM 6090 O O . GLN A 1 776 ? 31.290 24.712 -23.679 1.00 93.94 776 GLN A O 1
ATOM 6095 N N . LEU A 1 777 ? 31.674 23.664 -21.724 1.00 94.50 777 LEU A N 1
ATOM 6096 C CA . LEU A 1 777 ? 30.325 23.865 -21.193 1.00 94.50 777 LEU A CA 1
ATOM 6097 C C . LEU A 1 777 ? 30.082 25.327 -20.811 1.00 94.50 777 LEU A C 1
ATOM 6099 O O . LEU A 1 777 ? 28.987 25.835 -21.050 1.00 94.50 777 LEU A O 1
ATOM 6103 N N . LEU A 1 778 ? 31.098 26.029 -20.297 1.00 94.88 778 LEU A N 1
ATOM 6104 C CA . LEU A 1 778 ? 31.021 27.469 -20.044 1.00 94.88 778 LEU A CA 1
ATOM 6105 C C . LEU A 1 778 ? 30.778 28.258 -21.343 1.00 94.88 778 LEU A C 1
ATOM 6107 O O . LEU A 1 778 ? 29.915 29.133 -21.369 1.00 94.88 778 LEU A O 1
ATOM 6111 N N . LEU A 1 779 ? 31.473 27.920 -22.435 1.00 95.94 779 LEU A N 1
ATOM 6112 C CA . LEU A 1 779 ? 31.241 28.528 -23.750 1.00 95.94 779 LEU A CA 1
ATOM 6113 C C . LEU A 1 779 ? 29.817 28.252 -24.260 1.00 95.94 779 LEU A C 1
ATOM 6115 O O . LEU A 1 779 ? 29.138 29.176 -24.709 1.00 95.94 779 LEU A O 1
ATOM 6119 N N . CYS A 1 780 ? 29.333 27.012 -24.138 1.00 96.50 780 CYS A N 1
ATOM 6120 C CA . CYS A 1 780 ? 27.955 26.663 -24.497 1.00 96.50 780 CYS A CA 1
ATOM 6121 C C . CYS A 1 780 ? 26.934 27.454 -23.659 1.00 96.50 780 CYS A C 1
ATOM 6123 O O . CYS A 1 780 ? 25.965 27.978 -24.206 1.00 96.50 780 CYS A O 1
ATOM 6125 N N . LEU A 1 781 ? 27.175 27.617 -22.355 1.00 95.94 781 LEU A N 1
ATOM 6126 C CA . LEU A 1 781 ? 26.328 28.409 -21.462 1.00 95.94 781 LEU A CA 1
ATOM 6127 C C . LEU A 1 781 ? 26.313 29.899 -21.845 1.00 95.94 781 LEU A C 1
ATOM 6129 O O . LEU A 1 781 ? 25.247 30.513 -21.849 1.00 95.94 781 LEU A O 1
ATOM 6133 N N . ILE A 1 782 ? 27.458 30.472 -22.230 1.00 96.44 782 ILE A N 1
ATOM 6134 C CA . ILE A 1 782 ? 27.545 31.851 -22.741 1.00 96.44 782 ILE A CA 1
ATOM 6135 C C . ILE A 1 782 ? 26.695 32.009 -24.012 1.00 96.44 782 ILE A C 1
ATOM 6137 O O . ILE A 1 782 ? 25.926 32.965 -24.111 1.00 96.44 782 ILE A O 1
ATOM 6141 N N . ILE A 1 783 ? 26.764 31.057 -24.951 1.00 96.00 783 ILE A N 1
ATOM 6142 C CA . ILE A 1 783 ? 25.933 31.066 -26.168 1.00 96.00 783 ILE A CA 1
ATOM 6143 C C . ILE A 1 783 ? 24.439 31.012 -25.810 1.00 96.00 783 ILE A C 1
ATOM 6145 O O . ILE A 1 783 ? 23.661 31.816 -26.327 1.00 96.00 783 ILE A O 1
ATOM 6149 N N . VAL A 1 784 ? 24.034 30.130 -24.887 1.00 95.06 784 VAL A N 1
ATOM 6150 C CA . VAL A 1 784 ? 22.642 30.037 -24.404 1.00 95.06 784 VAL A CA 1
ATOM 6151 C C . VAL A 1 784 ? 22.169 31.369 -23.813 1.00 95.06 784 VAL A C 1
ATOM 6153 O O . VAL A 1 784 ? 21.102 31.858 -24.185 1.00 95.06 784 VAL A O 1
ATOM 6156 N N . VAL A 1 785 ? 22.973 32.006 -22.956 1.00 93.81 785 VAL A N 1
ATOM 6157 C CA . VAL A 1 785 ? 22.643 33.314 -22.364 1.00 93.81 785 VAL A CA 1
ATOM 6158 C C . VAL A 1 785 ? 22.501 34.399 -23.437 1.00 93.81 785 VAL A C 1
ATOM 6160 O O . VAL A 1 785 ? 21.544 35.170 -23.386 1.00 93.81 785 VAL A O 1
ATOM 6163 N N . ILE A 1 786 ? 23.382 34.436 -24.443 1.00 94.69 786 ILE A N 1
ATOM 6164 C CA . ILE A 1 786 ? 23.303 35.390 -25.563 1.00 94.69 786 ILE A CA 1
ATOM 6165 C C . ILE A 1 786 ? 22.010 35.192 -26.376 1.00 94.69 786 ILE A C 1
ATOM 6167 O O . ILE A 1 786 ? 21.321 36.167 -26.688 1.00 94.69 786 ILE A O 1
ATOM 6171 N N . VAL A 1 787 ? 21.638 33.945 -26.686 1.00 91.56 787 VAL A N 1
ATOM 6172 C CA . VAL A 1 787 ? 20.401 33.627 -27.425 1.00 91.56 787 VAL A CA 1
ATOM 6173 C C . VAL A 1 787 ? 19.158 34.025 -26.625 1.00 91.56 787 VAL A C 1
ATOM 6175 O O . VAL A 1 787 ? 18.258 34.676 -27.166 1.00 91.56 787 VAL A O 1
ATOM 6178 N N . LEU A 1 788 ? 19.108 33.700 -25.329 1.00 90.75 788 LEU A N 1
ATOM 6179 C CA . LEU A 1 788 ? 18.011 34.101 -24.441 1.00 90.75 788 LEU A CA 1
ATOM 6180 C C . LEU A 1 788 ? 17.895 35.626 -24.340 1.00 90.75 788 LEU A C 1
ATOM 6182 O O . LEU A 1 788 ? 16.798 36.178 -24.430 1.00 90.75 788 LEU A O 1
ATOM 6186 N N . PHE A 1 789 ? 19.026 36.318 -24.221 1.00 91.94 789 PHE A N 1
ATOM 6187 C CA . PHE A 1 789 ? 19.090 37.771 -24.133 1.00 91.94 789 PHE A CA 1
ATOM 6188 C C . PHE A 1 789 ? 18.526 38.454 -25.384 1.00 91.94 789 PHE A C 1
ATOM 6190 O O . PHE A 1 789 ? 17.625 39.286 -25.268 1.00 91.94 789 PHE A O 1
ATOM 6197 N N . PHE A 1 790 ? 18.952 38.055 -26.587 1.00 90.50 790 PHE A N 1
ATOM 6198 C CA . PHE A 1 790 ? 18.387 38.599 -27.829 1.00 90.50 790 PHE A CA 1
ATOM 6199 C C . PHE A 1 790 ? 16.913 38.223 -28.042 1.00 90.50 790 PHE A C 1
ATOM 6201 O O . PHE A 1 790 ? 16.153 39.022 -28.595 1.00 90.50 790 PHE A O 1
ATOM 6208 N N . SER A 1 791 ? 16.479 37.059 -27.552 1.00 88.62 791 SER A N 1
ATOM 6209 C CA . SER A 1 791 ? 15.069 36.643 -27.593 1.00 88.62 791 SER A CA 1
ATOM 6210 C C . SER A 1 791 ? 14.170 37.525 -26.713 1.00 88.62 791 SER A C 1
ATOM 6212 O O . SER A 1 791 ? 13.020 37.804 -27.070 1.00 88.62 791 SER A O 1
ATOM 6214 N N . LEU A 1 792 ? 14.698 38.001 -25.580 1.00 87.25 792 LEU A N 1
ATOM 6215 C CA . LEU A 1 792 ? 13.956 38.747 -24.560 1.00 87.25 792 LEU A CA 1
ATOM 6216 C C . LEU A 1 792 ? 14.171 40.272 -24.589 1.00 87.25 792 LEU A C 1
ATOM 6218 O O . LEU A 1 792 ? 13.341 40.982 -24.024 1.00 87.25 792 LEU A O 1
ATOM 6222 N N . TRP A 1 793 ? 15.210 40.799 -25.258 1.00 86.88 793 TRP A N 1
ATOM 6223 C CA . TRP A 1 793 ? 15.582 42.230 -25.212 1.00 86.88 793 TRP A CA 1
ATOM 6224 C C . TRP A 1 793 ? 14.403 43.175 -25.502 1.00 86.88 793 TRP A C 1
ATOM 6226 O O . TRP A 1 793 ? 14.231 44.178 -24.813 1.00 86.88 793 TRP A O 1
ATOM 6236 N N . LYS A 1 794 ? 13.571 42.883 -26.514 1.00 84.12 794 LYS A N 1
ATOM 6237 C CA . LYS A 1 794 ? 12.402 43.716 -26.880 1.00 84.12 794 LYS A CA 1
ATOM 6238 C C . LYS A 1 794 ? 11.083 43.175 -26.304 1.00 84.12 794 LYS A C 1
ATOM 6240 O O . LYS A 1 794 ? 10.015 43.397 -26.877 1.00 84.12 794 LYS A O 1
ATOM 6245 N N . GLY A 1 795 ? 11.156 42.450 -25.188 1.00 83.94 795 GLY A N 1
ATOM 6246 C CA . GLY A 1 795 ? 10.008 41.936 -24.448 1.00 83.94 795 GLY A CA 1
ATOM 6247 C C . GLY A 1 795 ? 9.120 40.986 -25.257 1.00 83.94 795 GLY A C 1
ATOM 6248 O O . GLY A 1 795 ? 9.585 40.205 -26.092 1.00 83.94 795 GLY A O 1
ATOM 6249 N N . VAL A 1 796 ? 7.807 41.068 -25.016 1.00 80.12 796 VAL A N 1
ATOM 6250 C CA . VAL A 1 796 ? 6.798 40.161 -25.602 1.00 80.12 796 VAL A CA 1
ATOM 6251 C C . VAL A 1 796 ? 6.735 40.213 -27.135 1.00 80.12 796 VAL A C 1
ATOM 6253 O O . VAL A 1 796 ? 6.306 39.254 -27.776 1.00 80.12 796 VAL A O 1
ATOM 6256 N N . LYS A 1 797 ? 7.205 41.310 -27.746 1.00 79.69 797 LYS A N 1
ATOM 6257 C CA . LYS A 1 797 ? 7.225 41.508 -29.204 1.00 79.69 797 LYS A CA 1
ATOM 6258 C C . LYS A 1 797 ? 8.303 40.687 -29.918 1.00 79.69 797 LYS A C 1
ATOM 6260 O O . LYS A 1 797 ? 8.119 40.375 -31.098 1.00 79.69 797 LYS A O 1
ATOM 6265 N N . THR A 1 798 ? 9.414 40.359 -29.251 1.00 83.44 798 THR A N 1
ATOM 6266 C CA . THR A 1 798 ? 10.421 39.419 -29.778 1.00 83.44 798 THR A CA 1
ATOM 6267 C C . THR A 1 798 ? 10.154 37.998 -29.321 1.00 83.44 798 THR A C 1
ATOM 6269 O O . THR A 1 798 ? 10.166 37.108 -30.170 1.00 83.44 798 THR A O 1
ATOM 6272 N N . SER A 1 799 ? 9.826 37.778 -28.043 1.00 81.19 799 SER A N 1
ATOM 6273 C CA . SER A 1 799 ? 9.647 36.416 -27.525 1.00 81.19 799 SER A CA 1
ATOM 6274 C C . SER A 1 799 ? 8.543 35.650 -28.259 1.00 81.19 799 SER A C 1
ATOM 6276 O O . SER A 1 799 ? 8.776 34.517 -28.660 1.00 81.19 799 SER A O 1
ATOM 6278 N N . GLY A 1 800 ? 7.398 36.274 -28.566 1.00 77.12 800 GLY A N 1
ATOM 6279 C CA . GLY A 1 800 ? 6.322 35.610 -29.318 1.00 77.12 800 GLY A CA 1
ATOM 6280 C C . GLY A 1 800 ? 6.698 35.189 -30.741 1.00 77.12 800 GLY A C 1
ATOM 6281 O O . GLY A 1 800 ? 6.252 34.146 -31.222 1.00 77.12 800 GLY A O 1
ATOM 6282 N N . LYS A 1 801 ? 7.559 35.965 -31.411 1.00 81.88 801 LYS A N 1
ATOM 6283 C CA . LYS A 1 801 ? 8.064 35.627 -32.753 1.00 81.88 801 LYS A CA 1
ATOM 6284 C C . LYS A 1 801 ? 9.081 34.494 -32.696 1.00 81.88 801 LYS A C 1
ATOM 6286 O O . LYS A 1 801 ? 9.037 33.604 -33.532 1.00 81.88 801 LYS A O 1
ATOM 6291 N N . VAL A 1 802 ? 9.957 34.526 -31.693 1.00 82.62 802 VAL A N 1
ATOM 6292 C CA . VAL A 1 802 ? 10.958 33.484 -31.445 1.00 82.62 802 VAL A CA 1
ATOM 6293 C C . VAL A 1 802 ? 10.284 32.163 -31.055 1.00 82.62 802 VAL A C 1
ATOM 6295 O O . VAL A 1 802 ? 10.617 31.127 -31.614 1.00 82.62 802 VAL A O 1
ATOM 6298 N N . MET A 1 803 ? 9.258 32.184 -30.200 1.00 79.00 803 MET A N 1
ATOM 6299 C CA . MET A 1 803 ? 8.472 30.986 -29.863 1.00 79.00 803 MET A CA 1
ATOM 6300 C C . MET A 1 803 ? 7.711 30.419 -31.067 1.00 79.00 803 MET A C 1
ATOM 6302 O O . MET A 1 803 ? 7.613 29.206 -31.211 1.00 79.00 803 MET A O 1
ATOM 6306 N N . SER A 1 804 ? 7.241 31.276 -31.979 1.00 73.69 804 SER A N 1
ATOM 6307 C CA . SER A 1 804 ? 6.639 30.822 -33.242 1.00 73.69 804 SER A CA 1
ATOM 6308 C C . SER A 1 804 ? 7.647 30.174 -34.207 1.00 73.69 804 SER A C 1
ATOM 6310 O O . SER A 1 804 ? 7.216 29.481 -35.118 1.00 73.69 804 SER A O 1
ATOM 6312 N N . LEU A 1 805 ? 8.957 30.384 -34.016 1.00 76.44 805 LEU A N 1
ATOM 6313 C CA . LEU A 1 805 ? 10.033 29.715 -34.761 1.00 76.44 805 LEU A CA 1
ATOM 6314 C C . LEU A 1 805 ? 10.516 28.426 -34.070 1.00 76.44 805 LEU A C 1
ATOM 6316 O O . LEU A 1 805 ? 11.056 27.558 -34.734 1.00 76.44 805 LEU A O 1
ATOM 6320 N N . PHE A 1 806 ? 10.343 28.292 -32.751 1.00 71.00 806 PHE A N 1
ATOM 6321 C CA . PHE A 1 806 ? 10.732 27.083 -32.008 1.00 71.00 806 PHE A CA 1
ATOM 6322 C C . PHE A 1 806 ? 9.650 25.988 -31.970 1.00 71.00 806 PHE A C 1
ATOM 6324 O O . PHE A 1 806 ? 9.940 24.866 -31.563 1.00 71.00 806 PHE A O 1
ATOM 6331 N N . LEU A 1 807 ? 8.409 26.307 -32.355 1.00 59.81 807 LEU A N 1
ATOM 6332 C CA . LEU A 1 807 ? 7.266 25.378 -32.381 1.00 59.81 807 LEU A CA 1
ATOM 6333 C C . LEU A 1 807 ? 6.838 24.954 -33.803 1.00 59.81 807 LEU A C 1
ATOM 6335 O O . LEU A 1 807 ? 5.856 24.222 -33.935 1.00 59.81 807 LEU A O 1
ATOM 6339 N N . PHE A 1 808 ? 7.551 25.417 -34.834 1.00 43.78 808 PHE A N 1
ATOM 6340 C CA . PHE A 1 808 ? 7.385 25.069 -36.251 1.00 43.78 808 PHE A CA 1
ATOM 6341 C C . PHE A 1 808 ? 8.717 24.578 -36.824 1.00 43.78 808 PHE A C 1
ATOM 6343 O O . PHE A 1 808 ? 8.662 23.646 -37.655 1.00 43.78 808 PHE A O 1
#

Organism: Bos indicus x Bos taurus (NCBI:txid30522)

Mean predicted aligned error: 21.95 Å

pLDDT: mean 70.97, std 24.58, range [18.83, 98.44]

Nearest PDB structures (foldseek):
  2p6b-assembly1_B  TM=4.206E-01  e=5.004E-05  Homo sapiens
  4f0z-assembly1_B  TM=4.148E-01  e=1.777E-04  Homo sapiens
  4il1-assembly3_C  TM=4.349E-01  e=5.420E-04  Rattus norvegicus
  4il1-assembly4_D  TM=4.324E-01  e=8.131E-04  Rattus norvegicus
  3wfn-assembly1_B  TM=3.466E-01  e=7.192E-03  Mus musculus

Radius of gyration: 39.45 Å; Cα contacts (8 Å, |Δi|>4): 803; chains: 1; bounding box: 76×124×103 Å

InterPro domains:
  IPR000175 Sodium:neurotransmitter symporter [PF00209] (596-804)
  IPR000175 Sodium:neurotransmitter symporter [PR00176] (604-625)
  IPR000175 Sodium:neurotransmitter symporter [PR00176] (633-652)
  IPR000175 Sodium:neurotransmitter symporter [PR00176] (676-702)
  IPR000175 Sodium:neurotransmitter symporter [PS00610] (620-634)
  IPR000175 Sodium:neurotransmitter symporter [PS00754] (702-722)
  IPR000175 Sodium:neurotransmitter symporter [PS50267] (595-808)
  IPR002048 EF-hand domain [PF13202] (396-416)
  IPR002048 EF-hand domain [PF13499] (433-490)
  IPR002048 EF-hand domain [PS50222] (391-426)
  IPR002048 EF-hand domain [PS50222] (428-463)
  IPR002048 EF-hand domain [SM00054] (395-423)
  IPR002048 EF-hand domain [SM00054] (432-460)
  IPR002048 EF-hand domain [cd00051] (396-458)
  IPR002048 EF-hand domain [cd00051] (433-486)
  IPR002123 Phospholipid/glycerol acyltransferase [PF01553] (126-247)
  IPR002123 Phospholipid/glycerol acyltransferase [SM00563] (140-251)
  IPR011992 EF-hand domain pair [SSF47473] (345-508)
  IPR018247 EF-Hand 1, calcium-binding site [PS00018] (404-416)
  IPR018247 EF-Hand 1, calcium-binding site [PS00018] (441-453)

Secondary structure (DSSP, 8-state):
-TTSSHHHHGGGSSTT-----SS-PPP---GGG-SS------TT-------HHHHHHHHHHHHHHHHHHHHHHHHHHHHHHHHHHHHTTT--SS-SS---HHHHHHHHHHHHHHHHHHHHHTTEEEEEESPPPPTTT-SEEEEE----GGGGHHHHHTTSPEEEEEGGGGGSTTHHHHHHHT-PEEE-SS-STHHHHHHHHHHHHHTSTTSSPPEEE-TTSS---SSSBPPPPGGGTTT---EEEEEEE---SS------TTS--HHHHHHHHHTSS-EEEEEEEPPPBPPPHHHHH-HHHHHHHHHHHHHHHHT--B----HHHHHHHHHHHHTT---SSHHHHHHHHHHHHT--HHHHHHTHHHHHHHHHHSTT-EEEHHHHHHHTT----HHHHHHHHHH--S-SSEEEHHHHHHHHHHHS-SS--HHHHHHHHHHH-SS-SSEEEHHHHHHHHHHHHT-TT---HHHHHHH-SSSEEEHHHHHHHHHH-TTTTTGGGTHHHHHHHHHTSS-S---S-------------------------------------------------------------------------------S-HHHHHHHHHHHH--HHHHTHHHHHHHHTTGGGGHHHHHHHIIIIIHHHHHHHHHHHHHH---TTTGGGG-GGGHHHHHHHHHHHHHHHHHHHHHHHHHHHHHHHTTSSS-TTSSS-STT--TT---GGG--TT--SS-----TTTSSHHHHIIIIIIS-GGG--BTTB-----HHHHHHHHHHHHHHHHHHTTTHHHHHHHHHHH--